Protein AF-0000000070126343 (afdb_homodimer)

pLDDT: mean 79.38, std 24.47, range [14.24, 98.54]

Secondary structure (DSSP, 8-state):
------------------------------------------------------------------------SS--SSEEEEPPPHHHHHHHHHHHHHHHHHHHHHHHHHHHHHHS-S-B-HHHHHHHHHHHHHHHHHHHHHHHHHHHHHHHHHHHHHHHHS-EEHHHHHHHHTTTSHHHHHHHHHH---HHHHHHHHHHHHHHHHHHHHHHHGGGSEEEEEEEEEEEEEEEEEEEE--SS---------HHHHHHHHHHHHHHHHHHGGGS-EE-GGGPPPTTBB--TTS-SEEE-TTS---EEEEEEEEE-GGGTT-TTS---EEEEEEEEEEEEEEEEEEEEE-TTS-SSEEEEEEGGGEEEEEE-SSB--TTEEEEEEETT--S-TTEEEEEEEE--SS--EEEEEEEEE-PPBT--SGGGSPPHHHHHHHHHGGG---S--B-TTS-SS---TT---SEEEEEEETTSGGG---TT-HHHHHHHHHHHHHHHHHHHHHHSPEEEEEEEEEEEEEEEEES-HHHHHHHHHHHHHHHHHHHHHHHHHHTTSPPPPS-HHHHHHHTHHHHHHHHHHHHHHHHHHHTT-HHHHHHHHHHHHHH-EEEEEEEEEETTEEEEEEEEE----/------------------------------------------------------------------------SS--SSEEEEPPPHHHHHHHHHHHHHHHHHHHHHHHHHHHHHHS-S-B-HHHHHHHHHHHHHHHHHHHHHHHHHHHHHHHHHHHHHHHHS-EEHHHHHHHHTTTSHHHHHHHHHH---HHHHHHHHHHHHHHHHHHHHHHHGGGSEEEEEEEEEEEEEEEEEEEE--SS---------HHHHHHHHHHHHHHHHHHGGGS-EE-GGGPPPTTBB--TTS-SEEE-TTS---EEEEEEEEE-GGGTT-TTS---EEEEEEEEEEEEEEEEEEEEE-TTS-SSEEEEEEGGGEEEEEE-SSB--TTEEEEEEETT--S-TTEEEEEEEE--SS--EEEEEEEEE-PPBT--SGGGSPPHHHHHHHHHGGG---S--B-TTS-SS---TT---SEEEEEEETTSGGG---TT-HHHHHHHHHHHHHHHHHHHHHHSPEEEEEEEEEEEEEEEEES-HHHHHHHHHHHHHHHHHHHHHHHHHHTTSPPPPS-HHHHHHHTHHHHHHHHHHHHHHHHHHHTT-HHHHHHHHHHHHHH-EEEEEEEEEETTEEEEEEEEE----

Sequence (1260 aa):
MDQQHAFRNDKTQPYIMLEDTTTPPKLAEAYMRRGEDGFGGPQGNWDNNQQRRPHQDEYGPPSSRQLSSPEPADGFKGFPAKRPSLKKAVATMLLRWLIVLLLIAGIYAVLYTFSSEPVLSKKRKRVFNALITGFSIGLALMVVSFMNRIVGDLRWFILSRRSFSHGKVEAILHAHSLTRITKLIMNSKRIPVLAVASLWLFIALAAQVALASIGLCFSVENSEDKALLVPGDIMIRNMTAISTTSSSDTPAVLKKARQYTANSFGVFSQVYTVAAPEKKPEKGDLYYADNPLYFCDPELEQSNCSYVFHEVNPNTINNNDRLPVTAVTDRSIEVNTECRAFRVLEGGNGTRSNITVQLPNNQIGVVNLPVRGGLDQNTYMTDTRIECGPRCAIVTMFEAAYPDAWWYNCTVSVGDVEGAARPEEMVGDDLARMAAAGIALQGFASVSADAPSGTQSKETEVVVQSQVYPSENLYGTPFSGAVKTLAATMSRFATGVIAIAAENNDAIVLPGMMPEIGNKLKMEHWPIIHVILIATAIGLLVLGLTGVLLAHKIVIPSQSPIVEAQVLKSMVKAAVRYTETGLQKQSGGDSTTGRKSAESNQEKSMWIYKDKYCGNGIYDLYMEEVTPFNMDQQHAFRNDKTQPYIMLEDTTTPPKLAEAYMRRGEDGFGGPQGNWDNNQQRRPHQDEYGPPSSRQLSSPEPADGFKGFPAKRPSLKKAVATMLLRWLIVLLLIAGIYAVLYTFSSEPVLSKKRKRVFNALITGFSIGLALMVVSFMNRIVGDLRWFILSRRSFSHGKVEAILHAHSLTRITKLIMNSKRIPVLAVASLWLFIALAAQVALASIGLCFSVENSEDKALLVPGDIMIRNMTAISTTSSSDTPAVLKKARQYTANSFGVFSQVYTVAAPEKKPEKGDLYYADNPLYFCDPELEQSNCSYVFHEVNPNTINNNDRLPVTAVTDRSIEVNTECRAFRVLEGGNGTRSNITVQLPNNQIGVVNLPVRGGLDQNTYMTDTRIECGPRCAIVTMFEAAYPDAWWYNCTVSVGDVEGAARPEEMVGDDLARMAAAGIALQGFASVSADAPSGTQSKETEVVVQSQVYPSENLYGTPFSGAVKTLAATMSRFATGVIAIAAENNDAIVLPGMMPEIGNKLKMEHWPIIHVILIATAIGLLVLGLTGVLLAHKIVIPSQSPIVEAQVLKSMVKAAVRYTETGLQKQSGGDSTTGRKSAESNQEKSMWIYKDKYCGNGIYDLYMEEVTPFN

Structure (mmCIF, N/CA/C/O backbone):
data_AF-0000000070126343-model_v1
#
loop_
_entity.id
_entity.type
_entity.pdbx_description
1 polymer 'Uncharacterized protein'
#
loop_
_atom_site.group_PDB
_atom_site.id
_atom_site.type_symbol
_atom_site.label_atom_id
_atom_site.label_alt_id
_atom_site.label_comp_id
_atom_site.label_asym_id
_atom_site.label_entity_id
_atom_site.label_seq_id
_atom_site.pdbx_PDB_ins_code
_atom_site.Cartn_x
_atom_site.Cartn_y
_atom_site.Cartn_z
_atom_site.occupancy
_atom_site.B_iso_or_equiv
_atom_site.auth_seq_id
_atom_site.auth_comp_id
_atom_site.auth_asym_id
_atom_site.auth_atom_id
_atom_site.pdbx_PDB_model_num
ATOM 1 N N . MET A 1 1 ? 20.155 82.485 34.46 1 19.32 1 MET A N 1
ATOM 2 C CA . MET A 1 1 ? 19.907 82.008 33.102 1 19.32 1 MET A CA 1
ATOM 3 C C . MET A 1 1 ? 19.945 80.484 33.045 1 19.32 1 MET A C 1
ATOM 5 O O . MET A 1 1 ? 20.692 79.849 33.792 1 19.32 1 MET A O 1
ATOM 9 N N . ASP A 1 2 ? 18.914 79.68 32.32 1 19.44 2 ASP A N 1
ATOM 10 C CA . ASP A 1 2 ? 17.911 78.627 32.45 1 19.44 2 ASP A CA 1
ATOM 11 C C . ASP A 1 2 ? 18.496 77.264 32.088 1 19.44 2 ASP A C 1
ATOM 13 O O . ASP A 1 2 ? 18.758 76.987 30.916 1 19.44 2 ASP A O 1
ATOM 17 N N . GLN A 1 3 ? 19.367 76.584 32.69 1 19.79 3 GLN A N 1
ATOM 18 C CA . GLN A 1 3 ? 20.185 75.399 32.455 1 19.79 3 GLN A CA 1
ATOM 19 C C . GLN A 1 3 ? 19.332 74.134 32.446 1 19.79 3 GLN A C 1
ATOM 21 O O . GLN A 1 3 ? 19.191 73.467 33.473 1 19.79 3 GLN A O 1
ATOM 26 N N . GLN A 1 4 ? 18.13 74.176 31.838 1 20.27 4 GLN A N 1
ATOM 27 C CA . GLN A 1 4 ? 17.086 73.156 31.821 1 20.27 4 GLN A CA 1
ATOM 28 C C . GLN A 1 4 ? 17.616 71.836 31.269 1 20.27 4 GLN A C 1
ATOM 30 O O . GLN A 1 4 ? 18.119 71.783 30.145 1 20.27 4 GLN A O 1
ATOM 35 N N . HIS A 1 5 ? 18.133 70.918 32.059 1 19.41 5 HIS A N 1
ATOM 36 C CA . HIS A 1 5 ? 18.721 69.6 31.852 1 19.41 5 HIS A CA 1
ATOM 37 C C . HIS A 1 5 ? 17.768 68.685 31.091 1 19.41 5 HIS A C 1
ATOM 39 O O . HIS A 1 5 ? 16.788 68.193 31.657 1 19.41 5 HIS A O 1
ATOM 45 N N . ALA A 1 6 ? 17.34 68.858 29.773 1 21.08 6 ALA A N 1
ATOM 46 C CA . ALA A 1 6 ? 16.573 68.237 28.697 1 21.08 6 ALA A CA 1
ATOM 47 C C . ALA A 1 6 ? 17.089 66.833 28.395 1 21.08 6 ALA A C 1
ATOM 49 O O . ALA A 1 6 ? 18.207 66.669 27.9 1 21.08 6 ALA A O 1
ATOM 50 N N . PHE A 1 7 ? 16.816 65.916 29.314 1 21.11 7 PHE A N 1
ATOM 51 C CA . PHE A 1 7 ? 17.107 64.507 29.079 1 21.11 7 PHE A CA 1
ATOM 52 C C . PHE A 1 7 ? 16.65 64.084 27.689 1 21.11 7 PHE A C 1
ATOM 54 O O . PHE A 1 7 ? 15.469 64.204 27.355 1 21.11 7 PHE A O 1
ATOM 61 N N . ARG A 1 8 ? 17.43 63.936 26.626 1 21.77 8 ARG A N 1
ATOM 62 C CA . ARG A 1 8 ? 17.551 63.798 25.179 1 21.77 8 ARG A CA 1
ATOM 63 C C . ARG A 1 8 ? 17.084 62.421 24.719 1 21.77 8 ARG A C 1
ATOM 65 O O . ARG A 1 8 ? 17.325 61.419 25.397 1 21.77 8 ARG A O 1
ATOM 72 N N . ASN A 1 9 ? 16.113 62.261 23.87 1 20.06 9 ASN A N 1
ATOM 73 C CA . ASN A 1 9 ? 15.322 61.34 23.061 1 20.06 9 ASN A CA 1
ATOM 74 C C . ASN A 1 9 ? 16.204 60.316 22.353 1 20.06 9 ASN A C 1
ATOM 76 O O . ASN A 1 9 ? 16.169 60.202 21.127 1 20.06 9 ASN A O 1
ATOM 80 N N . ASP A 1 10 ? 17.432 59.8 22.898 1 20.61 10 ASP A N 1
ATOM 81 C CA . ASP A 1 10 ? 18.339 59.111 21.985 1 20.61 10 ASP A CA 1
ATOM 82 C C . ASP A 1 10 ? 17.814 57.721 21.634 1 20.61 10 ASP A C 1
ATOM 84 O O . ASP A 1 10 ? 17.543 56.911 22.523 1 20.61 10 ASP A O 1
ATOM 88 N N . LYS A 1 11 ? 17.353 57.21 20.393 1 25.87 11 LYS A N 1
ATOM 89 C CA . LYS A 1 11 ? 16.717 56.25 19.497 1 25.87 11 LYS A CA 1
ATOM 90 C C . LYS A 1 11 ? 17.358 54.871 19.623 1 25.87 11 LYS A C 1
ATOM 92 O O . LYS A 1 11 ? 16.657 53.858 19.686 1 25.87 11 LYS A O 1
ATOM 97 N N . THR A 1 12 ? 18.642 54.534 19.24 1 22.04 12 THR A N 1
ATOM 98 C CA . THR A 1 12 ? 19.069 53.379 18.459 1 22.04 12 THR A CA 1
ATOM 99 C C . THR A 1 12 ? 19.517 52.243 19.374 1 22.04 12 THR A C 1
ATOM 101 O O . THR A 1 12 ? 19.988 51.207 18.901 1 22.04 12 THR A O 1
ATOM 104 N N . GLN A 1 13 ? 19.895 52.378 20.665 1 21.02 13 GLN A N 1
ATOM 105 C CA . GLN A 1 13 ? 20.91 51.466 21.181 1 21.02 13 GLN A CA 1
ATOM 106 C C . GLN A 1 13 ? 20.305 50.109 21.529 1 21.02 13 GLN A C 1
ATOM 108 O O . GLN A 1 13 ? 19.461 50.01 22.422 1 21.02 13 GLN A O 1
ATOM 113 N N . PRO A 1 14 ? 20.348 49.164 20.599 1 26.57 14 PRO A N 1
ATOM 114 C CA . PRO A 1 14 ? 20.03 47.77 20.917 1 26.57 14 PRO A CA 1
ATOM 115 C C . PRO A 1 14 ? 21.05 47.132 21.858 1 26.57 14 PRO A C 1
ATOM 117 O O . PRO A 1 14 ? 22.256 47.209 21.611 1 26.57 14 PRO A O 1
ATOM 120 N N . TYR A 1 15 ? 21.292 47.105 23.126 1 22.87 15 TYR A N 1
ATOM 121 C CA . TYR A 1 15 ? 22.411 46.534 23.867 1 22.87 15 TYR A CA 1
ATOM 122 C C . TYR A 1 15 ? 22.445 45.018 23.72 1 22.87 15 TYR A C 1
ATOM 124 O O . TYR A 1 15 ? 21.502 44.328 24.115 1 22.87 15 TYR A O 1
ATOM 132 N N . ILE A 1 16 ? 23.201 44.488 22.67 1 25.91 16 ILE A N 1
ATOM 133 C CA . ILE A 1 16 ? 23.413 43.08 22.355 1 25.91 16 ILE A CA 1
ATOM 134 C C . ILE A 1 16 ? 24.14 42.396 23.51 1 25.91 16 ILE A C 1
ATOM 136 O O . ILE A 1 16 ? 24.766 43.061 24.338 1 25.91 16 ILE A O 1
ATOM 140 N N . MET A 1 17 ? 24.882 41.293 23.148 1 25.72 17 MET A N 1
ATOM 141 C CA . MET A 1 17 ? 25.382 39.99 23.578 1 25.72 17 MET A CA 1
ATOM 142 C C . MET A 1 17 ? 26.582 40.147 24.505 1 25.72 17 MET A C 1
ATOM 144 O O . MET A 1 17 ? 27.419 41.028 24.301 1 25.72 17 MET A O 1
ATOM 148 N N . LEU A 1 18 ? 26.567 39.541 25.595 1 22.76 18 LEU A N 1
ATOM 149 C CA . LEU A 1 18 ? 27.378 39.058 26.707 1 22.76 18 LEU A CA 1
ATOM 150 C C . LEU A 1 18 ? 28.442 38.08 26.219 1 22.76 18 LEU A C 1
ATOM 152 O O . LEU A 1 18 ? 28.135 37.137 25.486 1 22.76 18 LEU A O 1
ATOM 156 N N . GLU A 1 19 ? 29.897 38.383 26.088 1 21.04 19 GLU A N 1
ATOM 157 C CA . GLU A 1 19 ? 31.095 37.796 25.495 1 21.04 19 GLU A CA 1
ATOM 158 C C . GLU A 1 19 ? 31.405 36.434 26.109 1 21.04 19 GLU A C 1
ATOM 160 O O . GLU A 1 19 ? 32.048 35.594 25.477 1 21.04 19 GLU A O 1
ATOM 165 N N . ASP A 1 20 ? 31.205 35.877 27.233 1 20.69 20 ASP A N 1
ATOM 166 C CA . ASP A 1 20 ? 32.338 35.112 27.743 1 20.69 20 ASP A CA 1
ATOM 167 C C . ASP A 1 20 ? 32.602 33.88 26.881 1 20.69 20 ASP A C 1
ATOM 169 O O . ASP A 1 20 ? 31.669 33.283 26.341 1 20.69 20 ASP A O 1
ATOM 173 N N . THR A 1 21 ? 34.003 33.42 26.468 1 20.04 21 THR A N 1
ATOM 174 C CA . THR A 1 21 ? 34.901 32.625 25.637 1 20.04 21 THR A CA 1
ATOM 175 C C . THR A 1 21 ? 34.848 31.153 26.039 1 20.04 21 THR A C 1
ATOM 177 O O . THR A 1 21 ? 35.623 30.339 25.534 1 20.04 21 THR A O 1
ATOM 180 N N . THR A 1 22 ? 34.139 30.599 26.995 1 18.27 22 THR A N 1
ATOM 181 C CA . THR A 1 22 ? 34.805 29.433 27.564 1 18.27 22 THR A CA 1
ATOM 182 C C . THR A 1 22 ? 34.916 28.315 26.531 1 18.27 22 THR A C 1
ATOM 184 O O . THR A 1 22 ? 34.091 28.222 25.619 1 18.27 22 THR A O 1
ATOM 187 N N . THR A 1 23 ? 36.148 27.704 26.358 1 17.96 23 THR A N 1
ATOM 188 C CA . THR A 1 23 ? 36.847 26.737 25.519 1 17.96 23 THR A CA 1
ATOM 189 C C . THR A 1 23 ? 36.109 25.401 25.502 1 17.96 23 THR A C 1
ATOM 191 O O . THR A 1 23 ? 35.868 24.806 26.555 1 17.96 23 THR A O 1
ATOM 194 N N . PRO A 1 24 ? 35.118 25.227 24.695 1 17.49 24 PRO A N 1
ATOM 195 C CA . PRO A 1 24 ? 34.492 23.908 24.817 1 17.49 24 PRO A CA 1
ATOM 196 C C . PRO A 1 24 ? 35.481 22.764 24.608 1 17.49 24 PRO A C 1
ATOM 198 O O . PRO A 1 24 ? 36.192 22.733 23.601 1 17.49 24 PRO A O 1
ATOM 201 N N . PRO A 1 25 ? 35.988 22.198 25.705 1 16.21 25 PRO A N 1
ATOM 202 C CA . PRO A 1 25 ? 36.978 21.125 25.592 1 16.21 25 PRO A CA 1
ATOM 203 C C . PRO A 1 25 ? 36.54 20.016 24.638 1 16.21 25 PRO A C 1
ATOM 205 O O . PRO A 1 25 ? 35.345 19.859 24.375 1 16.21 25 PRO A O 1
ATOM 208 N N . LYS A 1 26 ? 37.501 19.577 23.892 1 17.22 26 LYS A N 1
ATOM 209 C CA . LYS A 1 26 ? 37.648 18.534 22.881 1 17.22 26 LYS A CA 1
ATOM 210 C C . LYS A 1 26 ? 37.006 17.228 23.34 1 17.22 26 LYS A C 1
ATOM 212 O O . LYS A 1 26 ? 37.144 16.838 24.502 1 17.22 26 LYS A O 1
ATOM 217 N N . LEU A 1 27 ? 35.86 16.964 22.81 1 15.94 27 LEU A N 1
ATOM 218 C CA . LEU A 1 27 ? 35.192 15.668 22.853 1 15.94 27 LEU A CA 1
ATOM 219 C C . LEU A 1 27 ? 36.194 14.534 22.661 1 15.94 27 LEU A C 1
ATOM 221 O O . LEU A 1 27 ? 36.823 14.428 21.605 1 15.94 27 LEU A O 1
ATOM 225 N N . ALA A 1 28 ? 36.943 14.256 23.744 1 15.5 28 ALA A N 1
ATOM 226 C CA . ALA A 1 28 ? 37.9 13.155 23.822 1 15.5 28 ALA A CA 1
ATOM 227 C C . ALA A 1 28 ? 37.357 11.907 23.132 1 15.5 28 ALA A C 1
ATOM 229 O O . ALA A 1 28 ? 36.148 11.781 22.925 1 15.5 28 ALA A O 1
ATOM 230 N N . GLU A 1 29 ? 38.269 10.788 22.989 1 16.04 29 GLU A N 1
ATOM 231 C CA . GLU A 1 29 ? 38.886 9.652 22.311 1 16.04 29 GLU A CA 1
ATOM 232 C C . GLU A 1 29 ? 38.099 8.368 22.559 1 16.04 29 GLU A C 1
ATOM 234 O O . GLU A 1 29 ? 38.054 7.486 21.699 1 16.04 29 GLU A O 1
ATOM 239 N N . ALA A 1 30 ? 37.323 8.279 23.719 1 15.24 30 ALA A N 1
ATOM 240 C CA . ALA A 1 30 ? 37.593 6.992 24.353 1 15.24 30 ALA A CA 1
ATOM 241 C C . ALA A 1 30 ? 36.969 5.847 23.559 1 15.24 30 ALA A C 1
ATOM 243 O O . ALA A 1 30 ? 35.76 5.837 23.32 1 15.24 30 ALA A O 1
ATOM 244 N N . TYR A 1 31 ? 37.724 5.138 22.662 1 16.57 31 TYR A N 1
ATOM 245 C CA . TYR A 1 31 ? 37.641 3.901 21.894 1 16.57 31 TYR A CA 1
ATOM 246 C C . TYR A 1 31 ? 37.326 2.717 22.8 1 16.57 31 TYR A C 1
ATOM 248 O O . TYR A 1 31 ? 38.221 1.95 23.163 1 16.57 31 TYR A O 1
ATOM 256 N N . MET A 1 32 ? 36.644 2.997 23.939 1 14.79 32 MET A N 1
ATOM 257 C CA . MET A 1 32 ? 36.772 1.865 24.852 1 14.79 32 MET A CA 1
ATOM 258 C C . MET A 1 32 ? 36.506 0.55 24.128 1 14.79 32 MET A C 1
ATOM 260 O O . MET A 1 32 ? 35.667 0.49 23.228 1 14.79 32 MET A O 1
ATOM 264 N N . ARG A 1 33 ? 37.4 -0.42 24.394 1 16.39 33 ARG A N 1
ATOM 265 C CA . ARG A 1 33 ? 37.849 -1.802 24.252 1 16.39 33 ARG A CA 1
ATOM 266 C C . ARG A 1 33 ? 36.781 -2.777 24.736 1 16.39 33 ARG A C 1
ATOM 268 O O . ARG A 1 33 ? 36.476 -2.83 25.929 1 16.39 33 ARG A O 1
ATOM 275 N N . ARG A 1 34 ? 35.593 -2.719 24.191 1 15.79 34 ARG A N 1
ATOM 276 C CA . ARG A 1 34 ? 34.656 -3.74 24.651 1 15.79 34 ARG A CA 1
ATOM 277 C C . ARG A 1 34 ? 35.369 -5.065 24.9 1 15.79 34 ARG A C 1
ATOM 279 O O . ARG A 1 34 ? 35.975 -5.631 23.988 1 15.79 34 ARG A O 1
ATOM 286 N N . GLY A 1 35 ? 35.927 -5.313 26.187 1 14.91 35 GLY A N 1
ATOM 287 C CA . GLY A 1 35 ? 36.582 -6.431 26.848 1 14.91 35 GLY A CA 1
ATOM 288 C C . GLY A 1 35 ? 35.988 -7.776 26.474 1 14.91 35 GLY A C 1
ATOM 289 O O . GLY A 1 35 ? 36.704 -8.672 26.021 1 14.91 35 GLY A O 1
ATOM 290 N N . GLU A 1 36 ? 34.925 -8.089 27.23 1 14.89 36 GLU A N 1
ATOM 291 C CA . GLU A 1 36 ? 35.053 -9.212 28.154 1 14.89 36 GLU A CA 1
ATOM 292 C C . GLU A 1 36 ? 34.998 -10.545 27.414 1 14.89 36 GLU A C 1
ATOM 294 O O . GLU A 1 36 ? 34.557 -10.605 26.264 1 14.89 36 GLU A O 1
ATOM 299 N N . ASP A 1 37 ? 34.708 -11.547 28.219 1 14.95 37 ASP A N 1
ATOM 300 C CA . ASP A 1 37 ? 35.26 -12.773 28.788 1 14.95 37 ASP A CA 1
ATOM 301 C C . ASP A 1 37 ? 34.759 -14.002 28.033 1 14.95 37 ASP A C 1
ATOM 303 O O . ASP A 1 37 ? 35.552 -14.851 27.623 1 14.95 37 ASP A O 1
ATOM 307 N N . GLY A 1 38 ? 33.511 -14.331 28.427 1 15.26 38 GLY A N 1
ATOM 308 C CA . GLY A 1 38 ? 33.547 -15.579 29.173 1 15.26 38 GLY A CA 1
ATOM 309 C C . GLY A 1 38 ? 33.766 -16.794 28.291 1 15.26 38 GLY A C 1
ATOM 310 O O . GLY A 1 38 ? 34.065 -16.66 27.103 1 15.26 38 GLY A O 1
ATOM 311 N N . PHE A 1 39 ? 32.795 -17.65 28.486 1 16.17 39 PHE A N 1
ATOM 312 C CA . PHE A 1 39 ? 32.846 -19.008 29.015 1 16.17 39 PHE A CA 1
ATOM 313 C C . PHE A 1 39 ? 33.136 -20.011 27.906 1 16.17 39 PHE A C 1
ATOM 315 O O . PHE A 1 39 ? 32.971 -19.702 26.724 1 16.17 39 PHE A O 1
ATOM 322 N N . GLY A 1 40 ? 33.127 -21.169 28.343 1 15.77 40 GLY A N 1
ATOM 323 C CA . GLY A 1 40 ? 33.725 -22.492 28.404 1 15.77 40 GLY A CA 1
ATOM 324 C C . GLY A 1 40 ? 33.236 -23.419 27.307 1 15.77 40 GLY A C 1
ATOM 325 O O . GLY A 1 40 ? 32.081 -23.848 27.319 1 15.77 40 GLY A O 1
ATOM 326 N N . GLY A 1 41 ? 33.072 -22.843 26.144 1 16.6 41 GLY A N 1
ATOM 327 C CA . GLY A 1 41 ? 32.517 -23.842 25.244 1 16.6 41 GLY A CA 1
ATOM 328 C C . GLY A 1 41 ? 33.208 -25.188 25.348 1 16.6 41 GLY A C 1
ATOM 329 O O . GLY A 1 41 ? 34.429 -25.278 25.204 1 16.6 41 GLY A O 1
ATOM 330 N N . PRO A 1 42 ? 32.701 -25.861 26.494 1 15.68 42 PRO A N 1
ATOM 331 C CA . PRO A 1 42 ? 33.279 -27.181 26.756 1 15.68 42 PRO A CA 1
ATOM 332 C C . PRO A 1 42 ? 33.465 -28.006 25.484 1 15.68 42 PRO A C 1
ATOM 334 O O . PRO A 1 42 ? 32.783 -27.769 24.484 1 15.68 42 PRO A O 1
ATOM 337 N N . GLN A 1 43 ? 34.662 -28.338 25.242 1 16.36 43 GLN A N 1
ATOM 338 C CA . GLN A 1 43 ? 35.412 -29.254 24.39 1 16.36 43 GLN A CA 1
ATOM 339 C C . GLN A 1 43 ? 34.76 -30.633 24.357 1 16.36 43 GLN A C 1
ATOM 341 O O . GLN A 1 43 ? 35.313 -31.573 23.782 1 16.36 43 GLN A O 1
ATOM 346 N N . GLY A 1 44 ? 33.285 -30.526 24.606 1 15.57 44 GLY A N 1
ATOM 347 C CA . GLY A 1 44 ? 32.998 -31.926 24.879 1 15.57 44 GLY A CA 1
ATOM 348 C C . GLY A 1 44 ? 33.735 -32.877 23.956 1 15.57 44 GLY A C 1
ATOM 349 O O . GLY A 1 44 ? 34.187 -32.481 22.879 1 15.57 44 GLY A O 1
ATOM 350 N N . ASN A 1 45 ? 34.455 -33.776 24.619 1 15.44 45 ASN A N 1
ATOM 351 C CA . ASN A 1 45 ? 35.291 -34.965 24.489 1 15.44 45 ASN A CA 1
ATOM 352 C C . ASN A 1 45 ? 34.689 -35.969 23.51 1 15.44 45 ASN A C 1
ATOM 354 O O . ASN A 1 45 ? 33.613 -36.516 23.758 1 15.44 45 ASN A O 1
ATOM 358 N N . TRP A 1 46 ? 34.333 -35.455 22.333 1 16.88 46 TRP A N 1
ATOM 359 C CA . TRP A 1 46 ? 33.823 -36.577 21.551 1 16.88 46 TRP A CA 1
ATOM 360 C C . TRP A 1 46 ? 34.781 -37.762 21.61 1 16.88 46 TRP A C 1
ATOM 362 O O . TRP A 1 46 ? 35.94 -37.652 21.201 1 16.88 46 TRP A O 1
ATOM 372 N N . ASP A 1 47 ? 34.709 -38.4 22.825 1 15.1 47 ASP A N 1
ATOM 373 C CA . ASP A 1 47 ? 35.393 -39.674 23.024 1 15.1 47 ASP A CA 1
ATOM 374 C C . ASP A 1 47 ? 35.155 -40.615 21.845 1 15.1 47 ASP A C 1
ATOM 376 O O . ASP A 1 47 ? 34.033 -40.722 21.346 1 15.1 47 ASP A O 1
ATOM 380 N N . ASN A 1 48 ? 36.094 -40.705 20.986 1 17.5 48 ASN A N 1
ATOM 381 C CA . ASN A 1 48 ? 36.405 -41.706 19.971 1 17.5 48 ASN A CA 1
ATOM 382 C C . ASN A 1 48 ? 36.298 -43.122 20.53 1 17.5 48 ASN A C 1
ATOM 384 O O . ASN A 1 48 ? 36.894 -44.054 19.987 1 17.5 48 ASN A O 1
ATOM 388 N N . ASN A 1 49 ? 35.394 -43.256 21.668 1 14.85 49 ASN A N 1
ATOM 389 C CA . ASN A 1 49 ? 35.706 -44.568 22.226 1 14.85 49 ASN A CA 1
ATOM 390 C C . ASN A 1 49 ? 35.812 -45.63 21.135 1 14.85 49 ASN A C 1
ATOM 392 O O . ASN A 1 49 ? 35.401 -45.4 19.997 1 14.85 49 ASN A O 1
ATOM 396 N N . GLN A 1 50 ? 35.518 -46.883 21.669 1 15.07 50 GLN A N 1
ATOM 397 C CA . GLN A 1 50 ? 36.125 -48.188 21.907 1 15.07 50 GLN A CA 1
ATOM 398 C C . GLN A 1 50 ? 35.827 -49.15 20.76 1 15.07 50 GLN A C 1
ATOM 400 O O . GLN A 1 50 ? 36.743 -49.74 20.183 1 15.07 50 GLN A O 1
ATOM 405 N N . GLN A 1 51 ? 34.783 -49.969 20.962 1 14.24 51 GLN A N 1
ATOM 406 C CA . GLN A 1 51 ? 34.96 -51.376 21.307 1 14.24 51 GLN A CA 1
ATOM 407 C C . GLN A 1 51 ? 35.089 -52.238 20.054 1 14.24 51 GLN A C 1
ATOM 409 O O . GLN A 1 51 ? 34.832 -51.77 18.943 1 14.24 51 GLN A O 1
ATOM 414 N N . ARG A 1 52 ? 34.379 -53.458 20.252 1 15.38 52 ARG A N 1
ATOM 415 C CA . ARG A 1 52 ? 34.616 -54.891 20.389 1 15.38 52 ARG A CA 1
ATOM 416 C C . ARG A 1 52 ? 34.246 -55.632 19.109 1 15.38 52 ARG A C 1
ATOM 418 O O . ARG A 1 52 ? 34.729 -56.74 18.865 1 15.38 52 ARG A O 1
ATOM 425 N N . ARG A 1 53 ? 33.423 -55.261 18.218 1 15.79 53 ARG A N 1
ATOM 426 C CA . ARG A 1 53 ? 32.652 -56.489 18.05 1 15.79 53 ARG A CA 1
ATOM 427 C C . ARG A 1 53 ? 33.538 -57.627 17.555 1 15.79 53 ARG A C 1
ATOM 429 O O . ARG A 1 53 ? 34.447 -57.409 16.751 1 15.79 53 ARG A O 1
ATOM 436 N N . PRO A 1 54 ? 33.31 -58.865 18.239 1 16.13 54 PRO A N 1
ATOM 437 C CA . PRO A 1 54 ? 33.877 -60.213 18.314 1 16.13 54 PRO A CA 1
ATOM 438 C C . PRO A 1 54 ? 34.005 -60.877 16.945 1 16.13 54 PRO A C 1
ATOM 440 O O . PRO A 1 54 ? 33.525 -60.336 15.946 1 16.13 54 PRO A O 1
ATOM 443 N N . HIS A 1 55 ? 33.529 -62.122 17.075 1 15.91 55 HIS A N 1
ATOM 444 C CA . HIS A 1 55 ? 33.963 -63.509 16.947 1 15.91 55 HIS A CA 1
ATOM 445 C C . HIS A 1 55 ? 33.796 -64.008 15.516 1 15.91 55 HIS A C 1
ATOM 447 O O . HIS A 1 55 ? 33.158 -63.347 14.694 1 15.91 55 HIS A O 1
ATOM 453 N N . GLN A 1 56 ? 33.214 -65.256 15.535 1 15.49 56 GLN A N 1
ATOM 454 C CA . GLN A 1 56 ? 33.703 -66.583 15.178 1 15.49 56 GLN A CA 1
ATOM 455 C C . GLN A 1 56 ? 33.255 -66.975 13.773 1 15.49 56 GLN A C 1
ATOM 457 O O . GLN A 1 56 ? 34.031 -67.548 13.005 1 15.49 56 GLN A O 1
ATOM 462 N N . ASP A 1 57 ? 31.884 -66.932 13.545 1 16.46 57 ASP A N 1
ATOM 463 C CA . ASP A 1 57 ? 31.471 -68.303 13.258 1 16.46 57 ASP A CA 1
ATOM 464 C C . ASP A 1 57 ? 31.989 -68.759 11.896 1 16.46 57 ASP A C 1
ATOM 466 O O . ASP A 1 57 ? 32.121 -67.951 10.974 1 16.46 57 ASP A O 1
ATOM 470 N N . GLU A 1 58 ? 32.443 -69.97 11.891 1 16.78 58 GLU A N 1
ATOM 471 C CA . GLU A 1 58 ? 33.113 -71.002 11.104 1 16.78 58 GLU A CA 1
ATOM 472 C C . GLU A 1 58 ? 32.32 -71.335 9.843 1 16.78 58 GLU A C 1
ATOM 474 O O . GLU A 1 58 ? 32.739 -72.176 9.045 1 16.78 58 GLU A O 1
ATOM 479 N N . TYR A 1 59 ? 31.051 -70.755 9.733 1 17.83 59 TYR A N 1
ATOM 480 C CA . TYR A 1 59 ? 30.306 -71.813 9.06 1 17.83 59 TYR A CA 1
ATOM 481 C C . TYR A 1 59 ? 30.98 -72.208 7.751 1 17.83 59 TYR A C 1
ATOM 483 O O . TYR A 1 59 ? 31.569 -71.365 7.071 1 17.83 59 TYR A O 1
ATOM 491 N N . GLY A 1 60 ? 31.142 -73.508 7.731 1 18.03 60 GLY A N 1
ATOM 492 C CA . GLY A 1 60 ? 31.793 -74.467 6.853 1 18.03 60 GLY A CA 1
ATOM 493 C C . GLY A 1 60 ? 31.445 -74.268 5.39 1 18.03 60 GLY A C 1
ATOM 494 O O . GLY A 1 60 ? 30.603 -73.432 5.054 1 18.03 60 GLY A O 1
ATOM 495 N N . PRO A 1 61 ? 31.618 -75.32 4.798 1 22.35 61 PRO A N 1
ATOM 496 C CA . PRO A 1 61 ? 32.199 -75.729 3.517 1 22.35 61 PRO A CA 1
ATOM 497 C C . PRO A 1 61 ? 31.187 -75.698 2.374 1 22.35 61 PRO A C 1
ATOM 499 O O . PRO A 1 61 ? 31.54 -75.971 1.224 1 22.35 61 PRO A O 1
ATOM 502 N N . PRO A 1 62 ? 29.824 -75.116 2.505 1 20.5 62 PRO A N 1
ATOM 503 C CA . PRO A 1 62 ? 28.98 -76.016 1.714 1 20.5 62 PRO A CA 1
ATOM 504 C C . PRO A 1 62 ? 29.459 -76.158 0.271 1 20.5 62 PRO A C 1
ATOM 506 O O . PRO A 1 62 ? 30.106 -75.252 -0.26 1 20.5 62 PRO A O 1
ATOM 509 N N . SER A 1 63 ? 29.614 -77.369 -0.203 1 21.16 63 SER A N 1
ATOM 510 C CA . SER A 1 63 ? 29.968 -78.046 -1.446 1 21.16 63 SER A CA 1
ATOM 511 C C . SER A 1 63 ? 29.03 -77.647 -2.58 1 21.16 63 SER A C 1
ATOM 513 O O . SER A 1 63 ? 27.85 -78.003 -2.571 1 21.16 63 SER A O 1
ATOM 515 N N . SER A 1 64 ? 28.961 -76.403 -2.972 1 22.18 64 SER A N 1
ATOM 516 C CA . SER A 1 64 ? 27.965 -75.988 -3.955 1 22.18 64 SER A CA 1
ATOM 517 C C . SER A 1 64 ? 28.023 -76.861 -5.203 1 22.18 64 SER A C 1
ATOM 519 O O . SER A 1 64 ? 29.056 -76.93 -5.872 1 22.18 64 SER A O 1
ATOM 521 N N . ARG A 1 65 ? 27.246 -78.054 -5.286 1 26 65 ARG A N 1
ATOM 522 C CA . ARG A 1 65 ? 26.923 -78.895 -6.434 1 26 65 ARG A CA 1
ATOM 523 C C . ARG A 1 65 ? 26.445 -78.053 -7.612 1 26 65 ARG A C 1
ATOM 525 O O . ARG A 1 65 ? 25.53 -77.24 -7.47 1 26 65 ARG A O 1
ATOM 532 N N . GLN A 1 66 ? 27.283 -77.824 -8.472 1 24.32 66 GLN A N 1
ATOM 533 C CA . GLN A 1 66 ? 27.085 -77.172 -9.762 1 24.32 66 GLN A CA 1
ATOM 534 C C . GLN A 1 66 ? 25.887 -77.764 -10.5 1 24.32 66 GLN A C 1
ATOM 536 O O . GLN A 1 66 ? 25.94 -78.904 -10.966 1 24.32 66 GLN A O 1
ATOM 541 N N . LEU A 1 67 ? 24.574 -77.764 -9.896 1 25.95 67 LEU A N 1
ATOM 542 C CA . LEU A 1 67 ? 23.432 -78.249 -10.663 1 25.95 67 LEU A CA 1
ATOM 543 C C . LEU A 1 67 ? 23.423 -77.647 -12.064 1 25.95 67 LEU A C 1
ATOM 545 O O . LEU A 1 67 ? 23.532 -76.429 -12.221 1 25.95 67 LEU A O 1
ATOM 549 N N . SER A 1 68 ? 23.864 -78.348 -13.032 1 28.97 68 SER A N 1
ATOM 550 C CA . SER A 1 68 ? 23.737 -78.114 -14.467 1 28.97 68 SER A CA 1
ATOM 551 C C . SER A 1 68 ? 22.332 -77.644 -14.829 1 28.97 68 SER A C 1
ATOM 553 O O . SER A 1 68 ? 21.345 -78.293 -14.477 1 28.97 68 SER A O 1
ATOM 555 N N . SER A 1 69 ? 22.041 -76.398 -14.722 1 34.1 69 SER A N 1
ATOM 556 C CA . SER A 1 69 ? 20.763 -75.724 -14.925 1 34.1 69 SER A CA 1
ATOM 557 C C . SER A 1 69 ? 20.04 -76.268 -16.152 1 34.1 69 SER A C 1
ATOM 559 O O . SER A 1 69 ? 20.596 -76.281 -17.253 1 34.1 69 SER A O 1
ATOM 561 N N . PRO A 1 70 ? 19.11 -77.286 -16.025 1 32.65 70 PRO A N 1
ATOM 562 C CA . PRO A 1 70 ? 18.307 -77.834 -17.12 1 32.65 70 PRO A CA 1
ATOM 563 C C . PRO A 1 70 ? 17.656 -76.749 -17.975 1 32.65 70 PRO A C 1
ATOM 565 O O . PRO A 1 70 ? 17.108 -75.782 -17.44 1 32.65 70 PRO A O 1
ATOM 568 N N . GLU A 1 71 ? 18.214 -76.246 -19.036 1 39.61 71 GLU A N 1
ATOM 569 C CA . GLU A 1 71 ? 17.482 -75.507 -20.06 1 39.61 71 GLU A CA 1
ATOM 570 C C . GLU A 1 71 ? 16.071 -76.06 -20.239 1 39.61 71 GLU A C 1
ATOM 572 O O . GLU A 1 71 ? 15.886 -77.271 -20.373 1 39.61 71 GLU A O 1
ATOM 577 N N . PRO A 1 72 ? 14.994 -75.526 -19.67 1 43.41 72 PRO A N 1
ATOM 578 C CA . PRO A 1 72 ? 13.705 -76.182 -19.901 1 43.41 72 PRO A CA 1
ATOM 579 C C . PRO A 1 72 ? 13.513 -76.611 -21.354 1 43.41 72 PRO A C 1
ATOM 581 O O . PRO A 1 72 ? 13.962 -75.918 -22.271 1 43.41 72 PRO A O 1
ATOM 584 N N . ALA A 1 73 ? 13.506 -77.788 -21.775 1 43.92 73 ALA A N 1
ATOM 585 C CA . ALA A 1 73 ? 13.286 -78.42 -23.073 1 43.92 73 ALA A CA 1
ATOM 586 C C . ALA A 1 73 ? 12.255 -77.647 -23.891 1 43.92 73 ALA A C 1
ATOM 588 O O . ALA A 1 73 ? 12.347 -77.586 -25.119 1 43.92 73 ALA A O 1
ATOM 589 N N . ASP A 1 74 ? 10.985 -77.22 -23.316 1 49.21 74 ASP A N 1
ATOM 590 C CA . ASP A 1 74 ? 9.854 -76.762 -24.117 1 49.21 74 ASP A CA 1
ATOM 591 C C . ASP A 1 74 ? 9.755 -75.238 -24.106 1 49.21 74 ASP A C 1
ATOM 593 O O . ASP A 1 74 ? 9.411 -74.64 -23.085 1 49.21 74 ASP A O 1
ATOM 597 N N . GLY A 1 75 ? 10.423 -74.298 -24.953 1 64.81 75 GLY A N 1
ATOM 598 C CA . GLY A 1 75 ? 10.43 -72.901 -25.357 1 64.81 75 GLY A CA 1
ATOM 599 C C . GLY A 1 75 ? 9.814 -71.977 -24.324 1 64.81 75 GLY A C 1
ATOM 600 O O . GLY A 1 75 ? 9.06 -72.423 -23.456 1 64.81 75 GLY A O 1
ATOM 601 N N . PHE A 1 76 ? 10.315 -70.663 -23.905 1 77.62 76 PHE A N 1
ATOM 602 C CA . PHE A 1 76 ? 9.795 -69.704 -22.938 1 77.62 76 PHE A CA 1
ATOM 603 C C . PHE A 1 76 ? 8.375 -69.286 -23.299 1 77.62 76 PHE A C 1
ATOM 605 O O . PHE A 1 76 ? 8.061 -69.083 -24.474 1 77.62 76 PHE A O 1
ATOM 612 N N . LYS A 1 77 ? 7.482 -69.202 -22.382 1 79.21 77 LYS A N 1
ATOM 613 C CA . LYS A 1 77 ? 6.098 -68.79 -22.596 1 79.21 77 LYS A CA 1
ATOM 614 C C . LYS A 1 77 ? 5.997 -67.28 -22.792 1 79.21 77 LYS A C 1
ATOM 616 O O . LYS A 1 77 ? 5.086 -66.796 -23.466 1 79.21 77 LYS A O 1
ATOM 621 N N . GLY A 1 78 ? 7.003 -66.727 -22.133 1 87.38 78 GLY A N 1
ATOM 622 C CA . GLY A 1 78 ? 7.001 -65.276 -22.234 1 87.38 78 GLY A CA 1
ATOM 623 C C . GLY A 1 78 ? 8.391 -64.685 -22.369 1 87.38 78 GLY A C 1
ATOM 624 O O . GLY A 1 78 ? 9.163 -65.093 -23.239 1 87.38 78 GLY A O 1
ATOM 625 N N . PHE A 1 79 ? 8.687 -63.644 -21.446 1 87.6 79 PHE A N 1
ATOM 626 C CA . PHE A 1 79 ? 9.948 -62.919 -21.543 1 87.6 79 PHE A CA 1
ATOM 627 C C . PHE A 1 79 ? 10.923 -63.382 -20.467 1 87.6 79 PHE A C 1
ATOM 629 O O . PHE A 1 79 ? 10.592 -63.375 -19.279 1 87.6 79 PHE A O 1
ATOM 636 N N . PRO A 1 80 ? 12.075 -63.816 -20.909 1 85.62 80 PRO A N 1
ATOM 637 C CA . PRO A 1 80 ? 13.101 -64.16 -19.922 1 85.62 80 PRO A CA 1
ATOM 638 C C . PRO A 1 80 ? 13.78 -62.93 -19.325 1 85.62 80 PRO A C 1
ATOM 640 O O . PRO A 1 80 ? 14.206 -62.036 -20.061 1 85.62 80 PRO A O 1
ATOM 643 N N . ALA A 1 81 ? 13.736 -62.802 -18.029 1 85.92 81 ALA A N 1
ATOM 644 C CA . ALA A 1 81 ? 14.325 -61.637 -17.373 1 85.92 81 ALA A CA 1
ATOM 645 C C . ALA A 1 81 ? 15.119 -62.048 -16.136 1 85.92 81 ALA A C 1
ATOM 647 O O . ALA A 1 81 ? 14.891 -63.12 -15.572 1 85.92 81 ALA A O 1
ATOM 648 N N . LYS A 1 82 ? 16.172 -61.22 -15.932 1 83.26 82 LYS A N 1
ATOM 649 C CA . LYS A 1 82 ? 16.934 -61.391 -14.699 1 83.26 82 LYS A CA 1
ATOM 650 C C . LYS A 1 82 ? 16.476 -60.404 -13.628 1 83.26 82 LYS A C 1
ATOM 652 O O . LYS A 1 82 ? 16.016 -59.305 -13.945 1 83.26 82 LYS A O 1
ATOM 657 N N . ARG A 1 83 ? 16.532 -60.792 -12.396 1 82.78 83 ARG A N 1
ATOM 658 C CA . ARG A 1 83 ? 16.147 -59.92 -11.291 1 82.78 83 ARG A CA 1
ATOM 659 C C . ARG A 1 83 ? 17.178 -58.816 -11.079 1 82.78 83 ARG A C 1
ATOM 661 O O . ARG A 1 83 ? 18.371 -59.093 -10.937 1 82.78 83 ARG A O 1
ATOM 668 N N . PRO A 1 84 ? 16.685 -57.587 -11.173 1 79.75 84 PRO A N 1
ATOM 669 C CA . PRO A 1 84 ? 17.618 -56.483 -10.939 1 79.75 84 PRO A CA 1
ATOM 670 C C . PRO A 1 84 ? 18.085 -56.403 -9.487 1 79.75 84 PRO A C 1
ATOM 672 O O . PRO A 1 84 ? 17.363 -56.822 -8.579 1 79.75 84 PRO A O 1
ATOM 675 N N . SER A 1 85 ? 19.375 -55.885 -9.288 1 86.02 85 SER A N 1
ATOM 676 C CA . SER A 1 85 ? 19.917 -55.707 -7.945 1 86.02 85 SER A CA 1
ATOM 677 C C . SER A 1 85 ? 19.139 -54.649 -7.17 1 86.02 85 SER A C 1
ATOM 679 O O . SER A 1 85 ? 18.83 -53.582 -7.706 1 86.02 85 SER A O 1
ATOM 681 N N . LEU A 1 86 ? 18.712 -54.982 -6.001 1 89.22 86 LEU A N 1
ATOM 682 C CA . LEU A 1 86 ? 17.976 -54.064 -5.139 1 89.22 86 LEU A CA 1
ATOM 683 C C . LEU A 1 86 ? 18.799 -52.813 -4.848 1 89.22 86 LEU A C 1
ATOM 685 O O . LEU A 1 86 ? 18.26 -51.705 -4.811 1 89.22 86 LEU A O 1
ATOM 689 N N . LYS A 1 87 ? 20.127 -52.954 -4.679 1 91.49 87 LYS A N 1
ATOM 690 C CA . LYS A 1 87 ? 21 -51.821 -4.387 1 91.49 87 LYS A CA 1
ATOM 691 C C . LYS A 1 87 ? 21.028 -50.835 -5.551 1 91.49 87 LYS A C 1
ATOM 693 O O . LYS A 1 87 ? 21.014 -49.62 -5.343 1 91.49 87 LYS A O 1
ATOM 698 N N . LYS A 1 88 ? 21.016 -51.355 -6.682 1 88.57 88 LYS A N 1
ATOM 699 C CA . LYS A 1 88 ? 21.047 -50.485 -7.854 1 88.57 88 LYS A CA 1
ATOM 700 C C . LYS A 1 88 ? 19.715 -49.765 -8.041 1 88.57 88 LYS A C 1
ATOM 702 O O . LYS A 1 88 ? 19.684 -48.591 -8.415 1 88.57 88 LYS A O 1
ATOM 707 N N . ALA A 1 89 ? 18.645 -50.504 -7.775 1 88.84 89 ALA A N 1
ATOM 708 C CA . ALA A 1 89 ? 17.32 -49.902 -7.901 1 88.84 89 ALA A CA 1
ATOM 709 C C . ALA A 1 89 ? 17.124 -48.787 -6.878 1 88.84 89 ALA A C 1
ATOM 711 O O . ALA A 1 89 ? 16.595 -47.722 -7.204 1 88.84 89 ALA A O 1
ATOM 712 N N . VAL A 1 90 ? 17.592 -48.994 -5.715 1 92.89 90 VAL A N 1
ATOM 713 C CA . VAL A 1 90 ? 17.468 -47.995 -4.659 1 92.89 90 VAL A CA 1
ATOM 714 C C . VAL A 1 90 ? 18.371 -46.803 -4.966 1 92.89 90 VAL A C 1
ATOM 716 O O . VAL A 1 90 ? 17.986 -45.652 -4.748 1 92.89 90 VAL A O 1
ATOM 719 N N . ALA A 1 91 ? 19.568 -47.053 -5.502 1 93.48 91 ALA A N 1
ATOM 720 C CA . ALA A 1 91 ? 20.501 -45.978 -5.832 1 93.48 91 ALA A CA 1
ATOM 721 C C . ALA A 1 91 ? 19.936 -45.079 -6.928 1 93.48 91 ALA A C 1
ATOM 723 O O . ALA A 1 91 ? 20.099 -43.857 -6.882 1 93.48 91 ALA A O 1
ATOM 724 N N . THR A 1 92 ? 19.291 -45.661 -7.872 1 89.55 92 THR A N 1
ATOM 725 C CA . THR A 1 92 ? 18.701 -44.875 -8.95 1 89.55 92 THR A CA 1
ATOM 726 C C . THR A 1 92 ? 17.544 -44.026 -8.43 1 89.55 92 THR A C 1
ATOM 728 O O . THR A 1 92 ? 17.386 -42.871 -8.83 1 89.55 92 THR A O 1
ATOM 731 N N . MET A 1 93 ? 16.78 -44.588 -7.613 1 92.21 93 MET A N 1
ATOM 732 C CA . MET A 1 93 ? 15.665 -43.864 -7.01 1 92.21 93 MET A CA 1
ATOM 733 C C . MET A 1 93 ? 16.168 -42.711 -6.147 1 92.21 93 MET A C 1
ATOM 735 O O . MET A 1 93 ? 15.613 -41.612 -6.188 1 92.21 93 MET A O 1
ATOM 739 N N . LEU A 1 94 ? 17.267 -42.921 -5.427 1 95.09 94 LEU A N 1
ATOM 740 C CA . LEU A 1 94 ? 17.831 -41.888 -4.566 1 95.09 94 LEU A CA 1
ATOM 741 C C . LEU A 1 94 ? 18.442 -40.762 -5.394 1 95.09 94 LEU A C 1
ATOM 743 O O . LEU A 1 94 ? 18.403 -39.597 -4.991 1 95.09 94 LEU A O 1
ATOM 747 N N . LEU A 1 95 ? 18.96 -41.115 -6.527 1 94.29 95 LEU A N 1
ATOM 748 C CA . LEU A 1 95 ? 19.507 -40.083 -7.401 1 94.29 95 LEU A CA 1
ATOM 749 C C . LEU A 1 95 ? 18.402 -39.166 -7.916 1 94.29 95 LEU A C 1
ATOM 751 O O . LEU A 1 95 ? 18.577 -37.947 -7.973 1 94.29 95 LEU A O 1
ATOM 755 N N . ARG A 1 96 ? 17.305 -39.693 -8.313 1 92.04 96 ARG A N 1
ATOM 756 C CA . ARG A 1 96 ? 16.164 -38.895 -8.75 1 92.04 96 ARG A CA 1
ATOM 757 C C . ARG A 1 96 ? 15.63 -38.034 -7.61 1 92.04 96 ARG A C 1
ATOM 759 O O . ARG A 1 96 ? 15.24 -36.884 -7.825 1 92.04 96 ARG A O 1
ATOM 766 N N . TRP A 1 97 ? 15.61 -38.572 -6.477 1 95.52 97 TRP A N 1
ATOM 767 C CA . TRP A 1 97 ? 15.153 -37.852 -5.293 1 95.52 97 TRP A CA 1
ATOM 768 C C . TRP A 1 97 ? 16.089 -36.693 -4.965 1 95.52 97 TRP A C 1
ATOM 770 O O . TRP A 1 97 ? 15.644 -35.636 -4.512 1 95.52 97 TRP A O 1
ATOM 780 N N . LEU A 1 98 ? 17.413 -36.895 -5.241 1 96.5 98 LEU A N 1
ATOM 781 C CA . LEU A 1 98 ? 18.378 -35.825 -5.017 1 96.5 98 LEU A CA 1
ATOM 782 C C . LEU A 1 98 ? 18.108 -34.645 -5.945 1 96.5 98 LEU A C 1
ATOM 784 O O . LEU A 1 98 ? 18.319 -33.491 -5.566 1 96.5 98 LEU A O 1
ATOM 788 N N . ILE A 1 99 ? 17.612 -34.922 -7.115 1 94.81 99 ILE A N 1
ATOM 789 C CA . ILE A 1 99 ? 17.26 -33.85 -8.04 1 94.81 99 ILE A CA 1
ATOM 790 C C . ILE A 1 99 ? 16.073 -33.062 -7.489 1 94.81 99 ILE A C 1
ATOM 792 O O . ILE A 1 99 ? 16.03 -31.835 -7.6 1 94.81 99 ILE A O 1
ATOM 796 N N . VAL A 1 100 ? 15.15 -33.742 -6.931 1 95.83 100 VAL A N 1
ATOM 797 C CA . VAL A 1 100 ? 14.005 -33.086 -6.307 1 95.83 100 VAL A CA 1
ATOM 798 C C . VAL A 1 100 ? 14.484 -32.166 -5.186 1 95.83 100 VAL A C 1
ATOM 800 O O . VAL A 1 100 ? 14.04 -31.02 -5.083 1 95.83 100 VAL A O 1
ATOM 803 N N . LEU A 1 101 ? 15.441 -32.643 -4.405 1 97.4 101 LEU A N 1
ATOM 804 C CA . LEU A 1 101 ? 15.972 -31.842 -3.308 1 97.4 101 LEU A CA 1
ATOM 805 C C . LEU A 1 101 ? 16.687 -30.603 -3.836 1 97.4 101 LEU A C 1
ATOM 807 O O . LEU A 1 101 ? 16.616 -29.533 -3.227 1 97.4 101 LEU A O 1
ATOM 811 N N . LEU A 1 102 ? 17.363 -30.793 -4.939 1 97.43 102 LEU A N 1
ATOM 812 C CA . LEU A 1 102 ? 18.065 -29.662 -5.536 1 97.43 102 LEU A CA 1
ATOM 813 C C . LEU A 1 102 ? 17.079 -28.609 -6.031 1 97.43 102 LEU A C 1
ATOM 815 O O . LEU A 1 102 ? 17.325 -27.409 -5.894 1 97.43 102 LEU A O 1
ATOM 819 N N . LEU A 1 103 ? 15.981 -29.032 -6.623 1 97.03 103 LEU A N 1
ATOM 820 C CA . LEU A 1 103 ? 14.958 -28.102 -7.087 1 97.03 103 LEU A CA 1
ATOM 821 C C . LEU A 1 103 ? 14.286 -27.402 -5.91 1 97.03 103 LEU A C 1
ATOM 823 O O . LEU A 1 103 ? 14.001 -26.204 -5.975 1 97.03 103 LEU A O 1
ATOM 827 N N . ILE A 1 104 ? 14.051 -28.132 -4.837 1 97.51 104 ILE A N 1
ATOM 828 C CA . ILE A 1 104 ? 13.476 -27.557 -3.626 1 97.51 104 ILE A CA 1
ATOM 829 C C . ILE A 1 104 ? 14.435 -26.524 -3.04 1 97.51 104 ILE A C 1
ATOM 831 O O . ILE A 1 104 ? 14.017 -25.432 -2.647 1 97.51 104 ILE A O 1
ATOM 835 N N . ALA A 1 105 ? 15.705 -26.885 -3.03 1 97.65 105 ALA A N 1
ATOM 836 C CA . ALA A 1 105 ? 16.714 -25.942 -2.554 1 97.65 105 ALA A CA 1
ATOM 837 C C . ALA A 1 105 ? 16.75 -24.691 -3.427 1 97.65 105 ALA A C 1
ATOM 839 O O . ALA A 1 105 ? 16.966 -23.584 -2.928 1 97.65 105 ALA A O 1
ATOM 840 N N . GLY A 1 106 ? 16.595 -24.958 -4.702 1 97.52 106 GLY A N 1
ATOM 841 C CA . GLY A 1 106 ? 16.517 -23.82 -5.604 1 97.52 106 GLY A CA 1
ATOM 842 C C . GLY A 1 106 ? 15.361 -22.889 -5.291 1 97.52 106 GLY A C 1
ATOM 843 O O . GLY A 1 106 ? 15.524 -21.667 -5.29 1 97.52 106 GLY A O 1
ATOM 844 N N . ILE A 1 107 ? 14.198 -23.395 -4.998 1 97.03 107 ILE A N 1
ATOM 845 C CA . ILE A 1 107 ? 13.024 -22.603 -4.649 1 97.03 107 ILE A CA 1
ATOM 846 C C . ILE A 1 107 ? 13.295 -21.815 -3.369 1 97.03 107 ILE A C 1
ATOM 848 O O . ILE A 1 107 ? 13.02 -20.614 -3.302 1 97.03 107 ILE A O 1
ATOM 852 N N . TYR A 1 108 ? 13.93 -22.459 -2.385 1 96.82 108 TYR A N 1
ATOM 853 C CA . TYR A 1 108 ? 14.267 -21.785 -1.136 1 96.82 108 TYR A CA 1
ATOM 854 C C . TYR A 1 108 ? 15.253 -20.648 -1.378 1 96.82 108 TYR A C 1
ATOM 856 O O . TYR A 1 108 ? 15.091 -19.552 -0.836 1 96.82 108 TYR A O 1
ATOM 864 N N . ALA A 1 109 ? 16.201 -20.964 -2.179 1 97.4 109 ALA A N 1
ATOM 865 C CA . ALA A 1 109 ? 17.225 -19.957 -2.446 1 97.4 109 ALA A CA 1
ATOM 866 C C . ALA A 1 109 ? 16.621 -18.724 -3.112 1 97.4 109 ALA A C 1
ATOM 868 O O . ALA A 1 109 ? 16.95 -17.591 -2.75 1 97.4 109 ALA A O 1
ATOM 869 N N . VAL A 1 110 ? 15.748 -18.939 -4.012 1 97.02 110 VAL A N 1
ATOM 870 C CA . VAL A 1 110 ? 15.125 -17.831 -4.729 1 97.02 110 VAL A CA 1
ATOM 871 C C . VAL A 1 110 ? 14.229 -17.04 -3.778 1 97.02 110 VAL A C 1
ATOM 873 O O . VAL A 1 110 ? 14.304 -15.81 -3.725 1 97.02 110 VAL A O 1
ATOM 876 N N . LEU A 1 111 ? 13.391 -17.735 -3.018 1 96.57 111 LEU A N 1
ATOM 877 C CA . LEU A 1 111 ? 12.466 -17.061 -2.113 1 96.57 111 LEU A CA 1
ATOM 878 C C . LEU A 1 111 ? 13.223 -16.311 -1.022 1 96.57 111 LEU A C 1
ATOM 880 O O . LEU A 1 111 ? 12.861 -15.186 -0.671 1 96.57 111 LEU A O 1
ATOM 884 N N . TYR A 1 112 ? 14.329 -16.892 -0.576 1 95.73 112 TYR A N 1
ATOM 885 C CA . TYR A 1 112 ? 15.096 -16.256 0.489 1 95.73 112 TYR A CA 1
ATOM 886 C C . TYR A 1 112 ? 15.846 -15.036 -0.033 1 95.73 112 TYR A C 1
ATOM 888 O O . TYR A 1 112 ? 15.853 -13.983 0.608 1 95.73 112 TYR A O 1
ATOM 896 N N . THR A 1 113 ? 16.47 -15.166 -1.153 1 96.42 113 THR A N 1
ATOM 897 C CA . THR A 1 113 ? 17.262 -14.079 -1.72 1 96.42 113 THR A CA 1
ATOM 898 C C . THR A 1 113 ? 16.377 -12.881 -2.051 1 96.42 113 THR A C 1
ATOM 900 O O . THR A 1 113 ? 16.7 -11.746 -1.693 1 96.42 113 THR A O 1
ATOM 903 N N . PHE A 1 114 ? 15.251 -13.1 -2.65 1 96.12 114 PHE A N 1
ATOM 904 C CA . PHE A 1 114 ? 14.42 -11.998 -3.12 1 96.12 114 PHE A CA 1
ATOM 905 C C . PHE A 1 114 ? 13.542 -11.464 -1.995 1 96.12 114 PHE A C 1
ATOM 907 O O . PHE A 1 114 ? 13.111 -10.309 -2.031 1 96.12 114 PHE A O 1
ATOM 914 N N . SER A 1 115 ? 13.198 -12.277 -1.011 1 94.45 115 SER A N 1
ATOM 915 C CA . SER A 1 115 ? 12.432 -11.795 0.134 1 94.45 115 SER A CA 1
ATOM 916 C C . SER A 1 115 ? 13.288 -10.92 1.044 1 94.45 115 SER A C 1
ATOM 918 O O . SER A 1 115 ? 12.762 -10.104 1.803 1 94.45 115 SER A O 1
ATOM 920 N N . SER A 1 116 ? 14.609 -11.069 0.968 1 94.2 116 SER A N 1
ATOM 921 C CA . SER A 1 116 ? 15.521 -10.294 1.803 1 94.2 116 SER A CA 1
ATOM 922 C C . SER A 1 116 ? 15.81 -8.929 1.187 1 94.2 116 SER A C 1
ATOM 924 O O . SER A 1 116 ? 16.312 -8.03 1.865 1 94.2 116 SER A O 1
ATOM 926 N N . GLU A 1 117 ? 15.502 -8.808 -0.039 1 93.18 117 GLU A N 1
ATOM 927 C CA . GLU A 1 117 ? 15.682 -7.512 -0.686 1 93.18 117 GLU A CA 1
ATOM 928 C C . GLU A 1 117 ? 14.562 -6.547 -0.308 1 93.18 117 GLU A C 1
ATOM 930 O O . GLU A 1 117 ? 13.381 -6.882 -0.423 1 93.18 117 GLU A O 1
ATOM 935 N N . PRO A 1 118 ? 14.895 -5.312 0.094 1 91.17 118 PRO A N 1
ATOM 936 C CA . PRO A 1 118 ? 13.877 -4.357 0.54 1 91.17 118 PRO A CA 1
ATOM 937 C C . PRO A 1 118 ? 13.028 -3.82 -0.61 1 91.17 118 PRO A C 1
ATOM 939 O O . PRO A 1 118 ? 11.851 -3.503 -0.417 1 91.17 118 PRO A O 1
ATOM 942 N N . VAL A 1 119 ? 13.576 -3.68 -1.784 1 94.48 119 VAL A N 1
ATOM 943 C CA . VAL A 1 119 ? 12.846 -3.179 -2.944 1 94.48 119 VAL A CA 1
ATOM 944 C C . VAL A 1 119 ? 13.395 -3.82 -4.216 1 94.48 119 VAL A C 1
ATOM 946 O O . VAL A 1 119 ? 14.606 -4.012 -4.35 1 94.48 119 VAL A O 1
ATOM 949 N N . LEU A 1 120 ? 12.43 -4.216 -5.056 1 94.25 120 LEU A N 1
ATOM 950 C CA . LEU A 1 120 ? 12.787 -4.866 -6.313 1 94.25 120 LEU A CA 1
ATOM 951 C C . LEU A 1 120 ? 12.489 -3.956 -7.5 1 94.25 120 LEU A C 1
ATOM 953 O O . LEU A 1 120 ? 11.412 -3.36 -7.575 1 94.25 120 LEU A O 1
ATOM 957 N N . SER A 1 121 ? 13.486 -3.848 -8.406 1 93.14 121 SER A N 1
ATOM 958 C CA . SER A 1 121 ? 13.24 -3.177 -9.678 1 93.14 121 SER A CA 1
ATOM 959 C C . SER A 1 121 ? 12.381 -4.036 -10.6 1 93.14 121 SER A C 1
ATOM 961 O O . SER A 1 121 ? 12.113 -5.202 -10.299 1 93.14 121 SER A O 1
ATOM 963 N N . LYS A 1 122 ? 11.954 -3.512 -11.715 1 89.01 122 LYS A N 1
ATOM 964 C CA . LYS A 1 122 ? 11.155 -4.253 -12.687 1 89.01 122 LYS A CA 1
ATOM 965 C C . LYS A 1 122 ? 11.945 -5.419 -13.273 1 89.01 122 LYS A C 1
ATOM 967 O O . LYS A 1 122 ? 11.403 -6.51 -13.461 1 89.01 122 LYS A O 1
ATOM 972 N N . LYS A 1 123 ? 13.161 -5.183 -13.499 1 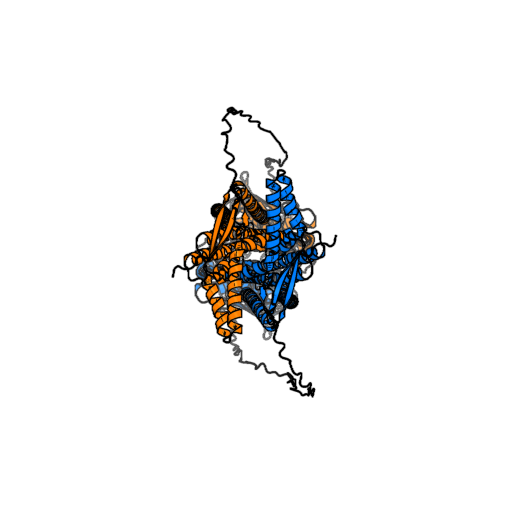92.59 123 LYS A N 1
ATOM 973 C CA . LYS A 1 123 ? 14.02 -6.236 -14.034 1 92.59 123 LYS A CA 1
ATOM 974 C C . LYS A 1 123 ? 14.198 -7.366 -13.024 1 92.59 123 LYS A C 1
ATOM 976 O O . LYS A 1 123 ? 14.126 -8.543 -13.383 1 92.59 123 LYS A O 1
ATOM 981 N N . ARG A 1 124 ? 14.452 -6.968 -11.822 1 93.97 124 ARG A N 1
ATOM 982 C CA . ARG A 1 124 ? 14.637 -7.968 -10.775 1 93.97 124 ARG A CA 1
ATOM 983 C C . ARG A 1 124 ? 13.359 -8.769 -10.551 1 93.97 124 ARG A C 1
ATOM 985 O O . ARG A 1 124 ? 13.413 -9.962 -10.247 1 93.97 124 ARG A O 1
ATOM 992 N N . LYS A 1 125 ? 12.234 -8.1 -10.643 1 92.69 125 LYS A N 1
ATOM 993 C CA . LYS A 1 125 ? 10.949 -8.786 -10.543 1 92.69 125 LYS A CA 1
ATOM 994 C C . LYS A 1 125 ? 10.8 -9.835 -11.641 1 92.69 125 LYS A C 1
ATOM 996 O O . LYS A 1 125 ? 10.342 -10.95 -11.383 1 92.69 125 LYS A O 1
ATOM 1001 N N . ARG A 1 126 ? 11.23 -9.499 -12.861 1 91.05 126 ARG A N 1
ATOM 1002 C CA . ARG A 1 126 ? 11.157 -10.435 -13.978 1 91.05 126 ARG A CA 1
ATOM 1003 C C . ARG A 1 126 ? 12.061 -11.641 -13.741 1 91.05 126 ARG A C 1
ATOM 1005 O O . ARG A 1 126 ? 11.688 -12.774 -14.052 1 91.05 126 ARG A O 1
ATOM 1012 N N . VAL A 1 127 ? 13.202 -11.357 -13.237 1 95.2 127 VAL A N 1
ATOM 1013 C CA . VAL A 1 127 ? 14.137 -12.437 -12.942 1 95.2 127 VAL A CA 1
ATOM 1014 C C . VAL A 1 127 ? 13.545 -13.357 -11.876 1 95.2 127 VAL A C 1
ATOM 1016 O O . VAL A 1 127 ? 13.611 -14.582 -11.999 1 95.2 127 VAL A O 1
ATOM 1019 N N . PHE A 1 128 ? 12.991 -12.787 -10.863 1 95.02 128 PHE A N 1
ATOM 1020 C CA . PHE A 1 128 ? 12.357 -13.579 -9.816 1 95.02 128 PHE A CA 1
ATOM 1021 C C . PHE A 1 128 ? 11.277 -14.482 -10.399 1 95.02 128 PHE A C 1
ATOM 1023 O O . PHE A 1 128 ? 11.261 -15.687 -10.138 1 95.02 128 PHE A O 1
ATOM 1030 N N . ASN A 1 129 ? 10.393 -13.856 -11.221 1 89.86 129 ASN A N 1
ATOM 1031 C CA . ASN A 1 129 ? 9.285 -14.59 -11.822 1 89.86 129 ASN A CA 1
ATOM 1032 C C . ASN A 1 129 ? 9.782 -15.736 -12.698 1 89.86 129 ASN A C 1
ATOM 1034 O O . ASN A 1 129 ? 9.223 -16.834 -12.668 1 89.86 129 ASN A O 1
ATOM 1038 N N . ALA A 1 130 ? 10.795 -15.427 -13.463 1 91.35 130 ALA A N 1
ATOM 1039 C CA . ALA A 1 130 ? 11.355 -16.452 -14.338 1 91.35 130 ALA A CA 1
ATOM 1040 C C . ALA A 1 130 ? 11.939 -17.606 -13.528 1 91.35 130 ALA A C 1
ATOM 1042 O O . ALA A 1 130 ? 11.691 -18.775 -13.834 1 91.35 130 ALA A O 1
ATOM 1043 N N . LEU A 1 131 ? 12.633 -17.284 -12.469 1 94.46 131 LEU A N 1
ATOM 1044 C CA . LEU A 1 131 ? 13.298 -18.304 -11.666 1 94.46 131 LEU A CA 1
ATOM 1045 C C . LEU A 1 131 ? 12.281 -19.125 -10.881 1 94.46 131 LEU A C 1
ATOM 1047 O O . LEU A 1 131 ? 12.321 -20.358 -10.905 1 94.46 131 LEU A O 1
ATOM 1051 N N . ILE A 1 132 ? 11.387 -18.481 -10.236 1 93.13 132 ILE A N 1
ATOM 1052 C CA . ILE A 1 132 ? 10.443 -19.2 -9.388 1 93.13 132 ILE A CA 1
ATOM 1053 C C . ILE A 1 132 ? 9.519 -20.055 -10.253 1 93.13 132 ILE A C 1
ATOM 1055 O O . ILE A 1 132 ? 9.172 -21.178 -9.879 1 93.13 132 ILE A O 1
ATOM 1059 N N . THR A 1 133 ? 9.074 -19.501 -11.378 1 88.11 133 THR A N 1
ATOM 1060 C CA . THR A 1 133 ? 8.255 -20.277 -12.303 1 88.11 133 THR A CA 1
ATOM 1061 C C . THR A 1 133 ? 9.039 -21.464 -12.855 1 88.11 133 THR A C 1
ATOM 1063 O O . THR A 1 133 ? 8.521 -22.581 -12.92 1 88.11 133 THR A O 1
ATOM 1066 N N . GLY A 1 134 ? 10.288 -21.195 -13.26 1 89.02 134 GLY A N 1
ATOM 1067 C CA . GLY A 1 134 ? 11.127 -22.265 -13.776 1 89.02 134 GLY A CA 1
ATOM 1068 C C . GLY A 1 134 ? 11.335 -23.393 -12.782 1 89.02 134 GLY A C 1
ATOM 1069 O O . GLY A 1 134 ? 11.163 -24.565 -13.121 1 89.02 134 GLY A O 1
ATOM 1070 N N . PHE A 1 135 ? 11.659 -23.064 -11.541 1 93.33 135 PHE A N 1
ATOM 1071 C CA . PHE A 1 135 ? 11.889 -24.079 -10.52 1 93.33 135 PHE A CA 1
ATOM 1072 C C . PHE A 1 135 ? 10.591 -24.794 -10.165 1 93.33 135 PHE A C 1
ATOM 1074 O O . PHE A 1 135 ? 10.593 -25.997 -9.896 1 93.33 135 PHE A O 1
ATOM 1081 N N . SER A 1 136 ? 9.495 -24.063 -10.133 1 90.49 136 SER A N 1
ATOM 1082 C CA . SER A 1 136 ? 8.21 -24.67 -9.803 1 90.49 136 SER A CA 1
ATOM 1083 C C . SER A 1 136 ? 7.771 -25.656 -10.88 1 90.49 136 SER A C 1
ATOM 1085 O O . SER A 1 136 ? 7.315 -26.759 -10.571 1 90.49 136 SER A O 1
ATOM 1087 N N . ILE A 1 137 ? 7.886 -25.248 -12.125 1 85.4 137 ILE A N 1
ATOM 1088 C CA . ILE A 1 137 ? 7.557 -26.147 -13.226 1 85.4 137 ILE A CA 1
ATOM 1089 C C . ILE A 1 137 ? 8.49 -27.355 -13.201 1 85.4 137 ILE A C 1
ATOM 1091 O O . ILE A 1 137 ? 8.048 -28.493 -13.38 1 85.4 137 ILE A O 1
ATOM 1095 N N . GLY A 1 138 ? 9.802 -27.071 -12.989 1 87.81 138 GLY A N 1
ATOM 1096 C CA . GLY A 1 138 ? 10.753 -28.166 -12.883 1 87.81 138 GLY A CA 1
ATOM 1097 C C . GLY A 1 138 ? 10.405 -29.155 -11.787 1 87.81 138 GLY A C 1
ATOM 1098 O O . GLY A 1 138 ? 10.48 -30.368 -11.992 1 87.81 138 GLY A O 1
ATOM 1099 N N . LEU A 1 139 ? 10.06 -28.638 -10.647 1 92.39 139 LEU A N 1
ATOM 1100 C CA . LEU A 1 139 ? 9.699 -29.496 -9.523 1 92.39 139 LEU A CA 1
ATOM 1101 C C . LEU A 1 139 ? 8.439 -30.297 -9.832 1 92.39 139 LEU A C 1
ATOM 1103 O O . LEU A 1 139 ? 8.381 -31.499 -9.564 1 92.39 139 LEU A O 1
ATOM 1107 N N . ALA A 1 140 ? 7.449 -29.637 -10.379 1 86.71 140 ALA A N 1
ATOM 1108 C CA . ALA A 1 140 ? 6.207 -30.323 -10.726 1 86.71 140 ALA A CA 1
ATOM 1109 C C . ALA A 1 140 ? 6.463 -31.452 -11.72 1 86.71 140 ALA A C 1
ATOM 1111 O O . ALA A 1 140 ? 5.938 -32.557 -11.562 1 86.71 140 ALA A O 1
ATOM 1112 N N . LEU A 1 141 ? 7.23 -31.167 -12.77 1 82.68 141 LEU A N 1
ATOM 1113 C CA . LEU A 1 141 ? 7.558 -32.18 -13.767 1 82.68 141 LEU A CA 1
ATOM 1114 C C . LEU A 1 141 ? 8.333 -33.332 -13.137 1 82.68 141 LEU A C 1
ATOM 1116 O O . LEU A 1 141 ? 8.12 -34.495 -13.488 1 82.68 141 LEU A O 1
ATOM 1120 N N . MET A 1 142 ? 9.22 -32.992 -12.216 1 88.75 142 MET A N 1
ATOM 1121 C CA . MET A 1 142 ? 10.013 -34.031 -11.565 1 88.75 142 MET A CA 1
ATOM 1122 C C . MET A 1 142 ? 9.142 -34.891 -10.656 1 88.75 142 MET A C 1
ATOM 1124 O O . MET A 1 142 ? 9.367 -36.096 -10.532 1 88.75 142 MET A O 1
ATOM 1128 N N . VAL A 1 143 ? 8.203 -34.291 -10.02 1 89.51 143 VAL A N 1
ATOM 1129 C CA . VAL A 1 143 ? 7.286 -35.036 -9.164 1 89.51 143 VAL A CA 1
ATOM 1130 C C . VAL A 1 143 ? 6.455 -35.998 -10.01 1 89.51 143 VAL A C 1
ATOM 1132 O O . VAL A 1 143 ? 6.313 -37.174 -9.666 1 89.51 143 VAL A O 1
ATOM 1135 N N . VAL A 1 144 ? 5.937 -35.482 -11.102 1 83.13 144 VAL A N 1
ATOM 1136 C CA . VAL A 1 144 ? 5.152 -36.332 -11.991 1 83.13 144 VAL A CA 1
ATOM 1137 C C . VAL A 1 144 ? 6.026 -37.462 -12.531 1 83.13 144 VAL A C 1
ATOM 1139 O O . VAL A 1 144 ? 5.598 -38.617 -12.58 1 83.13 144 VAL A O 1
ATOM 1142 N N . SER A 1 145 ? 7.2 -37.137 -12.929 1 83.63 145 SER A N 1
ATOM 1143 C CA . SER A 1 145 ? 8.129 -38.14 -13.44 1 83.63 145 SER A CA 1
ATOM 1144 C C . SER A 1 145 ? 8.431 -39.2 -12.387 1 83.63 145 SER A C 1
ATOM 1146 O O . SER A 1 145 ? 8.485 -40.393 -12.697 1 83.63 145 SER A O 1
ATOM 1148 N N . PHE A 1 146 ? 8.642 -38.772 -11.213 1 88.02 146 PHE A N 1
ATOM 1149 C CA . PHE A 1 146 ? 8.914 -39.661 -10.09 1 88.02 146 PHE A CA 1
ATOM 1150 C C . PHE A 1 146 ? 7.732 -40.588 -9.834 1 88.02 146 PHE A C 1
ATOM 1152 O O . PHE A 1 146 ? 7.908 -41.798 -9.677 1 88.02 146 PHE A O 1
ATOM 1159 N N . MET A 1 147 ? 6.613 -40.098 -9.855 1 86.8 147 MET A N 1
ATOM 1160 C CA . MET A 1 147 ? 5.405 -40.874 -9.59 1 86.8 147 MET A CA 1
ATOM 1161 C C . MET A 1 147 ? 5.123 -41.848 -10.729 1 86.8 147 MET A C 1
ATOM 1163 O O . MET A 1 147 ? 4.721 -42.988 -10.492 1 86.8 147 MET A O 1
ATOM 1167 N N . ASN A 1 148 ? 5.355 -41.433 -11.967 1 82.57 148 ASN A N 1
ATOM 1168 C CA . ASN A 1 148 ? 5.161 -42.307 -13.119 1 82.57 148 ASN A CA 1
ATOM 1169 C C . ASN A 1 148 ? 6.089 -43.517 -13.068 1 82.57 148 ASN A C 1
ATOM 1171 O O . ASN A 1 148 ? 5.699 -44.621 -13.451 1 82.57 148 ASN A O 1
ATOM 1175 N N . ARG A 1 149 ? 7.244 -43.331 -12.61 1 84.6 149 ARG A N 1
ATOM 1176 C CA . ARG A 1 149 ? 8.185 -44.44 -12.492 1 84.6 149 ARG A CA 1
ATOM 1177 C C . ARG A 1 149 ? 7.719 -45.443 -11.442 1 84.6 149 ARG A C 1
ATOM 1179 O O . ARG A 1 149 ? 7.811 -46.655 -11.649 1 84.6 149 ARG A O 1
ATOM 1186 N N . ILE A 1 150 ? 7.197 -44.924 -10.393 1 86.16 150 ILE A N 1
ATOM 1187 C CA . ILE A 1 150 ? 6.72 -45.783 -9.315 1 86.16 150 ILE A CA 1
ATOM 1188 C C . ILE A 1 150 ? 5.521 -46.598 -9.796 1 86.16 150 ILE A C 1
ATOM 1190 O O . ILE A 1 150 ? 5.456 -47.809 -9.574 1 86.16 150 ILE A O 1
ATOM 1194 N N . VAL A 1 151 ? 4.643 -45.974 -10.465 1 84.93 151 VAL A N 1
ATOM 1195 C CA . VAL A 1 151 ? 3.445 -46.651 -10.949 1 84.93 151 VAL A CA 1
ATOM 1196 C C . VAL A 1 151 ? 3.825 -47.677 -12.014 1 84.93 151 VAL A C 1
ATOM 1198 O O . VAL A 1 151 ? 3.221 -48.749 -12.097 1 84.93 151 VAL A O 1
ATOM 1201 N N . GLY A 1 152 ? 4.776 -47.355 -12.84 1 83.58 152 GLY A N 1
ATOM 1202 C CA . GLY A 1 152 ? 5.253 -48.285 -13.852 1 83.58 152 GLY A CA 1
ATOM 1203 C C . GLY A 1 152 ? 5.754 -49.594 -13.271 1 83.58 152 GLY A C 1
ATOM 1204 O O . GLY A 1 152 ? 5.555 -50.658 -13.861 1 83.58 152 GLY A O 1
ATOM 1205 N N . ASP A 1 153 ? 6.258 -49.559 -12.104 1 85.39 153 ASP A N 1
ATOM 1206 C CA . ASP A 1 153 ? 6.77 -50.757 -11.444 1 85.39 153 ASP A CA 1
ATOM 1207 C C . ASP A 1 153 ? 5.676 -51.445 -10.63 1 85.39 153 ASP A C 1
ATOM 1209 O O . ASP A 1 153 ? 5.539 -52.669 -10.675 1 85.39 153 ASP A O 1
ATOM 1213 N N . LEU A 1 154 ? 4.867 -50.663 -9.965 1 86.63 154 LEU A N 1
ATOM 1214 C CA . LEU A 1 154 ? 3.881 -51.189 -9.027 1 86.63 154 LEU A CA 1
ATOM 1215 C C . LEU A 1 154 ? 2.731 -51.862 -9.769 1 86.63 154 LEU A C 1
ATOM 1217 O O . LEU A 1 154 ? 2.049 -52.725 -9.213 1 86.63 154 LEU A O 1
ATOM 1221 N N . ARG A 1 155 ? 2.497 -51.477 -10.959 1 87.59 155 ARG A N 1
ATOM 1222 C CA . ARG A 1 155 ? 1.395 -52.087 -11.695 1 87.59 155 ARG A CA 1
ATOM 1223 C C . ARG A 1 155 ? 1.61 -53.588 -11.859 1 87.59 155 ARG A C 1
ATOM 1225 O O . ARG A 1 155 ? 0.658 -54.368 -11.787 1 87.59 155 ARG A O 1
ATOM 1232 N N . TRP A 1 156 ? 2.855 -54.047 -12.048 1 88.96 156 TRP A N 1
ATOM 1233 C CA . TRP A 1 156 ? 3.153 -55.466 -12.218 1 88.96 156 TRP A CA 1
ATOM 1234 C C . TRP A 1 156 ? 3.013 -56.213 -10.896 1 88.96 156 TRP A C 1
ATOM 1236 O O . TRP A 1 156 ? 2.631 -57.386 -10.876 1 88.96 156 TRP A O 1
ATOM 1246 N N . PHE A 1 157 ? 3.321 -55.516 -9.906 1 88.01 157 PHE A N 1
ATOM 1247 C CA . PHE A 1 157 ? 3.11 -56.105 -8.588 1 88.01 157 PHE A CA 1
ATOM 1248 C C . PHE A 1 157 ? 1.627 -56.348 -8.335 1 88.01 157 PHE A C 1
ATOM 1250 O O . PHE A 1 157 ? 1.244 -57.402 -7.824 1 88.01 157 PHE A O 1
ATOM 1257 N N . ILE A 1 158 ? 0.807 -55.403 -8.652 1 87.04 158 ILE A N 1
ATOM 1258 C CA . ILE A 1 158 ? -0.633 -55.521 -8.452 1 87.04 158 ILE A CA 1
ATOM 1259 C C . ILE A 1 158 ? -1.181 -56.66 -9.309 1 87.04 158 ILE A C 1
ATOM 1261 O O . ILE A 1 158 ? -2.016 -57.443 -8.851 1 87.04 158 ILE A O 1
ATOM 1265 N N . LEU A 1 159 ? -0.667 -56.845 -10.501 1 89.51 159 LEU A N 1
ATOM 1266 C CA . LEU A 1 159 ? -1.125 -57.873 -11.429 1 89.51 159 LEU A CA 1
ATOM 1267 C C . LEU A 1 159 ? -0.679 -59.257 -10.97 1 89.51 159 LEU A C 1
ATOM 1269 O O . LEU A 1 159 ? -1.259 -60.267 -11.375 1 89.51 159 LEU A O 1
ATOM 1273 N N . SER A 1 160 ? 0.329 -59.375 -10.128 1 90.37 160 SER A N 1
ATOM 1274 C CA . SER A 1 160 ? 0.842 -60.66 -9.661 1 90.37 160 SER A CA 1
ATOM 1275 C C . SER A 1 160 ? 0.083 -61.143 -8.43 1 90.37 160 SER A C 1
ATOM 1277 O O . SER A 1 160 ? 0.15 -62.322 -8.076 1 90.37 160 SER A O 1
ATOM 1279 N N . ARG A 1 161 ? -0.634 -60.32 -7.809 1 86.56 161 ARG A N 1
ATOM 1280 C CA . ARG A 1 161 ? -1.271 -60.68 -6.546 1 86.56 161 ARG A CA 1
ATOM 1281 C C . ARG A 1 161 ? -2.578 -61.43 -6.787 1 86.56 161 ARG A C 1
ATOM 1283 O O . ARG A 1 161 ? -2.995 -62.242 -5.958 1 86.56 161 ARG A O 1
ATOM 1290 N N . ARG A 1 162 ? -3.201 -61.028 -7.827 1 85.13 162 ARG A N 1
ATOM 1291 C CA . ARG A 1 162 ? -4.473 -61.691 -8.098 1 85.13 162 ARG A CA 1
ATOM 1292 C C . ARG A 1 162 ? -4.811 -61.64 -9.584 1 85.13 162 ARG A C 1
ATOM 1294 O O . ARG A 1 162 ? -4.132 -60.962 -10.358 1 85.13 162 ARG A O 1
ATOM 1301 N N . SER A 1 163 ? -5.822 -62.435 -9.925 1 89.07 163 SER A N 1
ATOM 1302 C CA . SER A 1 163 ? -6.269 -62.474 -11.314 1 89.07 163 SER A CA 1
ATOM 1303 C C . SER A 1 163 ? -7.252 -61.346 -11.61 1 89.07 163 SER A C 1
ATOM 1305 O O . SER A 1 163 ? -8.056 -60.975 -10.752 1 89.07 163 SER A O 1
ATOM 1307 N N . PHE A 1 164 ? -7.097 -60.708 -12.736 1 88.49 164 PHE A N 1
ATOM 1308 C CA . PHE A 1 164 ? -7.956 -59.615 -13.174 1 88.49 164 PHE A CA 1
ATOM 1309 C C . PHE A 1 164 ? -8.557 -59.914 -14.542 1 88.49 164 PHE A C 1
ATOM 1311 O O . PHE A 1 164 ? -8.02 -60.726 -15.298 1 88.49 164 PHE A O 1
ATOM 1318 N N . SER A 1 165 ? -9.717 -59.29 -14.763 1 85.78 165 SER A N 1
ATOM 1319 C CA . SER A 1 165 ? -10.341 -59.406 -16.077 1 85.78 165 SER A CA 1
ATOM 1320 C C . SER A 1 165 ? -9.535 -58.668 -17.14 1 85.78 165 SER A C 1
ATOM 1322 O O . SER A 1 165 ? -8.659 -57.864 -16.814 1 85.78 165 SER A O 1
ATOM 1324 N N . HIS A 1 166 ? -9.782 -58.999 -18.377 1 85.67 166 HIS A N 1
ATOM 1325 C CA . HIS A 1 166 ? -9.065 -58.423 -19.509 1 85.67 166 HIS A CA 1
ATOM 1326 C C . HIS A 1 166 ? -9.129 -56.9 -19.484 1 85.67 166 HIS A C 1
ATOM 1328 O O . HIS A 1 166 ? -8.11 -56.228 -19.659 1 85.67 166 HIS A O 1
ATOM 1334 N N . GLY A 1 167 ? -10.241 -56.304 -19.225 1 80.37 167 GLY A N 1
ATOM 1335 C CA . GLY A 1 167 ? -10.408 -54.86 -19.191 1 80.37 167 GLY A CA 1
ATOM 1336 C C . GLY A 1 167 ? -9.658 -54.199 -18.05 1 80.37 167 GLY A C 1
ATOM 1337 O O . GLY A 1 167 ? -9.091 -53.118 -18.217 1 80.37 167 GLY A O 1
ATOM 1338 N N . LYS A 1 168 ? -9.584 -54.788 -16.971 1 83.68 168 LYS A N 1
ATOM 1339 C CA . LYS A 1 168 ? -8.891 -54.249 -15.804 1 83.68 168 LYS A CA 1
ATOM 1340 C C . LYS A 1 168 ? -7.377 -54.322 -15.981 1 83.68 168 LYS A C 1
ATOM 1342 O O . LYS A 1 168 ? -6.651 -53.43 -15.536 1 83.68 168 LYS A O 1
ATOM 1347 N N . VAL A 1 169 ? -6.898 -55.416 -16.584 1 86.98 169 VAL A N 1
ATOM 1348 C CA . VAL A 1 169 ? -5.468 -55.53 -16.851 1 86.98 169 VAL A CA 1
ATOM 1349 C C . VAL A 1 169 ? -5.019 -54.386 -17.758 1 86.98 169 VAL A C 1
ATOM 1351 O O . VAL A 1 169 ? -3.975 -53.773 -17.523 1 86.98 169 VAL A O 1
ATOM 1354 N N . GLU A 1 170 ? -5.832 -54.095 -18.716 1 84.75 170 GLU A N 1
ATOM 1355 C CA . GLU A 1 170 ? -5.509 -53.004 -19.63 1 84.75 170 GLU A CA 1
ATOM 1356 C C . GLU A 1 170 ? -5.484 -51.663 -18.902 1 84.75 170 GLU A C 1
ATOM 1358 O O . GLU A 1 170 ? -4.6 -50.838 -19.141 1 84.75 170 GLU A O 1
ATOM 1363 N N . ALA A 1 171 ? -6.392 -51.442 -18.056 1 82.99 171 ALA A N 1
ATOM 1364 C CA . ALA A 1 171 ? -6.47 -50.196 -17.298 1 82.99 171 ALA A CA 1
ATOM 1365 C C . ALA A 1 171 ? -5.281 -50.054 -16.352 1 82.99 171 ALA A C 1
ATOM 1367 O O . ALA A 1 171 ? -4.739 -48.959 -16.185 1 82.99 171 ALA A O 1
ATOM 1368 N N . ILE A 1 172 ? -4.883 -51.072 -15.773 1 84.89 172 ILE A N 1
ATOM 1369 C CA . ILE A 1 172 ? -3.768 -51.059 -14.832 1 84.89 172 ILE A CA 1
ATOM 1370 C C . ILE A 1 172 ? -2.464 -50.796 -15.581 1 84.89 172 ILE A C 1
ATOM 1372 O O . ILE A 1 172 ? -1.587 -50.086 -15.083 1 84.89 172 ILE A O 1
ATOM 1376 N N . LEU A 1 173 ? -2.39 -51.335 -16.762 1 84.83 173 LEU A N 1
ATOM 1377 C CA . LEU A 1 173 ? -1.179 -51.132 -17.55 1 84.83 173 LEU A CA 1
ATOM 1378 C C . LEU A 1 173 ? -1.069 -49.684 -18.014 1 84.83 173 LEU A C 1
ATOM 1380 O O . LEU A 1 173 ? 0.032 -49.192 -18.272 1 84.83 173 LEU A O 1
ATOM 1384 N N . HIS A 1 174 ? -2.224 -48.961 -18.061 1 78.64 174 HIS A N 1
ATOM 1385 C CA . HIS A 1 174 ? -2.229 -47.554 -18.447 1 78.64 174 HIS A CA 1
ATOM 1386 C C . HIS A 1 174 ? -2.401 -46.65 -17.231 1 78.64 174 HIS A C 1
ATOM 1388 O O . HIS A 1 174 ? -2.928 -45.541 -17.346 1 78.64 174 HIS A O 1
ATOM 1394 N N . ALA A 1 175 ? -2.076 -47.042 -16.129 1 75.44 175 ALA A N 1
ATOM 1395 C CA . ALA A 1 175 ? -2.287 -46.31 -14.883 1 75.44 175 ALA A CA 1
ATOM 1396 C C . ALA A 1 175 ? -1.437 -45.044 -14.84 1 75.44 175 ALA A C 1
ATOM 1398 O O . ALA A 1 175 ? -1.592 -44.214 -13.941 1 75.44 175 ALA A O 1
ATOM 1399 N N . HIS A 1 176 ? -0.607 -44.705 -15.858 1 70.2 176 HIS A N 1
ATOM 1400 C CA . HIS A 1 176 ? 0.169 -43.471 -15.886 1 70.2 176 HIS A CA 1
ATOM 1401 C C . HIS A 1 176 ? -0.697 -42.284 -16.294 1 70.2 176 HIS A C 1
ATOM 1403 O O . HIS A 1 176 ? -0.329 -41.131 -16.059 1 70.2 176 HIS A O 1
ATOM 1409 N N . SER A 1 177 ? -1.828 -42.588 -16.858 1 74.42 177 SER A N 1
ATOM 1410 C CA . SER A 1 177 ? -2.771 -41.538 -17.229 1 74.42 177 SER A CA 1
ATOM 1411 C C . SER A 1 177 ? -3.872 -41.39 -16.185 1 74.42 177 SER A C 1
ATOM 1413 O O . SER A 1 177 ? -4.556 -42.361 -15.853 1 74.42 177 SER A O 1
ATOM 1415 N N . LEU A 1 178 ? -3.959 -40.19 -15.69 1 73.26 178 LEU A N 1
ATOM 1416 C CA . LEU A 1 178 ? -4.966 -39.933 -14.667 1 73.26 178 LEU A CA 1
ATOM 1417 C C . LEU A 1 178 ? -6.369 -40.19 -15.208 1 73.26 178 LEU A C 1
ATOM 1419 O O . LEU A 1 178 ? -7.257 -40.617 -14.467 1 73.26 178 LEU A O 1
ATOM 1423 N N . THR A 1 179 ? -6.491 -40.077 -16.455 1 70.17 179 THR A N 1
ATOM 1424 C CA . THR A 1 179 ? -7.796 -40.302 -17.069 1 70.17 179 THR A CA 1
ATOM 1425 C C . THR A 1 179 ? -8.157 -41.785 -17.044 1 70.17 179 THR A C 1
ATOM 1427 O O . THR A 1 179 ? -9.311 -42.144 -16.802 1 70.17 179 THR A O 1
ATOM 1430 N N . ARG A 1 180 ? -7.169 -42.549 -17.238 1 74.36 180 ARG A N 1
ATOM 1431 C CA . ARG A 1 180 ? -7.43 -43.984 -17.268 1 74.36 180 ARG A CA 1
ATOM 1432 C C . ARG A 1 180 ? -7.677 -44.525 -15.864 1 74.36 180 ARG A C 1
ATOM 1434 O O . ARG A 1 180 ? -8.47 -45.45 -15.68 1 74.36 180 ARG A O 1
ATOM 1441 N N . ILE A 1 181 ? -7.02 -43.85 -14.94 1 79.75 181 ILE A N 1
ATOM 1442 C CA . ILE A 1 181 ? -7.248 -44.245 -13.554 1 79.75 181 ILE A CA 1
ATOM 1443 C C . ILE A 1 181 ? -8.67 -43.876 -13.139 1 79.75 181 ILE A C 1
ATOM 1445 O O . ILE A 1 181 ? -9.341 -44.644 -12.446 1 79.75 181 ILE A O 1
ATOM 1449 N N . THR A 1 182 ? -9.115 -42.74 -13.598 1 79.79 182 THR A N 1
ATOM 1450 C CA . THR A 1 182 ? -10.472 -42.317 -13.273 1 79.79 182 THR A CA 1
ATOM 1451 C C . THR A 1 182 ? -11.497 -43.256 -13.902 1 79.79 182 THR A C 1
ATOM 1453 O O . THR A 1 182 ? -12.496 -43.606 -13.27 1 79.79 182 THR A O 1
ATOM 1456 N N . LYS A 1 183 ? -11.206 -43.726 -15.085 1 76.15 183 LYS A N 1
ATOM 1457 C CA . LYS A 1 183 ? -12.091 -44.68 -15.748 1 76.15 183 LYS A CA 1
ATOM 1458 C C . LYS A 1 183 ? -12.101 -46.02 -15.017 1 76.15 183 LYS A C 1
ATOM 1460 O O . LYS A 1 183 ? -13.141 -46.674 -14.925 1 76.15 183 LYS A O 1
ATOM 1465 N N . LEU A 1 184 ? -10.933 -46.401 -14.529 1 79.97 184 LEU A N 1
ATOM 1466 C CA . LEU A 1 184 ? -10.832 -47.635 -13.758 1 79.97 184 LEU A CA 1
ATOM 1467 C C . LEU A 1 184 ? -11.665 -47.55 -12.483 1 79.97 184 LEU A C 1
ATOM 1469 O O . LEU A 1 184 ? -12.343 -48.511 -12.115 1 79.97 184 LEU A O 1
ATOM 1473 N N . ILE A 1 185 ? -11.674 -46.402 -11.851 1 83.27 185 ILE A N 1
ATOM 1474 C CA . ILE A 1 185 ? -12.417 -46.192 -10.613 1 83.27 185 ILE A CA 1
ATOM 1475 C C . ILE A 1 185 ? -13.917 -46.22 -10.9 1 83.27 185 ILE A C 1
ATOM 1477 O O . ILE A 1 185 ? -14.69 -46.802 -10.136 1 83.27 185 ILE A O 1
ATOM 1481 N N . MET A 1 186 ? -14.304 -45.742 -12.005 1 80.31 186 MET A N 1
ATOM 1482 C CA . MET A 1 186 ? -15.725 -45.662 -12.331 1 80.31 186 MET A CA 1
ATOM 1483 C C . MET A 1 186 ? -16.255 -47.018 -12.786 1 80.31 186 MET A C 1
ATOM 1485 O O . MET A 1 186 ? -17.433 -47.325 -12.591 1 80.31 186 MET A O 1
ATOM 1489 N N . ASN A 1 187 ? -15.383 -48.005 -13.271 1 75.76 187 ASN A N 1
ATOM 1490 C CA . ASN A 1 187 ? -15.832 -49.267 -13.851 1 75.76 187 ASN A CA 1
ATOM 1491 C C . ASN A 1 187 ? -15.516 -50.448 -12.937 1 75.76 187 ASN A C 1
ATOM 1493 O O . ASN A 1 187 ? -15.884 -51.585 -13.235 1 75.76 187 ASN A O 1
ATOM 1497 N N . SER A 1 188 ? -14.816 -50.159 -11.851 1 77.83 188 SER A N 1
ATOM 1498 C CA . SER A 1 188 ? -14.402 -51.293 -11.032 1 77.83 188 SER A CA 1
ATOM 1499 C C . SER A 1 188 ? -15.387 -51.542 -9.894 1 77.83 188 SER A C 1
ATOM 1501 O O . SER A 1 188 ? -15.933 -50.596 -9.321 1 77.83 188 SER A O 1
ATOM 1503 N N . LYS A 1 189 ? -15.733 -52.755 -9.675 1 77.1 189 LYS A N 1
ATOM 1504 C CA . LYS A 1 189 ? -16.658 -53.14 -8.614 1 77.1 189 LYS A CA 1
ATOM 1505 C C . LYS A 1 189 ? -15.908 -53.695 -7.406 1 77.1 189 LYS A C 1
ATOM 1507 O O . LYS A 1 189 ? -16.467 -53.789 -6.311 1 77.1 189 LYS A O 1
ATOM 1512 N N . ARG A 1 190 ? -14.613 -53.909 -7.562 1 81.32 190 ARG A N 1
ATOM 1513 C CA . ARG A 1 190 ? -13.889 -54.526 -6.455 1 81.32 190 ARG A CA 1
ATOM 1514 C C . ARG A 1 190 ? -13.31 -53.468 -5.522 1 81.32 190 ARG A C 1
ATOM 1516 O O . ARG A 1 190 ? -12.59 -52.571 -5.964 1 81.32 190 ARG A O 1
ATOM 1523 N N . ILE A 1 191 ? -13.409 -53.622 -4.348 1 83.85 191 ILE A N 1
ATOM 1524 C CA . ILE A 1 191 ? -13.126 -52.625 -3.32 1 83.85 191 ILE A CA 1
ATOM 1525 C C . ILE A 1 191 ? -11.618 -52.419 -3.202 1 83.85 191 ILE A C 1
ATOM 1527 O O . ILE A 1 191 ? -11.141 -51.282 -3.172 1 83.85 191 ILE A O 1
ATOM 1531 N N . PRO A 1 192 ? -10.76 -53.465 -3.214 1 82.07 192 PRO A N 1
ATOM 1532 C CA . PRO A 1 192 ? -9.327 -53.209 -3.052 1 82.07 192 PRO A CA 1
ATOM 1533 C C . PRO A 1 192 ? -8.725 -52.456 -4.236 1 82.07 192 PRO A C 1
ATOM 1535 O O . PRO A 1 192 ? -7.839 -51.617 -4.053 1 82.07 192 PRO A O 1
ATOM 1538 N N . VAL A 1 193 ? -9.129 -52.797 -5.387 1 80.72 193 VAL A N 1
ATOM 1539 C CA . VAL A 1 193 ? -8.638 -52.1 -6.571 1 80.72 193 VAL A CA 1
ATOM 1540 C C . VAL A 1 193 ? -9.1 -50.645 -6.543 1 80.72 193 VAL A C 1
ATOM 1542 O O . VAL A 1 193 ? -8.328 -49.735 -6.855 1 80.72 193 VAL A O 1
ATOM 1545 N N . LEU A 1 194 ? -10.291 -50.463 -6.07 1 86.15 194 LEU A N 1
ATOM 1546 C CA . LEU A 1 194 ? -10.852 -49.122 -5.945 1 86.15 194 LEU A CA 1
ATOM 1547 C C . LEU A 1 194 ? -10.082 -48.304 -4.914 1 86.15 194 LEU A C 1
ATOM 1549 O O . LEU A 1 194 ? -9.825 -47.116 -5.124 1 86.15 194 LEU A O 1
ATOM 1553 N N . ALA A 1 195 ? -9.712 -48.949 -3.909 1 86.85 195 ALA A N 1
ATOM 1554 C CA . ALA A 1 195 ? -9.02 -48.251 -2.829 1 86.85 195 ALA A CA 1
ATOM 1555 C C . ALA A 1 195 ? -7.63 -47.8 -3.27 1 86.85 195 ALA A C 1
ATOM 1557 O O . ALA A 1 195 ? -7.244 -46.65 -3.045 1 86.85 195 ALA A O 1
ATOM 1558 N N . VAL A 1 196 ? -6.916 -48.675 -3.977 1 83.63 196 VAL A N 1
ATOM 1559 C CA . VAL A 1 196 ? -5.56 -48.345 -4.402 1 83.63 196 VAL A CA 1
ATOM 1560 C C . VAL A 1 196 ? -5.606 -47.278 -5.494 1 83.63 196 VAL A C 1
ATOM 1562 O O . VAL A 1 196 ? -4.82 -46.327 -5.475 1 83.63 196 VAL A O 1
ATOM 1565 N N . ALA A 1 197 ? -6.55 -47.457 -6.398 1 86.51 197 ALA A N 1
ATOM 1566 C CA . ALA A 1 197 ? -6.677 -46.493 -7.488 1 86.51 197 ALA A CA 1
ATOM 1567 C C . ALA A 1 197 ? -7.1 -45.124 -6.963 1 86.51 197 ALA A C 1
ATOM 1569 O O . ALA A 1 197 ? -6.574 -44.096 -7.396 1 86.51 197 ALA A O 1
ATOM 1570 N N . SER A 1 198 ? -8.043 -45.116 -6.062 1 88.95 198 SER A N 1
ATOM 1571 C CA . SER A 1 198 ? -8.501 -43.855 -5.487 1 88.95 198 SER A CA 1
ATOM 1572 C C . SER A 1 198 ? -7.398 -43.184 -4.675 1 88.95 198 SER A C 1
ATOM 1574 O O . SER A 1 198 ? -7.24 -41.963 -4.723 1 88.95 198 SER A O 1
ATOM 1576 N N . LEU A 1 199 ? -6.686 -43.953 -3.959 1 88.25 199 LEU A N 1
ATOM 1577 C CA . LEU A 1 199 ? -5.594 -43.405 -3.162 1 88.25 199 LEU A CA 1
ATOM 1578 C C . LEU A 1 199 ? -4.521 -42.795 -4.058 1 88.25 199 LEU A C 1
ATOM 1580 O O . LEU A 1 199 ? -3.996 -41.719 -3.76 1 88.25 199 LEU A O 1
ATOM 1584 N N . TRP A 1 200 ? -4.255 -43.519 -5.133 1 86.63 200 TRP A N 1
ATOM 1585 C CA . TRP A 1 200 ? -3.254 -43.009 -6.063 1 86.63 200 TRP A CA 1
ATOM 1586 C C . TRP A 1 200 ? -3.722 -41.709 -6.709 1 86.63 200 TRP A C 1
ATOM 1588 O O . TRP A 1 200 ? -2.947 -40.758 -6.839 1 86.63 200 TRP A O 1
ATOM 1598 N N . LEU A 1 201 ? -4.949 -41.668 -7.12 1 87.08 201 LEU A N 1
ATOM 1599 C CA . LEU A 1 201 ? -5.522 -40.464 -7.712 1 87.08 201 LEU A CA 1
ATOM 1600 C C . LEU A 1 201 ? -5.487 -39.303 -6.723 1 87.08 201 LEU A C 1
ATOM 1602 O O . LEU A 1 201 ? -5.154 -38.176 -7.095 1 87.08 201 LEU A O 1
ATOM 1606 N N . PHE A 1 202 ? -5.8 -39.603 -5.539 1 89.5 202 PHE A N 1
ATOM 1607 C CA . PHE A 1 202 ? -5.807 -38.583 -4.498 1 89.5 202 PHE A CA 1
ATOM 1608 C C . PHE A 1 202 ? -4.403 -38.038 -4.264 1 89.5 202 PHE A C 1
ATOM 1610 O O . PHE A 1 202 ? -4.212 -36.825 -4.16 1 89.5 202 PHE A O 1
ATOM 1617 N N . ILE A 1 203 ? -3.429 -38.85 -4.21 1 87.79 203 ILE A N 1
ATOM 1618 C CA . ILE A 1 203 ? -2.053 -38.433 -3.96 1 87.79 203 ILE A CA 1
ATOM 1619 C C . ILE A 1 203 ? -1.553 -37.582 -5.125 1 87.79 203 ILE A C 1
ATOM 1621 O O . ILE A 1 203 ? -0.908 -36.551 -4.917 1 87.79 203 ILE A O 1
ATOM 1625 N N . ALA A 1 204 ? -1.894 -37.999 -6.313 1 85.25 204 ALA A N 1
ATOM 1626 C CA . ALA A 1 204 ? -1.462 -37.266 -7.5 1 85.25 204 ALA A CA 1
ATOM 1627 C C . ALA A 1 204 ? -2.081 -35.872 -7.539 1 85.25 204 ALA A C 1
ATOM 1629 O O . ALA A 1 204 ? -1.384 -34.882 -7.772 1 85.25 204 ALA A O 1
ATOM 1630 N N . LEU A 1 205 ? -3.306 -35.809 -7.247 1 85.28 205 LEU A N 1
ATOM 1631 C CA . LEU A 1 205 ? -4.006 -34.529 -7.263 1 85.28 205 LEU A CA 1
ATOM 1632 C C . LEU A 1 205 ? -3.552 -33.647 -6.105 1 85.28 205 LEU A C 1
ATOM 1634 O O . LEU A 1 205 ? -3.38 -32.437 -6.27 1 85.28 205 LEU A O 1
ATOM 1638 N N . ALA A 1 206 ? -3.438 -34.243 -5.005 1 88.18 206 ALA A N 1
ATOM 1639 C CA . ALA A 1 206 ? -3.002 -33.498 -3.827 1 88.18 206 ALA A CA 1
ATOM 1640 C C . ALA A 1 206 ? -1.615 -32.898 -4.039 1 88.18 206 ALA A C 1
ATOM 1642 O O . ALA A 1 206 ? -1.35 -31.768 -3.622 1 88.18 206 ALA A O 1
ATOM 1643 N N . ALA A 1 207 ? -0.763 -33.649 -4.679 1 87.91 207 ALA A N 1
ATOM 1644 C CA . ALA A 1 207 ? 0.586 -33.15 -4.937 1 87.91 207 ALA A CA 1
ATOM 1645 C C . ALA A 1 207 ? 0.557 -31.961 -5.893 1 87.91 207 ALA A C 1
ATOM 1647 O O . ALA A 1 207 ? 1.27 -30.976 -5.689 1 87.91 207 ALA A O 1
ATOM 1648 N N . GLN A 1 208 ? -0.291 -32.011 -6.826 1 84.07 208 GLN A N 1
ATOM 1649 C CA . GLN A 1 208 ? -0.386 -30.923 -7.793 1 84.07 208 GLN A CA 1
ATOM 1650 C C . GLN A 1 208 ? -0.972 -29.668 -7.153 1 84.07 208 GLN A C 1
ATOM 1652 O O . GLN A 1 208 ? -0.495 -28.558 -7.4 1 84.07 208 GLN A O 1
ATOM 1657 N N . VAL A 1 209 ? -1.93 -29.885 -6.384 1 86.52 209 VAL A N 1
ATOM 1658 C CA . VAL A 1 209 ? -2.56 -28.763 -5.697 1 86.52 209 VAL A CA 1
ATOM 1659 C C . VAL A 1 209 ? -1.572 -28.138 -4.714 1 86.52 209 VAL A C 1
ATOM 1661 O O . VAL A 1 209 ? -1.474 -26.913 -4.618 1 86.52 209 VAL A O 1
ATOM 1664 N N . ALA A 1 210 ? -0.948 -28.968 -4.017 1 89.88 210 ALA A N 1
ATOM 1665 C CA . ALA A 1 210 ? 0.015 -28.471 -3.038 1 89.88 210 ALA A CA 1
ATOM 1666 C C . ALA A 1 210 ? 1.101 -27.636 -3.712 1 89.88 210 ALA A C 1
ATOM 1668 O O . ALA A 1 210 ? 1.412 -26.531 -3.262 1 89.88 210 ALA A O 1
ATOM 1669 N N . LEU A 1 211 ? 1.625 -28.124 -4.765 1 88.79 211 LEU A N 1
ATOM 1670 C CA . LEU A 1 211 ? 2.692 -27.407 -5.455 1 88.79 211 LEU A CA 1
ATOM 1671 C C . LEU A 1 211 ? 2.169 -26.111 -6.067 1 88.79 211 LEU A C 1
ATOM 1673 O O . LEU A 1 211 ? 2.871 -25.097 -6.076 1 88.79 211 LEU A O 1
ATOM 1677 N N . ALA A 1 212 ? 0.953 -26.148 -6.557 1 84.52 212 ALA A N 1
ATOM 1678 C CA . ALA A 1 212 ? 0.338 -24.94 -7.101 1 84.52 212 ALA A CA 1
ATOM 1679 C C . ALA A 1 212 ? 0.088 -23.91 -6.003 1 84.52 212 ALA A C 1
ATOM 1681 O O . ALA A 1 212 ? 0.089 -22.704 -6.263 1 84.52 212 ALA A O 1
ATOM 1682 N N . SER A 1 213 ? -0.11 -24.353 -4.824 1 87.48 213 SER A N 1
ATOM 1683 C CA . SER A 1 213 ? -0.445 -23.471 -3.711 1 87.48 213 SER A CA 1
ATOM 1684 C C . SER A 1 213 ? 0.777 -22.692 -3.236 1 87.48 213 SER A C 1
ATOM 1686 O O . SER A 1 213 ? 0.646 -21.705 -2.51 1 87.48 213 SER A O 1
ATOM 1688 N N . ILE A 1 214 ? 1.912 -23.132 -3.65 1 89.54 214 ILE A N 1
ATOM 1689 C CA . ILE A 1 214 ? 3.117 -22.404 -3.268 1 89.54 214 ILE A CA 1
ATOM 1690 C C . ILE A 1 214 ? 3.04 -20.97 -3.786 1 89.54 214 ILE A C 1
ATOM 1692 O O . ILE A 1 214 ? 3.415 -20.028 -3.084 1 89.54 214 ILE A O 1
ATOM 1696 N N . GLY A 1 215 ? 2.495 -20.846 -4.94 1 85.36 215 GLY A N 1
ATOM 1697 C CA . GLY A 1 215 ? 2.369 -19.531 -5.548 1 85.36 215 GLY A CA 1
ATOM 1698 C C . GLY A 1 215 ? 1.417 -18.617 -4.799 1 85.36 215 GLY A C 1
ATOM 1699 O O . GLY A 1 215 ? 1.467 -17.396 -4.959 1 85.36 215 GLY A O 1
ATOM 1700 N N . LEU A 1 216 ? 0.601 -19.201 -3.981 1 84.02 216 LEU A N 1
ATOM 1701 C CA . LEU A 1 216 ? -0.378 -18.416 -3.236 1 84.02 216 LEU A CA 1
ATOM 1702 C C . LEU A 1 216 ? 0.2 -17.947 -1.905 1 84.02 216 LEU A C 1
ATOM 1704 O O . LEU A 1 216 ? -0.424 -17.153 -1.198 1 84.02 216 LEU A O 1
ATOM 1708 N N . CYS A 1 217 ? 1.364 -18.405 -1.631 1 89.41 217 CYS A N 1
ATOM 1709 C CA . CYS A 1 217 ? 1.922 -18.141 -0.309 1 89.41 217 CYS A CA 1
ATOM 1710 C C . CYS A 1 217 ? 2.8 -16.895 -0.327 1 89.41 217 CYS A C 1
ATOM 1712 O O . CYS A 1 217 ? 3.32 -16.483 0.711 1 89.41 217 CYS A O 1
ATOM 1714 N N . PHE A 1 218 ? 3.008 -16.386 -1.435 1 89.33 218 PHE A N 1
ATOM 1715 C CA . PHE A 1 218 ? 3.745 -15.133 -1.539 1 89.33 218 PHE A CA 1
ATOM 1716 C C . PHE A 1 218 ? 3.136 -14.233 -2.608 1 89.33 218 PHE A C 1
ATOM 1718 O O . PHE A 1 218 ? 2.392 -14.702 -3.471 1 89.33 218 PHE A O 1
ATOM 1725 N N . SER A 1 219 ? 3.375 -12.966 -2.465 1 85.84 219 SER A N 1
ATOM 1726 C CA . SER A 1 219 ? 2.871 -11.999 -3.435 1 85.84 219 SER A CA 1
ATOM 1727 C C . SER A 1 219 ? 3.881 -10.882 -3.677 1 85.84 219 SER A C 1
ATOM 1729 O O . SER A 1 219 ? 4.64 -10.518 -2.776 1 85.84 219 SER A O 1
ATOM 1731 N N . VAL A 1 220 ? 3.962 -10.477 -4.904 1 87.92 220 VAL A N 1
ATOM 1732 C CA . VAL A 1 220 ? 4.776 -9.313 -5.239 1 87.92 220 VAL A CA 1
ATOM 1733 C C . VAL A 1 220 ? 3.912 -8.055 -5.221 1 87.92 220 VAL A C 1
ATOM 1735 O O . VAL A 1 220 ? 2.991 -7.915 -6.03 1 87.92 220 VAL A O 1
ATOM 1738 N N . GLU A 1 221 ? 4.165 -7.239 -4.324 1 87.2 221 GLU A N 1
ATOM 1739 C CA . GLU A 1 221 ? 3.367 -6.03 -4.149 1 87.2 221 GLU A CA 1
ATOM 1740 C C . GLU A 1 221 ? 4.226 -4.776 -4.289 1 87.2 221 GLU A C 1
ATOM 1742 O O . GLU A 1 221 ? 5.451 -4.865 -4.39 1 87.2 221 GLU A O 1
ATOM 1747 N N . ASN A 1 222 ? 3.485 -3.623 -4.38 1 86.85 222 ASN A N 1
ATOM 1748 C CA . ASN A 1 222 ? 4.214 -2.359 -4.338 1 86.85 222 ASN A CA 1
ATOM 1749 C C . ASN A 1 222 ? 4.917 -2.162 -2.998 1 86.85 222 ASN A C 1
ATOM 1751 O O . ASN A 1 222 ? 4.361 -2.485 -1.947 1 86.85 222 ASN A O 1
ATOM 1755 N N . SER A 1 223 ? 6.084 -1.657 -3.126 1 90.55 223 SER A N 1
ATOM 1756 C CA . SER A 1 223 ? 6.803 -1.359 -1.891 1 90.55 223 SER A CA 1
ATOM 1757 C C . SER A 1 223 ? 6.207 -0.148 -1.183 1 90.55 223 SER A C 1
ATOM 1759 O O . SER A 1 223 ? 5.976 0.891 -1.806 1 90.55 223 SER A O 1
ATOM 1761 N N . GLU A 1 224 ? 5.94 -0.239 0.107 1 84.68 224 GLU A N 1
ATOM 1762 C CA . GLU A 1 224 ? 5.354 0.864 0.862 1 84.68 224 GLU A CA 1
ATOM 1763 C C . GLU A 1 224 ? 6.383 1.507 1.787 1 84.68 224 GLU A C 1
ATOM 1765 O O . GLU A 1 224 ? 6.162 2.605 2.303 1 84.68 224 GLU A O 1
ATOM 1770 N N . ASP A 1 225 ? 7.51 0.883 1.914 1 88.42 225 ASP A N 1
ATOM 1771 C CA . ASP A 1 225 ? 8.467 1.348 2.915 1 88.42 225 ASP A CA 1
ATOM 1772 C C . ASP A 1 225 ? 9.687 1.984 2.254 1 88.42 225 ASP A C 1
ATOM 1774 O O . ASP A 1 225 ? 10.182 3.015 2.714 1 88.42 225 ASP A O 1
ATOM 1778 N N . LYS A 1 226 ? 10.151 1.302 1.195 1 94.34 226 LYS A N 1
ATOM 1779 C CA . LYS A 1 226 ? 11.398 1.733 0.569 1 94.34 226 LYS A CA 1
ATOM 1780 C C . LYS A 1 226 ? 11.177 2.113 -0.892 1 94.34 226 LYS A C 1
ATOM 1782 O O . LYS A 1 226 ? 10.476 1.41 -1.622 1 94.34 226 LYS A O 1
ATOM 1787 N N . ALA A 1 227 ? 11.759 3.223 -1.261 1 96.31 227 ALA A N 1
ATOM 1788 C CA . ALA A 1 227 ? 11.65 3.686 -2.642 1 96.31 227 ALA A CA 1
ATOM 1789 C C . ALA A 1 227 ? 12.714 3.038 -3.523 1 96.31 227 ALA A C 1
ATOM 1791 O O . ALA A 1 227 ? 13.797 2.691 -3.046 1 96.31 227 ALA A O 1
ATOM 1792 N N . LEU A 1 228 ? 12.315 2.834 -4.748 1 95.95 228 LEU A N 1
ATOM 1793 C CA . LEU A 1 228 ? 13.288 2.473 -5.773 1 95.95 228 LEU A CA 1
ATOM 1794 C C . LEU A 1 228 ? 13.954 3.716 -6.353 1 95.95 228 LEU A C 1
ATOM 1796 O O . LEU A 1 228 ? 13.28 4.58 -6.918 1 95.95 228 LEU A O 1
ATOM 1800 N N . LEU A 1 229 ? 15.221 3.832 -6.17 1 96.15 229 LEU A N 1
ATOM 1801 C CA . LEU A 1 229 ? 15.944 5 -6.661 1 96.15 229 LEU A CA 1
ATOM 1802 C C . LEU A 1 229 ? 16.495 4.75 -8.061 1 96.15 229 LEU A C 1
ATOM 1804 O O . LEU A 1 229 ? 17.297 3.835 -8.263 1 96.15 229 LEU A O 1
ATOM 1808 N N . VAL A 1 230 ? 16.06 5.523 -8.991 1 95.51 230 VAL A N 1
ATOM 1809 C CA . VAL A 1 230 ? 16.506 5.407 -10.376 1 95.51 230 VAL A CA 1
ATOM 1810 C C . VAL A 1 230 ? 17.061 6.747 -10.854 1 95.51 230 VAL A C 1
ATOM 1812 O O . VAL A 1 230 ? 16.646 7.805 -10.374 1 95.51 230 VAL A O 1
ATOM 1815 N N . PRO A 1 231 ? 17.985 6.677 -11.711 1 96.11 231 PRO A N 1
ATOM 1816 C CA . PRO A 1 231 ? 18.496 7.951 -12.221 1 96.11 231 PRO A CA 1
ATOM 1817 C C . PRO A 1 231 ? 17.424 8.776 -12.929 1 96.11 231 PRO A C 1
ATOM 1819 O O . PRO A 1 231 ? 16.627 8.232 -13.696 1 96.11 231 PRO A O 1
ATOM 1822 N N . GLY A 1 232 ? 17.277 9.982 -12.566 1 96.68 232 GLY A N 1
ATOM 1823 C CA . GLY A 1 232 ? 16.304 10.895 -13.145 1 96.68 232 GLY A CA 1
ATOM 1824 C C . GLY A 1 232 ? 16.293 12.257 -12.476 1 96.68 232 GLY A C 1
ATOM 1825 O O . GLY A 1 232 ? 17.321 12.718 -11.977 1 96.68 232 GLY A O 1
ATOM 1826 N N . ASP A 1 233 ? 15.122 12.892 -12.574 1 96.6 233 ASP A N 1
ATOM 1827 C CA . ASP A 1 233 ? 14.989 14.214 -11.97 1 96.6 233 ASP A CA 1
ATOM 1828 C C . ASP A 1 233 ? 14.382 14.121 -10.572 1 96.6 233 ASP A C 1
ATOM 1830 O O . ASP A 1 233 ? 13.533 13.265 -10.314 1 96.6 233 ASP A O 1
ATOM 1834 N N . ILE A 1 234 ? 14.905 14.94 -9.762 1 96.6 234 ILE A N 1
ATOM 1835 C CA . ILE A 1 234 ? 14.34 15.029 -8.42 1 96.6 234 ILE A CA 1
ATOM 1836 C C . ILE A 1 234 ? 13.878 16.459 -8.148 1 96.6 234 ILE A C 1
ATOM 1838 O O . ILE A 1 234 ? 14.425 17.411 -8.708 1 96.6 234 ILE A O 1
ATOM 1842 N N . MET A 1 235 ? 12.848 16.549 -7.427 1 97.07 235 MET A N 1
ATOM 1843 C CA . MET A 1 235 ? 12.339 17.856 -7.02 1 97.07 235 MET A CA 1
ATOM 1844 C C . MET A 1 235 ? 12.642 18.125 -5.55 1 97.07 235 MET A C 1
ATOM 1846 O O . MET A 1 235 ? 12.313 17.311 -4.685 1 97.07 235 MET A O 1
ATOM 1850 N N . ILE A 1 236 ? 13.284 19.214 -5.285 1 96.71 236 ILE A N 1
ATOM 1851 C CA . ILE A 1 236 ? 13.534 19.668 -3.922 1 96.71 236 ILE A CA 1
ATOM 1852 C C . ILE A 1 236 ? 13.023 21.097 -3.751 1 96.71 236 ILE A C 1
ATOM 1854 O O . ILE A 1 236 ? 12.64 21.746 -4.727 1 96.71 236 ILE A O 1
ATOM 1858 N N . ARG A 1 237 ? 12.9 21.552 -2.58 1 96.48 237 ARG A N 1
ATOM 1859 C CA . ARG A 1 237 ? 12.436 22.91 -2.314 1 96.48 237 ARG A CA 1
ATOM 1860 C C . ARG A 1 237 ? 13.611 23.87 -2.16 1 96.48 237 ARG A C 1
ATOM 1862 O O . ARG A 1 237 ? 14.648 23.506 -1.602 1 96.48 237 ARG A O 1
ATOM 1869 N N . ASN A 1 238 ? 13.431 25.037 -2.689 1 96.85 238 ASN A N 1
ATOM 1870 C CA . ASN A 1 238 ? 14.428 26.088 -2.52 1 96.85 238 ASN A CA 1
ATOM 1871 C C . ASN A 1 238 ? 14.495 26.571 -1.074 1 96.85 238 ASN A C 1
ATOM 1873 O O . ASN A 1 238 ? 13.574 27.232 -0.593 1 96.85 238 ASN A O 1
ATOM 1877 N N . MET A 1 239 ? 15.623 26.338 -0.431 1 97.41 239 MET A N 1
ATOM 1878 C CA . MET A 1 239 ? 15.733 26.644 0.993 1 97.41 239 MET A CA 1
ATOM 1879 C C . MET A 1 239 ? 16.622 27.862 1.221 1 97.41 239 MET A C 1
ATOM 1881 O O . MET A 1 239 ? 17.162 28.046 2.313 1 97.41 239 MET A O 1
ATOM 1885 N N . THR A 1 240 ? 16.842 28.677 0.185 1 96.02 240 THR A N 1
ATOM 1886 C CA . THR A 1 240 ? 17.646 29.885 0.335 1 96.02 240 THR A CA 1
ATOM 1887 C C . THR A 1 240 ? 16.942 30.894 1.238 1 96.02 240 THR A C 1
ATOM 1889 O O . THR A 1 240 ? 17.582 31.545 2.066 1 96.02 240 THR A O 1
ATOM 1892 N N . ALA A 1 241 ? 15.682 31.016 1.028 1 95.07 241 ALA A N 1
ATOM 1893 C CA . ALA A 1 241 ? 14.818 31.871 1.838 1 95.07 241 ALA A CA 1
ATOM 1894 C C . ALA A 1 241 ? 13.408 31.293 1.933 1 95.07 241 ALA A C 1
ATOM 1896 O O . ALA A 1 241 ? 13.061 30.365 1.199 1 95.07 241 ALA A O 1
ATOM 1897 N N . ILE A 1 242 ? 12.668 31.783 2.847 1 95.33 242 ILE A N 1
ATOM 1898 C CA . ILE A 1 242 ? 11.278 31.358 2.97 1 95.33 242 ILE A CA 1
ATOM 1899 C C . ILE A 1 242 ? 10.453 31.957 1.832 1 95.33 242 ILE A C 1
ATOM 1901 O O . ILE A 1 242 ? 10.553 33.153 1.547 1 95.33 242 ILE A O 1
ATOM 1905 N N . SER A 1 243 ? 9.757 31.085 1.186 1 91.37 243 SER A N 1
ATOM 1906 C CA . SER A 1 243 ? 8.858 31.559 0.139 1 91.37 243 SER A CA 1
ATOM 1907 C C . SER A 1 243 ? 7.591 32.166 0.732 1 91.37 243 SER A C 1
ATOM 1909 O O . SER A 1 243 ? 7.04 31.643 1.703 1 91.37 243 SER A O 1
ATOM 1911 N N . THR A 1 244 ? 7.217 33.31 0.287 1 87.02 244 THR A N 1
ATOM 1912 C CA . THR A 1 244 ? 6.005 33.964 0.767 1 87.02 244 THR A CA 1
ATOM 1913 C C . THR A 1 244 ? 5.043 34.235 -0.386 1 87.02 244 THR A C 1
ATOM 1915 O O . THR A 1 244 ? 5.429 34.155 -1.554 1 87.02 244 THR A O 1
ATOM 1918 N N . THR A 1 245 ? 3.811 34.414 -0.12 1 76.16 245 THR A N 1
ATOM 1919 C CA . THR A 1 245 ? 2.792 34.745 -1.11 1 76.16 245 THR A CA 1
ATOM 1920 C C . THR A 1 245 ? 2.727 36.253 -1.335 1 76.16 245 THR A C 1
ATOM 1922 O O . THR A 1 245 ? 1.817 36.747 -2.005 1 76.16 245 THR A O 1
ATOM 1925 N N . SER A 1 246 ? 3.705 36.988 -0.791 1 73.45 246 SER A N 1
ATOM 1926 C CA . SER A 1 246 ? 3.679 38.44 -0.934 1 73.45 246 SER A CA 1
ATOM 1927 C C . SER A 1 246 ? 3.832 38.855 -2.393 1 73.45 246 SER A C 1
ATOM 1929 O O . SER A 1 246 ? 4.676 38.316 -3.112 1 73.45 246 SER A O 1
ATOM 1931 N N . SER A 1 247 ? 2.974 39.79 -2.836 1 68.7 247 SER A N 1
ATOM 1932 C CA . SER A 1 247 ? 3.041 40.336 -4.187 1 68.7 247 SER A CA 1
ATOM 1933 C C . SER A 1 247 ? 3.945 41.563 -4.244 1 68.7 247 SER A C 1
ATOM 1935 O O . SER A 1 247 ? 4.254 42.063 -5.327 1 68.7 247 SER A O 1
ATOM 1937 N N . SER A 1 248 ? 4.367 41.925 -2.992 1 74.02 248 SER A N 1
ATOM 1938 C CA . SER A 1 248 ? 5.179 43.137 -2.976 1 74.02 248 SER A CA 1
ATOM 1939 C C . SER A 1 248 ? 6.623 42.84 -3.366 1 74.02 248 SER A C 1
ATOM 1941 O O . SER A 1 248 ? 7.172 41.801 -2.992 1 74.02 248 SER A O 1
ATOM 1943 N N . ASP A 1 249 ? 7.17 43.81 -4.062 1 72.7 249 ASP A N 1
ATOM 1944 C CA . ASP A 1 249 ? 8.552 43.664 -4.506 1 72.7 249 ASP A CA 1
ATOM 1945 C C . ASP A 1 249 ? 9.503 44.456 -3.612 1 72.7 249 ASP A C 1
ATOM 1947 O O . ASP A 1 249 ? 10.724 44.37 -3.763 1 72.7 249 ASP A O 1
ATOM 1951 N N . THR A 1 250 ? 9.013 45.156 -2.605 1 83.53 250 THR A N 1
ATOM 1952 C CA . THR A 1 250 ? 9.915 45.933 -1.762 1 83.53 250 THR A CA 1
ATOM 1953 C C . THR A 1 250 ? 10.625 45.032 -0.755 1 83.53 250 THR A C 1
ATOM 1955 O O . THR A 1 250 ? 9.989 44.202 -0.101 1 83.53 250 THR A O 1
ATOM 1958 N N . PRO A 1 251 ? 11.879 45.204 -0.673 1 83.65 251 PRO A N 1
ATOM 1959 C CA . PRO A 1 251 ? 12.654 44.339 0.219 1 83.65 251 PRO A CA 1
ATOM 1960 C C . PRO A 1 251 ? 12.179 44.41 1.669 1 83.65 251 PRO A C 1
ATOM 1962 O O . PRO A 1 251 ? 12.192 43.4 2.377 1 83.65 251 PRO A O 1
ATOM 1965 N N . ALA A 1 252 ? 11.779 45.567 2.11 1 83.66 252 ALA A N 1
ATOM 1966 C CA . ALA A 1 252 ? 11.323 45.712 3.49 1 83.66 252 ALA A CA 1
ATOM 1967 C C . ALA A 1 252 ? 10.053 44.902 3.736 1 83.66 252 ALA A C 1
ATOM 1969 O O . ALA A 1 252 ? 9.929 44.227 4.761 1 83.66 252 ALA A O 1
ATOM 1970 N N . VAL A 1 253 ? 9.187 44.987 2.76 1 85.81 253 VAL A N 1
ATOM 1971 C CA . VAL A 1 253 ? 7.929 44.26 2.893 1 85.81 253 VAL A CA 1
ATOM 1972 C C . VAL A 1 253 ? 8.185 42.758 2.781 1 85.81 253 VAL A C 1
ATOM 1974 O O . VAL A 1 253 ? 7.569 41.963 3.495 1 85.81 253 VAL A O 1
ATOM 1977 N N . LEU A 1 254 ? 9.069 42.428 1.946 1 88.88 254 LEU A N 1
ATOM 1978 C CA . LEU A 1 254 ? 9.406 41.019 1.774 1 88.88 254 LEU A CA 1
ATOM 1979 C C . LEU A 1 254 ? 10.008 40.444 3.052 1 88.88 254 LEU A C 1
ATOM 1981 O O . LEU A 1 254 ? 9.723 39.302 3.418 1 88.88 254 LEU A O 1
ATOM 1985 N N . LYS A 1 255 ? 10.869 41.198 3.647 1 90.1 255 LYS A N 1
ATOM 1986 C CA . LYS A 1 255 ? 11.467 40.754 4.903 1 90.1 255 LYS A CA 1
ATOM 1987 C C . LYS A 1 255 ? 10.4 40.534 5.972 1 90.1 255 LYS A C 1
ATOM 1989 O O . LYS A 1 255 ? 10.425 39.527 6.683 1 90.1 255 LYS A O 1
ATOM 1994 N N . LYS A 1 256 ? 9.453 41.422 6.071 1 90.15 256 LYS A N 1
ATOM 1995 C CA . LYS A 1 256 ? 8.37 41.304 7.044 1 90.15 256 LYS A CA 1
ATOM 1996 C C . LYS A 1 256 ? 7.489 40.095 6.742 1 90.15 256 LYS A C 1
ATOM 1998 O O . LYS A 1 256 ? 7.072 39.381 7.656 1 90.15 256 LYS A O 1
ATOM 2003 N N . ALA A 1 257 ? 7.295 39.972 5.446 1 90.74 257 ALA A N 1
ATOM 2004 C CA . ALA A 1 257 ? 6.489 38.828 5.026 1 90.74 257 ALA A CA 1
ATOM 2005 C C . ALA A 1 257 ? 7.165 37.513 5.404 1 90.74 257 ALA A C 1
ATOM 2007 O O . ALA A 1 257 ? 6.503 36.575 5.854 1 90.74 257 ALA A O 1
ATOM 2008 N N . ARG A 1 258 ? 8.406 37.458 5.249 1 93.35 258 ARG A N 1
ATOM 2009 C CA . ARG A 1 258 ? 9.151 36.251 5.591 1 93.35 258 ARG A CA 1
ATOM 2010 C C . ARG A 1 258 ? 9.159 36.021 7.099 1 93.35 258 ARG A C 1
ATOM 2012 O O . ARG A 1 258 ? 9.059 34.882 7.559 1 93.35 258 ARG A O 1
ATOM 2019 N N . GLN A 1 259 ? 9.285 37.127 7.864 1 93.74 259 GLN A N 1
ATOM 2020 C CA . GLN A 1 259 ? 9.246 37.019 9.318 1 93.74 259 GLN A CA 1
ATOM 2021 C C . GLN A 1 259 ? 7.896 36.493 9.795 1 93.74 259 GLN A C 1
ATOM 2023 O O . GLN A 1 259 ? 7.836 35.603 10.646 1 93.74 259 GLN A O 1
ATOM 2028 N N . TYR A 1 260 ? 6.892 36.993 9.194 1 92.14 260 TYR A N 1
ATOM 2029 C CA . TYR A 1 260 ? 5.548 36.537 9.53 1 92.14 260 TYR A CA 1
ATOM 2030 C C . TYR A 1 260 ? 5.358 35.073 9.154 1 92.14 260 TYR A C 1
ATOM 2032 O O . TYR A 1 260 ? 4.783 34.298 9.921 1 92.14 260 TYR A O 1
ATOM 2040 N N . THR A 1 261 ? 5.832 34.743 8.003 1 93.29 261 THR A N 1
ATOM 2041 C CA . THR A 1 261 ? 5.683 33.379 7.508 1 93.29 261 THR A CA 1
ATOM 2042 C C . THR A 1 261 ? 6.481 32.401 8.367 1 93.29 261 THR A C 1
ATOM 2044 O O . THR A 1 261 ? 6.035 31.279 8.616 1 93.29 261 THR A O 1
ATOM 2047 N N . ALA A 1 262 ? 7.63 32.808 8.79 1 96.31 262 ALA A N 1
ATOM 2048 C CA . ALA A 1 262 ? 8.436 31.956 9.66 1 96.31 262 ALA A CA 1
ATOM 2049 C C . ALA A 1 262 ? 7.68 31.607 10.939 1 96.31 262 ALA A C 1
ATOM 2051 O O . ALA A 1 262 ? 7.663 30.448 11.361 1 96.31 262 ALA A O 1
ATOM 2052 N N . ASN A 1 263 ? 7.112 32.569 11.567 1 95.22 263 ASN A N 1
ATOM 2053 C CA . ASN A 1 263 ? 6.329 32.306 12.769 1 95.22 263 ASN A CA 1
ATOM 2054 C C . ASN A 1 263 ? 5.145 31.389 12.478 1 95.22 263 ASN A C 1
ATOM 2056 O O . ASN A 1 263 ? 4.883 30.449 13.23 1 95.22 263 ASN A O 1
ATOM 2060 N N . SER A 1 264 ? 4.488 31.683 11.333 1 92.81 264 SER A N 1
ATOM 2061 C CA . SER A 1 264 ? 3.34 30.865 10.954 1 92.81 264 SER A CA 1
ATOM 2062 C C . SER A 1 264 ? 3.745 29.41 10.74 1 92.81 264 SER A C 1
ATOM 2064 O O . SER A 1 264 ? 3.043 28.495 11.175 1 92.81 264 SER A O 1
ATOM 2066 N N . PHE A 1 265 ? 4.844 29.242 10.095 1 95.01 265 PHE A N 1
ATOM 2067 C CA . PHE A 1 265 ? 5.331 27.891 9.846 1 95.01 265 PHE A CA 1
ATOM 2068 C C . PHE A 1 265 ? 5.596 27.161 11.157 1 95.01 265 PHE A C 1
ATOM 2070 O O . PHE A 1 265 ? 5.284 25.975 11.288 1 95.01 265 PHE A O 1
ATOM 2077 N N . GLY A 1 266 ? 6.189 27.852 12.106 1 95.7 266 GLY A N 1
ATOM 2078 C CA . GLY A 1 266 ? 6.408 27.249 13.411 1 95.7 266 GLY A CA 1
ATOM 2079 C C . GLY A 1 266 ? 5.122 26.83 14.098 1 95.7 266 GLY A C 1
ATOM 2080 O O . GLY A 1 266 ? 5.053 25.751 14.691 1 95.7 266 GLY A O 1
ATOM 2081 N N . VAL A 1 267 ? 4.172 27.64 13.994 1 92.77 267 VAL A N 1
ATOM 2082 C CA . VAL A 1 267 ? 2.876 27.347 14.599 1 92.77 267 VAL A CA 1
ATOM 2083 C C . VAL A 1 267 ? 2.221 26.174 13.874 1 92.77 267 VAL A C 1
ATOM 2085 O O . VAL A 1 267 ? 1.671 25.272 14.511 1 92.77 267 VAL A O 1
ATOM 2088 N N . PHE A 1 268 ? 2.329 26.172 12.533 1 92.01 268 PHE A N 1
ATOM 2089 C CA . PHE A 1 268 ? 1.767 25.097 11.724 1 92.01 268 PHE A CA 1
ATOM 2090 C C . PHE A 1 268 ? 2.392 23.757 12.093 1 92.01 268 PHE A C 1
ATOM 2092 O O . PHE A 1 268 ? 1.724 22.722 12.048 1 92.01 268 PHE A O 1
ATOM 2099 N N . SER A 1 269 ? 3.578 23.778 12.445 1 92.95 269 SER A N 1
ATOM 2100 C CA . SER A 1 269 ? 4.325 22.544 12.668 1 92.95 269 SER A CA 1
ATOM 2101 C C . SER A 1 269 ? 3.747 21.751 13.835 1 92.95 269 SER A C 1
ATOM 2103 O O . SER A 1 269 ? 4.001 20.552 13.963 1 92.95 269 SER A O 1
ATOM 2105 N N . GLN A 1 270 ? 2.882 22.364 14.632 1 89.08 270 GLN A N 1
ATOM 2106 C CA . GLN A 1 270 ? 2.34 21.729 15.828 1 89.08 270 GLN A CA 1
ATOM 2107 C C . GLN A 1 270 ? 1.381 20.599 15.465 1 89.08 270 GLN A C 1
ATOM 2109 O O . GLN A 1 270 ? 1.125 19.709 16.279 1 89.08 270 GLN A O 1
ATOM 2114 N N . VAL A 1 271 ? 0.894 20.656 14.217 1 87.11 271 VAL A N 1
ATOM 2115 C CA . VAL A 1 271 ? -0.122 19.667 13.872 1 87.11 271 VAL A CA 1
ATOM 2116 C C . VAL A 1 271 ? 0.546 18.41 13.321 1 87.11 271 VAL A C 1
ATOM 2118 O O . VAL A 1 271 ? -0.101 17.371 13.171 1 87.11 271 VAL A O 1
ATOM 2121 N N . TYR A 1 272 ? 1.819 18.458 13.072 1 89.09 272 TYR A N 1
ATOM 2122 C CA . TYR A 1 272 ? 2.518 17.307 12.511 1 89.09 272 TYR A CA 1
ATOM 2123 C C . TYR A 1 272 ? 3.033 16.39 13.614 1 89.09 272 TYR A C 1
ATOM 2125 O O . TYR A 1 272 ? 3.313 16.844 14.726 1 89.09 272 TYR A O 1
ATOM 2133 N N . THR A 1 273 ? 3.165 15.201 13.228 1 87.2 273 THR A N 1
ATOM 2134 C CA . THR A 1 273 ? 3.684 14.206 14.161 1 87.2 273 THR A CA 1
ATOM 2135 C C . THR A 1 273 ? 5.193 14.36 14.331 1 87.2 273 THR A C 1
ATOM 2137 O O . THR A 1 273 ? 5.909 14.619 13.361 1 87.2 273 THR A O 1
ATOM 2140 N N . VAL A 1 274 ? 5.553 14.272 15.573 1 91.6 274 VAL A N 1
ATOM 2141 C CA . VAL A 1 274 ? 6.967 14.344 15.928 1 91.6 274 VAL A CA 1
ATOM 2142 C C . VAL A 1 274 ? 7.419 13.013 16.524 1 91.6 274 VAL A C 1
ATOM 2144 O O . VAL A 1 274 ? 6.661 12.359 17.245 1 91.6 274 VAL A O 1
ATOM 2147 N N . ALA A 1 275 ? 8.642 12.606 16.154 1 92.6 275 ALA A N 1
ATOM 2148 C CA . ALA A 1 275 ? 9.184 11.37 16.712 1 92.6 275 ALA A CA 1
ATOM 2149 C C . ALA A 1 275 ? 10.532 11.616 17.384 1 92.6 275 ALA A C 1
ATOM 2151 O O . ALA A 1 275 ? 11.134 12.679 17.21 1 92.6 275 ALA A O 1
ATOM 2152 N N . ALA A 1 276 ? 10.961 10.654 18.13 1 93.48 276 ALA A N 1
ATOM 2153 C CA . ALA A 1 276 ? 12.258 10.717 18.799 1 93.48 276 ALA A CA 1
ATOM 2154 C C . ALA A 1 276 ? 13.399 10.664 17.788 1 93.48 276 ALA A C 1
ATOM 2156 O O . ALA A 1 276 ? 13.251 10.095 16.704 1 93.48 276 ALA A O 1
ATOM 2157 N N . PRO A 1 277 ? 14.495 11.217 18.156 1 92.26 277 PRO A N 1
ATOM 2158 C CA . PRO A 1 277 ? 15.648 11.248 17.252 1 92.26 277 PRO A CA 1
ATOM 2159 C C . PRO A 1 277 ? 16.091 9.855 16.812 1 92.26 277 PRO A C 1
ATOM 2161 O O . PRO A 1 277 ? 16.648 9.696 15.723 1 92.26 277 PRO A O 1
ATOM 2164 N N . GLU A 1 278 ? 15.843 8.841 17.576 1 90.13 278 GLU A N 1
ATOM 2165 C CA . GLU A 1 278 ? 16.245 7.472 17.268 1 90.13 278 GLU A CA 1
ATOM 2166 C C . GLU A 1 278 ? 15.393 6.884 16.147 1 90.13 278 GLU A C 1
ATOM 2168 O O . GLU A 1 278 ? 15.779 5.897 15.519 1 90.13 278 GLU A O 1
ATOM 2173 N N . LYS A 1 279 ? 14.285 7.513 15.866 1 90.89 279 LYS A N 1
ATOM 2174 C CA . LYS A 1 279 ? 13.355 6.992 14.868 1 90.89 279 LYS A CA 1
ATOM 2175 C C . LYS A 1 279 ? 13.554 7.679 13.52 1 90.89 279 LYS A C 1
ATOM 2177 O O . LYS A 1 279 ? 12.693 7.596 12.642 1 90.89 279 LYS A O 1
ATOM 2182 N N . LYS A 1 280 ? 14.641 8.335 13.325 1 93.97 280 LYS A N 1
ATOM 2183 C CA . LYS A 1 280 ? 14.949 8.98 12.051 1 93.97 280 LYS A CA 1
ATOM 2184 C C . LYS A 1 280 ? 14.965 7.965 10.911 1 93.97 280 LYS A C 1
ATOM 2186 O O . LYS A 1 280 ? 15.544 6.885 11.043 1 93.97 280 LYS A O 1
ATOM 2191 N N . PRO A 1 281 ? 14.333 8.304 9.883 1 93.8 281 PRO A N 1
ATOM 2192 C CA . PRO A 1 281 ? 14.3 7.367 8.758 1 93.8 281 PRO A CA 1
ATOM 2193 C C . PRO A 1 281 ? 15.646 7.249 8.048 1 93.8 281 PRO A C 1
ATOM 2195 O O . PRO A 1 281 ? 16.535 8.077 8.261 1 93.8 281 PRO A O 1
ATOM 2198 N N . GLU A 1 282 ? 15.774 6.267 7.282 1 93.38 282 GLU A N 1
ATOM 2199 C CA . GLU A 1 282 ? 16.975 6.027 6.488 1 93.38 282 GLU A CA 1
ATOM 2200 C C . GLU A 1 282 ? 16.784 6.488 5.046 1 93.38 282 GLU A C 1
ATOM 2202 O O . GLU A 1 282 ? 15.653 6.66 4.588 1 93.38 282 GLU A O 1
ATOM 2207 N N . LYS A 1 283 ? 17.909 6.721 4.39 1 94.33 283 LYS A N 1
ATOM 2208 C CA . LYS A 1 283 ? 17.879 7.13 2.989 1 94.33 283 LYS A CA 1
ATOM 2209 C C . LYS A 1 283 ? 17.077 6.143 2.145 1 94.33 283 LYS A C 1
ATOM 2211 O O . LYS A 1 283 ? 17.285 4.931 2.232 1 94.33 283 LYS A O 1
ATOM 2216 N N . GLY A 1 284 ? 16.184 6.703 1.387 1 95.1 284 GLY A N 1
ATOM 2217 C CA . GLY A 1 284 ? 15.417 5.859 0.485 1 95.1 284 GLY A CA 1
ATOM 2218 C C . GLY A 1 284 ? 14.07 5.451 1.05 1 95.1 284 GLY A C 1
ATOM 2219 O O . GLY A 1 284 ? 13.231 4.9 0.334 1 95.1 284 GLY A O 1
ATOM 2220 N N . ASP A 1 285 ? 13.845 5.67 2.348 1 95.54 285 ASP A N 1
ATOM 2221 C CA . ASP A 1 285 ? 12.535 5.379 2.924 1 95.54 285 ASP A CA 1
ATOM 2222 C C . ASP A 1 285 ? 11.453 6.256 2.299 1 95.54 285 ASP A C 1
ATOM 2224 O O . ASP A 1 285 ? 11.671 7.446 2.062 1 95.54 285 ASP A O 1
ATOM 2228 N N . LEU A 1 286 ? 10.348 5.62 2.018 1 94.14 286 LEU A N 1
ATOM 2229 C CA . LEU A 1 286 ? 9.231 6.401 1.499 1 94.14 286 LEU A CA 1
ATOM 2230 C C . LEU A 1 286 ? 8.623 7.273 2.593 1 94.14 286 LEU A C 1
ATOM 2232 O O . LEU A 1 286 ? 8.497 6.84 3.74 1 94.14 286 LEU A O 1
ATOM 2236 N N . TYR A 1 287 ? 8.255 8.442 2.267 1 93.72 287 TYR A N 1
ATOM 2237 C CA . TYR A 1 287 ? 7.651 9.371 3.215 1 93.72 287 TYR A CA 1
ATOM 2238 C C . TYR A 1 287 ? 6.186 9.621 2.876 1 93.72 287 TYR A C 1
ATOM 2240 O O . TYR A 1 287 ? 5.848 9.893 1.721 1 93.72 287 TYR A O 1
ATOM 2248 N N . TYR A 1 288 ? 5.378 9.526 3.902 1 88.8 288 TYR A N 1
ATOM 2249 C CA . TYR A 1 288 ? 3.966 9.885 3.838 1 88.8 288 TYR A CA 1
ATOM 2250 C C . TYR A 1 288 ? 3.631 10.967 4.859 1 88.8 288 TYR A C 1
ATOM 2252 O O . TYR A 1 288 ? 4.328 11.116 5.865 1 88.8 288 TYR A O 1
ATOM 2260 N N . ALA A 1 289 ? 2.575 11.623 4.6 1 87.64 289 ALA A N 1
ATOM 2261 C CA . ALA A 1 289 ? 2.223 12.765 5.441 1 87.64 289 ALA A CA 1
ATOM 2262 C C . ALA A 1 289 ? 1.888 12.318 6.861 1 87.64 289 ALA A C 1
ATOM 2264 O O . ALA A 1 289 ? 1.901 13.127 7.792 1 87.64 289 ALA A O 1
ATOM 2265 N N . ASP A 1 290 ? 1.557 10.988 7.01 1 85.45 290 ASP A N 1
ATOM 2266 C CA . ASP A 1 290 ? 1.265 10.456 8.337 1 85.45 290 ASP A CA 1
ATOM 2267 C C . ASP A 1 290 ? 2.551 10.18 9.114 1 85.45 290 ASP A C 1
ATOM 2269 O O . ASP A 1 290 ? 2.521 10.009 10.334 1 85.45 290 ASP A O 1
ATOM 2273 N N . ASN A 1 291 ? 3.657 10.209 8.419 1 89.99 291 ASN A N 1
ATOM 2274 C CA . ASN A 1 291 ? 4.945 10 9.072 1 89.99 291 ASN A CA 1
ATOM 2275 C C . ASN A 1 291 ? 5.39 11.24 9.843 1 89.99 291 ASN A C 1
ATOM 2277 O O . ASN A 1 291 ? 4.96 12.353 9.539 1 89.99 291 ASN A O 1
ATOM 2281 N N . PRO A 1 292 ? 6.22 11.019 10.848 1 92.49 292 PRO A N 1
ATOM 2282 C CA . PRO A 1 292 ? 6.772 12.184 11.543 1 92.49 292 PRO A CA 1
ATOM 2283 C C . PRO A 1 292 ? 7.553 13.11 10.614 1 92.49 292 PRO A C 1
ATOM 2285 O O . PRO A 1 292 ? 8.3 12.64 9.752 1 92.49 292 PRO A O 1
ATOM 2288 N N . LEU A 1 293 ? 7.36 14.35 10.785 1 94.16 293 LEU A N 1
ATOM 2289 C CA . LEU A 1 293 ? 7.988 15.327 9.903 1 94.16 293 LEU A CA 1
ATOM 2290 C C . LEU A 1 293 ? 9.356 15.74 10.436 1 94.16 293 LEU A C 1
ATOM 2292 O O . LEU A 1 293 ? 10.278 16 9.659 1 94.16 293 LEU A O 1
ATOM 2296 N N . TYR A 1 294 ? 9.519 15.887 11.722 1 95.47 294 TYR A N 1
ATOM 2297 C CA . TYR A 1 294 ? 10.79 16.235 12.347 1 95.47 294 TYR A CA 1
ATOM 2298 C C . TYR A 1 294 ? 10.995 15.455 13.64 1 95.47 294 TYR A C 1
ATOM 2300 O O . TYR A 1 294 ? 10.094 14.744 14.092 1 95.47 294 TYR A O 1
ATOM 2308 N N . PHE A 1 295 ? 12.2 15.513 14.177 1 96.78 295 PHE A N 1
ATOM 2309 C CA . PHE A 1 295 ? 12.627 14.567 15.201 1 96.78 295 PHE A CA 1
ATOM 2310 C C . PHE A 1 295 ? 13.2 15.298 16.409 1 96.78 295 PHE A C 1
ATOM 2312 O O . PHE A 1 295 ? 14.262 15.919 16.319 1 96.78 295 PHE A O 1
ATOM 2319 N N . CYS A 1 296 ? 12.455 15.289 17.453 1 95.81 296 CYS A N 1
ATOM 2320 C CA . CYS A 1 296 ? 12.811 15.903 18.727 1 95.81 296 CYS A CA 1
ATOM 2321 C C . CYS A 1 296 ? 12.561 14.943 19.884 1 95.81 296 CYS A C 1
ATOM 2323 O O . CYS A 1 296 ? 11.758 14.015 19.764 1 95.81 296 CYS A O 1
ATOM 2325 N N . ASP A 1 297 ? 13.231 15.118 20.954 1 92.46 297 ASP A N 1
ATOM 2326 C CA . ASP A 1 297 ? 12.965 14.33 22.154 1 92.46 297 ASP A CA 1
ATOM 2327 C C . ASP A 1 297 ? 11.543 14.563 22.66 1 92.46 297 ASP A C 1
ATOM 2329 O O . ASP A 1 297 ? 11.177 15.691 22.999 1 92.46 297 ASP A O 1
ATOM 2333 N N . PRO A 1 298 ? 10.797 13.545 22.775 1 85.81 298 PRO A N 1
ATOM 2334 C CA . PRO A 1 298 ? 9.416 13.727 23.227 1 85.81 298 PRO A CA 1
ATOM 2335 C C . PRO A 1 298 ? 9.327 14.216 24.671 1 85.81 298 PRO A C 1
ATOM 2337 O O . PRO A 1 298 ? 8.361 14.889 25.04 1 85.81 298 PRO A O 1
ATOM 2340 N N . GLU A 1 299 ? 10.329 13.923 25.443 1 85.24 299 GLU A N 1
ATOM 2341 C CA . GLU A 1 299 ? 10.324 14.327 26.846 1 85.24 299 GLU A CA 1
ATOM 2342 C C . GLU A 1 299 ? 10.93 15.717 27.022 1 85.24 299 GLU A C 1
ATOM 2344 O O . GLU A 1 299 ? 10.926 16.266 28.125 1 85.24 299 GLU A O 1
ATOM 2349 N N . LEU A 1 300 ? 11.434 16.285 25.946 1 88.19 300 LEU A N 1
ATOM 2350 C CA . LEU A 1 300 ? 11.999 17.63 25.941 1 88.19 300 LEU A CA 1
ATOM 2351 C C . LEU A 1 300 ? 13.164 17.734 26.92 1 88.19 300 LEU A C 1
ATOM 2353 O O . LEU A 1 300 ? 13.303 18.738 27.621 1 88.19 300 LEU A O 1
ATOM 2357 N N . GLU A 1 301 ? 13.935 16.643 27 1 87.61 301 GLU A N 1
ATOM 2358 C CA . GLU A 1 301 ? 15.116 16.624 27.859 1 87.61 301 GLU A CA 1
ATOM 2359 C C . GLU A 1 301 ? 16.373 16.993 27.076 1 87.61 301 GLU A C 1
ATOM 2361 O O . GLU A 1 301 ? 17.388 17.371 27.665 1 87.61 301 GLU A O 1
ATOM 2366 N N . GLN A 1 302 ? 16.273 16.836 25.79 1 89.59 302 GLN A N 1
ATOM 2367 C CA . GLN A 1 302 ? 17.379 17.219 24.919 1 89.59 302 GLN A CA 1
ATOM 2368 C C . GLN A 1 302 ? 17.006 18.415 24.049 1 89.59 302 GLN A C 1
ATOM 2370 O O . GLN A 1 302 ? 15.898 18.477 23.512 1 89.59 302 GLN A O 1
ATOM 2375 N N . SER A 1 303 ? 17.958 19.34 23.903 1 92.34 303 SER A N 1
ATOM 2376 C CA . SER A 1 303 ? 17.659 20.601 23.232 1 92.34 303 SER A CA 1
ATOM 2377 C C . SER A 1 303 ? 17.876 20.491 21.727 1 92.34 303 SER A C 1
ATOM 2379 O O . SER A 1 303 ? 17.639 21.449 20.988 1 92.34 303 SER A O 1
ATOM 2381 N N . ASN A 1 304 ? 18.254 19.329 21.309 1 93.8 304 ASN A N 1
ATOM 2382 C CA . ASN A 1 304 ? 18.504 19.191 19.878 1 93.8 304 ASN A CA 1
ATOM 2383 C C . ASN A 1 304 ? 17.289 18.624 19.149 1 93.8 304 ASN A C 1
ATOM 2385 O O . ASN A 1 304 ? 16.584 17.766 19.683 1 93.8 304 ASN A O 1
ATOM 2389 N N . CYS A 1 305 ? 16.918 19.183 18.04 1 97.08 305 CYS A N 1
ATOM 2390 C CA . CYS A 1 305 ? 15.889 18.714 17.119 1 97.08 305 CYS A CA 1
ATOM 2391 C C . CYS A 1 305 ? 16.409 18.69 15.687 1 97.08 305 CYS A C 1
ATOM 2393 O O . CYS A 1 305 ? 17.29 19.473 15.328 1 97.08 305 CYS A O 1
ATOM 2395 N N . SER A 1 306 ? 15.925 17.772 14.919 1 97.5 306 SER A N 1
ATOM 2396 C CA . SER A 1 306 ? 16.461 17.653 13.568 1 97.5 306 SER A CA 1
ATOM 2397 C C . SER A 1 306 ? 15.348 17.44 12.548 1 97.5 306 SER A C 1
ATOM 2399 O O . SER A 1 306 ? 14.232 17.06 12.909 1 97.5 306 SER A O 1
ATOM 2401 N N . TYR A 1 307 ? 15.651 17.772 11.362 1 97.92 307 TYR A N 1
ATOM 2402 C CA . TYR A 1 307 ? 14.814 17.53 10.192 1 97.92 307 TYR A CA 1
ATOM 2403 C C . TYR A 1 307 ? 15.595 16.804 9.103 1 97.92 307 TYR A C 1
ATOM 2405 O O . TYR A 1 307 ? 16.779 17.079 8.892 1 97.92 307 TYR A O 1
ATOM 2413 N N . VAL A 1 308 ? 14.927 15.841 8.516 1 98.05 308 VAL A N 1
ATOM 2414 C CA . VAL A 1 308 ? 15.517 15.11 7.399 1 98.05 308 VAL A CA 1
ATOM 2415 C C . VAL A 1 308 ? 14.825 15.509 6.097 1 98.05 308 VAL A C 1
ATOM 2417 O O . VAL A 1 308 ? 13.598 15.443 5.993 1 98.05 308 VAL A O 1
ATOM 2420 N N . PHE A 1 309 ? 15.588 15.861 5.11 1 97.93 309 PHE A N 1
ATOM 2421 C CA . PHE A 1 309 ? 15.055 16.398 3.863 1 97.93 309 PHE A CA 1
ATOM 2422 C C . PHE A 1 309 ? 14.493 15.282 2.991 1 97.93 309 PHE A C 1
ATOM 2424 O O . PHE A 1 309 ? 14.928 14.133 3.086 1 97.93 309 PHE A O 1
ATOM 2431 N N . HIS A 1 310 ? 13.583 15.713 2.138 1 96.89 310 HIS A N 1
ATOM 2432 C CA . HIS A 1 310 ? 12.913 14.794 1.225 1 96.89 310 HIS A CA 1
ATOM 2433 C C . HIS A 1 310 ? 13.214 15.143 -0.228 1 96.89 310 HIS A C 1
ATOM 2435 O O . HIS A 1 310 ? 13.54 16.29 -0.541 1 96.89 310 HIS A O 1
ATOM 2441 N N . GLU A 1 311 ? 13.112 14.173 -1.071 1 97.09 311 GLU A N 1
ATOM 2442 C CA . GLU A 1 311 ? 13.132 14.331 -2.522 1 97.09 311 GLU A CA 1
ATOM 2443 C C . GLU A 1 311 ? 11.888 13.72 -3.161 1 97.09 311 GLU A C 1
ATOM 2445 O O . GLU A 1 311 ? 11.446 12.64 -2.762 1 97.09 311 GLU A O 1
ATOM 2450 N N . VAL A 1 312 ? 11.326 14.474 -4.083 1 96.41 312 VAL A N 1
ATOM 2451 C CA . VAL A 1 312 ? 10.054 14.071 -4.674 1 96.41 312 VAL A CA 1
ATOM 2452 C C . VAL A 1 312 ? 10.247 13.766 -6.158 1 96.41 312 VAL A C 1
ATOM 2454 O O . VAL A 1 312 ? 11.082 14.385 -6.822 1 96.41 312 VAL A O 1
ATOM 2457 N N . ASN A 1 313 ? 9.534 12.735 -6.648 1 96.18 313 ASN A N 1
ATOM 2458 C CA . ASN A 1 313 ? 9.445 12.478 -8.081 1 96.18 313 ASN A CA 1
ATOM 2459 C C . ASN A 1 313 ? 8.559 13.505 -8.781 1 96.18 313 ASN A C 1
ATOM 2461 O O . ASN A 1 313 ? 7.339 13.5 -8.606 1 96.18 313 ASN A O 1
ATOM 2465 N N . PRO A 1 314 ? 9.106 14.355 -9.609 1 94.3 314 PRO A N 1
ATOM 2466 C CA . PRO A 1 314 ? 8.327 15.438 -10.214 1 94.3 314 PRO A CA 1
ATOM 2467 C C . PRO A 1 314 ? 7.217 14.928 -11.129 1 94.3 314 PRO A C 1
ATOM 2469 O O . PRO A 1 314 ? 6.222 15.624 -11.347 1 94.3 314 PRO A O 1
ATOM 2472 N N . ASN A 1 315 ? 7.33 13.743 -11.632 1 91.54 315 ASN A N 1
ATOM 2473 C CA . ASN A 1 315 ? 6.36 13.185 -12.568 1 91.54 315 ASN A CA 1
ATOM 2474 C C . ASN A 1 315 ? 5.089 12.732 -11.855 1 91.54 315 ASN A C 1
ATOM 2476 O O . ASN A 1 315 ? 4.083 12.434 -12.5 1 91.54 315 ASN A O 1
ATOM 2480 N N . THR A 1 316 ? 5.129 12.725 -10.533 1 88.85 316 THR A N 1
ATOM 2481 C CA . THR A 1 316 ? 3.996 12.182 -9.791 1 88.85 316 THR A CA 1
ATOM 2482 C C . THR A 1 316 ? 3.221 13.297 -9.096 1 88.85 316 THR A C 1
ATOM 2484 O O . THR A 1 316 ? 2.219 13.039 -8.426 1 88.85 316 THR A O 1
ATOM 2487 N N . ILE A 1 317 ? 3.518 14.497 -9.034 1 82.27 317 ILE A N 1
ATOM 2488 C CA . ILE A 1 317 ? 2.909 15.601 -8.301 1 82.27 317 ILE A CA 1
ATOM 2489 C C . ILE A 1 317 ? 1.541 15.925 -8.898 1 82.27 317 ILE A C 1
ATOM 2491 O O . ILE A 1 317 ? 0.584 16.19 -8.167 1 82.27 317 ILE A O 1
ATOM 2495 N N . ASN A 1 318 ? 1.386 15.984 -10.156 1 68.7 318 ASN A N 1
ATOM 2496 C CA . ASN A 1 318 ? 0.144 16.439 -10.77 1 68.7 318 ASN A CA 1
ATOM 2497 C C . ASN A 1 318 ? -0.767 15.267 -11.128 1 68.7 318 ASN A C 1
ATOM 2499 O O . ASN A 1 318 ? -1.614 15.383 -12.015 1 68.7 318 ASN A O 1
ATOM 2503 N N . ASN A 1 319 ? -0.537 14.275 -10.418 1 65.2 319 ASN A N 1
ATOM 2504 C CA . ASN A 1 319 ? -1.431 13.157 -10.7 1 65.2 319 ASN A CA 1
ATOM 2505 C C . ASN A 1 319 ? -2.576 13.087 -9.693 1 65.2 319 ASN A C 1
ATOM 2507 O O . ASN A 1 319 ? -2.343 12.959 -8.489 1 65.2 319 ASN A O 1
ATOM 2511 N N . ASN A 1 320 ? -3.783 13.37 -10.139 1 60.29 320 ASN A N 1
ATOM 2512 C CA . ASN A 1 320 ? -4.976 13.5 -9.31 1 60.29 320 ASN A CA 1
ATOM 2513 C C . ASN A 1 320 ? -5.346 12.175 -8.649 1 60.29 320 ASN A C 1
ATOM 2515 O O . ASN A 1 320 ? -6.107 12.151 -7.68 1 60.29 320 ASN A O 1
ATOM 2519 N N . ASP A 1 321 ? -4.763 11.097 -9.145 1 62.42 321 ASP A N 1
ATOM 2520 C CA . ASP A 1 321 ? -5.271 9.808 -8.685 1 62.42 321 ASP A CA 1
ATOM 2521 C C . ASP A 1 321 ? -4.29 9.144 -7.721 1 62.42 321 ASP A C 1
ATOM 2523 O O . ASP A 1 321 ? -4.599 8.108 -7.129 1 62.42 321 ASP A O 1
ATOM 2527 N N . ARG A 1 322 ? -3.03 9.899 -7.693 1 74.34 322 ARG A N 1
ATOM 2528 C CA . ARG A 1 322 ? -2.047 9.258 -6.825 1 74.34 322 ARG A CA 1
ATOM 2529 C C . ARG A 1 322 ? -1.274 10.294 -6.015 1 74.34 322 ARG A C 1
ATOM 2531 O O . ARG A 1 322 ? -1.105 11.433 -6.454 1 74.34 322 ARG A O 1
ATOM 2538 N N . LEU A 1 323 ? -0.804 9.766 -4.84 1 81.32 323 LEU A N 1
ATOM 2539 C CA . LEU A 1 323 ? 0.038 10.611 -3.999 1 81.32 323 LEU A CA 1
ATOM 2540 C C . LEU A 1 323 ? 1.445 10.723 -4.578 1 81.32 323 LEU A C 1
ATOM 2542 O O . LEU A 1 323 ? 1.948 9.775 -5.185 1 81.32 323 LEU A O 1
ATOM 2546 N N . PRO A 1 324 ? 1.95 11.843 -4.536 1 87.74 324 PRO A N 1
ATOM 2547 C CA . PRO A 1 324 ? 3.333 11.981 -4.997 1 87.74 324 PRO A CA 1
ATOM 2548 C C . PRO A 1 324 ? 4.29 11.023 -4.291 1 87.74 324 PRO A C 1
ATOM 2550 O O . PRO A 1 324 ? 4.144 10.771 -3.092 1 87.74 324 PRO A O 1
ATOM 2553 N N . VAL A 1 325 ? 5.22 10.566 -5.068 1 93.96 325 VAL A N 1
ATOM 2554 C CA . VAL A 1 325 ? 6.213 9.659 -4.501 1 93.96 325 VAL A CA 1
ATOM 2555 C C . VAL A 1 325 ? 7.362 10.463 -3.897 1 93.96 325 VAL A C 1
ATOM 2557 O O . VAL A 1 325 ? 8.087 11.156 -4.615 1 93.96 325 VAL A O 1
ATOM 2560 N N . THR A 1 326 ? 7.48 10.4 -2.589 1 95.57 326 THR A N 1
ATOM 2561 C CA . THR A 1 326 ? 8.485 11.154 -1.847 1 95.57 326 THR A CA 1
ATOM 2562 C C . THR A 1 326 ? 9.391 10.214 -1.057 1 95.57 326 THR A C 1
ATOM 2564 O O . THR A 1 326 ? 8.916 9.258 -0.44 1 95.57 326 THR A O 1
ATOM 2567 N N . ALA A 1 327 ? 10.657 10.456 -1.104 1 97.09 327 ALA A N 1
ATOM 2568 C CA . ALA A 1 327 ? 11.615 9.642 -0.36 1 97.09 327 ALA A CA 1
ATOM 2569 C C . ALA A 1 327 ? 12.481 10.509 0.549 1 97.09 327 ALA A C 1
ATOM 2571 O O . ALA A 1 327 ? 12.762 11.667 0.231 1 97.09 327 ALA A O 1
ATOM 2572 N N . VAL A 1 328 ? 12.892 9.908 1.664 1 97.04 328 VAL A N 1
ATOM 2573 C CA . VAL A 1 328 ? 13.79 10.571 2.604 1 97.04 328 VAL A CA 1
ATOM 2574 C C . VAL A 1 328 ? 15.229 10.463 2.107 1 97.04 328 VAL A C 1
ATOM 2576 O O . VAL A 1 328 ? 15.583 9.509 1.41 1 97.04 328 VAL A O 1
ATOM 2579 N N . THR A 1 329 ? 16.017 11.421 2.358 1 96.72 329 THR A N 1
ATOM 2580 C CA . THR A 1 329 ? 17.418 11.439 1.954 1 96.72 329 THR A CA 1
ATOM 2581 C C . THR A 1 329 ? 18.333 11.313 3.169 1 96.72 329 THR A C 1
ATOM 2583 O O . THR A 1 329 ? 17.867 11.035 4.277 1 96.72 329 THR A O 1
ATOM 2586 N N . ASP A 1 330 ? 19.663 11.457 2.921 1 94.53 330 ASP A N 1
ATOM 2587 C CA . ASP A 1 330 ? 20.643 11.439 4.003 1 94.53 330 ASP A CA 1
ATOM 2588 C C . ASP A 1 330 ? 20.973 12.856 4.468 1 94.53 330 ASP A C 1
ATOM 2590 O O . ASP A 1 330 ? 21.858 13.05 5.304 1 94.53 330 ASP A O 1
ATOM 2594 N N . ARG A 1 331 ? 20.271 13.778 3.945 1 97.32 331 ARG A N 1
ATOM 2595 C CA . ARG A 1 331 ? 20.484 15.164 4.349 1 97.32 331 ARG A CA 1
ATOM 2596 C C . ARG A 1 331 ? 19.679 15.5 5.6 1 97.32 331 ARG A C 1
ATOM 2598 O O . ARG A 1 331 ? 18.485 15.202 5.675 1 97.32 331 ARG A O 1
ATOM 2605 N N . SER A 1 332 ? 20.28 16.066 6.519 1 97.35 332 SER A N 1
ATOM 2606 C CA . SER A 1 332 ? 19.593 16.448 7.748 1 97.35 332 SER A CA 1
ATOM 2607 C C . SER A 1 332 ? 20.12 17.773 8.287 1 97.35 332 SER A C 1
ATOM 2609 O O . SER A 1 332 ? 21.225 18.196 7.938 1 97.35 332 SER A O 1
ATOM 2611 N N . ILE A 1 333 ? 19.375 18.428 8.947 1 98.18 333 ILE A N 1
ATOM 2612 C CA . ILE A 1 333 ? 19.739 19.682 9.597 1 98.18 333 ILE A CA 1
ATOM 2613 C C . ILE A 1 333 ? 19.337 19.636 11.07 1 98.18 333 ILE A C 1
ATOM 2615 O O . ILE A 1 333 ? 18.288 19.089 11.417 1 98.18 333 ILE A O 1
ATOM 2619 N N . GLU A 1 334 ? 20.165 20.135 11.908 1 97.73 334 GLU A N 1
ATOM 2620 C CA . GLU A 1 334 ? 19.93 20.089 13.348 1 97.73 334 GLU A CA 1
ATOM 2621 C C . GLU A 1 334 ? 19.847 21.493 13.939 1 97.73 334 GLU A C 1
ATOM 2623 O O . GLU A 1 334 ? 20.556 22.401 13.498 1 97.73 334 GLU A O 1
ATOM 2628 N N . VAL A 1 335 ? 18.997 21.694 14.844 1 98.38 335 VAL A N 1
ATOM 2629 C CA . VAL A 1 335 ? 18.844 22.933 15.6 1 98.38 335 VAL A CA 1
ATOM 2630 C C . VAL A 1 335 ? 19.16 22.683 17.073 1 98.38 335 VAL A C 1
ATOM 2632 O O . VAL A 1 335 ? 18.778 21.651 17.63 1 98.38 335 VAL A O 1
ATOM 2635 N N . ASN A 1 336 ? 19.891 23.55 17.625 1 97.61 336 ASN A N 1
ATOM 2636 C CA . ASN A 1 336 ? 20.24 23.483 19.04 1 97.61 336 ASN A CA 1
ATOM 2637 C C . ASN A 1 336 ? 20.023 24.824 19.735 1 97.61 336 ASN A C 1
ATOM 2639 O O . ASN A 1 336 ? 20.342 25.876 19.178 1 97.61 336 ASN A O 1
ATOM 2643 N N . THR A 1 337 ? 19.453 24.751 20.916 1 97.92 337 THR A N 1
ATOM 2644 C CA . THR A 1 337 ? 19.194 25.955 21.698 1 97.92 337 THR A CA 1
ATOM 2645 C C . THR A 1 337 ? 19.849 25.858 23.073 1 97.92 337 THR A C 1
ATOM 2647 O O . THR A 1 337 ? 19.848 24.793 23.693 1 97.92 337 THR A O 1
ATOM 2650 N N . GLU A 1 338 ? 20.467 26.905 23.47 1 97.03 338 GLU A N 1
ATOM 2651 C CA . GLU A 1 338 ? 21.019 27.053 24.813 1 97.03 338 GLU A CA 1
ATOM 2652 C C . GLU A 1 338 ? 20.357 28.208 25.558 1 97.03 338 GLU A C 1
ATOM 2654 O O . GLU A 1 338 ? 20.257 29.318 25.03 1 97.03 338 GLU A O 1
ATOM 2659 N N . CYS A 1 339 ? 19.896 27.897 26.77 1 97.25 339 CYS A N 1
ATOM 2660 C CA . CYS A 1 339 ? 19.17 28.918 27.517 1 97.25 339 CYS A CA 1
ATOM 2661 C C . CYS A 1 339 ? 19.759 29.097 28.911 1 97.25 339 CYS A C 1
ATOM 2663 O O . CYS A 1 339 ? 20.371 28.175 29.453 1 97.25 339 CYS A O 1
ATOM 2665 N N . ARG A 1 340 ? 19.584 30.285 29.441 1 96.13 340 ARG A N 1
ATOM 2666 C CA . ARG A 1 340 ? 19.816 30.632 30.839 1 96.13 340 ARG A CA 1
ATOM 2667 C C . ARG A 1 340 ? 18.558 31.211 31.476 1 96.13 340 ARG A C 1
ATOM 2669 O O . ARG A 1 340 ? 17.822 31.965 30.836 1 96.13 340 ARG A O 1
ATOM 2676 N N . ALA A 1 341 ? 18.35 30.829 32.726 1 96.58 341 ALA A N 1
ATOM 2677 C CA . ALA A 1 341 ? 17.137 31.277 33.405 1 96.58 341 ALA A CA 1
ATOM 2678 C C . ALA A 1 341 ? 17.47 32.214 34.563 1 96.58 341 ALA A C 1
ATOM 2680 O O . ALA A 1 341 ? 18.456 32.006 35.274 1 96.58 341 ALA A O 1
ATOM 2681 N N . PHE A 1 342 ? 16.627 33.257 34.723 1 96.32 342 PHE A N 1
ATOM 2682 C CA . PHE A 1 342 ? 16.758 34.229 35.802 1 96.32 342 PHE A CA 1
ATOM 2683 C C . PHE A 1 342 ? 15.417 34.461 36.488 1 96.32 342 PHE A C 1
ATOM 2685 O O . PHE A 1 342 ? 14.388 34.595 35.822 1 96.32 342 PHE A O 1
ATOM 2692 N N . ARG A 1 343 ? 15.392 34.52 37.74 1 95.16 343 ARG A N 1
ATOM 2693 C CA . ARG A 1 343 ? 14.158 34.74 38.488 1 95.16 343 ARG A CA 1
ATOM 2694 C C . ARG A 1 343 ? 13.702 36.191 38.376 1 95.16 343 ARG A C 1
ATOM 2696 O O . ARG A 1 343 ? 14.522 37.111 38.425 1 95.16 343 ARG A O 1
ATOM 2703 N N . VAL A 1 344 ? 12.472 36.365 38.218 1 96.21 344 VAL A N 1
ATOM 2704 C CA . VAL A 1 344 ? 11.905 37.708 38.165 1 96.21 344 VAL A CA 1
ATOM 2705 C C . VAL A 1 344 ? 11.53 38.167 39.572 1 96.21 344 VAL A C 1
ATOM 2707 O O . VAL A 1 344 ? 10.803 37.471 40.286 1 96.21 344 VAL A O 1
ATOM 2710 N N . LEU A 1 345 ? 11.913 39.362 39.963 1 93.92 345 LEU A N 1
ATOM 2711 C CA . LEU A 1 345 ? 11.679 39.885 41.305 1 93.92 345 LEU A CA 1
ATOM 2712 C C . LEU A 1 345 ? 10.429 40.758 41.339 1 93.92 345 LEU A C 1
ATOM 2714 O O . LEU A 1 345 ? 9.68 40.739 42.318 1 93.92 345 LEU A O 1
ATOM 2718 N N . GLU A 1 346 ? 10.283 41.576 40.247 1 92.77 346 GLU A N 1
ATOM 2719 C CA . GLU A 1 346 ? 9.135 42.473 40.148 1 92.77 346 GLU A CA 1
ATOM 2720 C C . GLU A 1 346 ? 8.493 42.398 38.766 1 92.77 346 GLU A C 1
ATOM 2722 O O . GLU A 1 346 ? 9.188 42.243 37.76 1 92.77 346 GLU A O 1
ATOM 2727 N N . GLY A 1 347 ? 7.1 42.534 38.75 1 89.64 347 GLY A N 1
ATOM 2728 C CA . GLY A 1 347 ? 6.375 42.555 37.489 1 89.64 347 GLY A CA 1
ATOM 2729 C C . GLY A 1 347 ? 6.073 41.17 36.951 1 89.64 347 GLY A C 1
ATOM 2730 O O . GLY A 1 347 ? 5.83 41.002 35.754 1 89.64 347 GLY A O 1
ATOM 2731 N N . GLY A 1 348 ? 6.107 40.192 37.793 1 89.95 348 GLY A N 1
ATOM 2732 C CA . GLY A 1 348 ? 6.002 38.801 37.384 1 89.95 348 GLY A CA 1
ATOM 2733 C C . GLY A 1 348 ? 4.631 38.44 36.843 1 89.95 348 GLY A C 1
ATOM 2734 O O . GLY A 1 348 ? 4.46 37.39 36.219 1 89.95 348 GLY A O 1
ATOM 2735 N N . ASN A 1 349 ? 3.677 39.362 36.989 1 85.78 349 ASN A N 1
ATOM 2736 C CA . ASN A 1 349 ? 2.326 39.06 36.528 1 85.78 349 ASN A CA 1
ATOM 2737 C C . ASN A 1 349 ? 2.126 39.47 35.072 1 85.78 349 ASN A C 1
ATOM 2739 O O . ASN A 1 349 ? 1.07 39.215 34.49 1 85.78 349 ASN A O 1
ATOM 2743 N N . GLY A 1 350 ? 3.108 40.141 34.448 1 86.1 350 GLY A N 1
ATOM 2744 C CA . GLY A 1 350 ? 3.084 40.442 33.025 1 86.1 350 GLY A CA 1
ATOM 2745 C C . GLY A 1 350 ? 2.248 41.663 32.688 1 86.1 350 GLY A C 1
ATOM 2746 O O . GLY A 1 350 ? 1.931 41.901 31.521 1 86.1 350 GLY A O 1
ATOM 2747 N N . THR A 1 351 ? 1.859 42.482 33.684 1 81.73 351 THR A N 1
ATOM 2748 C CA . THR A 1 351 ? 0.991 43.629 33.443 1 81.73 351 THR A CA 1
ATOM 2749 C C . THR A 1 351 ? 1.809 44.913 33.338 1 81.73 351 THR A C 1
ATOM 2751 O O . THR A 1 351 ? 1.264 45.98 33.045 1 81.73 351 THR A O 1
ATOM 2754 N N . ARG A 1 352 ? 3.058 44.808 33.598 1 83.6 352 ARG A N 1
ATOM 2755 C CA . ARG A 1 352 ? 3.93 45.977 33.541 1 83.6 352 ARG A CA 1
ATOM 2756 C C . ARG A 1 352 ? 4.744 45.991 32.252 1 83.6 352 ARG A C 1
ATOM 2758 O O . ARG A 1 352 ? 4.843 44.973 31.563 1 83.6 352 ARG A O 1
ATOM 2765 N N . SER A 1 353 ? 5.276 47.178 31.936 1 84.99 353 SER A N 1
ATOM 2766 C CA . SER A 1 353 ? 6.041 47.341 30.704 1 84.99 353 SER A CA 1
ATOM 2767 C C . SER A 1 353 ? 7.483 46.88 30.884 1 84.99 353 SER A C 1
ATOM 2769 O O . SER A 1 353 ? 8.23 46.765 29.91 1 84.99 353 SER A O 1
ATOM 2771 N N . ASN A 1 354 ? 7.825 46.632 32.142 1 90.68 354 ASN A N 1
ATOM 2772 C CA . ASN A 1 354 ? 9.169 46.13 32.409 1 90.68 354 ASN A CA 1
ATOM 2773 C C . ASN A 1 354 ? 9.182 45.157 33.584 1 90.68 354 ASN A C 1
ATOM 2775 O O . ASN A 1 354 ? 8.221 45.095 34.354 1 90.68 354 ASN A O 1
ATOM 2779 N N . ILE A 1 355 ? 10.244 44.417 33.657 1 94.25 355 ILE A N 1
ATOM 2780 C CA . ILE A 1 355 ? 10.428 43.491 34.769 1 94.25 355 ILE A CA 1
ATOM 2781 C C . ILE A 1 355 ? 11.832 43.652 35.348 1 94.25 355 ILE A C 1
ATOM 2783 O O . ILE A 1 355 ? 12.746 44.111 34.658 1 94.25 355 ILE A O 1
ATOM 2787 N N . THR A 1 356 ? 11.936 43.336 36.632 1 95.68 356 THR A N 1
ATOM 2788 C CA . THR A 1 356 ? 13.23 43.312 37.305 1 95.68 356 THR A CA 1
ATOM 2789 C C . THR A 1 356 ? 13.69 41.877 37.541 1 95.68 356 THR A C 1
ATOM 2791 O O . THR A 1 356 ? 12.961 41.074 38.128 1 95.68 356 THR A O 1
ATOM 2794 N N . VAL A 1 357 ? 14.887 41.566 37.062 1 95.96 357 VAL A N 1
ATOM 2795 C CA . VAL A 1 357 ? 15.367 40.19 37.142 1 95.96 357 VAL A CA 1
ATOM 2796 C C . VAL A 1 357 ? 16.624 40.13 38.006 1 95.96 357 VAL A C 1
ATOM 2798 O O . VAL A 1 357 ? 17.379 41.103 38.084 1 95.96 357 VAL A O 1
ATOM 2801 N N . GLN A 1 358 ? 16.76 38.976 38.654 1 94.27 358 GLN A N 1
ATOM 2802 C CA . GLN A 1 358 ? 17.969 38.711 39.428 1 94.27 358 GLN A CA 1
ATOM 2803 C C . GLN A 1 358 ? 19.063 38.109 38.551 1 94.27 358 GLN A C 1
ATOM 2805 O O . GLN A 1 358 ? 18.911 37.001 38.032 1 94.27 358 GLN A O 1
ATOM 2810 N N . LEU A 1 359 ? 20.087 38.808 38.343 1 91.64 359 LEU A N 1
ATOM 2811 C CA . LEU A 1 359 ? 21.229 38.343 37.563 1 91.64 359 LEU A CA 1
ATOM 2812 C C . LEU A 1 359 ? 22.282 37.711 38.467 1 91.64 359 LEU A C 1
ATOM 2814 O O . LEU A 1 359 ? 22.172 37.773 39.694 1 91.64 359 LEU A O 1
ATOM 2818 N N . PRO A 1 360 ? 23.232 37.031 37.85 1 85.5 360 PRO A N 1
ATOM 2819 C CA . PRO A 1 360 ? 24.296 36.466 38.682 1 85.5 360 PRO A CA 1
ATOM 2820 C C . PRO A 1 360 ? 25.047 37.528 39.482 1 85.5 360 PRO A C 1
ATOM 2822 O O . PRO A 1 360 ? 25.1 38.691 39.073 1 85.5 360 PRO A O 1
ATOM 2825 N N . ASN A 1 361 ? 25.649 37.206 40.649 1 86.81 361 ASN A N 1
ATOM 2826 C CA . ASN A 1 361 ? 26.445 38.053 41.53 1 86.81 361 ASN A CA 1
ATOM 2827 C C . ASN A 1 361 ? 25.596 39.141 42.18 1 86.81 361 ASN A C 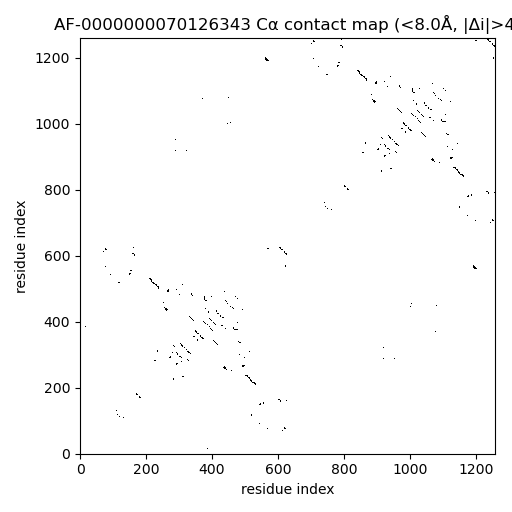1
ATOM 2829 O O . ASN A 1 361 ? 26.048 40.276 42.34 1 86.81 361 ASN A O 1
ATOM 2833 N N . ASN A 1 362 ? 24.364 38.908 42.361 1 84.22 362 ASN A N 1
ATOM 2834 C CA . ASN A 1 362 ? 23.422 39.752 43.088 1 84.22 362 ASN A CA 1
ATOM 2835 C C . ASN A 1 362 ? 23.154 41.06 42.35 1 84.22 362 ASN A C 1
ATOM 2837 O O . ASN A 1 362 ? 22.886 42.087 42.975 1 84.22 362 ASN A O 1
ATOM 2841 N N . GLN A 1 363 ? 23.368 40.922 41.129 1 90.3 363 GLN A N 1
ATOM 2842 C CA . GLN A 1 363 ? 23.02 42.083 40.316 1 90.3 363 GLN A CA 1
ATOM 2843 C C . GLN A 1 363 ? 21.557 42.034 39.885 1 90.3 363 GLN A C 1
ATOM 2845 O O . GLN A 1 363 ? 20.943 40.965 39.871 1 90.3 363 GLN A O 1
ATOM 2850 N N . ILE A 1 364 ? 21.013 43.235 39.699 1 91.21 364 ILE A N 1
ATOM 2851 C CA . ILE A 1 364 ? 19.624 43.351 39.269 1 91.21 364 ILE A CA 1
ATOM 2852 C C . ILE A 1 364 ? 19.566 43.952 37.866 1 91.21 364 ILE A C 1
ATOM 2854 O O . ILE A 1 364 ? 20.344 44.851 37.537 1 91.21 364 ILE A O 1
ATOM 2858 N N . GLY A 1 365 ? 18.795 43.37 37.017 1 92.21 365 GLY A N 1
ATOM 2859 C CA . GLY A 1 365 ? 18.589 43.881 35.671 1 92.21 365 GLY A CA 1
ATOM 2860 C C . GLY A 1 365 ? 17.138 44.204 35.371 1 92.21 365 GLY A C 1
ATOM 2861 O O . GLY A 1 365 ? 16.23 43.586 35.931 1 92.21 365 GLY A O 1
ATOM 2862 N N . VAL A 1 366 ? 16.948 45.227 34.59 1 93.41 366 VAL A N 1
ATOM 2863 C CA . VAL A 1 366 ? 15.604 45.591 34.154 1 93.41 366 VAL A CA 1
ATOM 2864 C C . VAL A 1 366 ? 15.416 45.212 32.687 1 93.41 366 VAL A C 1
ATOM 2866 O O . VAL A 1 366 ? 16.251 45.542 31.842 1 93.41 366 VAL A O 1
ATOM 2869 N N . VAL A 1 367 ? 14.434 44.496 32.407 1 92.41 367 VAL A N 1
ATOM 2870 C CA . VAL A 1 367 ? 14.116 44.073 31.047 1 92.41 367 VAL A CA 1
ATOM 2871 C C . VAL A 1 367 ? 12.82 44.737 30.589 1 92.41 367 VAL A C 1
ATOM 2873 O O . VAL A 1 367 ? 11.783 44.607 31.244 1 92.41 367 VAL A O 1
ATOM 2876 N N . ASN A 1 368 ? 12.827 45.452 29.48 1 89.2 368 ASN A N 1
ATOM 2877 C CA . ASN A 1 368 ? 11.64 46.069 28.9 1 89.2 368 ASN A CA 1
ATOM 2878 C C . ASN A 1 368 ? 10.831 45.068 28.08 1 89.2 368 ASN A C 1
ATOM 2880 O O . ASN A 1 368 ? 11.399 44.264 27.338 1 89.2 368 ASN A O 1
ATOM 2884 N N . LEU A 1 369 ? 9.578 45.103 28.258 1 88.34 369 LEU A N 1
ATOM 2885 C CA . LEU A 1 369 ? 8.676 44.229 27.516 1 88.34 369 LEU A CA 1
ATOM 2886 C C . LEU A 1 369 ? 7.975 44.995 26.398 1 88.34 369 LEU A C 1
ATOM 2888 O O . LEU A 1 369 ? 7.343 46.024 26.647 1 88.34 369 LEU A O 1
ATOM 2892 N N . PRO A 1 370 ? 8.126 44.541 25.247 1 82.41 370 PRO A N 1
ATOM 2893 C CA . PRO A 1 370 ? 7.456 45.223 24.138 1 82.41 370 PRO A CA 1
ATOM 2894 C C . PRO A 1 370 ? 5.936 45.089 24.195 1 82.41 370 PRO A C 1
ATOM 2896 O O . PRO A 1 370 ? 5.219 45.884 23.582 1 82.41 370 PRO A O 1
ATOM 2899 N N . VAL A 1 371 ? 5.438 44.06 24.863 1 81.33 371 VAL A N 1
ATOM 2900 C CA . VAL A 1 371 ? 4.003 43.828 24.995 1 81.33 371 VAL A CA 1
ATOM 2901 C C . VAL A 1 371 ? 3.683 43.356 26.411 1 81.33 371 VAL A C 1
ATOM 2903 O O . VAL A 1 371 ? 4.511 42.709 27.059 1 81.33 371 VAL A O 1
ATOM 2906 N N . ARG A 1 372 ? 2.576 43.725 26.862 1 82.12 372 ARG A N 1
ATOM 2907 C CA . ARG A 1 372 ? 2.069 43.23 28.137 1 82.12 372 ARG A CA 1
ATOM 2908 C C . ARG A 1 372 ? 1.181 42.006 27.935 1 82.12 372 ARG A C 1
ATOM 2910 O O . ARG A 1 372 ? -0.027 42.137 27.729 1 82.12 372 ARG A O 1
ATOM 2917 N N . GLY A 1 373 ? 1.733 40.885 28.015 1 80.95 373 GLY A N 1
ATOM 2918 C CA . GLY A 1 373 ? 1.029 39.646 27.723 1 80.95 373 GLY A CA 1
ATOM 2919 C C . GLY A 1 373 ? 0.017 39.27 28.788 1 80.95 373 GLY A C 1
ATOM 2920 O O . GLY A 1 373 ? -1.002 38.643 28.49 1 80.95 373 GLY A O 1
ATOM 2921 N N . GLY A 1 374 ? 0.304 39.635 30.052 1 81.91 374 GLY A N 1
ATOM 2922 C CA . GLY A 1 374 ? -0.602 39.285 31.135 1 81.91 374 GLY A CA 1
ATOM 2923 C C . GLY A 1 374 ? -0.207 38.01 31.855 1 81.91 374 GLY A C 1
ATOM 2924 O O . GLY A 1 374 ? 0.778 37.364 31.49 1 81.91 374 GLY A O 1
ATOM 2925 N N . LEU A 1 375 ? -1.006 37.632 32.807 1 84.22 375 LEU A N 1
ATOM 2926 C CA . LEU A 1 375 ? -0.7 36.501 33.677 1 84.22 375 LEU A CA 1
ATOM 2927 C C . LEU A 1 375 ? -0.865 35.181 32.931 1 84.22 375 LEU A C 1
ATOM 2929 O O . LEU A 1 375 ? -1.813 35.014 32.16 1 84.22 375 LEU A O 1
ATOM 2933 N N . ASP A 1 376 ? 0.018 34.232 33.15 1 87.04 376 ASP A N 1
ATOM 2934 C CA . ASP A 1 376 ? -0.011 32.863 32.645 1 87.04 376 ASP A CA 1
ATOM 2935 C C . ASP A 1 376 ? 0.152 32.834 31.127 1 87.04 376 ASP A C 1
ATOM 2937 O O . ASP A 1 376 ? -0.564 32.109 30.434 1 87.04 376 ASP A O 1
ATOM 2941 N N . GLN A 1 377 ? 0.969 33.728 30.608 1 89.74 377 GLN A N 1
ATOM 2942 C CA . GLN A 1 377 ? 1.351 33.775 29.201 1 89.74 377 GLN A CA 1
ATOM 2943 C C . GLN A 1 377 ? 2.861 33.93 29.045 1 89.74 377 GLN A C 1
ATOM 2945 O O . GLN A 1 377 ? 3.513 34.573 29.87 1 89.74 377 GLN A O 1
ATOM 2950 N N . ASN A 1 378 ? 3.35 33.277 28.117 1 93.15 378 ASN A N 1
ATOM 2951 C CA . ASN A 1 378 ? 4.761 33.441 27.783 1 93.15 378 ASN A CA 1
ATOM 2952 C C . ASN A 1 378 ? 4.956 34.45 26.654 1 93.15 378 ASN A C 1
ATOM 2954 O O . ASN A 1 378 ? 4.235 34.418 25.656 1 93.15 378 ASN A O 1
ATOM 2958 N N . THR A 1 379 ? 5.872 35.363 26.849 1 93.45 379 THR A N 1
ATOM 2959 C CA . THR A 1 379 ? 6.205 36.347 25.825 1 93.45 379 THR A CA 1
ATOM 2960 C C . THR A 1 379 ? 7.597 36.086 25.257 1 93.45 379 THR A C 1
ATOM 2962 O O . THR A 1 379 ? 8.599 36.238 25.959 1 93.45 379 THR A O 1
ATOM 2965 N N . TYR A 1 380 ? 7.609 35.679 24.073 1 96 380 TYR A N 1
ATOM 2966 C CA . TYR A 1 380 ? 8.877 35.527 23.368 1 96 380 TYR A CA 1
ATOM 2967 C C . TYR A 1 380 ? 9.259 36.816 22.65 1 96 380 TYR A C 1
ATOM 2969 O O . TYR A 1 380 ? 8.422 37.44 21.993 1 96 380 TYR A O 1
ATOM 2977 N N . MET A 1 381 ? 10.581 37.217 22.772 1 95.4 381 MET A N 1
ATOM 2978 C CA . MET A 1 381 ? 11.036 38.483 22.207 1 95.4 381 MET A CA 1
ATOM 2979 C C . MET A 1 381 ? 12.386 38.317 21.517 1 95.4 381 MET A C 1
ATOM 2981 O O . MET A 1 381 ? 13.215 37.516 21.952 1 95.4 381 MET A O 1
ATOM 2985 N N . THR A 1 382 ? 12.52 39.035 20.482 1 95.31 382 THR A N 1
ATOM 2986 C CA . THR A 1 382 ? 13.812 39.068 19.807 1 95.31 382 THR A CA 1
ATOM 2987 C C . THR A 1 382 ? 14.108 40.466 19.273 1 95.31 382 THR A C 1
ATOM 2989 O O . THR A 1 382 ? 13.192 41.197 18.89 1 95.31 382 THR A O 1
ATOM 2992 N N . ASP A 1 383 ? 15.321 40.896 19.409 1 91.27 383 ASP A N 1
ATOM 2993 C CA . ASP A 1 383 ? 15.846 42.123 18.818 1 91.27 383 ASP A CA 1
ATOM 2994 C C . ASP A 1 383 ? 16.682 41.822 17.577 1 91.27 383 ASP A C 1
ATOM 2996 O O . ASP A 1 383 ? 17.782 41.275 17.681 1 91.27 383 ASP A O 1
ATOM 3000 N N . THR A 1 384 ? 16.158 42.181 16.476 1 86.86 384 THR A N 1
ATOM 3001 C CA . THR A 1 384 ? 16.772 41.794 15.211 1 86.86 384 THR A CA 1
ATOM 3002 C C . THR A 1 384 ? 18.101 42.518 15.012 1 86.86 384 THR A C 1
ATOM 3004 O O . THR A 1 384 ? 18.882 42.16 14.128 1 86.86 384 THR A O 1
ATOM 3007 N N . ARG A 1 385 ? 18.426 43.506 15.818 1 85.17 385 ARG A N 1
ATOM 3008 C CA . ARG A 1 385 ? 19.672 44.256 15.698 1 85.17 385 ARG A CA 1
ATOM 3009 C C . ARG A 1 385 ? 20.823 43.519 16.375 1 85.17 385 ARG A C 1
ATOM 3011 O O . ARG A 1 385 ? 21.992 43.779 16.081 1 85.17 385 ARG A O 1
ATOM 3018 N N . ILE A 1 386 ? 20.419 42.601 17.256 1 88.45 386 ILE A N 1
ATOM 3019 C CA . ILE A 1 386 ? 21.452 41.864 17.977 1 88.45 386 ILE A CA 1
ATOM 3020 C C . ILE A 1 386 ? 21.904 40.665 17.147 1 88.45 386 ILE A C 1
ATOM 3022 O O . ILE A 1 386 ? 21.079 39.861 16.706 1 88.45 386 ILE A O 1
ATOM 3026 N N . GLU A 1 387 ? 23.185 40.573 16.965 1 85.92 387 GLU A N 1
ATOM 3027 C CA . GLU A 1 387 ? 23.696 39.506 16.109 1 85.92 387 GLU A CA 1
ATOM 3028 C C . GLU A 1 387 ? 24.448 38.457 16.923 1 85.92 387 GLU A C 1
ATOM 3030 O O . GLU A 1 387 ? 25.177 38.795 17.858 1 85.92 387 GLU A O 1
ATOM 3035 N N . CYS A 1 388 ? 24.264 37.269 16.805 1 91.58 388 CYS A N 1
ATOM 3036 C CA . CYS A 1 388 ? 24.997 36.155 17.396 1 91.58 388 CYS A CA 1
ATOM 3037 C C . CYS A 1 388 ? 25.71 35.341 16.323 1 91.58 388 CYS A C 1
ATOM 3039 O O . CYS A 1 388 ? 26.383 34.355 16.63 1 91.58 388 CYS A O 1
ATOM 3041 N N . GLY A 1 389 ? 25.654 35.724 15.084 1 89.71 389 GLY A N 1
ATOM 3042 C CA . GLY A 1 389 ? 26.215 35.019 13.942 1 89.71 389 GLY A CA 1
ATOM 3043 C C . GLY A 1 389 ? 25.224 34.834 12.809 1 89.71 389 GLY A C 1
ATOM 3044 O O . GLY A 1 389 ? 24.058 35.218 12.928 1 89.71 389 GLY A O 1
ATOM 3045 N N . PRO A 1 390 ? 25.632 34.209 11.725 1 91.22 390 PRO A N 1
ATOM 3046 C CA . PRO A 1 390 ? 24.791 34.15 10.527 1 91.22 390 PRO A CA 1
ATOM 3047 C C . PRO A 1 390 ? 23.648 33.146 10.658 1 91.22 390 PRO A C 1
ATOM 3049 O O . PRO A 1 390 ? 22.637 33.262 9.959 1 91.22 390 PRO A O 1
ATOM 3052 N N . ARG A 1 391 ? 23.697 32.192 11.551 1 95.98 391 ARG A N 1
ATOM 3053 C CA . ARG A 1 391 ? 22.695 31.132 11.577 1 95.98 391 ARG A CA 1
ATOM 3054 C C . ARG A 1 391 ? 22.112 30.963 12.976 1 95.98 391 ARG A C 1
ATOM 3056 O O . ARG A 1 391 ? 21.769 29.85 13.381 1 95.98 391 ARG A O 1
ATOM 3063 N N . CYS A 1 392 ? 22.158 32.012 13.726 1 96.64 392 CYS A N 1
ATOM 3064 C CA . CYS A 1 392 ? 21.605 31.948 15.074 1 96.64 392 CYS A CA 1
ATOM 3065 C C . CYS A 1 392 ? 20.785 33.194 15.387 1 96.64 392 CYS A C 1
ATOM 3067 O O . CYS A 1 392 ? 20.824 34.172 14.639 1 96.64 392 CYS A O 1
ATOM 3069 N N . ALA A 1 393 ? 19.998 33.132 16.397 1 97.4 393 ALA A N 1
ATOM 3070 C CA . ALA A 1 393 ? 19.214 34.256 16.901 1 97.4 393 ALA A CA 1
ATOM 3071 C C . ALA A 1 393 ? 19.1 34.207 18.422 1 97.4 393 ALA A C 1
ATOM 3073 O O . ALA A 1 393 ? 19.045 33.125 19.012 1 97.4 393 ALA A O 1
ATOM 3074 N N . ILE A 1 394 ? 19.142 35.336 18.971 1 97.46 394 ILE A N 1
ATOM 3075 C CA . ILE A 1 394 ? 18.922 35.455 20.408 1 97.46 394 ILE A CA 1
ATOM 3076 C C . ILE A 1 394 ? 17.445 35.729 20.683 1 97.46 394 ILE A C 1
ATOM 3078 O O . ILE A 1 394 ? 16.884 36.706 20.181 1 97.46 394 ILE A O 1
ATOM 3082 N N . VAL A 1 395 ? 16.873 34.85 21.414 1 97.81 395 VAL A N 1
ATOM 3083 C CA . VAL A 1 395 ? 15.467 34.978 21.783 1 97.81 395 VAL A CA 1
ATOM 3084 C C . VAL A 1 395 ? 15.328 34.962 23.303 1 97.81 395 VAL A C 1
ATOM 3086 O O . VAL A 1 395 ? 15.819 34.047 23.968 1 97.81 395 VAL A O 1
ATOM 3089 N N . THR A 1 396 ? 14.675 35.929 23.833 1 96.72 396 THR A N 1
ATOM 3090 C CA . THR A 1 396 ? 14.382 35.947 25.262 1 96.72 396 THR A CA 1
ATOM 3091 C C . THR A 1 396 ? 12.917 35.602 25.518 1 96.72 396 THR A C 1
ATOM 3093 O O . THR A 1 396 ? 12.068 35.791 24.645 1 96.72 396 THR A O 1
ATOM 3096 N N . MET A 1 397 ? 12.724 35.033 26.625 1 97.22 397 MET A N 1
ATOM 3097 C CA . MET A 1 397 ? 11.362 34.612 26.945 1 97.22 397 MET A CA 1
ATOM 3098 C C . MET A 1 397 ? 11 34.985 28.379 1 97.22 397 MET A C 1
ATOM 3100 O O . MET A 1 397 ? 11.752 34.693 29.31 1 97.22 397 MET A O 1
ATOM 3104 N N . PHE A 1 398 ? 9.9 35.699 28.477 1 96.16 398 PHE A N 1
ATOM 3105 C CA . PHE A 1 398 ? 9.358 36.047 29.785 1 96.16 398 PHE A CA 1
ATOM 3106 C C . PHE A 1 398 ? 8.165 35.163 30.129 1 96.16 398 PHE A C 1
ATOM 3108 O O . PHE A 1 398 ? 7.162 35.158 29.411 1 96.16 398 PHE A O 1
ATOM 3115 N N . GLU A 1 399 ? 8.327 34.422 31.185 1 95.84 399 GLU A N 1
ATOM 3116 C CA . GLU A 1 399 ? 7.254 33.597 31.733 1 95.84 399 GLU A CA 1
ATOM 3117 C C . GLU A 1 399 ? 6.497 34.335 32.833 1 95.84 399 GLU A C 1
ATOM 3119 O O . GLU A 1 399 ? 6.999 34.478 33.95 1 95.84 399 GLU A O 1
ATOM 3124 N N . ALA A 1 400 ? 5.342 34.801 32.463 1 91.65 400 ALA A N 1
ATOM 3125 C CA . ALA A 1 400 ? 4.53 35.506 33.452 1 91.65 400 ALA A CA 1
ATOM 3126 C C . ALA A 1 400 ? 3.783 34.523 34.349 1 91.65 400 ALA A C 1
ATOM 3128 O O . ALA A 1 400 ? 2.864 33.835 33.896 1 91.65 400 ALA A O 1
ATOM 3129 N N . ALA A 1 401 ? 4.272 34.343 35.415 1 87.37 401 ALA A N 1
ATOM 3130 C CA . ALA A 1 401 ? 3.646 33.484 36.416 1 87.37 401 ALA A CA 1
ATOM 3131 C C . ALA A 1 401 ? 3.763 34.092 37.811 1 87.37 401 ALA A C 1
ATOM 3133 O O . ALA A 1 401 ? 4.762 34.741 38.13 1 87.37 401 ALA A O 1
ATOM 3134 N N . TYR A 1 402 ? 2.678 34.089 38.61 1 79.98 402 TYR A N 1
ATOM 3135 C CA . TYR A 1 402 ? 2.748 34.606 39.972 1 79.98 402 TYR A CA 1
ATOM 3136 C C . TYR A 1 402 ? 2.583 33.484 40.99 1 79.98 402 TYR A C 1
ATOM 3138 O O . TYR A 1 402 ? 1.638 32.695 40.906 1 79.98 402 TYR A O 1
ATOM 3146 N N . PRO A 1 403 ? 3.536 33.407 41.836 1 80.35 403 PRO A N 1
ATOM 3147 C CA . PRO A 1 403 ? 4.618 34.323 42.2 1 80.35 403 PRO A CA 1
ATOM 3148 C C . PRO A 1 403 ? 5.955 33.937 41.571 1 80.35 403 PRO A C 1
ATOM 3150 O O . PRO A 1 403 ? 6.944 34.66 41.721 1 80.35 403 PRO A O 1
ATOM 3153 N N . ASP A 1 404 ? 6.001 32.8 40.939 1 88.65 404 ASP A N 1
ATOM 3154 C CA . ASP A 1 404 ? 7.272 32.296 40.427 1 88.65 404 ASP A CA 1
ATOM 3155 C C . ASP A 1 404 ? 7.416 32.583 38.934 1 88.65 404 ASP A C 1
ATOM 3157 O O . ASP A 1 404 ? 7.269 31.681 38.107 1 88.65 404 ASP A O 1
ATOM 3161 N N . ALA A 1 405 ? 7.793 33.852 38.617 1 94.79 405 ALA A N 1
ATOM 3162 C CA . ALA A 1 405 ? 8.008 34.26 37.231 1 94.79 405 ALA A CA 1
ATOM 3163 C C . ALA A 1 405 ? 9.482 34.158 36.852 1 94.79 405 ALA A C 1
ATOM 3165 O O . ALA A 1 405 ? 10.361 34.308 37.704 1 94.79 405 ALA A O 1
ATOM 3166 N N . TRP A 1 406 ? 9.716 33.875 35.655 1 96.55 406 TRP A N 1
ATOM 3167 C CA . TRP A 1 406 ? 11.081 33.665 35.185 1 96.55 406 TRP A CA 1
ATOM 3168 C C . TRP A 1 406 ? 11.318 34.384 33.861 1 96.55 406 TRP A C 1
ATOM 3170 O O . TRP A 1 406 ? 10.385 34.581 33.079 1 96.55 406 TRP A O 1
ATOM 3180 N N . TRP A 1 407 ? 12.496 34.801 33.675 1 96.89 407 TRP A N 1
ATOM 3181 C CA . TRP A 1 407 ? 12.984 35.342 32.411 1 96.89 407 TRP A CA 1
ATOM 3182 C C . TRP A 1 407 ? 14.145 34.51 31.876 1 96.89 407 TRP A C 1
ATOM 3184 O O . TRP A 1 407 ? 15.036 34.117 32.633 1 96.89 407 TRP A O 1
ATOM 3194 N N . TYR A 1 408 ? 14.089 34.202 30.619 1 97.28 408 TYR A N 1
ATOM 3195 C CA . TYR A 1 408 ? 15.094 33.346 29.998 1 97.28 408 TYR A CA 1
ATOM 3196 C C . TYR A 1 408 ? 15.827 34.084 28.884 1 97.28 408 TYR A C 1
ATOM 3198 O O . TYR A 1 408 ? 15.236 34.913 28.188 1 97.28 408 TYR A O 1
ATOM 3206 N N . ASN A 1 409 ? 17.056 33.83 28.757 1 96.64 409 ASN A N 1
ATOM 3207 C CA . ASN A 1 409 ? 17.892 34.262 27.642 1 96.64 409 ASN A CA 1
ATOM 3208 C C . ASN A 1 409 ? 18.428 33.073 26.85 1 96.64 409 ASN A C 1
ATOM 3210 O O . ASN A 1 409 ? 19.241 32.299 27.358 1 96.64 409 ASN A O 1
ATOM 3214 N N . CYS A 1 410 ? 17.986 33.004 25.611 1 97.66 410 CYS A N 1
ATOM 3215 C CA . CYS A 1 410 ? 18.273 31.796 24.845 1 97.66 410 CYS A CA 1
ATOM 3216 C C . CYS A 1 410 ? 18.945 32.137 23.521 1 97.66 410 CYS A C 1
ATOM 3218 O O . CYS A 1 410 ? 18.667 33.181 22.929 1 97.66 410 CYS A O 1
ATOM 3220 N N . THR A 1 411 ? 19.852 31.326 23.064 1 97.96 411 THR A N 1
ATOM 3221 C CA . THR A 1 411 ? 20.457 31.387 21.739 1 97.96 411 THR A CA 1
ATOM 3222 C C . THR A 1 411 ? 20.096 30.149 20.922 1 97.96 411 THR A C 1
ATOM 3224 O O . THR A 1 411 ? 20.456 29.029 21.29 1 97.96 411 THR A O 1
ATOM 3227 N N . VAL A 1 412 ? 19.37 30.343 19.929 1 98.24 412 VAL A N 1
ATOM 3228 C CA . VAL A 1 412 ? 18.977 29.261 19.032 1 98.24 412 VAL A CA 1
ATOM 3229 C C . VAL A 1 412 ? 19.934 29.2 17.845 1 98.24 412 VAL A C 1
ATOM 3231 O O . VAL A 1 412 ? 20.125 30.195 17.141 1 98.24 412 VAL A O 1
ATOM 3234 N N . SER A 1 413 ? 20.515 28.073 17.619 1 98.13 413 SER A N 1
ATOM 3235 C CA . SER A 1 413 ? 21.476 27.9 16.535 1 98.13 413 SER A CA 1
ATOM 3236 C C . SER A 1 413 ? 21.025 26.815 15.563 1 98.13 413 SER A C 1
ATOM 3238 O O . SER A 1 413 ? 20.589 25.742 15.982 1 98.13 413 SER A O 1
ATOM 3240 N N . VAL A 1 414 ? 21.12 27.158 14.304 1 98.44 414 VAL A N 1
ATOM 3241 C CA . VAL A 1 414 ? 20.781 26.208 13.25 1 98.44 414 VAL A CA 1
ATOM 3242 C C . VAL A 1 414 ? 22.057 25.71 12.574 1 98.44 414 VAL A C 1
ATOM 3244 O O . VAL A 1 414 ? 22.882 26.509 12.124 1 98.44 414 VAL A O 1
ATOM 3247 N N . GLY A 1 415 ? 22.203 24.444 12.514 1 97.14 415 GLY A N 1
ATOM 3248 C CA . GLY A 1 415 ? 23.395 23.869 11.911 1 97.14 415 GLY A CA 1
ATOM 3249 C C . GLY A 1 415 ? 23.356 23.87 10.394 1 97.14 415 GLY A C 1
ATOM 3250 O O . GLY A 1 415 ? 22.38 24.325 9.794 1 97.14 415 GLY A O 1
ATOM 3251 N N . ASP A 1 416 ? 24.461 23.435 9.857 1 96.34 416 ASP A N 1
ATOM 3252 C CA . ASP A 1 416 ? 24.526 23.218 8.415 1 96.34 416 ASP A CA 1
ATOM 3253 C C . ASP A 1 416 ? 23.817 21.924 8.023 1 96.34 416 ASP A C 1
ATOM 3255 O O . ASP A 1 416 ? 23.546 21.075 8.875 1 96.34 416 ASP A O 1
ATOM 3259 N N . VAL A 1 417 ? 23.518 21.896 6.77 1 97.94 417 VAL A N 1
ATOM 3260 C CA . VAL A 1 417 ? 22.904 20.666 6.281 1 97.94 417 VAL A CA 1
ATOM 3261 C C . VAL A 1 417 ? 23.961 19.569 6.174 1 97.94 417 VAL A C 1
ATOM 3263 O O . VAL A 1 417 ? 24.945 19.715 5.445 1 97.94 417 VAL A O 1
ATOM 3266 N N . GLU A 1 418 ? 23.764 18.551 6.911 1 96.84 418 GLU A N 1
ATOM 3267 C CA . GLU A 1 418 ? 24.629 17.382 6.787 1 96.84 418 GLU A CA 1
ATOM 3268 C C . GLU A 1 418 ? 24.233 16.527 5.587 1 96.84 418 GLU A C 1
ATOM 3270 O O . GLU A 1 418 ? 23.051 16.239 5.386 1 96.84 418 GLU A O 1
ATOM 3275 N N . GLY A 1 419 ? 25.145 16.135 4.83 1 94.62 419 GLY A N 1
ATOM 3276 C CA . GLY A 1 419 ? 24.878 15.237 3.718 1 94.62 419 GLY A CA 1
ATOM 3277 C C . GLY A 1 419 ? 24.594 15.964 2.418 1 94.62 419 GLY A C 1
ATOM 3278 O O . GLY A 1 419 ? 24.195 15.346 1.429 1 94.62 419 GLY A O 1
ATOM 3279 N N . ALA A 1 420 ? 24.706 17.234 2.438 1 94.83 420 ALA A N 1
ATOM 3280 C CA . ALA A 1 420 ? 24.472 17.998 1.216 1 94.83 420 ALA A CA 1
ATOM 3281 C C . ALA A 1 420 ? 25.631 17.833 0.236 1 94.83 420 ALA A C 1
ATOM 3283 O O . ALA A 1 420 ? 26.798 17.907 0.628 1 94.83 420 ALA A O 1
ATOM 3284 N N . ALA A 1 421 ? 25.331 17.598 -1.012 1 91.74 421 ALA A N 1
ATOM 3285 C CA . ALA A 1 421 ? 26.357 17.397 -2.033 1 91.74 421 ALA A CA 1
ATOM 3286 C C . ALA A 1 421 ? 26.409 18.579 -2.997 1 91.74 421 ALA A C 1
ATOM 3288 O O . ALA A 1 421 ? 27.393 18.756 -3.719 1 91.74 421 ALA A O 1
ATOM 3289 N N . ARG A 1 422 ? 25.378 19.393 -3.043 1 94.04 422 ARG A N 1
ATOM 3290 C CA . ARG A 1 422 ? 25.301 20.536 -3.947 1 94.04 422 ARG A CA 1
ATOM 3291 C C . ARG A 1 422 ? 24.795 21.777 -3.219 1 94.04 422 ARG A C 1
ATOM 3293 O O . ARG A 1 422 ? 24.161 21.671 -2.167 1 94.04 422 ARG A O 1
ATOM 3300 N N . PRO A 1 423 ? 24.971 22.909 -3.8 1 94.69 423 PRO A N 1
ATOM 3301 C CA . PRO A 1 423 ? 24.571 24.164 -3.159 1 94.69 423 PRO A CA 1
ATOM 3302 C C . PRO A 1 423 ? 23.057 24.294 -3.008 1 94.69 423 PRO A C 1
ATOM 3304 O O . PRO A 1 423 ? 22.578 24.879 -2.034 1 94.69 423 PRO A O 1
ATOM 3307 N N . GLU A 1 424 ? 22.368 23.711 -3.954 1 95.42 424 GLU A N 1
ATOM 3308 C CA . GLU A 1 424 ? 20.912 23.816 -3.92 1 95.42 424 GLU A CA 1
ATOM 3309 C C . GLU A 1 424 ? 20.333 23.067 -2.724 1 95.42 424 GLU A C 1
ATOM 3311 O O . GLU A 1 424 ? 19.175 23.276 -2.356 1 95.42 424 GLU A O 1
ATOM 3316 N N . GLU A 1 425 ? 21.205 22.24 -2.113 1 95.62 425 GLU A N 1
ATOM 3317 C CA . GLU A 1 425 ? 20.746 21.407 -1.005 1 95.62 425 GLU A CA 1
ATOM 3318 C C . GLU A 1 425 ? 21.026 22.073 0.339 1 95.62 425 GLU A C 1
ATOM 3320 O O . GLU A 1 425 ? 20.646 21.549 1.388 1 95.62 425 GLU A O 1
ATOM 3325 N N . MET A 1 426 ? 21.61 23.206 0.289 1 96.84 426 MET A N 1
ATOM 3326 C CA . MET A 1 426 ? 21.951 23.91 1.522 1 96.84 426 MET A CA 1
ATOM 3327 C C . MET A 1 426 ? 20.814 24.83 1.955 1 96.84 426 MET A C 1
ATOM 3329 O O . MET A 1 426 ? 19.964 25.198 1.143 1 96.84 426 MET A O 1
ATOM 3333 N N . VAL A 1 427 ? 20.732 25.056 3.202 1 97.86 427 VAL A N 1
ATOM 3334 C CA . VAL A 1 427 ? 19.805 26.034 3.762 1 97.86 427 VAL A CA 1
ATOM 3335 C C . VAL A 1 427 ? 20.497 27.389 3.89 1 97.86 427 VAL A C 1
ATOM 3337 O O . VAL A 1 427 ? 21.592 27.483 4.451 1 97.86 427 VAL A O 1
ATOM 3340 N N . GLY A 1 428 ? 19.942 28.389 3.334 1 97.05 428 GLY A N 1
ATOM 3341 C CA . GLY A 1 428 ? 20.521 29.722 3.394 1 97.05 428 GLY A CA 1
ATOM 3342 C C . GLY A 1 428 ? 20.579 30.284 4.802 1 97.05 428 GLY A C 1
ATOM 3343 O O . GLY A 1 428 ? 19.774 29.912 5.658 1 97.05 428 GLY A O 1
ATOM 3344 N N . ASP A 1 429 ? 21.465 31.239 5.007 1 96.44 429 ASP A N 1
ATOM 3345 C CA . ASP A 1 429 ? 21.641 31.859 6.317 1 96.44 429 ASP A CA 1
ATOM 3346 C C . ASP A 1 429 ? 20.407 32.666 6.713 1 96.44 429 ASP A C 1
ATOM 3348 O O . ASP A 1 429 ? 20.048 32.723 7.891 1 96.44 429 ASP A O 1
ATOM 3352 N N . ASP A 1 430 ? 19.822 33.211 5.764 1 94.08 430 ASP A N 1
ATOM 3353 C CA . ASP A 1 430 ? 18.629 34.003 6.046 1 94.08 430 ASP A CA 1
ATOM 3354 C C . ASP A 1 430 ? 17.502 33.125 6.586 1 94.08 430 ASP A C 1
ATOM 3356 O O . ASP A 1 430 ? 16.844 33.484 7.565 1 94.08 430 ASP A O 1
ATOM 3360 N N . LEU A 1 431 ? 17.292 32.069 5.909 1 97.3 431 LEU A N 1
ATOM 3361 C CA . LEU A 1 431 ? 16.262 31.137 6.356 1 97.3 431 LEU A CA 1
ATOM 3362 C C . LEU A 1 431 ? 16.602 30.569 7.73 1 97.3 431 LEU A C 1
ATOM 3364 O O . LEU A 1 431 ? 15.731 30.465 8.596 1 97.3 431 LEU A O 1
ATOM 3368 N N . ALA A 1 432 ? 17.851 30.236 7.947 1 97.93 432 ALA A N 1
ATOM 3369 C CA . ALA A 1 432 ? 18.292 29.698 9.231 1 97.93 432 ALA A CA 1
ATOM 3370 C C . ALA A 1 432 ? 18.053 30.7 10.357 1 97.93 432 ALA A C 1
ATOM 3372 O O . ALA A 1 432 ? 17.567 30.334 11.43 1 97.93 432 ALA A O 1
ATOM 3373 N N . ARG A 1 433 ? 18.387 31.889 10.089 1 96.25 433 ARG A N 1
ATOM 3374 C CA . ARG A 1 433 ? 18.216 32.933 11.094 1 96.25 433 ARG A CA 1
ATOM 3375 C C . ARG A 1 433 ? 16.74 33.173 11.39 1 96.25 433 ARG A C 1
ATOM 3377 O O . ARG A 1 433 ? 16.354 33.355 12.547 1 96.25 433 ARG A O 1
ATOM 3384 N N . MET A 1 434 ? 15.944 33.201 10.35 1 96.09 434 MET A N 1
ATOM 3385 C CA . MET A 1 434 ? 14.508 33.393 10.524 1 96.09 434 MET A CA 1
ATOM 3386 C C . MET A 1 434 ? 13.894 32.233 11.302 1 96.09 434 MET A C 1
ATOM 3388 O O . MET A 1 434 ? 12.999 32.436 12.124 1 96.09 434 MET A O 1
ATOM 3392 N N . ALA A 1 435 ? 14.379 31.091 10.972 1 98.15 435 ALA A N 1
ATOM 3393 C CA . ALA A 1 435 ? 13.892 29.925 11.705 1 98.15 435 ALA A CA 1
ATOM 3394 C C . ALA A 1 435 ? 14.277 30.004 13.18 1 98.15 435 ALA A C 1
ATOM 3396 O O . ALA A 1 435 ? 13.459 29.719 14.057 1 98.15 435 ALA A O 1
ATOM 3397 N N . ALA A 1 436 ? 15.443 30.389 13.451 1 98.15 436 ALA A N 1
ATOM 3398 C CA . ALA A 1 436 ? 15.955 30.475 14.817 1 98.15 436 ALA A CA 1
ATOM 3399 C C . ALA A 1 436 ? 15.146 31.47 15.644 1 98.15 436 ALA A C 1
ATOM 3401 O O . ALA A 1 436 ? 14.879 31.233 16.824 1 98.15 436 ALA A O 1
ATOM 3402 N N . ALA A 1 437 ? 14.739 32.567 15.016 1 97.43 437 ALA A N 1
ATOM 3403 C CA . ALA A 1 437 ? 14.008 33.611 15.729 1 97.43 437 ALA A CA 1
ATOM 3404 C C . ALA A 1 437 ? 12.501 33.434 15.568 1 97.43 437 ALA A C 1
ATOM 3406 O O . ALA A 1 437 ? 11.717 34.229 16.091 1 97.43 437 ALA A O 1
ATOM 3407 N N . GLY A 1 438 ? 12.078 32.441 14.844 1 97.23 438 GLY A N 1
ATOM 3408 C CA . GLY A 1 438 ? 10.718 32.299 14.349 1 97.23 438 GLY A CA 1
ATOM 3409 C C . GLY A 1 438 ? 9.671 32.406 15.441 1 97.23 438 GLY A C 1
ATOM 3410 O O . GLY A 1 438 ? 8.597 32.972 15.226 1 97.23 438 GLY A O 1
ATOM 3411 N N . ILE A 1 439 ? 9.919 31.924 16.605 1 97.2 439 ILE A N 1
ATOM 3412 C CA . ILE A 1 439 ? 8.937 31.84 17.68 1 97.2 439 ILE A CA 1
ATOM 3413 C C . ILE A 1 439 ? 8.574 33.244 18.158 1 97.2 439 ILE A C 1
ATOM 3415 O O . ILE A 1 439 ? 7.484 33.462 18.692 1 97.2 439 ILE A O 1
ATOM 3419 N N . ALA A 1 440 ? 9.485 34.237 17.965 1 96.48 440 ALA A N 1
ATOM 3420 C CA . ALA A 1 440 ? 9.285 35.593 18.472 1 96.48 440 ALA A CA 1
ATOM 3421 C C . ALA A 1 440 ? 8.945 36.557 17.339 1 96.48 440 ALA A C 1
ATOM 3423 O O . ALA A 1 440 ? 8.609 37.718 17.584 1 96.48 440 ALA A O 1
ATOM 3424 N N . LEU A 1 441 ? 9.053 36.067 16.106 1 94.36 441 LEU A N 1
ATOM 3425 C CA . LEU A 1 441 ? 8.877 36.973 14.976 1 94.36 441 LEU A CA 1
ATOM 3426 C C . LEU A 1 441 ? 7.404 37.312 14.776 1 94.36 441 LEU A C 1
ATOM 3428 O O . LEU A 1 441 ? 6.537 36.447 14.922 1 94.36 441 LEU A O 1
ATOM 3432 N N . GLN A 1 442 ? 7.123 38.536 14.482 1 87.73 442 GLN A N 1
ATOM 3433 C CA . GLN A 1 442 ? 5.771 39.022 14.227 1 87.73 442 GLN A CA 1
ATOM 3434 C C . GLN A 1 442 ? 5.599 39.431 12.767 1 87.73 442 GLN A C 1
ATOM 3436 O O . GLN A 1 442 ? 4.558 39.167 12.161 1 87.73 442 GLN A O 1
ATOM 3441 N N . GLY A 1 443 ? 6.658 40.05 12.183 1 84.11 443 GLY A N 1
ATOM 3442 C CA . GLY A 1 443 ? 6.609 40.556 10.821 1 84.11 443 GLY A CA 1
ATOM 3443 C C . GLY A 1 443 ? 5.894 41.889 10.706 1 84.11 443 GLY A C 1
ATOM 3444 O O . GLY A 1 443 ? 6.534 42.943 10.677 1 84.11 443 GLY A O 1
ATOM 3445 N N . PHE A 1 444 ? 4.543 41.817 10.777 1 78.38 444 PHE A N 1
ATOM 3446 C CA . PHE A 1 444 ? 3.765 43.037 10.594 1 78.38 444 PHE A CA 1
ATOM 3447 C C . PHE A 1 444 ? 3.221 43.538 11.926 1 78.38 444 PHE A C 1
ATOM 3449 O O . PHE A 1 444 ? 2.842 42.74 12.787 1 78.38 444 PHE A O 1
ATOM 3456 N N . ALA A 1 445 ? 3.593 44.812 12.258 1 62.37 445 ALA A N 1
ATOM 3457 C CA . ALA A 1 445 ? 3.273 45.417 13.549 1 62.37 445 ALA A CA 1
ATOM 3458 C C . ALA A 1 445 ? 1.765 45.575 13.721 1 62.37 445 ALA A C 1
ATOM 3460 O O . ALA A 1 445 ? 1.043 45.801 12.747 1 62.37 445 ALA A O 1
ATOM 3461 N N . SER A 1 446 ? 1.21 44.903 14.742 1 56.69 446 SER A N 1
ATOM 3462 C CA . SER A 1 446 ? -0.113 45.384 15.127 1 56.69 446 SER A CA 1
ATOM 3463 C C . SER A 1 446 ? -0.027 46.734 15.83 1 56.69 446 SER A C 1
ATOM 3465 O O . SER A 1 446 ? 0.938 47.007 16.547 1 56.69 446 SER A O 1
ATOM 3467 N N . VAL A 1 447 ? -0.301 47.86 15.1 1 45.69 447 VAL A N 1
ATOM 3468 C CA . VAL A 1 447 ? -0.168 49.205 15.65 1 45.69 447 VAL A CA 1
ATOM 3469 C C . VAL A 1 447 ? -0.685 49.23 17.086 1 45.69 447 VAL A C 1
ATOM 3471 O O . VAL A 1 447 ? -1.837 48.871 17.344 1 45.69 447 VAL A O 1
ATOM 3474 N N . SER A 1 448 ? 0.147 48.789 17.962 1 42.26 448 SER A N 1
ATOM 3475 C CA . SER A 1 448 ? -0.239 48.965 19.358 1 42.26 448 SER A CA 1
ATOM 3476 C C . SER A 1 448 ? -0.827 50.352 19.599 1 42.26 448 SER A C 1
ATOM 3478 O O . SER A 1 448 ? -0.569 51.283 18.833 1 42.26 448 SER A O 1
ATOM 3480 N N . ALA A 1 449 ? -1.804 50.399 20.368 1 40.37 449 ALA A N 1
ATOM 3481 C CA . ALA A 1 449 ? -2.501 51.616 20.777 1 40.37 449 ALA A CA 1
ATOM 3482 C C . ALA A 1 449 ? -1.529 52.784 20.917 1 40.37 449 ALA A C 1
ATOM 3484 O O . ALA A 1 449 ? -1.884 53.932 20.64 1 40.37 449 ALA A O 1
ATOM 3485 N N . ASP A 1 450 ? -0.377 52.538 21.502 1 39.27 450 ASP A N 1
ATOM 3486 C CA . ASP A 1 450 ? 0.47 53.671 21.864 1 39.27 450 ASP A CA 1
ATOM 3487 C C . ASP A 1 450 ? 1.302 54.137 20.671 1 39.27 450 ASP A C 1
ATOM 3489 O O . ASP A 1 450 ? 2.165 55.006 20.811 1 39.27 450 ASP A O 1
ATOM 3493 N N . ALA A 1 451 ? 1.214 53.343 19.663 1 42.4 451 ALA A N 1
ATOM 3494 C CA . ALA A 1 451 ? 2.048 53.866 18.585 1 42.4 451 ALA A CA 1
ATOM 3495 C C . ALA A 1 451 ? 1.473 55.164 18.026 1 42.4 451 ALA A C 1
ATOM 3497 O O . ALA A 1 451 ? 0.257 55.295 17.87 1 42.4 451 ALA A O 1
ATOM 3498 N N . PRO A 1 452 ? 2.166 56.244 18.17 1 39.01 452 PRO A N 1
ATOM 3499 C CA . PRO A 1 452 ? 1.651 57.487 17.591 1 39.01 452 PRO A CA 1
ATOM 3500 C C . PRO A 1 452 ? 0.96 57.27 16.247 1 39.01 452 PRO A C 1
ATOM 3502 O O . PRO A 1 452 ? 1.308 56.341 15.512 1 39.01 452 PRO A O 1
ATOM 3505 N N . SER A 1 453 ? -0.315 57.582 16.2 1 39.84 453 SER A N 1
ATOM 3506 C CA . SER A 1 453 ? -1.236 57.589 15.068 1 39.84 453 SER A CA 1
ATOM 3507 C C . SER A 1 453 ? -0.485 57.688 13.744 1 39.84 453 SER A C 1
ATOM 3509 O O . SER A 1 453 ? -1.101 57.8 12.682 1 39.84 453 SER A O 1
ATOM 3511 N N . GLY A 1 454 ? 0.786 58.033 13.781 1 40.23 454 GLY A N 1
ATOM 3512 C CA . GLY A 1 454 ? 1.304 58.444 12.486 1 40.23 454 GLY A CA 1
ATOM 3513 C C . GLY A 1 454 ? 1.301 57.327 11.46 1 40.23 454 GLY A C 1
ATOM 3514 O O . GLY A 1 454 ? 0.905 56.2 11.763 1 40.23 454 GLY A O 1
ATOM 3515 N N . THR A 1 455 ? 1.758 57.633 10.121 1 46.51 455 THR A N 1
ATOM 3516 C CA . THR A 1 455 ? 1.803 56.957 8.829 1 46.51 455 THR A CA 1
ATOM 3517 C C . THR A 1 455 ? 2.568 55.641 8.934 1 46.51 455 THR A C 1
ATOM 3519 O O . THR A 1 455 ? 3.8 55.627 8.878 1 46.51 455 THR A O 1
ATOM 3522 N N . GLN A 1 456 ? 2.262 54.88 9.889 1 51.19 456 GLN A N 1
ATOM 3523 C CA . GLN A 1 456 ? 3.021 53.636 9.813 1 51.19 456 GLN A CA 1
ATOM 3524 C C . GLN A 1 456 ? 2.857 52.975 8.447 1 51.19 456 GLN A C 1
ATOM 3526 O O . GLN A 1 456 ? 1.74 52.653 8.037 1 51.19 456 GLN A O 1
ATOM 3531 N N . SER A 1 457 ? 3.824 53.306 7.623 1 58.91 457 SER A N 1
ATOM 3532 C CA . SER A 1 457 ? 3.877 52.69 6.302 1 58.91 457 SER A CA 1
ATOM 3533 C C . SER A 1 457 ? 4.197 51.201 6.399 1 58.91 457 SER A C 1
ATOM 3535 O O . SER A 1 457 ? 4.76 50.746 7.396 1 58.91 457 SER A O 1
ATOM 3537 N N . LYS A 1 458 ? 3.612 50.396 5.688 1 68.21 458 LYS A N 1
ATOM 3538 C CA . LYS A 1 458 ? 3.92 48.978 5.525 1 68.21 458 LYS A CA 1
ATOM 3539 C C . LYS A 1 458 ? 5.427 48.749 5.446 1 68.21 458 LYS A C 1
ATOM 3541 O O . LYS A 1 458 ? 5.908 47.646 5.716 1 68.21 458 LYS A O 1
ATOM 3546 N N . GLU A 1 459 ? 6.16 49.918 5.385 1 65.73 459 GLU A N 1
ATOM 3547 C CA . GLU A 1 459 ? 7.596 49.788 5.158 1 65.73 459 GLU A CA 1
ATOM 3548 C C . GLU A 1 459 ? 8.377 49.942 6.46 1 65.73 459 GLU A C 1
ATOM 3550 O O . GLU A 1 459 ? 9.57 49.635 6.515 1 65.73 459 GLU A O 1
ATOM 3555 N N . THR A 1 460 ? 7.671 50.324 7.542 1 70.71 460 THR A N 1
ATOM 3556 C CA . THR A 1 460 ? 8.403 50.537 8.785 1 70.71 460 THR A CA 1
ATOM 3557 C C . THR A 1 460 ? 8.773 49.204 9.43 1 70.71 460 THR A C 1
ATOM 3559 O O . THR A 1 460 ? 7.908 48.355 9.653 1 70.71 460 THR A O 1
ATOM 3562 N N . GLU A 1 461 ? 10.062 49.044 9.659 1 71.89 461 GLU A N 1
ATOM 3563 C CA . GLU A 1 461 ? 10.568 47.801 10.234 1 71.89 461 GLU A CA 1
ATOM 3564 C C . GLU A 1 461 ? 10.291 47.735 11.733 1 71.89 461 GLU A C 1
ATOM 3566 O O . GLU A 1 461 ? 10.437 48.733 12.442 1 71.89 461 GLU A O 1
ATOM 3571 N N . VAL A 1 462 ? 9.819 46.64 12.16 1 76.84 462 VAL A N 1
ATOM 3572 C CA . VAL A 1 462 ? 9.701 46.348 13.585 1 76.84 462 VAL A CA 1
ATOM 3573 C C . VAL A 1 462 ? 10.994 45.713 14.092 1 76.84 462 VAL A C 1
ATOM 3575 O O . VAL A 1 462 ? 11.25 44.532 13.848 1 76.84 462 VAL A O 1
ATOM 3578 N N . VAL A 1 463 ? 11.778 46.428 14.827 1 81.48 463 VAL A N 1
ATOM 3579 C CA . VAL A 1 463 ? 13.112 45.969 15.199 1 81.48 463 VAL A CA 1
ATOM 3580 C C . VAL A 1 463 ? 13.021 45.046 16.413 1 81.48 463 VAL A C 1
ATOM 3582 O O . VAL A 1 463 ? 13.771 44.073 16.518 1 81.48 463 VAL A O 1
ATOM 3585 N N . VAL A 1 464 ? 12.11 45.362 17.397 1 88.46 464 VAL A N 1
ATOM 3586 C CA . VAL A 1 464 ? 11.849 44.47 18.522 1 88.46 464 VAL A CA 1
ATOM 3587 C C . VAL A 1 464 ? 10.52 43.748 18.311 1 88.46 464 VAL A C 1
ATOM 3589 O O . VAL A 1 464 ? 9.463 44.381 18.266 1 88.46 464 VAL A O 1
ATOM 3592 N N . GLN A 1 465 ? 10.661 42.5 18.156 1 91.81 465 GLN A N 1
ATOM 3593 C CA . GLN A 1 465 ? 9.478 41.703 17.852 1 91.81 465 GLN A CA 1
ATOM 3594 C C . GLN A 1 465 ? 9.133 40.767 19.006 1 91.81 465 GLN A C 1
ATOM 3596 O O . GLN A 1 465 ? 10.013 40.365 19.77 1 91.81 465 GLN A O 1
ATOM 3601 N N . SER A 1 466 ? 7.837 40.505 19.155 1 91.34 466 SER A N 1
ATOM 3602 C CA . SER A 1 466 ? 7.417 39.643 20.255 1 91.34 466 SER A CA 1
ATOM 3603 C C . SER A 1 466 ? 6.146 38.877 19.903 1 91.34 466 SER A C 1
ATOM 3605 O O . SER A 1 466 ? 5.383 39.297 19.031 1 91.34 466 SER A O 1
ATOM 3607 N N . GLN A 1 467 ? 6.023 37.728 20.436 1 92.11 467 GLN A N 1
ATOM 3608 C CA . GLN A 1 467 ? 4.819 36.907 20.372 1 92.11 467 GLN A CA 1
ATOM 3609 C C . GLN A 1 467 ? 4.413 36.415 21.758 1 92.11 467 GLN A C 1
ATOM 3611 O O . GLN A 1 467 ? 5.269 36.065 22.573 1 92.11 467 GLN A O 1
ATOM 3616 N N . VAL A 1 468 ? 3.118 36.436 22.028 1 90.05 468 VAL A N 1
ATOM 3617 C CA . VAL A 1 468 ? 2.594 35.979 23.311 1 90.05 468 VAL A CA 1
ATOM 3618 C C . VAL A 1 468 ? 1.816 34.679 23.118 1 90.05 468 VAL A C 1
ATOM 3620 O O . VAL A 1 468 ? 0.975 34.579 22.221 1 90.05 468 VAL A O 1
ATOM 3623 N N . TYR A 1 469 ? 2.134 33.707 23.908 1 90.9 469 TYR A N 1
ATOM 3624 C CA . TYR A 1 469 ? 1.437 32.427 23.887 1 90.9 469 TYR A CA 1
ATOM 3625 C C . TYR A 1 469 ? 0.812 32.123 25.243 1 90.9 469 TYR A C 1
ATOM 3627 O O . TYR A 1 469 ? 1.496 32.15 26.269 1 90.9 469 TYR A O 1
ATOM 3635 N N . PRO A 1 470 ? -0.456 31.859 25.239 1 88.59 470 PRO A N 1
ATOM 3636 C CA . PRO A 1 470 ? -1.083 31.489 26.51 1 88.59 470 PRO A CA 1
ATOM 3637 C C . PRO A 1 470 ? -0.645 30.113 27.006 1 88.59 470 PRO A C 1
ATOM 3639 O O . PRO A 1 470 ? -0.137 29.305 26.225 1 88.59 470 PRO A O 1
ATOM 3642 N N . SER A 1 471 ? -0.864 29.801 28.275 1 88.23 471 SER A N 1
ATOM 3643 C CA . SER A 1 471 ? -0.439 28.551 28.895 1 88.23 471 SER A CA 1
ATOM 3644 C C . SER A 1 471 ? -1.163 27.356 28.283 1 88.23 471 SER A C 1
ATOM 3646 O O . SER A 1 471 ? -0.724 26.214 28.434 1 88.23 471 SER A O 1
ATOM 3648 N N . GLU A 1 472 ? -2.203 27.628 27.522 1 83.6 472 GLU A N 1
ATOM 3649 C CA . GLU A 1 472 ? -2.998 26.573 26.9 1 83.6 472 GLU A CA 1
ATOM 3650 C C . GLU A 1 472 ? -2.415 26.165 25.55 1 83.6 472 GLU A C 1
ATOM 3652 O O . GLU A 1 472 ? -2.899 25.223 24.918 1 83.6 472 GLU A O 1
ATOM 3657 N N . ASN A 1 473 ? -1.39 26.84 25.209 1 86.23 473 ASN A N 1
ATOM 3658 C CA . ASN A 1 473 ? -0.609 26.489 24.028 1 86.23 473 ASN A CA 1
ATOM 3659 C C . ASN A 1 473 ? 0.719 25.838 24.406 1 86.23 473 ASN A C 1
ATOM 3661 O O . ASN A 1 473 ? 1.253 26.091 25.488 1 86.23 473 ASN A O 1
ATOM 3665 N N . LEU A 1 474 ? 1.157 25.003 23.522 1 86.11 474 LEU A N 1
ATOM 3666 C CA . LEU A 1 474 ? 2.42 24.311 23.759 1 86.11 474 LEU A CA 1
ATOM 3667 C C . LEU A 1 474 ? 3.533 25.304 24.072 1 86.11 474 LEU A C 1
ATOM 3669 O O . LEU A 1 474 ? 4.371 25.05 24.941 1 86.11 474 LEU A O 1
ATOM 3673 N N . TYR A 1 475 ? 3.565 26.428 23.473 1 92.05 475 TYR A N 1
ATOM 3674 C CA . TYR A 1 475 ? 4.662 27.382 23.585 1 92.05 475 TYR A CA 1
ATOM 3675 C C . TYR A 1 475 ? 4.429 28.348 24.741 1 92.05 475 TYR A C 1
ATOM 3677 O O . TYR A 1 475 ? 5.302 29.154 25.071 1 92.05 475 TYR A O 1
ATOM 3685 N N . GLY A 1 476 ? 3.257 28.253 25.337 1 90.96 476 GLY A N 1
ATOM 3686 C CA . GLY A 1 476 ? 2.943 29.08 26.491 1 90.96 476 GLY A CA 1
ATOM 3687 C C . GLY A 1 476 ? 2.982 28.316 27.801 1 90.96 476 GLY A C 1
ATOM 3688 O O . GLY A 1 476 ? 2.657 28.864 28.856 1 90.96 476 GLY A O 1
ATOM 3689 N N . THR A 1 477 ? 3.396 27.089 27.725 1 88.76 477 THR A N 1
ATOM 3690 C CA . THR A 1 477 ? 3.465 26.265 28.926 1 88.76 477 THR A CA 1
ATOM 3691 C C . THR A 1 477 ? 4.5 26.818 29.902 1 88.76 477 THR A C 1
ATOM 3693 O O . THR A 1 477 ? 5.584 27.24 29.493 1 88.76 477 THR A O 1
ATOM 3696 N N . PRO A 1 478 ? 4.106 26.79 31.138 1 90.49 478 PRO A N 1
ATOM 3697 C CA . PRO A 1 478 ? 5.085 27.246 32.129 1 90.49 478 PRO A CA 1
ATOM 3698 C C . PRO A 1 478 ? 6.265 26.288 32.275 1 90.49 478 PRO A C 1
ATOM 3700 O O . PRO A 1 478 ? 6.082 25.068 32.25 1 90.49 478 PRO A O 1
ATOM 3703 N N . PHE A 1 479 ? 7.457 26.865 32.469 1 92.95 479 PHE A N 1
ATOM 3704 C CA . PHE A 1 479 ? 8.659 26.045 32.558 1 92.95 479 PHE A CA 1
ATOM 3705 C C . PHE A 1 479 ? 9.253 26.105 33.96 1 92.95 479 PHE A C 1
ATOM 3707 O O . PHE A 1 479 ? 10.079 25.267 34.326 1 92.95 479 PHE A O 1
ATOM 3714 N N . SER A 1 480 ? 8.94 27 34.787 1 92.76 480 SER A N 1
ATOM 3715 C CA . SER A 1 480 ? 9.33 27.132 36.187 1 92.76 480 SER A CA 1
ATOM 3716 C C . SER A 1 480 ? 10.843 27.035 36.351 1 92.76 480 SER A C 1
ATOM 3718 O O . SER A 1 480 ? 11.334 26.288 37.2 1 92.76 480 SER A O 1
ATOM 3720 N N . GLY A 1 481 ? 11.536 27.68 35.401 1 93.86 481 GLY A N 1
ATOM 3721 C CA . GLY A 1 481 ? 12.984 27.739 35.526 1 93.86 481 GLY A CA 1
ATOM 3722 C C . GLY A 1 481 ? 13.691 26.602 34.813 1 93.86 481 GLY A C 1
ATOM 3723 O O . GLY A 1 481 ? 14.923 26.552 34.783 1 93.86 481 GLY A O 1
ATOM 3724 N N . ALA A 1 482 ? 13.006 25.7 34.213 1 94.46 482 ALA A N 1
ATOM 3725 C CA . ALA A 1 482 ? 13.607 24.57 33.509 1 94.46 482 ALA A CA 1
ATOM 3726 C C . ALA A 1 482 ? 14.165 25.001 32.156 1 94.46 482 ALA A C 1
ATOM 3728 O O . ALA A 1 482 ? 13.446 25.007 31.154 1 94.46 482 ALA A O 1
ATOM 3729 N N . VAL A 1 483 ? 15.474 25.145 32.069 1 95.6 483 VAL A N 1
ATOM 3730 C CA . VAL A 1 483 ? 16.123 25.698 30.885 1 95.6 483 VAL A CA 1
ATOM 3731 C C . VAL A 1 483 ? 16.141 24.655 29.771 1 95.6 483 VAL A C 1
ATOM 3733 O O . VAL A 1 483 ? 16.023 24.995 28.591 1 95.6 483 VAL A O 1
ATOM 3736 N N . LYS A 1 484 ? 16.269 23.387 30.125 1 94.88 484 LYS A N 1
ATOM 3737 C CA . LYS A 1 484 ? 16.364 22.338 29.114 1 94.88 484 LYS A CA 1
ATOM 3738 C C . LYS A 1 484 ? 15.041 22.167 28.373 1 94.88 484 LYS A C 1
ATOM 3740 O O . LYS A 1 484 ? 15.023 22.023 27.149 1 94.88 484 LYS A O 1
ATOM 3745 N N . THR A 1 485 ? 13.999 22.177 29.111 1 95.38 485 THR A N 1
ATOM 3746 C CA . THR A 1 485 ? 12.681 21.995 28.511 1 95.38 485 THR A CA 1
ATOM 3747 C C . THR A 1 485 ? 12.343 23.161 27.586 1 95.38 485 THR A C 1
ATOM 3749 O O . THR A 1 485 ? 11.801 22.958 26.497 1 95.38 485 THR A O 1
ATOM 3752 N N . LEU A 1 486 ? 12.657 24.364 28.025 1 96.81 486 LEU A N 1
ATOM 3753 C CA . LEU A 1 486 ? 12.412 25.526 27.177 1 96.81 486 LEU A CA 1
ATOM 3754 C C . LEU A 1 486 ? 13.282 25.478 25.925 1 96.81 486 LEU A C 1
ATOM 3756 O O . LEU A 1 486 ? 12.808 25.766 24.824 1 96.81 486 LEU A O 1
ATOM 3760 N N . ALA A 1 487 ? 14.512 25.101 26.152 1 97.62 487 ALA A N 1
ATOM 3761 C CA . ALA A 1 487 ? 15.423 25.004 25.014 1 97.62 487 ALA A CA 1
ATOM 3762 C C . ALA A 1 487 ? 14.908 24.005 23.982 1 97.62 487 ALA A C 1
ATOM 3764 O O . ALA A 1 487 ? 14.963 24.265 22.777 1 97.62 487 ALA A O 1
ATOM 3765 N N . ALA A 1 488 ? 14.473 22.913 24.49 1 96.57 488 ALA A N 1
ATOM 3766 C CA . ALA A 1 488 ? 13.934 21.89 23.597 1 96.57 488 ALA A CA 1
ATOM 3767 C C . ALA A 1 488 ? 12.715 22.409 22.84 1 96.57 488 ALA A C 1
ATOM 3769 O O . ALA A 1 488 ? 12.553 22.134 21.649 1 96.57 488 ALA A O 1
ATOM 3770 N N . THR A 1 489 ? 11.882 23.142 23.514 1 96.35 489 THR A N 1
ATOM 3771 C CA . THR A 1 489 ? 10.678 23.696 22.906 1 96.35 489 THR A CA 1
ATOM 3772 C C . THR A 1 489 ? 11.036 24.693 21.807 1 96.35 489 THR A C 1
ATOM 3774 O O . THR A 1 489 ? 10.413 24.703 20.743 1 96.35 489 THR A O 1
ATOM 3777 N N . MET A 1 490 ? 12.043 25.501 22.026 1 97.52 490 MET A N 1
ATOM 3778 C CA . MET A 1 490 ? 12.47 26.492 21.043 1 97.52 490 MET A CA 1
ATOM 3779 C C . MET A 1 490 ? 13.104 25.818 19.83 1 97.52 490 MET A C 1
ATOM 3781 O O . MET A 1 490 ? 12.879 26.237 18.693 1 97.52 490 MET A O 1
ATOM 3785 N N . SER A 1 491 ? 13.862 24.769 20.12 1 98.02 491 SER A N 1
ATOM 3786 C CA . SER A 1 491 ? 14.438 24.014 19.012 1 98.02 491 SER A CA 1
ATOM 3787 C C . SER A 1 491 ? 13.352 23.349 18.173 1 98.02 491 SER A C 1
ATOM 3789 O O . SER A 1 491 ? 13.464 23.278 16.948 1 98.02 491 SER A O 1
ATOM 3791 N N . ARG A 1 492 ? 12.382 22.847 18.878 1 96.94 492 ARG A N 1
ATOM 3792 C CA . ARG A 1 492 ? 11.262 22.223 18.182 1 96.94 492 ARG A CA 1
ATOM 3793 C C . ARG A 1 492 ? 10.561 23.221 17.266 1 96.94 492 ARG A C 1
ATOM 3795 O O . ARG A 1 492 ? 10.218 22.893 16.128 1 96.94 492 ARG A O 1
ATOM 3802 N N . PHE A 1 493 ? 10.354 24.419 17.742 1 97.31 493 PHE A N 1
ATOM 3803 C CA . PHE A 1 493 ? 9.718 25.455 16.937 1 97.31 493 PHE A CA 1
ATOM 3804 C C . PHE A 1 493 ? 10.563 25.784 15.712 1 97.31 493 PHE A C 1
ATOM 3806 O O . PHE A 1 493 ? 10.047 25.853 14.595 1 97.31 493 PHE A O 1
ATOM 3813 N N . ALA A 1 494 ? 11.809 25.98 15.94 1 98.52 494 ALA A N 1
ATOM 3814 C CA . ALA A 1 494 ? 12.711 26.366 14.858 1 98.52 494 ALA A CA 1
ATOM 3815 C C . ALA A 1 494 ? 12.814 25.262 13.81 1 98.52 494 ALA A C 1
ATOM 3817 O O . ALA A 1 494 ? 12.799 25.535 12.608 1 98.52 494 ALA A O 1
ATOM 3818 N N . THR A 1 495 ? 12.95 24.066 14.267 1 98.28 495 THR A N 1
ATOM 3819 C CA . THR A 1 495 ? 12.985 22.945 13.335 1 98.28 495 THR A CA 1
ATOM 3820 C C . THR A 1 495 ? 11.674 22.846 12.559 1 98.28 495 THR A C 1
ATOM 3822 O O . THR A 1 495 ? 11.671 22.499 11.376 1 98.28 495 THR A O 1
ATOM 3825 N N . GLY A 1 496 ? 10.577 23.1 13.279 1 97.54 496 GLY A N 1
ATOM 3826 C CA . GLY A 1 496 ? 9.285 23.136 12.612 1 97.54 496 GLY A CA 1
ATOM 3827 C C . GLY A 1 496 ? 9.232 24.127 11.465 1 97.54 496 GLY A C 1
ATOM 3828 O O . GLY A 1 496 ? 8.68 23.829 10.404 1 97.54 496 GLY A O 1
ATOM 3829 N N . VAL A 1 497 ? 9.807 25.281 11.638 1 97.95 497 VAL A N 1
ATOM 3830 C CA . VAL A 1 497 ? 9.848 26.294 10.588 1 97.95 497 VAL A CA 1
ATOM 3831 C C . VAL A 1 497 ? 10.588 25.746 9.37 1 97.95 497 VAL A C 1
ATOM 3833 O O . VAL A 1 497 ? 10.115 25.875 8.238 1 97.95 497 VAL A O 1
ATOM 3836 N N . ILE A 1 498 ? 11.7 25.102 9.63 1 98.36 498 ILE A N 1
ATOM 3837 C CA . ILE A 1 498 ? 12.52 24.561 8.552 1 98.36 498 ILE A CA 1
ATOM 3838 C C . ILE A 1 498 ? 11.761 23.446 7.836 1 98.36 498 ILE A C 1
ATOM 3840 O O . ILE A 1 498 ? 11.739 23.393 6.604 1 98.36 498 ILE A O 1
ATOM 3844 N N . ALA A 1 499 ? 11.171 22.628 8.621 1 97.62 499 ALA A N 1
ATOM 3845 C CA . ALA A 1 499 ? 10.459 21.483 8.059 1 97.62 499 ALA A CA 1
ATOM 3846 C C . ALA A 1 499 ? 9.294 21.937 7.185 1 97.62 499 ALA A C 1
ATOM 3848 O O . ALA A 1 499 ? 9.107 21.43 6.076 1 97.62 499 ALA A O 1
ATOM 3849 N N . ILE A 1 500 ? 8.505 22.888 7.698 1 96.34 500 ILE A N 1
ATOM 3850 C CA . ILE A 1 500 ? 7.359 23.363 6.93 1 96.34 500 ILE A CA 1
ATOM 3851 C C . ILE A 1 500 ? 7.844 24.121 5.696 1 96.34 500 ILE A C 1
ATOM 3853 O O . ILE A 1 500 ? 7.227 24.045 4.631 1 96.34 500 ILE A O 1
ATOM 3857 N N . ALA A 1 501 ? 8.901 24.864 5.79 1 97 501 ALA A N 1
ATOM 3858 C CA . ALA A 1 501 ? 9.487 25.521 4.624 1 97 501 ALA A CA 1
ATOM 3859 C C . ALA A 1 501 ? 9.91 24.498 3.573 1 97 501 ALA A C 1
ATOM 3861 O O . ALA A 1 501 ? 9.699 24.706 2.376 1 97 501 ALA A O 1
ATOM 3862 N N . ALA A 1 502 ? 10.453 23.404 4.049 1 96.86 502 ALA A N 1
ATOM 3863 C CA . ALA A 1 502 ? 10.939 22.356 3.155 1 96.86 502 ALA A CA 1
ATOM 3864 C C . ALA A 1 502 ? 9.781 21.655 2.45 1 96.86 502 ALA A C 1
ATOM 3866 O O . ALA A 1 502 ? 9.98 20.975 1.441 1 96.86 502 ALA A O 1
ATOM 3867 N N . GLU A 1 503 ? 8.614 21.799 2.951 1 92.19 503 GLU A N 1
ATOM 3868 C CA . GLU A 1 503 ? 7.449 21.17 2.335 1 92.19 503 GLU A CA 1
ATOM 3869 C C . GLU A 1 503 ? 6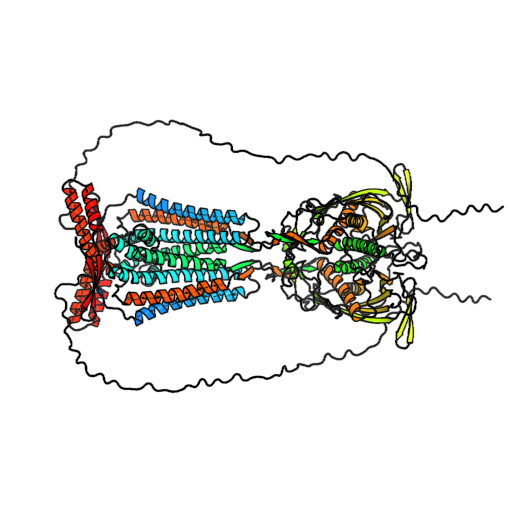.699 22.154 1.442 1 92.19 503 GLU A C 1
ATOM 3871 O O . GLU A 1 503 ? 5.995 21.748 0.516 1 92.19 503 GLU A O 1
ATOM 3876 N N . ASN A 1 504 ? 6.913 23.497 1.657 1 91.51 504 ASN A N 1
ATOM 3877 C CA . ASN A 1 504 ? 5.985 24.435 1.035 1 91.51 504 ASN A CA 1
ATOM 3878 C C . ASN A 1 504 ? 6.715 25.45 0.16 1 91.51 504 ASN A C 1
ATOM 3880 O O . ASN A 1 504 ? 6.096 26.125 -0.664 1 91.51 504 ASN A O 1
ATOM 3884 N N . ASN A 1 505 ? 8.003 25.567 0.323 1 95.42 505 ASN A N 1
ATOM 3885 C CA . ASN A 1 505 ? 8.75 26.521 -0.49 1 95.42 505 ASN A CA 1
ATOM 3886 C C . ASN A 1 505 ? 8.662 26.182 -1.975 1 95.42 505 ASN A C 1
ATOM 3888 O O . ASN A 1 505 ? 8.147 25.125 -2.345 1 95.42 505 ASN A O 1
ATOM 3892 N N . ASP A 1 506 ? 9.192 27.125 -2.777 1 94.28 506 ASP A N 1
ATOM 3893 C CA . ASP A 1 506 ? 9.218 26.916 -4.221 1 94.28 506 ASP A CA 1
ATOM 3894 C C . ASP A 1 506 ? 10.082 25.711 -4.586 1 94.28 506 ASP A C 1
ATOM 3896 O O . ASP A 1 506 ? 11.12 25.473 -3.964 1 94.28 506 ASP A O 1
ATOM 3900 N N . ALA A 1 507 ? 9.683 25.106 -5.64 1 94.61 507 ALA A N 1
ATOM 3901 C CA . ALA A 1 507 ? 10.341 23.859 -6.022 1 94.61 507 ALA A CA 1
ATOM 3902 C C . ALA A 1 507 ? 11.419 24.108 -7.072 1 94.61 507 ALA A C 1
ATOM 3904 O O . ALA A 1 507 ? 11.299 25.022 -7.891 1 94.61 507 ALA A O 1
ATOM 3905 N N . ILE A 1 508 ? 12.438 23.328 -6.972 1 96.07 508 ILE A N 1
ATOM 3906 C CA . ILE A 1 508 ? 13.497 23.273 -7.974 1 96.07 508 ILE A CA 1
ATOM 3907 C C . ILE A 1 508 ? 13.679 21.835 -8.455 1 96.07 508 ILE A C 1
ATOM 3909 O O . ILE A 1 508 ? 13.631 20.896 -7.656 1 96.07 508 ILE A O 1
ATOM 3913 N N . VAL A 1 509 ? 13.831 21.706 -9.736 1 96.7 509 VAL A N 1
ATOM 3914 C CA . VAL A 1 509 ? 14.042 20.381 -10.311 1 96.7 509 VAL A CA 1
ATOM 3915 C C . VAL A 1 509 ? 15.511 20.212 -10.693 1 96.7 509 VAL A C 1
ATOM 3917 O O . VAL A 1 509 ? 16.085 21.066 -11.372 1 96.7 509 VAL A O 1
ATOM 3920 N N . LEU A 1 510 ? 16.149 19.153 -10.2 1 96.67 510 LEU A N 1
ATOM 3921 C CA . LEU A 1 510 ? 17.553 18.848 -10.45 1 96.67 510 LEU A CA 1
ATOM 3922 C C . LEU A 1 510 ? 17.729 17.387 -10.849 1 96.67 510 LEU A C 1
ATOM 3924 O O . LEU A 1 510 ? 16.876 16.55 -10.548 1 96.67 510 LEU A O 1
ATOM 3928 N N . PRO A 1 511 ? 18.816 17.142 -11.503 1 96.09 511 PRO A N 1
ATOM 3929 C CA . PRO A 1 511 ? 19.11 15.734 -11.783 1 96.09 511 PRO A CA 1
ATOM 3930 C C . PRO A 1 511 ? 19.554 14.966 -10.541 1 96.09 511 PRO A C 1
ATOM 3932 O O . PRO A 1 511 ? 20.265 15.512 -9.694 1 96.09 511 PRO A O 1
ATOM 3935 N N . GLY A 1 512 ? 19.092 13.78 -10.332 1 95.41 512 GLY A N 1
ATOM 3936 C CA . GLY A 1 512 ? 19.475 12.936 -9.211 1 95.41 512 GLY A CA 1
ATOM 3937 C C . GLY A 1 512 ? 18.846 11.556 -9.261 1 95.41 512 GLY A C 1
ATOM 3938 O O . GLY A 1 512 ? 18.568 11.033 -10.342 1 95.41 512 GLY A O 1
ATOM 3939 N N . MET A 1 513 ? 18.837 10.903 -8.126 1 95.59 513 MET A N 1
ATOM 3940 C CA . MET A 1 513 ? 18.203 9.593 -8.009 1 95.59 513 MET A CA 1
ATOM 3941 C C . MET A 1 513 ? 16.72 9.733 -7.683 1 95.59 513 MET A C 1
ATOM 3943 O O . MET A 1 513 ? 16.352 9.945 -6.526 1 95.59 513 MET A O 1
ATOM 3947 N N . MET A 1 514 ? 15.907 9.618 -8.657 1 96.47 514 MET A N 1
ATOM 3948 C CA . MET A 1 514 ? 14.466 9.832 -8.563 1 96.47 514 MET A CA 1
ATOM 3949 C C . MET A 1 514 ? 13.789 8.67 -7.844 1 96.47 514 MET A C 1
ATOM 3951 O O . MET A 1 514 ? 13.966 7.511 -8.223 1 96.47 514 MET A O 1
ATOM 3955 N N . PRO A 1 515 ? 13.082 8.904 -6.821 1 96.74 515 PRO A N 1
ATOM 3956 C CA . PRO A 1 515 ? 12.366 7.832 -6.125 1 96.74 515 PRO A CA 1
ATOM 3957 C C . PRO A 1 515 ? 11.162 7.319 -6.912 1 96.74 515 PRO A C 1
ATOM 3959 O O . PRO A 1 515 ? 10.407 8.113 -7.478 1 96.74 515 PRO A O 1
ATOM 3962 N N . GLU A 1 516 ? 11.02 6.06 -6.987 1 94.7 516 GLU A N 1
ATOM 3963 C CA . GLU A 1 516 ? 9.889 5.375 -7.606 1 94.7 516 GLU A CA 1
ATOM 3964 C C . GLU A 1 516 ? 9.35 4.271 -6.7 1 94.7 516 GLU A C 1
ATOM 3966 O O . GLU A 1 516 ? 10.048 3.806 -5.796 1 94.7 516 GLU A O 1
ATOM 3971 N N . ILE A 1 517 ? 8.055 4.005 -6.922 1 91.55 517 ILE A N 1
ATOM 3972 C CA . ILE A 1 517 ? 7.494 2.873 -6.193 1 91.55 517 ILE A CA 1
ATOM 3973 C C . ILE A 1 517 ? 8.008 1.566 -6.794 1 91.55 517 ILE A C 1
ATOM 3975 O O . ILE A 1 517 ? 7.77 1.28 -7.969 1 91.55 517 ILE A O 1
ATOM 3979 N N . GLY A 1 518 ? 8.76 0.918 -6.053 1 92.51 518 GLY A N 1
ATOM 3980 C CA . GLY A 1 518 ? 9.233 -0.389 -6.481 1 92.51 518 GLY A CA 1
ATOM 3981 C C . GLY A 1 518 ? 8.332 -1.525 -6.033 1 92.51 518 GLY A C 1
ATOM 3982 O O . GLY A 1 518 ? 7.162 -1.307 -5.712 1 92.51 518 GLY A O 1
ATOM 3983 N N . ASN A 1 519 ? 8.888 -2.777 -6.194 1 92.17 519 ASN A N 1
ATOM 3984 C CA . ASN A 1 519 ? 8.151 -3.962 -5.77 1 92.17 519 ASN A CA 1
ATOM 3985 C C . ASN A 1 519 ? 8.828 -4.651 -4.589 1 92.17 519 ASN A C 1
ATOM 3987 O O . ASN A 1 519 ? 10.009 -4.419 -4.324 1 92.17 519 ASN A O 1
ATOM 3991 N N . LYS A 1 520 ? 8.039 -5.297 -3.839 1 92.78 520 LYS A N 1
ATOM 3992 C CA . LYS A 1 520 ? 8.538 -6.075 -2.709 1 92.78 520 LYS A CA 1
ATOM 3993 C C . LYS A 1 520 ? 7.864 -7.443 -2.644 1 92.78 520 LYS A C 1
ATOM 3995 O O . LYS A 1 520 ? 6.659 -7.559 -2.877 1 92.78 520 LYS A O 1
ATOM 4000 N N . LEU A 1 521 ? 8.684 -8.461 -2.39 1 93.68 521 LEU A N 1
ATOM 4001 C CA . LEU A 1 521 ? 8.148 -9.807 -2.219 1 93.68 521 LEU A CA 1
ATOM 4002 C C . LEU A 1 521 ? 7.664 -10.022 -0.789 1 93.68 521 LEU A C 1
ATOM 4004 O O . LEU A 1 521 ? 8.471 -10.089 0.141 1 93.68 521 LEU A O 1
ATOM 4008 N N . LYS A 1 522 ? 6.419 -10.127 -0.655 1 89.99 522 LYS A N 1
ATOM 4009 C CA . LYS A 1 522 ? 5.826 -10.374 0.657 1 89.99 522 LYS A CA 1
ATOM 4010 C C . LYS A 1 522 ? 5.52 -11.856 0.852 1 89.99 522 LYS A C 1
ATOM 4012 O O . LYS A 1 522 ? 4.726 -12.434 0.108 1 89.99 522 LYS A O 1
ATOM 4017 N N . MET A 1 523 ? 6.16 -12.418 1.898 1 91.56 523 MET A N 1
ATOM 4018 C CA . MET A 1 523 ? 5.922 -13.817 2.242 1 91.56 523 MET A CA 1
ATOM 4019 C C . MET A 1 523 ? 4.752 -13.947 3.212 1 91.56 523 MET A C 1
ATOM 4021 O O . MET A 1 523 ? 4.875 -13.606 4.39 1 91.56 523 MET A O 1
ATOM 4025 N N . GLU A 1 524 ? 3.655 -14.375 2.772 1 85.47 524 GLU A N 1
ATOM 4026 C CA . GLU A 1 524 ? 2.453 -14.457 3.597 1 85.47 524 GLU A CA 1
ATOM 4027 C C . GLU A 1 524 ? 2.481 -15.694 4.49 1 85.47 524 GLU A C 1
ATOM 4029 O O . GLU A 1 524 ? 2.117 -15.626 5.666 1 85.47 524 GLU A O 1
ATOM 4034 N N . HIS A 1 525 ? 2.896 -16.798 3.891 1 90.43 525 HIS A N 1
ATOM 4035 C CA . HIS A 1 525 ? 2.814 -18.046 4.641 1 90.43 525 HIS A CA 1
ATOM 4036 C C . HIS A 1 525 ? 4.071 -18.887 4.45 1 90.43 525 HIS A C 1
ATOM 4038 O O . HIS A 1 525 ? 4.031 -19.934 3.799 1 90.43 525 HIS A O 1
ATOM 4044 N N . TRP A 1 526 ? 5.124 -18.625 5.182 1 92.42 526 TRP A N 1
ATOM 4045 C CA . TRP A 1 526 ? 6.355 -19.408 5.151 1 92.42 526 TRP A CA 1
ATOM 4046 C C . TRP A 1 526 ? 6.115 -20.821 5.672 1 92.42 526 TRP A C 1
ATOM 4048 O O . TRP A 1 526 ? 6.596 -21.794 5.088 1 92.42 526 TRP A O 1
ATOM 4058 N N . PRO A 1 527 ? 5.39 -20.938 6.752 1 94.94 527 PRO A N 1
ATOM 4059 C CA . PRO A 1 527 ? 5.192 -22.282 7.3 1 94.94 527 PRO A CA 1
ATOM 4060 C C . PRO A 1 527 ? 4.514 -23.228 6.312 1 94.94 527 PRO A C 1
ATOM 4062 O O . PRO A 1 527 ? 4.85 -24.414 6.256 1 94.94 527 PRO A O 1
ATOM 4065 N N . ILE A 1 528 ? 3.579 -22.739 5.61 1 93.66 528 ILE A N 1
ATOM 4066 C CA . ILE A 1 528 ? 2.879 -23.581 4.646 1 93.66 528 ILE A CA 1
ATOM 4067 C C . ILE A 1 528 ? 3.843 -24.019 3.547 1 93.66 528 ILE A C 1
ATOM 4069 O O . ILE A 1 528 ? 3.803 -25.167 3.098 1 93.66 528 ILE A O 1
ATOM 4073 N N . ILE A 1 529 ? 4.708 -23.115 3.146 1 94.88 529 ILE A N 1
ATOM 4074 C CA . ILE A 1 529 ? 5.7 -23.454 2.132 1 94.88 529 ILE A CA 1
ATOM 4075 C C . ILE A 1 529 ? 6.605 -24.571 2.649 1 94.88 529 ILE A C 1
ATOM 4077 O O . ILE A 1 529 ? 6.875 -25.54 1.936 1 94.88 529 ILE A O 1
ATOM 4081 N N . HIS A 1 530 ? 7.04 -24.494 3.955 1 95.71 530 HIS A N 1
ATOM 4082 C CA . HIS A 1 530 ? 7.867 -25.535 4.555 1 95.71 530 HIS A CA 1
ATOM 4083 C C . HIS A 1 530 ? 7.141 -26.876 4.569 1 95.71 530 HIS A C 1
ATOM 4085 O O . HIS A 1 530 ? 7.72 -27.904 4.209 1 95.71 530 HIS A O 1
ATOM 4091 N N . VAL A 1 531 ? 5.924 -26.771 4.929 1 96.07 531 VAL A N 1
ATOM 4092 C CA . VAL A 1 531 ? 5.153 -28.004 5.041 1 96.07 531 VAL A CA 1
ATOM 4093 C C . VAL A 1 531 ? 5.007 -28.649 3.664 1 96.07 531 VAL A C 1
ATOM 4095 O O . VAL A 1 531 ? 5.193 -29.859 3.515 1 96.07 531 VAL A O 1
ATOM 4098 N N . ILE A 1 532 ? 4.677 -27.879 2.659 1 95.46 532 ILE A N 1
ATOM 4099 C CA . ILE A 1 532 ? 4.462 -28.401 1.313 1 95.46 532 ILE A CA 1
ATOM 4100 C C . ILE A 1 532 ? 5.759 -29.007 0.782 1 95.46 532 ILE A C 1
ATOM 4102 O O . ILE A 1 532 ? 5.767 -30.138 0.29 1 95.46 532 ILE A O 1
ATOM 4106 N N . LEU A 1 533 ? 6.856 -28.288 0.912 1 96.2 533 LEU A N 1
ATOM 4107 C CA . LEU A 1 533 ? 8.117 -28.732 0.329 1 96.2 533 LEU A CA 1
ATOM 4108 C C . LEU A 1 533 ? 8.68 -29.925 1.095 1 96.2 533 LEU A C 1
ATOM 4110 O O . LEU A 1 533 ? 9.164 -30.884 0.49 1 96.2 533 LEU A O 1
ATOM 4114 N N . ILE A 1 534 ? 8.608 -29.971 2.43 1 96.15 534 ILE A N 1
ATOM 4115 C CA . ILE A 1 534 ? 9.085 -31.088 3.237 1 96.15 534 ILE A CA 1
ATOM 4116 C C . ILE A 1 534 ? 8.202 -32.311 2.998 1 96.15 534 ILE A C 1
ATOM 4118 O O . ILE A 1 534 ? 8.705 -33.428 2.851 1 96.15 534 ILE A O 1
ATOM 4122 N N . ALA A 1 535 ? 6.93 -32.029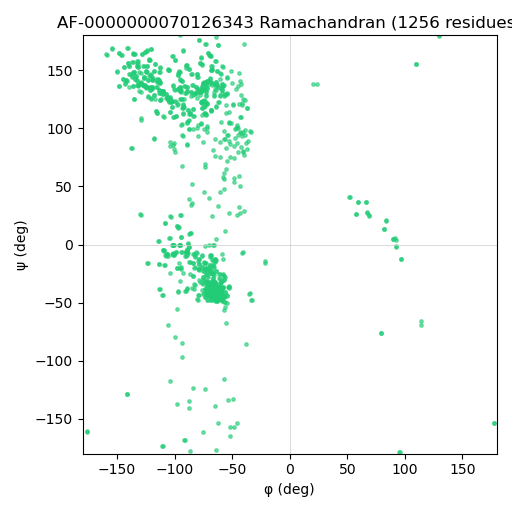 2.946 1 95.55 535 ALA A N 1
ATOM 4123 C CA . ALA A 1 535 ? 6.01 -33.13 2.67 1 95.55 535 ALA A CA 1
ATOM 4124 C C . ALA A 1 535 ? 6.277 -33.736 1.295 1 95.55 535 ALA A C 1
ATOM 4126 O O . ALA A 1 535 ? 6.174 -34.952 1.116 1 95.55 535 ALA A O 1
ATOM 4127 N N . THR A 1 536 ? 6.533 -32.876 0.36 1 95.11 536 THR A N 1
ATOM 4128 C CA . THR A 1 536 ? 6.839 -33.371 -0.978 1 95.11 536 THR A CA 1
ATOM 4129 C C . THR A 1 536 ? 8.118 -34.202 -0.968 1 95.11 536 THR A C 1
ATOM 4131 O O . THR A 1 536 ? 8.151 -35.307 -1.514 1 95.11 536 THR A O 1
ATOM 4134 N N . ALA A 1 537 ? 9.151 -33.706 -0.344 1 95.71 537 ALA A N 1
ATOM 4135 C CA . ALA A 1 537 ? 10.425 -34.417 -0.278 1 95.71 537 ALA A CA 1
ATOM 4136 C C . ALA A 1 537 ? 10.277 -35.74 0.468 1 95.71 537 ALA A C 1
ATOM 4138 O O . ALA A 1 537 ? 10.662 -36.794 -0.043 1 95.71 537 ALA A O 1
ATOM 4139 N N . ILE A 1 538 ? 9.675 -35.743 1.608 1 96.56 538 ILE A N 1
ATOM 4140 C CA . ILE A 1 538 ? 9.527 -36.931 2.441 1 96.56 538 ILE A CA 1
ATOM 4141 C C . ILE A 1 538 ? 8.519 -37.885 1.804 1 96.56 538 ILE A C 1
ATOM 4143 O O . ILE A 1 538 ? 8.722 -39.101 1.802 1 96.56 538 ILE A O 1
ATOM 4147 N N . GLY A 1 539 ? 7.428 -37.29 1.296 1 94.94 539 GLY A N 1
ATOM 4148 C CA . GLY A 1 539 ? 6.429 -38.117 0.638 1 94.94 539 GLY A CA 1
ATOM 4149 C C . GLY A 1 539 ? 6.982 -38.899 -0.538 1 94.94 539 GLY A C 1
ATOM 4150 O O . GLY A 1 539 ? 6.706 -40.092 -0.682 1 94.94 539 GLY A O 1
ATOM 4151 N N . LEU A 1 540 ? 7.774 -38.243 -1.398 1 95.27 540 LEU A N 1
ATOM 4152 C CA . LEU A 1 540 ? 8.354 -38.914 -2.556 1 95.27 540 LEU A CA 1
ATOM 4153 C C . LEU A 1 540 ? 9.38 -39.957 -2.121 1 95.27 540 LEU A C 1
ATOM 4155 O O . LEU A 1 540 ? 9.515 -41.004 -2.759 1 95.27 540 LEU A O 1
ATOM 4159 N N . LEU A 1 541 ? 10.107 -39.663 -1.005 1 95.82 541 LEU A N 1
ATOM 4160 C CA . LEU A 1 541 ? 11.069 -40.632 -0.49 1 95.82 541 LEU A CA 1
ATOM 4161 C C . LEU A 1 541 ? 10.362 -41.888 0.008 1 95.82 541 LEU A C 1
ATOM 4163 O O . LEU A 1 541 ? 10.773 -43.005 -0.313 1 95.82 541 LEU A O 1
ATOM 4167 N N . VAL A 1 542 ? 9.321 -41.708 0.763 1 95.31 542 VAL A N 1
ATOM 4168 C CA . VAL A 1 542 ? 8.567 -42.833 1.306 1 95.31 542 VAL A CA 1
ATOM 4169 C C . VAL A 1 542 ? 7.909 -43.612 0.169 1 95.31 542 VAL A C 1
ATOM 4171 O O . VAL A 1 542 ? 7.964 -44.843 0.139 1 95.31 542 VAL A O 1
ATOM 4174 N N . LEU A 1 543 ? 7.33 -42.888 -0.733 1 93.29 543 LEU A N 1
ATOM 4175 C CA . LEU A 1 543 ? 6.672 -43.532 -1.865 1 93.29 543 LEU A CA 1
ATOM 4176 C C . LEU A 1 543 ? 7.685 -44.266 -2.737 1 93.29 543 LEU A C 1
ATOM 4178 O O . LEU A 1 543 ? 7.417 -45.373 -3.209 1 93.29 543 LEU A O 1
ATOM 4182 N N . GLY A 1 544 ? 8.809 -43.6 -2.994 1 92.8 544 GLY A N 1
ATOM 4183 C CA . GLY A 1 544 ? 9.857 -44.227 -3.783 1 92.8 544 GLY A CA 1
ATOM 4184 C C . GLY A 1 544 ? 10.423 -45.478 -3.138 1 92.8 544 GLY A C 1
ATOM 4185 O O . GLY A 1 544 ? 10.556 -46.514 -3.791 1 92.8 544 GLY A O 1
ATOM 4186 N N . LEU A 1 545 ? 10.664 -45.463 -1.865 1 94.15 545 LEU A N 1
ATOM 4187 C CA . LEU A 1 545 ? 11.216 -46.606 -1.147 1 94.15 545 LEU A CA 1
ATOM 4188 C C . LEU A 1 545 ? 10.204 -47.745 -1.078 1 94.15 545 LEU A C 1
ATOM 4190 O O . LEU A 1 545 ? 10.553 -48.906 -1.304 1 94.15 545 LEU A O 1
ATOM 4194 N N . THR A 1 546 ? 9.015 -47.399 -0.776 1 91.81 546 THR A N 1
ATOM 4195 C CA . THR A 1 546 ? 7.973 -48.419 -0.735 1 91.81 546 THR A CA 1
ATOM 4196 C C . THR A 1 546 ? 7.767 -49.037 -2.114 1 91.81 546 THR A C 1
ATOM 4198 O O . THR A 1 546 ? 7.587 -50.251 -2.236 1 91.81 546 THR A O 1
ATOM 4201 N N . GLY A 1 547 ? 7.815 -48.194 -3.141 1 90.87 547 GLY A N 1
ATOM 4202 C CA . GLY A 1 547 ? 7.666 -48.689 -4.5 1 90.87 547 GLY A CA 1
ATOM 4203 C C . GLY A 1 547 ? 8.768 -49.646 -4.912 1 90.87 547 GLY A C 1
ATOM 4204 O O . GLY A 1 547 ? 8.497 -50.708 -5.475 1 90.87 547 GLY A O 1
ATOM 4205 N N . VAL A 1 548 ? 9.948 -49.318 -4.578 1 90.66 548 VAL A N 1
ATOM 4206 C CA . VAL A 1 548 ? 11.089 -50.147 -4.951 1 90.66 548 VAL A CA 1
ATOM 4207 C C . VAL A 1 548 ? 11.061 -51.453 -4.16 1 90.66 548 VAL A C 1
ATOM 4209 O O . VAL A 1 548 ? 11.339 -52.523 -4.706 1 90.66 548 VAL A O 1
ATOM 4212 N N . LEU A 1 549 ? 10.628 -51.454 -2.878 1 92.05 549 LEU A N 1
ATOM 4213 C CA . LEU A 1 549 ? 10.597 -52.646 -2.039 1 92.05 549 LEU A CA 1
ATOM 4214 C C . LEU A 1 549 ? 9.484 -53.592 -2.479 1 92.05 549 LEU A C 1
ATOM 4216 O O . LEU A 1 549 ? 9.675 -54.81 -2.511 1 92.05 549 LEU A O 1
ATOM 4220 N N . LEU A 1 550 ? 8.398 -53.031 -2.826 1 89.72 550 LEU A N 1
ATOM 4221 C CA . LEU A 1 550 ? 7.3 -53.868 -3.297 1 89.72 550 LEU A CA 1
ATOM 4222 C C . LEU A 1 550 ? 7.601 -54.432 -4.681 1 89.72 550 LEU A C 1
ATOM 4224 O O . LEU A 1 550 ? 7.26 -55.579 -4.977 1 89.72 550 LEU A O 1
ATOM 4228 N N . ALA A 1 551 ? 8.213 -53.607 -5.451 1 85.91 551 ALA A N 1
ATOM 4229 C CA . ALA A 1 551 ? 8.546 -54.038 -6.806 1 85.91 551 ALA A CA 1
ATOM 4230 C C . ALA A 1 551 ? 9.634 -55.108 -6.79 1 85.91 551 ALA A C 1
ATOM 4232 O O . ALA A 1 551 ? 9.691 -55.958 -7.681 1 85.91 551 ALA A O 1
ATOM 4233 N N . HIS A 1 552 ? 10.436 -55.145 -5.767 1 87.4 552 HIS A N 1
ATOM 4234 C CA . HIS A 1 552 ? 11.539 -56.097 -5.704 1 87.4 552 HIS A CA 1
ATOM 4235 C C . HIS A 1 552 ? 11.054 -57.472 -5.257 1 87.4 552 HIS A C 1
ATOM 4237 O O . HIS A 1 552 ? 11.792 -58.456 -5.349 1 87.4 552 HIS A O 1
ATOM 4243 N N . LYS A 1 553 ? 9.811 -57.581 -4.87 1 87.66 553 LYS A N 1
ATOM 4244 C CA . LYS A 1 553 ? 9.248 -58.872 -4.486 1 87.66 553 LYS A CA 1
ATOM 4245 C C . LYS A 1 553 ? 8.981 -59.742 -5.711 1 87.66 553 LYS A C 1
ATOM 4247 O O . LYS A 1 553 ? 8.886 -60.967 -5.601 1 87.66 553 LYS A O 1
ATOM 4252 N N . ILE A 1 554 ? 8.835 -59.072 -6.837 1 88.39 554 ILE A N 1
ATOM 4253 C CA . ILE A 1 554 ? 8.631 -59.795 -8.087 1 88.39 554 ILE A CA 1
ATOM 4254 C C . ILE A 1 554 ? 9.627 -59.304 -9.135 1 88.39 554 ILE A C 1
ATOM 4256 O O . ILE A 1 554 ? 10.274 -58.27 -8.951 1 88.39 554 ILE A O 1
ATOM 4260 N N . VAL A 1 555 ? 9.752 -60.101 -10.166 1 89.21 555 VAL A N 1
ATOM 4261 C CA . VAL A 1 555 ? 10.613 -59.68 -11.266 1 89.21 555 VAL A CA 1
ATOM 4262 C C . VAL A 1 555 ? 9.806 -58.859 -12.269 1 89.21 555 VAL A C 1
ATOM 4264 O O . VAL A 1 555 ? 8.795 -59.329 -12.796 1 89.21 555 VAL A O 1
ATOM 4267 N N . ILE A 1 556 ? 10.184 -57.641 -12.387 1 87.99 556 ILE A N 1
ATOM 4268 C CA . ILE A 1 556 ? 9.451 -56.702 -13.229 1 87.99 556 ILE A CA 1
ATOM 4269 C C . ILE A 1 556 ? 10.124 -56.601 -14.596 1 87.99 556 ILE A C 1
ATOM 4271 O O . ILE A 1 556 ? 11.353 -56.568 -14.689 1 87.99 556 ILE A O 1
ATOM 4275 N N . PRO A 1 557 ? 9.232 -56.673 -15.572 1 86.5 557 PRO A N 1
ATOM 4276 C CA . PRO A 1 557 ? 9.81 -56.465 -16.902 1 86.5 557 PRO A CA 1
ATOM 4277 C C . PRO A 1 557 ? 10.303 -55.035 -17.113 1 86.5 557 PRO A C 1
ATOM 4279 O O . PRO A 1 557 ? 9.822 -54.109 -16.455 1 86.5 557 PRO A O 1
ATOM 4282 N N . SER A 1 558 ? 11.308 -54.886 -17.951 1 79.62 558 SER A N 1
ATOM 4283 C CA . SER A 1 558 ? 11.809 -53.557 -18.284 1 79.62 558 SER A CA 1
ATOM 4284 C C . SER A 1 558 ? 10.723 -52.702 -18.928 1 79.62 558 SER A C 1
ATOM 4286 O O . SER A 1 558 ? 9.79 -53.229 -19.538 1 79.62 558 SER A O 1
ATOM 4288 N N . GLN A 1 559 ? 10.714 -51.492 -18.742 1 76.14 559 GLN A N 1
ATOM 4289 C CA . GLN A 1 559 ? 9.701 -50.577 -19.257 1 76.14 559 GLN A CA 1
ATOM 4290 C C . GLN A 1 559 ? 9.865 -50.365 -20.76 1 76.14 559 GLN A C 1
ATOM 4292 O O . GLN A 1 559 ? 10.341 -49.315 -21.195 1 76.14 559 GLN A O 1
ATOM 4297 N N . SER A 1 560 ? 9.637 -51.378 -21.519 1 79.23 560 SER A N 1
ATOM 4298 C CA . SER A 1 560 ? 9.669 -51.365 -22.978 1 79.23 560 SER A CA 1
ATOM 4299 C C . SER A 1 560 ? 8.402 -51.979 -23.565 1 79.23 560 SER A C 1
ATOM 4301 O O . SER A 1 560 ? 7.896 -52.979 -23.053 1 79.23 560 SER A O 1
ATOM 4303 N N . PRO A 1 561 ? 7.83 -51.313 -24.463 1 80.92 561 PRO A N 1
ATOM 4304 C CA . PRO A 1 561 ? 6.604 -51.843 -25.064 1 80.92 561 PRO A CA 1
ATOM 4305 C C . PRO A 1 561 ? 6.793 -53.236 -25.659 1 80.92 561 PRO A C 1
ATOM 4307 O O . PRO A 1 561 ? 5.867 -54.052 -25.637 1 80.92 561 PRO A O 1
ATOM 4310 N N . ILE A 1 562 ? 8.007 -53.569 -26.098 1 83.85 562 ILE A N 1
ATOM 4311 C CA . ILE A 1 562 ? 8.272 -54.867 -26.71 1 83.85 562 ILE A CA 1
ATOM 4312 C C . ILE A 1 562 ? 8.307 -55.948 -25.633 1 83.85 562 ILE A C 1
ATOM 4314 O O . ILE A 1 562 ? 7.764 -57.039 -25.821 1 83.85 562 ILE A O 1
ATOM 4318 N N . VAL A 1 563 ? 8.929 -55.576 -24.589 1 85.64 563 VAL A N 1
ATOM 4319 C CA . VAL A 1 563 ? 8.996 -56.526 -23.484 1 85.64 563 VAL A CA 1
ATOM 4320 C C . VAL A 1 563 ? 7.597 -56.758 -22.917 1 85.64 563 VAL A C 1
ATOM 4322 O O . VAL A 1 563 ? 7.231 -57.89 -22.592 1 85.64 563 VAL A O 1
ATOM 4325 N N . GLU A 1 564 ? 6.855 -55.746 -22.916 1 87.53 564 GLU A N 1
ATOM 4326 C CA . GLU A 1 564 ? 5.488 -55.869 -22.419 1 87.53 564 GLU A CA 1
ATOM 4327 C C . GLU A 1 564 ? 4.635 -56.721 -23.355 1 87.53 564 GLU A C 1
ATOM 4329 O O . GLU A 1 564 ? 3.794 -57.5 -22.9 1 87.53 564 GLU A O 1
ATOM 4334 N N . ALA A 1 565 ? 4.882 -56.548 -24.606 1 87.5 565 ALA A N 1
ATOM 4335 C CA . ALA A 1 565 ? 4.141 -57.34 -25.585 1 87.5 565 ALA A CA 1
ATOM 4336 C C . ALA A 1 565 ? 4.478 -58.823 -25.457 1 87.5 565 ALA A C 1
ATOM 4338 O O . ALA A 1 565 ? 3.622 -59.682 -25.68 1 87.5 565 ALA A O 1
ATOM 4339 N N . GLN A 1 566 ? 5.719 -59.122 -25.1 1 88.8 566 GLN A N 1
ATOM 4340 C CA . GLN A 1 566 ? 6.131 -60.51 -24.92 1 88.8 566 GLN A CA 1
ATOM 4341 C C . GLN A 1 566 ? 5.477 -61.122 -23.685 1 88.8 566 GLN A C 1
ATOM 4343 O O . GLN A 1 566 ? 5.105 -62.298 -23.691 1 88.8 566 GLN A O 1
ATOM 4348 N N . VAL A 1 567 ? 5.327 -60.344 -22.75 1 90.19 567 VAL A N 1
ATOM 4349 C CA . VAL A 1 567 ? 4.707 -60.817 -21.517 1 90.19 567 VAL A CA 1
ATOM 4350 C C . VAL A 1 567 ? 3.217 -61.058 -21.746 1 90.19 567 VAL A C 1
ATOM 4352 O O . VAL A 1 567 ? 2.626 -61.957 -21.142 1 90.19 567 VAL A O 1
ATOM 4355 N N . LEU A 1 568 ? 2.646 -60.302 -22.718 1 90.28 568 LEU A N 1
ATOM 4356 C CA . LEU A 1 568 ? 1.211 -60.389 -22.963 1 90.28 568 LEU A CA 1
ATOM 4357 C C . LEU A 1 568 ? 0.912 -61.349 -24.109 1 90.28 568 LEU A C 1
ATOM 4359 O O . LEU A 1 568 ? -0.206 -61.373 -24.629 1 90.28 568 LEU A O 1
ATOM 4363 N N . LYS A 1 569 ? 1.856 -62.138 -24.482 1 86.89 569 LYS A N 1
ATOM 4364 C CA . LYS A 1 569 ? 1.727 -63.042 -25.622 1 86.89 569 LYS A CA 1
ATOM 4365 C C . LYS A 1 569 ? 0.537 -63.98 -25.448 1 86.89 569 LYS A C 1
ATOM 4367 O O . LYS A 1 569 ? -0.251 -64.171 -26.377 1 86.89 569 LYS A O 1
ATOM 4372 N N . SER A 1 570 ? 0.407 -64.51 -24.276 1 86.68 570 SER A N 1
ATOM 4373 C CA . SER A 1 570 ? -0.677 -65.454 -24.023 1 86.68 570 SER A CA 1
ATOM 4374 C C . SER A 1 570 ? -2.036 -64.764 -24.084 1 86.68 570 SER A C 1
ATOM 4376 O O . SER A 1 570 ? -3.009 -65.341 -24.574 1 86.68 570 SER A O 1
ATOM 4378 N N . MET A 1 571 ? -2.05 -63.652 -23.624 1 87.85 571 MET A N 1
ATOM 4379 C CA . MET A 1 571 ? -3.308 -62.912 -23.659 1 87.85 571 MET A CA 1
ATOM 4380 C C . MET A 1 571 ? -3.676 -62.533 -25.09 1 87.85 571 MET A C 1
ATOM 4382 O O . MET A 1 571 ? -4.855 -62.52 -25.449 1 87.85 571 MET A O 1
ATOM 4386 N N . VAL A 1 572 ? -2.662 -62.21 -25.82 1 85.77 572 VAL A N 1
ATOM 4387 C CA . VAL A 1 572 ? -2.872 -61.861 -27.222 1 85.77 572 VAL A CA 1
ATOM 4388 C C . VAL A 1 572 ? -3.385 -63.08 -27.986 1 85.77 572 VAL A C 1
ATOM 4390 O O . VAL A 1 572 ? -4.302 -62.967 -28.803 1 85.77 572 VAL A O 1
ATOM 4393 N N . LYS A 1 573 ? -2.833 -64.199 -27.69 1 82.85 573 LYS A N 1
ATOM 4394 C CA . LYS A 1 573 ? -3.274 -65.431 -28.337 1 82.85 573 LYS A CA 1
ATOM 4395 C C . LYS A 1 573 ? -4.734 -65.732 -28.012 1 82.85 573 LYS A C 1
ATOM 4397 O O . LYS A 1 573 ? -5.499 -66.14 -28.887 1 82.85 573 LYS A O 1
ATOM 4402 N N . ALA A 1 574 ? -5.018 -65.476 -26.833 1 83.82 574 ALA A N 1
ATOM 4403 C CA . ALA A 1 574 ? -6.396 -65.719 -26.414 1 83.82 574 ALA A CA 1
ATOM 4404 C C . ALA A 1 574 ? -7.352 -64.73 -27.075 1 83.82 574 ALA A C 1
ATOM 4406 O O . ALA A 1 574 ? -8.462 -65.097 -27.467 1 83.82 574 ALA A O 1
ATOM 4407 N N . ALA A 1 575 ? -6.947 -63.555 -27.164 1 78.91 575 ALA A N 1
ATOM 4408 C CA . ALA A 1 575 ? -7.784 -62.527 -27.777 1 78.91 575 ALA A CA 1
ATOM 4409 C C . ALA A 1 575 ? -8.027 -62.826 -29.253 1 78.91 575 ALA A C 1
ATOM 4411 O O . ALA A 1 575 ? -9.127 -62.604 -29.765 1 78.91 575 ALA A O 1
ATOM 4412 N N . VAL A 1 576 ? -7.023 -63.326 -29.951 1 77.84 576 VAL A N 1
ATOM 4413 C CA . VAL A 1 576 ? -7.146 -63.683 -31.361 1 77.84 576 VAL A CA 1
ATOM 4414 C C . VAL A 1 576 ? -8.106 -64.861 -31.514 1 77.84 576 VAL A C 1
ATOM 4416 O O . VAL A 1 576 ? -8.932 -64.882 -32.429 1 77.84 576 VAL A O 1
ATOM 4419 N N . ARG A 1 577 ? -8.005 -65.745 -30.558 1 77.36 577 ARG A N 1
ATOM 4420 C CA . ARG A 1 577 ? -8.889 -66.906 -30.585 1 77.36 577 ARG A CA 1
ATOM 4421 C C . ARG A 1 577 ? -10.344 -66.491 -30.401 1 77.36 577 ARG A C 1
ATOM 4423 O O . ARG A 1 577 ? -11.233 -67.003 -31.085 1 77.36 577 ARG A O 1
ATOM 4430 N N . TYR A 1 578 ? -10.522 -65.532 -29.548 1 75.46 578 TYR A N 1
ATOM 4431 C CA . TYR A 1 578 ? -11.885 -65.085 -29.284 1 75.46 578 TYR A CA 1
ATOM 4432 C C . TYR A 1 578 ? -12.444 -64.307 -30.47 1 75.46 578 TYR A C 1
ATOM 4434 O O . TYR A 1 578 ? -13.632 -64.411 -30.784 1 75.46 578 TYR A O 1
ATOM 4442 N N . THR A 1 579 ? -11.615 -63.55 -31.136 1 69.84 579 THR A N 1
ATOM 4443 C CA . THR A 1 579 ? -12.04 -62.772 -32.294 1 69.84 579 THR A CA 1
ATOM 4444 C C . THR A 1 579 ? -12.325 -63.684 -33.483 1 69.84 579 THR A C 1
ATOM 4446 O O . THR A 1 579 ? -13.298 -63.477 -34.211 1 69.84 579 THR A O 1
ATOM 4449 N N . GLU A 1 580 ? -11.523 -64.683 -33.663 1 68.62 580 GLU A N 1
ATOM 4450 C CA . GLU A 1 580 ? -11.719 -65.63 -34.756 1 68.62 580 GLU A CA 1
ATOM 4451 C C . GLU A 1 580 ? -12.977 -66.467 -34.542 1 68.62 580 GLU A C 1
ATOM 4453 O O . GLU A 1 580 ? -13.734 -66.713 -35.483 1 68.62 580 GLU A O 1
ATOM 4458 N N . THR A 1 581 ? -13.063 -66.838 -33.325 1 65.83 581 THR A N 1
ATOM 4459 C CA . THR A 1 581 ? -14.26 -67.614 -33.021 1 65.83 581 THR A CA 1
ATOM 4460 C C . THR A 1 581 ? -15.515 -66.765 -33.2 1 65.83 581 THR A C 1
ATOM 4462 O O . THR A 1 581 ? -16.558 -67.27 -33.623 1 65.83 581 THR A O 1
ATOM 4465 N N . GLY A 1 582 ? -15.374 -65.493 -32.895 1 61.91 582 GLY A N 1
ATOM 4466 C CA . GLY A 1 582 ? -16.497 -64.589 -33.085 1 61.91 582 GLY A CA 1
ATOM 4467 C C . GLY A 1 582 ? -16.804 -64.319 -34.546 1 61.91 582 GLY A C 1
ATOM 4468 O O . GLY A 1 582 ? -17.971 -64.245 -34.937 1 61.91 582 GLY A O 1
ATOM 4469 N N . LEU A 1 583 ? -15.812 -64.142 -35.352 1 61.29 583 LEU A N 1
ATOM 4470 C CA . LEU A 1 583 ? -15.98 -63.911 -36.783 1 61.29 583 LEU A CA 1
ATOM 4471 C C . LEU A 1 583 ? -16.532 -65.154 -37.473 1 61.29 583 LEU A C 1
ATOM 4473 O O . LEU A 1 583 ? -17.335 -65.048 -38.403 1 61.29 583 LEU A O 1
ATOM 4477 N N . GLN A 1 584 ? -16.043 -66.331 -37.123 1 58.33 584 GLN A N 1
ATOM 4478 C CA . GLN A 1 584 ? -16.553 -67.577 -37.685 1 58.33 584 GLN A CA 1
ATOM 4479 C C . GLN A 1 584 ? -18.038 -67.752 -37.38 1 58.33 584 GLN A C 1
ATOM 4481 O O . GLN A 1 584 ? -18.79 -68.269 -38.208 1 58.33 584 GLN A O 1
ATOM 4486 N N . LYS A 1 585 ? -18.423 -67.267 -36.272 1 60.07 585 LYS A N 1
ATOM 4487 C CA . LYS A 1 585 ? -19.842 -67.365 -35.943 1 60.07 585 LYS A CA 1
ATOM 4488 C C . LYS A 1 585 ? -20.654 -66.312 -36.693 1 60.07 585 LYS A C 1
ATOM 4490 O O . LYS A 1 585 ? -21.848 -66.499 -36.936 1 60.07 585 LYS A O 1
ATOM 4495 N N . GLN A 1 586 ? -20.106 -65.239 -36.919 1 54.29 586 GLN A N 1
ATOM 4496 C CA . GLN A 1 586 ? -20.786 -64.217 -37.709 1 54.29 586 GLN A CA 1
ATOM 4497 C C . GLN A 1 586 ? -21.049 -64.705 -39.13 1 54.29 586 GLN A C 1
ATOM 4499 O O . GLN A 1 586 ? -22.072 -64.366 -39.729 1 54.29 586 GLN A O 1
ATOM 4504 N N . SER A 1 587 ? -20.111 -65.348 -39.841 1 51.15 587 SER A N 1
ATOM 4505 C CA . SER A 1 587 ? -20.384 -65.881 -41.172 1 51.15 587 SER A CA 1
ATOM 4506 C C . SER A 1 587 ? -21.503 -66.916 -41.134 1 51.15 587 SER A C 1
ATOM 4508 O O . SER A 1 587 ? -22.096 -67.235 -42.167 1 51.15 587 SER A O 1
ATOM 4510 N N . GLY A 1 588 ? -21.649 -67.602 -40.072 1 48.96 588 GLY A N 1
ATOM 4511 C CA . GLY A 1 588 ? -22.684 -68.622 -40.024 1 48.96 588 GLY A CA 1
ATOM 4512 C C . GLY A 1 588 ? -24.043 -68.076 -39.627 1 48.96 588 GLY A C 1
ATOM 4513 O O . GLY A 1 588 ? -24.952 -68.84 -39.297 1 48.96 588 GLY A O 1
ATOM 4514 N N . GLY A 1 589 ? -24.554 -66.766 -39.961 1 49.35 589 GLY A N 1
ATOM 4515 C CA . GLY A 1 589 ? -25.878 -66.164 -39.996 1 49.35 589 GLY A CA 1
ATOM 4516 C C . GLY A 1 589 ? -26.058 -65.059 -38.973 1 49.35 589 GLY A C 1
ATOM 4517 O O . GLY A 1 589 ? -26.883 -64.162 -39.159 1 49.35 589 GLY A O 1
ATOM 4518 N N . ASP A 1 590 ? -26.059 -65.199 -37.57 1 46.64 590 ASP A N 1
ATOM 4519 C CA . ASP A 1 590 ? -26.582 -64.207 -36.635 1 46.64 590 ASP A CA 1
ATOM 4520 C C . ASP A 1 590 ? -25.503 -63.201 -36.241 1 46.64 590 ASP A C 1
ATOM 4522 O O . ASP A 1 590 ? -24.647 -63.496 -35.403 1 46.64 590 ASP A O 1
ATOM 4526 N N . SER A 1 591 ? -25.187 -62.147 -36.859 1 50.72 591 SER A N 1
ATOM 4527 C CA . SER A 1 591 ? -24.135 -61.137 -36.905 1 50.72 591 SER A CA 1
ATOM 4528 C C . SER A 1 591 ? -23.949 -60.471 -35.545 1 50.72 591 SER A C 1
ATOM 4530 O O . SER A 1 591 ? -22.819 -60.261 -35.1 1 50.72 591 SER A O 1
ATOM 4532 N N . THR A 1 592 ? -24.988 -59.886 -34.956 1 52.65 592 THR A N 1
ATOM 4533 C CA . THR A 1 592 ? -24.934 -59.068 -33.749 1 52.65 592 THR A CA 1
ATOM 4534 C C . THR A 1 592 ? -24.555 -59.916 -32.538 1 52.65 592 THR A C 1
ATOM 4536 O O . THR A 1 592 ? -23.854 -59.445 -31.64 1 52.65 592 THR A O 1
ATOM 4539 N N . THR A 1 593 ? -24.901 -61.147 -32.488 1 52.88 593 THR A N 1
ATOM 4540 C CA . THR A 1 593 ? -24.756 -62.021 -31.329 1 52.88 593 THR A CA 1
ATOM 4541 C C . THR A 1 593 ? -23.32 -62.522 -31.206 1 52.88 593 THR A C 1
ATOM 4543 O O . THR A 1 593 ? -22.846 -62.798 -30.102 1 52.88 593 THR A O 1
ATOM 4546 N N . GLY A 1 594 ? -22.588 -62.515 -32.187 1 46.43 594 GLY A N 1
ATOM 4547 C CA . GLY A 1 594 ? -21.228 -63.029 -32.16 1 46.43 594 GLY A CA 1
ATOM 4548 C C . GLY A 1 594 ? -20.231 -62.049 -31.573 1 46.43 594 GLY A C 1
ATOM 4549 O O . GLY A 1 594 ? -19.368 -62.432 -30.78 1 46.43 594 GLY A O 1
ATOM 4550 N N . ARG A 1 595 ? -20.306 -60.819 -32.016 1 55.62 595 ARG A N 1
ATOM 4551 C CA . ARG A 1 595 ? -19.417 -59.793 -31.48 1 55.62 595 ARG A CA 1
ATOM 4552 C C . ARG A 1 595 ? -19.623 -59.62 -29.979 1 55.62 595 ARG A C 1
ATOM 4554 O O . ARG A 1 595 ? -18.658 -59.466 -29.229 1 55.62 595 ARG A O 1
ATOM 4561 N N . LYS A 1 596 ? -20.726 -59.697 -29.661 1 58.32 596 LYS A N 1
ATOM 4562 C CA . LYS A 1 596 ? -21.09 -59.576 -28.252 1 58.32 596 LYS A CA 1
ATOM 4563 C C . LYS A 1 596 ? -20.59 -60.774 -27.451 1 58.32 596 LYS A C 1
ATOM 4565 O O . LYS A 1 596 ? -20.225 -60.637 -26.281 1 58.32 596 LYS A O 1
ATOM 4570 N N . SER A 1 597 ? -20.588 -61.782 -28.053 1 53.78 597 SER A N 1
ATOM 4571 C CA . SER A 1 597 ? -20.167 -63.019 -27.403 1 53.78 597 SER A CA 1
ATOM 4572 C C . SER A 1 597 ? -18.65 -63.077 -27.255 1 53.78 597 SER A C 1
ATOM 4574 O O . SER A 1 597 ? -18.138 -63.542 -26.234 1 53.78 597 SER A O 1
ATOM 4576 N N . ALA A 1 598 ? -17.923 -62.638 -28.198 1 56.88 598 ALA A N 1
ATOM 4577 C CA . ALA A 1 598 ? -16.466 -62.574 -28.113 1 56.88 598 ALA A CA 1
ATOM 4578 C C . ALA A 1 598 ? -16.022 -61.555 -27.067 1 56.88 598 ALA A C 1
ATOM 4580 O O . ALA A 1 598 ? -15.119 -61.826 -26.272 1 56.88 598 ALA A O 1
ATOM 4581 N N . GLU A 1 599 ? -16.633 -60.451 -27.137 1 61.24 599 GLU A N 1
ATOM 4582 C CA . GLU A 1 599 ? -16.33 -59.433 -26.135 1 61.24 599 GLU A CA 1
ATOM 4583 C C . GLU A 1 599 ? -16.715 -59.905 -24.736 1 61.24 599 GLU A C 1
ATOM 4585 O O . GLU A 1 599 ? -15.995 -59.648 -23.769 1 61.24 599 GLU A O 1
ATOM 4590 N N . SER A 1 600 ? -17.797 -60.601 -24.7 1 60.56 600 SER A N 1
ATOM 4591 C CA . SER A 1 600 ? -18.251 -61.145 -23.424 1 60.56 600 SER A CA 1
ATOM 4592 C C . SER A 1 600 ? -17.312 -62.237 -22.923 1 60.56 600 SER A C 1
ATOM 4594 O O . SER A 1 600 ? -17.014 -62.307 -21.729 1 60.56 600 SER A O 1
ATOM 4596 N N . ASN A 1 601 ? -16.841 -63.048 -23.847 1 59.3 601 ASN A N 1
ATOM 4597 C CA . ASN A 1 601 ? -15.928 -64.108 -23.436 1 59.3 601 ASN A CA 1
ATOM 4598 C C . ASN A 1 601 ? -14.57 -63.549 -23.021 1 59.3 601 ASN A C 1
ATOM 4600 O O . ASN A 1 601 ? -13.942 -64.058 -22.091 1 59.3 601 ASN A O 1
ATOM 4604 N N . GLN A 1 602 ? -14.203 -62.529 -23.724 1 64.06 602 GLN A N 1
ATOM 4605 C CA . GLN A 1 602 ? -12.963 -61.847 -23.368 1 64.06 602 GLN A CA 1
ATOM 4606 C C . GLN A 1 602 ? -13.076 -61.18 -22 1 64.06 602 GLN A C 1
ATOM 4608 O O . GLN A 1 602 ? -12.125 -61.196 -21.216 1 64.06 602 GLN A O 1
ATOM 4613 N N . GLU A 1 603 ? -14.196 -60.733 -21.778 1 65.06 603 GLU A N 1
ATOM 4614 C CA . GLU A 1 603 ? -14.403 -60.06 -20.5 1 65.06 603 GLU A CA 1
ATOM 4615 C C . GLU A 1 603 ? -14.462 -61.063 -19.351 1 65.06 603 GLU A C 1
ATOM 4617 O O . GLU A 1 603 ? -14.119 -60.733 -18.214 1 65.06 603 GLU A O 1
ATOM 4622 N N . LYS A 1 604 ? -14.75 -62.317 -19.661 1 71.56 604 LYS A N 1
ATOM 4623 C CA . LYS A 1 604 ? -14.904 -63.314 -18.606 1 71.56 604 LYS A CA 1
ATOM 4624 C C . LYS A 1 604 ? -13.575 -64.001 -18.302 1 71.56 604 LYS A C 1
ATOM 4626 O O . LYS A 1 604 ? -13.431 -64.654 -17.266 1 71.56 604 LYS A O 1
ATOM 4631 N N . SER A 1 605 ? -12.557 -63.742 -19.162 1 83.23 605 SER A N 1
ATOM 4632 C CA . SER A 1 605 ? -11.277 -64.401 -18.919 1 83.23 605 SER A CA 1
ATOM 4633 C C . SER A 1 605 ? -10.46 -63.653 -17.871 1 83.23 605 SER A C 1
ATOM 4635 O O . SER A 1 605 ? -10.38 -62.423 -17.9 1 83.23 605 SER A O 1
ATOM 4637 N N . MET A 1 606 ? -9.963 -64.415 -16.865 1 89.87 606 MET A N 1
ATOM 4638 C CA . MET A 1 606 ? -9.148 -63.846 -15.795 1 89.87 606 MET A CA 1
ATOM 4639 C C . MET A 1 606 ? -7.667 -64.124 -16.034 1 89.87 606 MET A C 1
ATOM 4641 O O . MET A 1 606 ? -7.3 -65.212 -16.481 1 89.87 606 MET A O 1
ATOM 4645 N N . TRP A 1 607 ? -6.895 -63.081 -15.8 1 91.95 607 TRP A N 1
ATOM 4646 C CA . TRP A 1 607 ? -5.47 -63.19 -16.095 1 91.95 607 TRP A CA 1
ATOM 4647 C C . TRP A 1 607 ? -4.632 -62.81 -14.878 1 91.95 607 TRP A C 1
ATOM 4649 O O . TRP A 1 607 ? -4.995 -61.902 -14.126 1 91.95 607 TRP A O 1
ATOM 4659 N N . ILE A 1 608 ? -3.507 -63.494 -14.666 1 92.82 608 ILE A N 1
ATOM 4660 C CA . ILE A 1 608 ? -2.591 -63.209 -13.567 1 92.82 608 ILE A CA 1
ATOM 4661 C C . ILE A 1 608 ? -1.153 -63.202 -14.081 1 92.82 608 ILE A C 1
ATOM 4663 O O . ILE A 1 608 ? -0.797 -63.994 -14.957 1 92.82 608 ILE A O 1
ATOM 4667 N N . TYR A 1 609 ? -0.366 -62.338 -13.575 1 92.67 609 TYR A N 1
ATOM 4668 C CA . TYR A 1 609 ? 1.048 -62.233 -13.918 1 92.67 609 TYR A CA 1
ATOM 4669 C C . TYR A 1 609 ? 1.876 -63.248 -13.137 1 92.67 609 TYR A C 1
ATOM 4671 O O . TYR A 1 609 ? 1.746 -63.356 -11.916 1 92.67 609 TYR A O 1
ATOM 4679 N N . LYS A 1 610 ? 2.734 -63.984 -13.82 1 92.48 610 LYS A N 1
ATOM 4680 C CA . LYS A 1 610 ? 3.566 -65.007 -13.192 1 92.48 610 LYS A CA 1
ATOM 4681 C C . LYS A 1 610 ? 5.038 -64.809 -13.541 1 92.48 610 LYS A C 1
ATOM 4683 O O . LYS A 1 610 ? 5.37 -64.444 -14.671 1 92.48 610 LYS A O 1
ATOM 4688 N N . ASP A 1 611 ? 5.848 -64.954 -12.632 1 91.44 611 ASP A N 1
ATOM 4689 C CA . ASP A 1 611 ? 7.297 -64.956 -12.81 1 91.44 611 ASP A CA 1
ATOM 4690 C C . ASP A 1 611 ? 7.899 -66.295 -12.394 1 91.44 611 ASP A C 1
ATOM 4692 O O . ASP A 1 611 ? 8.348 -66.454 -11.256 1 91.44 611 ASP A O 1
ATOM 4696 N N . LYS A 1 612 ? 8.036 -67.164 -13.272 1 89.46 612 LYS A N 1
ATOM 4697 C CA . LYS A 1 612 ? 8.506 -68.518 -12.993 1 89.46 612 LYS A CA 1
ATOM 4698 C C . LYS A 1 612 ? 10.025 -68.608 -13.111 1 89.46 612 LYS A C 1
ATOM 4700 O O . LYS A 1 612 ? 10.6 -68.198 -14.121 1 89.46 612 LYS A O 1
ATOM 4705 N N . TYR A 1 613 ? 10.623 -69.17 -12.116 1 88.99 613 TYR A N 1
ATOM 4706 C CA . TYR A 1 613 ? 12.071 -69.348 -12.099 1 88.99 613 TYR A CA 1
ATOM 4707 C C . TYR A 1 613 ? 12.489 -70.503 -13.001 1 88.99 613 TYR A C 1
ATOM 4709 O O . TYR A 1 613 ? 11.989 -71.621 -12.861 1 88.99 613 TYR A O 1
ATOM 4717 N N . CYS A 1 614 ? 13.299 -70.199 -14.092 1 86.79 614 CYS A N 1
ATOM 4718 C CA . CYS A 1 614 ? 13.718 -71.207 -15.059 1 86.79 614 CYS A CA 1
ATOM 4719 C C . CYS A 1 614 ? 15.148 -71.659 -14.791 1 86.79 614 CYS A C 1
ATOM 4721 O O . CYS A 1 614 ? 15.718 -72.426 -15.57 1 86.79 614 CYS A O 1
ATOM 4723 N N . GLY A 1 615 ? 15.919 -71.2 -13.814 1 79.16 615 GLY A N 1
ATOM 4724 C CA . GLY A 1 615 ? 17.27 -71.624 -13.48 1 79.16 615 GLY A CA 1
ATOM 4725 C C . GLY A 1 615 ? 18.319 -70.574 -13.793 1 79.16 615 GLY A C 1
ATOM 4726 O O . GLY A 1 615 ? 18.119 -69.731 -14.67 1 79.16 615 GLY A O 1
ATOM 4727 N N . ASN A 1 616 ? 19.392 -70.545 -13.208 1 79.19 616 ASN A N 1
ATOM 4728 C CA . ASN A 1 616 ? 20.551 -69.678 -13.393 1 79.19 616 ASN A CA 1
ATOM 4729 C C . ASN A 1 616 ? 20.18 -68.206 -13.241 1 79.19 616 ASN A C 1
ATOM 4731 O O . ASN A 1 616 ? 20.655 -67.36 -14 1 79.19 616 ASN A O 1
ATOM 4735 N N . GLY A 1 617 ? 19.182 -67.97 -12.51 1 80.83 617 GLY A N 1
ATOM 4736 C CA . GLY A 1 617 ? 18.828 -66.589 -12.225 1 80.83 617 GLY A CA 1
ATOM 4737 C C . GLY A 1 617 ? 17.867 -65.998 -13.239 1 80.83 617 GLY A C 1
ATOM 4738 O O . GLY A 1 617 ? 17.568 -64.802 -13.195 1 80.83 617 GLY A O 1
ATOM 4739 N N . ILE A 1 618 ? 17.409 -66.825 -14.182 1 86.3 618 ILE A N 1
ATOM 4740 C CA . ILE A 1 618 ? 16.517 -66.349 -15.233 1 86.3 618 ILE A CA 1
ATOM 4741 C C . ILE A 1 618 ? 15.074 -66.712 -14.889 1 86.3 618 ILE A C 1
ATOM 4743 O O . ILE A 1 618 ? 14.802 -67.815 -14.409 1 86.3 618 ILE A O 1
ATOM 4747 N N . TYR A 1 619 ? 14.221 -65.725 -15.032 1 89.64 619 TYR A N 1
ATOM 4748 C CA . TYR A 1 619 ? 12.796 -65.911 -14.78 1 89.64 619 TYR A CA 1
ATOM 4749 C C . TYR A 1 619 ? 11.992 -65.782 -16.068 1 89.64 619 TYR A C 1
ATOM 4751 O O . TYR A 1 619 ? 12.341 -64.991 -16.948 1 89.64 619 TYR A O 1
ATOM 4759 N N . ASP A 1 620 ? 11.024 -66.627 -16.178 1 89.81 620 ASP A N 1
ATOM 4760 C CA . ASP A 1 620 ? 10.079 -66.515 -17.285 1 89.81 620 ASP A CA 1
ATOM 4761 C C . ASP A 1 620 ? 8.855 -65.696 -16.88 1 89.81 620 ASP A C 1
ATOM 4763 O O . ASP A 1 620 ? 8.109 -66.088 -15.981 1 89.81 620 ASP A O 1
ATOM 4767 N N . LEU A 1 621 ? 8.638 -64.564 -17.546 1 91.92 621 LEU A N 1
ATOM 4768 C CA . LEU A 1 621 ? 7.54 -63.657 -17.228 1 91.92 621 LEU A CA 1
ATOM 4769 C C . LEU A 1 621 ? 6.401 -63.81 -18.23 1 91.92 621 LEU A C 1
ATOM 4771 O O . LEU A 1 621 ? 6.609 -63.675 -19.438 1 91.92 621 LEU A O 1
ATOM 4775 N N . TYR A 1 622 ? 5.191 -64.109 -17.819 1 91.85 622 TYR A N 1
ATOM 4776 C CA . TYR A 1 622 ? 4.063 -64.27 -18.73 1 91.85 622 TYR A CA 1
ATOM 4777 C C . TYR A 1 622 ? 2.74 -64.094 -17.995 1 91.85 622 TYR A C 1
ATOM 4779 O O . TYR A 1 622 ? 2.702 -64.099 -16.762 1 91.85 622 TYR A O 1
ATOM 4787 N N . MET A 1 623 ? 1.715 -63.881 -18.766 1 91.91 623 MET A N 1
ATOM 4788 C CA . MET A 1 623 ? 0.355 -63.847 -18.236 1 91.91 623 MET A CA 1
ATOM 4789 C C . MET A 1 623 ? -0.318 -65.208 -18.373 1 91.91 623 MET A C 1
ATOM 4791 O O . MET A 1 623 ? -0.187 -65.868 -19.406 1 91.91 623 MET A O 1
ATOM 4795 N N . GLU A 1 624 ? -0.936 -65.653 -17.291 1 91.5 624 GLU A N 1
ATOM 4796 C CA . GLU A 1 624 ? -1.611 -66.948 -17.3 1 91.5 624 GLU A CA 1
ATOM 4797 C C . GLU A 1 624 ? -3.12 -66.784 -17.143 1 91.5 624 GLU A C 1
ATOM 4799 O O . GLU A 1 624 ? -3.582 -65.969 -16.342 1 91.5 624 GLU A O 1
ATOM 4804 N N . GLU A 1 625 ? -3.828 -67.454 -18.035 1 90.05 625 GLU A N 1
ATOM 4805 C CA . GLU A 1 625 ? -5.285 -67.452 -17.941 1 90.05 625 GLU A CA 1
ATOM 4806 C C . GLU A 1 625 ? -5.768 -68.381 -16.831 1 90.05 625 GLU A C 1
ATOM 4808 O O . GLU A 1 625 ? -5.34 -69.534 -16.749 1 90.05 625 GLU A O 1
ATOM 4813 N N . VAL A 1 626 ? -6.512 -67.878 -15.854 1 83.47 626 VAL A N 1
ATOM 4814 C CA . VAL A 1 626 ? -7.034 -68.692 -14.762 1 83.47 626 VAL A CA 1
ATOM 4815 C C . VAL A 1 626 ? -8.524 -68.95 -14.977 1 83.47 626 VAL A C 1
ATOM 4817 O O . VAL A 1 626 ? -9.282 -68.028 -15.286 1 83.47 626 VAL A O 1
ATOM 4820 N N . THR A 1 627 ? -9.037 -69.973 -15.686 1 64.87 627 THR A N 1
ATOM 4821 C CA . THR A 1 627 ? -10.442 -70.327 -15.857 1 64.87 627 THR A CA 1
ATOM 4822 C C . THR A 1 627 ? -11.185 -70.248 -14.527 1 64.87 627 THR A C 1
ATOM 4824 O O . THR A 1 627 ? -10.703 -70.749 -13.509 1 64.87 627 THR A O 1
ATOM 4827 N N . PRO A 1 628 ? -12.225 -69.425 -14.409 1 52.77 628 PRO A N 1
ATOM 4828 C CA . PRO A 1 628 ? -13.037 -69.532 -13.194 1 52.77 628 PRO A CA 1
ATOM 4829 C C . PRO A 1 628 ? -13.508 -70.959 -12.923 1 52.77 628 PRO A C 1
ATOM 4831 O O . PRO A 1 628 ? -13.799 -71.706 -13.861 1 52.77 628 PRO A O 1
ATOM 4834 N N . PHE A 1 629 ? -12.961 -71.748 -11.959 1 37.89 629 PHE A N 1
ATOM 4835 C CA . PHE A 1 629 ? -13.746 -72.93 -11.621 1 37.89 629 PHE A CA 1
ATOM 4836 C C . PHE A 1 629 ? -15.235 -72.606 -11.613 1 37.89 629 PHE A C 1
ATOM 4838 O O . PHE A 1 629 ? -15.66 -71.626 -10.998 1 37.89 629 PHE A O 1
ATOM 4845 N N . ASN A 1 630 ? -16.018 -72.931 -12.752 1 31.33 630 ASN A N 1
ATOM 4846 C CA . ASN A 1 630 ? -17.407 -73.14 -12.356 1 31.33 630 ASN A CA 1
ATOM 4847 C C . ASN A 1 630 ? -17.507 -73.929 -11.054 1 31.33 630 ASN A C 1
ATOM 4849 O O . ASN A 1 630 ? -16.886 -74.984 -10.913 1 31.33 630 ASN A O 1
ATOM 4853 N N . MET B 1 1 ? -27.5 77.581 40.288 1 18.25 1 MET B N 1
ATOM 4854 C CA . MET B 1 1 ? -27.108 76.277 40.814 1 18.25 1 MET B CA 1
ATOM 4855 C C . MET B 1 1 ? -26.833 75.294 39.681 1 18.25 1 MET B C 1
ATOM 4857 O O . MET B 1 1 ? -27.327 75.471 38.566 1 18.25 1 MET B O 1
ATOM 4861 N N . ASP B 1 2 ? -25.92 74.129 39.909 1 18.51 2 ASP B N 1
ATOM 4862 C CA . ASP B 1 2 ? -24.825 73.34 39.353 1 18.51 2 ASP B CA 1
ATOM 4863 C C . ASP B 1 2 ? -25.35 72.265 38.404 1 18.51 2 ASP B C 1
ATOM 4865 O O . ASP B 1 2 ? -25.702 71.166 38.837 1 18.51 2 ASP B O 1
ATOM 4869 N N . GLN B 1 3 ? -26.086 72.354 37.465 1 19.57 3 GLN B N 1
ATOM 4870 C CA . GLN B 1 3 ? -26.843 71.416 36.642 1 19.57 3 GLN B CA 1
ATOM 4871 C C . GLN B 1 3 ? -25.926 70.66 35.684 1 19.57 3 GLN B C 1
ATOM 4873 O O . GLN B 1 3 ? -25.822 71.014 34.508 1 19.57 3 GLN B O 1
ATOM 4878 N N . GLN B 1 4 ? -24.81 70.197 36.206 1 19.36 4 GLN B N 1
ATOM 4879 C CA . GLN B 1 4 ? -23.677 69.618 35.491 1 19.36 4 GLN B CA 1
ATOM 4880 C C . GLN B 1 4 ? -24.097 68.377 34.709 1 19.36 4 GLN B C 1
ATOM 4882 O O . GLN B 1 4 ? -24.606 67.415 35.288 1 19.36 4 GLN B O 1
ATOM 4887 N N . HIS B 1 5 ? -24.545 68.429 33.518 1 18.79 5 HIS B N 1
ATOM 4888 C CA . HIS B 1 5 ? -25.029 67.442 32.558 1 18.79 5 HIS B CA 1
ATOM 4889 C C . HIS B 1 5 ? -23.967 66.386 32.271 1 18.79 5 HIS B C 1
ATOM 4891 O O . HIS B 1 5 ? -23.074 66.605 31.448 1 18.79 5 HIS B O 1
ATOM 4897 N N . ALA B 1 6 ? -23.382 65.574 33.199 1 20.74 6 ALA B N 1
ATOM 4898 C CA . ALA B 1 6 ? -22.357 64.535 33.263 1 20.74 6 ALA B CA 1
ATOM 4899 C C . ALA B 1 6 ? -22.732 63.34 32.391 1 20.74 6 ALA B C 1
ATOM 4901 O O . ALA B 1 6 ? -23.741 62.675 32.639 1 20.74 6 ALA B O 1
ATOM 4902 N N . PHE B 1 7 ? -22.586 63.487 31.098 1 20.69 7 PHE B N 1
ATOM 4903 C CA . PHE B 1 7 ? -22.751 62.4 30.141 1 20.69 7 PHE B CA 1
ATOM 4904 C C . PHE B 1 7 ? -22.082 61.127 30.647 1 20.69 7 PHE B C 1
ATOM 4906 O O . PHE B 1 7 ? -20.869 61.101 30.866 1 20.69 7 PHE B O 1
ATOM 4913 N N . ARG B 1 8 ? -22.683 60.147 31.267 1 22.17 8 ARG B N 1
ATOM 4914 C CA . ARG B 1 8 ? -22.556 58.935 32.071 1 22.17 8 ARG B CA 1
ATOM 4915 C C . ARG B 1 8 ? -22.017 57.778 31.236 1 22.17 8 ARG B C 1
ATOM 4917 O O . ARG B 1 8 ? -22.359 57.642 30.06 1 22.17 8 ARG B O 1
ATOM 4924 N N . ASN B 1 9 ? -20.906 57.156 31.53 1 20.07 9 ASN B N 1
ATOM 4925 C CA . ASN B 1 9 ? -19.98 56.052 31.3 1 20.07 9 ASN B CA 1
ATOM 4926 C C . ASN B 1 9 ? -20.721 54.743 31.04 1 20.07 9 ASN B C 1
ATOM 4928 O O . ASN B 1 9 ? -20.475 53.741 31.713 1 20.07 9 ASN B O 1
ATOM 4932 N N . AS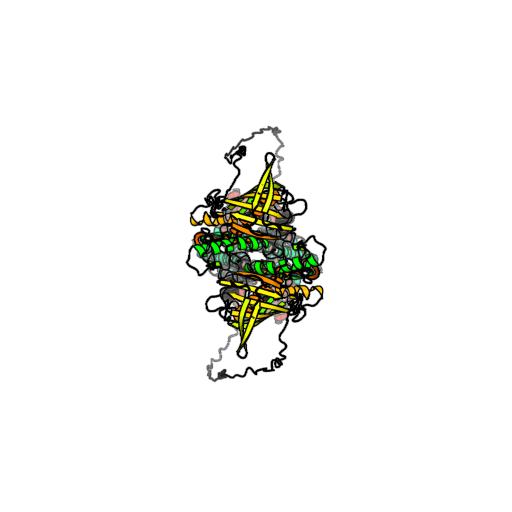P B 1 10 ? -22.024 54.679 30.442 1 20.7 10 ASP B N 1
ATOM 4933 C CA . ASP B 1 10 ? -22.719 53.404 30.596 1 20.7 10 ASP B CA 1
ATOM 4934 C C . ASP B 1 10 ? -22.147 52.349 29.651 1 20.7 10 ASP B C 1
ATOM 4936 O O . ASP B 1 10 ? -22.06 52.573 28.442 1 20.7 10 ASP B O 1
ATOM 4940 N N . LYS B 1 11 ? -21.402 51.178 29.96 1 26.18 11 LYS B N 1
ATOM 4941 C CA . LYS B 1 11 ? -20.584 50.017 29.621 1 26.18 11 LYS B CA 1
ATOM 4942 C C . LYS B 1 11 ? -21.276 49.142 28.58 1 26.18 11 LYS B C 1
ATOM 4944 O O . LYS B 1 11 ? -20.614 48.463 27.793 1 26.18 11 LYS B O 1
ATOM 4949 N N . THR B 1 12 ? -22.521 48.667 28.6 1 22.06 12 THR B N 1
ATOM 4950 C CA . THR B 1 12 ? -22.883 47.327 28.151 1 22.06 12 THR B CA 1
ATOM 4951 C C . THR B 1 12 ? -23.299 47.344 26.682 1 22.06 12 THR B C 1
ATOM 4953 O O . THR B 1 12 ? -23.644 46.304 26.118 1 22.06 12 THR B O 1
ATOM 4956 N N . GLN B 1 13 ? -23.78 48.405 26.003 1 20.99 13 GLN B N 1
ATOM 4957 C CA . GLN B 1 13 ? -24.744 48.195 24.928 1 20.99 13 GLN B CA 1
ATOM 4958 C C . GLN B 1 13 ? -24.041 47.857 23.616 1 20.99 13 GLN B C 1
ATOM 4960 O O . GLN B 1 13 ? -23.23 48.643 23.12 1 20.99 13 GLN B O 1
ATOM 4965 N N . PRO B 1 14 ? -23.971 46.569 23.244 1 26.56 14 PRO B N 1
ATOM 4966 C CA . PRO B 1 14 ? -23.565 46.121 21.909 1 26.56 14 PRO B CA 1
ATOM 4967 C C . PRO B 1 14 ? -24.539 46.562 20.819 1 26.56 14 PRO B C 1
ATOM 4969 O O . PRO B 1 14 ? -25.737 46.281 20.906 1 26.56 14 PRO B O 1
ATOM 4972 N N . TYR B 1 15 ? -24.808 47.619 20.199 1 23.01 15 TYR B N 1
ATOM 4973 C CA . TYR B 1 15 ? -25.964 47.841 19.339 1 23.01 15 TYR B CA 1
ATOM 4974 C C . TYR B 1 15 ? -25.788 47.142 17.996 1 23.01 15 TYR B C 1
ATOM 4976 O O . TYR B 1 15 ? -24.825 47.408 17.273 1 23.01 15 TYR B O 1
ATOM 4984 N N . ILE B 1 16 ? -26.199 45.84 17.893 1 27.69 16 ILE B N 1
ATOM 4985 C CA . ILE B 1 16 ? -26.156 45.131 16.618 1 27.69 16 ILE B CA 1
ATOM 4986 C C . ILE B 1 16 ? -27.281 45.628 15.713 1 27.69 16 ILE B C 1
ATOM 4988 O O . ILE B 1 16 ? -28.459 45.527 16.064 1 27.69 16 ILE B O 1
ATOM 4992 N N . MET B 1 17 ? -27.12 46.491 14.763 1 22.27 17 MET B N 1
ATOM 4993 C CA . MET B 1 17 ? -28.161 47.103 13.941 1 22.27 17 MET B CA 1
ATOM 4994 C C . MET B 1 17 ? -28.982 46.039 13.221 1 22.27 17 MET B C 1
ATOM 4996 O O . MET B 1 17 ? -30.207 46.003 13.348 1 22.27 17 MET B O 1
ATOM 5000 N N . LEU B 1 18 ? -29.011 45.887 11.702 1 22.58 18 LEU B N 1
ATOM 5001 C CA . LEU B 1 18 ? -29.859 46.287 10.584 1 22.58 18 LEU B CA 1
ATOM 5002 C C . LEU B 1 18 ? -30.678 45.106 10.074 1 22.58 18 LEU B C 1
ATOM 5004 O O . LEU B 1 18 ? -30.173 43.984 9.991 1 22.58 18 LEU B O 1
ATOM 5008 N N . GLU B 1 19 ? -32.195 45.147 9.919 1 20.21 19 GLU B N 1
ATOM 5009 C CA . GLU B 1 19 ? -33.361 44.289 9.726 1 20.21 19 GLU B CA 1
ATOM 5010 C C . GLU B 1 19 ? -33.387 43.702 8.317 1 20.21 19 GLU B C 1
ATOM 5012 O O . GLU B 1 19 ? -33.968 42.638 8.093 1 20.21 19 GLU B O 1
ATOM 5017 N N . ASP B 1 20 ? -32.974 44.275 7.233 1 20.18 20 ASP B N 1
ATOM 5018 C CA . ASP B 1 20 ? -33.893 44.105 6.111 1 20.18 20 ASP B CA 1
ATOM 5019 C C . ASP B 1 20 ? -34.073 42.628 5.768 1 20.18 20 ASP B C 1
ATOM 5021 O O . ASP B 1 20 ? -33.139 41.835 5.903 1 20.18 20 ASP B O 1
ATOM 5025 N N . THR B 1 21 ? -35.419 42.142 5.354 1 19.53 21 THR B N 1
ATOM 5026 C CA . THR B 1 21 ? -36.323 41.004 5.22 1 19.53 21 THR B CA 1
ATOM 5027 C C . THR B 1 21 ? -35.99 40.194 3.971 1 19.53 21 THR B C 1
ATOM 5029 O O . THR B 1 21 ? -36.675 39.219 3.656 1 19.53 21 THR B O 1
ATOM 5032 N N . THR B 1 22 ? -35.188 40.685 3.035 1 18.32 22 THR B N 1
ATOM 5033 C CA . THR B 1 22 ? -35.672 40.217 1.741 1 18.32 22 THR B CA 1
ATOM 5034 C C . THR B 1 22 ? -35.646 38.692 1.674 1 18.32 22 THR B C 1
ATOM 5036 O O . THR B 1 22 ? -34.844 38.049 2.354 1 18.32 22 THR B O 1
ATOM 5039 N N . THR B 1 23 ? -36.777 38.151 1.145 1 17.46 23 THR B N 1
ATOM 5040 C CA . THR B 1 23 ? -37.42 36.855 0.957 1 17.46 23 THR B CA 1
ATOM 5041 C C . THR B 1 23 ? -36.506 35.903 0.192 1 17.46 23 THR B C 1
ATOM 5043 O O . THR B 1 23 ? -36.035 36.229 -0.9 1 17.46 23 THR B O 1
ATOM 5046 N N . PRO B 1 24 ? -35.744 35.19 0.868 1 17.37 24 PRO B N 1
ATOM 5047 C CA . PRO B 1 24 ? -34.87 34.248 0.164 1 17.37 24 PRO B CA 1
ATOM 5048 C C . PRO B 1 24 ? -35.631 33.356 -0.814 1 17.37 24 PRO B C 1
ATOM 5050 O O . PRO B 1 24 ? -36.627 32.731 -0.44 1 17.37 24 PRO B O 1
ATOM 5053 N N . PRO B 1 25 ? -35.812 33.877 -2.053 1 16.02 25 PRO B N 1
ATOM 5054 C CA . PRO B 1 25 ? -36.632 32.984 -2.875 1 16.02 25 PRO B CA 1
ATOM 5055 C C . PRO B 1 25 ? -36.206 31.522 -2.763 1 16.02 25 PRO B C 1
ATOM 5057 O O . PRO B 1 25 ? -35.053 31.234 -2.431 1 16.02 25 PRO B O 1
ATOM 5060 N N . LYS B 1 26 ? -37.253 30.78 -2.659 1 17.17 26 LYS B N 1
ATOM 5061 C CA . LYS B 1 26 ? -37.426 29.344 -2.456 1 17.17 26 LYS B CA 1
ATOM 5062 C C . LYS B 1 26 ? -36.549 28.544 -3.415 1 17.17 26 LYS B C 1
ATOM 5064 O O . LYS B 1 26 ? -36.592 28.758 -4.628 1 17.17 26 LYS B O 1
ATOM 5069 N N . LEU B 1 27 ? -35.32 28.324 -3.07 1 15.69 27 LEU B N 1
ATOM 5070 C CA . LEU B 1 27 ? -34.527 27.314 -3.762 1 15.69 27 LEU B CA 1
ATOM 5071 C C . LEU B 1 27 ? -35.376 26.093 -4.101 1 15.69 27 LEU B C 1
ATOM 5073 O O . LEU B 1 27 ? -35.985 25.49 -3.214 1 15.69 27 LEU B O 1
ATOM 5077 N N . ALA B 1 28 ? -36.025 26.227 -5.317 1 15.88 28 ALA B N 1
ATOM 5078 C CA . ALA B 1 28 ? -36.813 25.114 -5.842 1 15.88 28 ALA B CA 1
ATOM 5079 C C . ALA B 1 28 ? -36.129 23.779 -5.565 1 15.88 28 ALA B C 1
ATOM 5081 O O . ALA B 1 28 ? -34.904 23.669 -5.665 1 15.88 28 ALA B O 1
ATOM 5082 N N . GLU B 1 29 ? -36.83 22.908 -4.917 1 15.19 29 GLU B N 1
ATOM 5083 C CA . GLU B 1 29 ? -36.746 21.565 -4.352 1 15.19 29 GLU B CA 1
ATOM 5084 C C . GLU B 1 29 ? -36.351 20.543 -5.415 1 15.19 29 GLU B C 1
ATOM 5086 O O . GLU B 1 29 ? -36.168 19.363 -5.111 1 15.19 29 GLU B O 1
ATOM 5091 N N . ALA B 1 30 ? -35.906 21.04 -6.634 1 16.25 30 ALA B N 1
ATOM 5092 C CA . ALA B 1 30 ? -36.334 19.964 -7.524 1 16.25 30 ALA B CA 1
ATOM 5093 C C . ALA B 1 30 ? -35.816 18.613 -7.04 1 16.25 30 ALA B C 1
ATOM 5095 O O . ALA B 1 30 ? -34.615 18.445 -6.815 1 16.25 30 ALA B O 1
ATOM 5096 N N . TYR B 1 31 ? -36.752 17.752 -6.644 1 14.59 31 TYR B N 1
ATOM 5097 C CA . TYR B 1 31 ? -36.981 16.476 -5.975 1 14.59 31 TYR B CA 1
ATOM 5098 C C . TYR B 1 31 ? -36.139 15.372 -6.603 1 14.59 31 TYR B C 1
ATOM 5100 O O . TYR B 1 31 ? -35.613 15.536 -7.707 1 14.59 31 TYR B O 1
ATOM 5108 N N . MET B 1 32 ? -36.626 14.072 -6.411 1 14.57 32 MET B N 1
ATOM 5109 C CA . MET B 1 32 ? -36.413 12.769 -5.786 1 14.57 32 MET B CA 1
ATOM 5110 C C . MET B 1 32 ? -35.988 11.733 -6.821 1 14.57 32 MET B C 1
ATOM 5112 O O . MET B 1 32 ? -35.03 10.989 -6.603 1 14.57 32 MET B O 1
ATOM 5116 N N . ARG B 1 33 ? -36.881 11.264 -7.819 1 14.74 33 ARG B N 1
ATOM 5117 C CA . ARG B 1 33 ? -37.398 9.899 -7.771 1 14.74 33 ARG B CA 1
ATOM 5118 C C . ARG B 1 33 ? -36.376 8.908 -8.318 1 14.74 33 ARG B C 1
ATOM 5120 O O . ARG B 1 33 ? -35.791 9.134 -9.379 1 14.74 33 ARG B O 1
ATOM 5127 N N . ARG B 1 34 ? -35.989 7.82 -7.581 1 15.66 34 ARG B N 1
ATOM 5128 C CA . ARG B 1 34 ? -35.125 6.644 -7.575 1 15.66 34 ARG B CA 1
ATOM 5129 C C . ARG B 1 34 ? -35.575 5.628 -8.619 1 15.66 34 ARG B C 1
ATOM 5131 O O . ARG B 1 34 ? -34.749 4.927 -9.209 1 15.66 34 ARG B O 1
ATOM 5138 N N . GLY B 1 35 ? -37.014 5.315 -8.768 1 14.58 35 GLY B N 1
ATOM 5139 C CA . GLY B 1 35 ? -37.393 3.937 -8.502 1 14.58 35 GLY B CA 1
ATOM 5140 C C . GLY B 1 35 ? -36.793 2.952 -9.487 1 14.58 35 GLY B C 1
ATOM 5141 O O . GLY B 1 35 ? -36.129 3.352 -10.446 1 14.58 35 GLY B O 1
ATOM 5142 N N . GLU B 1 36 ? -37.725 1.851 -9.946 1 14.94 36 GLU B N 1
ATOM 5143 C CA . GLU B 1 36 ? -38.011 0.423 -9.848 1 14.94 36 GLU B CA 1
ATOM 5144 C C . GLU B 1 36 ? -37.442 -0.337 -11.042 1 14.94 36 GLU B C 1
ATOM 5146 O O . GLU B 1 36 ? -37.001 0.272 -12.019 1 14.94 36 GLU B O 1
ATOM 5151 N N . ASP B 1 37 ? -38.346 -1.398 -11.636 1 15.11 37 ASP B N 1
ATOM 5152 C CA . ASP B 1 37 ? -38.592 -2.837 -11.606 1 15.11 37 ASP B CA 1
ATOM 5153 C C . ASP B 1 37 ? -38.059 -3.511 -12.868 1 15.11 37 ASP B C 1
ATOM 5155 O O . ASP B 1 37 ? -37.123 -4.311 -12.803 1 15.11 37 ASP B O 1
ATOM 5159 N N . GLY B 1 38 ? -39.062 -4.183 -13.752 1 15.34 38 GLY B N 1
ATOM 5160 C CA . GLY B 1 38 ? -39.515 -5.53 -14.06 1 15.34 38 GLY B CA 1
ATOM 5161 C C . GLY B 1 38 ? -38.838 -6.123 -15.281 1 15.34 38 GLY B C 1
ATOM 5162 O O . GLY B 1 38 ? -38.17 -5.411 -16.034 1 15.34 38 GLY B O 1
ATOM 5163 N N . PHE B 1 39 ? -39.217 -7.552 -15.731 1 15.28 39 PHE B N 1
ATOM 5164 C CA . PHE B 1 39 ? -38.943 -8.912 -16.18 1 15.28 39 PHE B CA 1
ATOM 5165 C C . PHE B 1 39 ? -39.031 -9.008 -17.699 1 15.28 39 PHE B C 1
ATOM 5167 O O . PHE B 1 39 ? -38.514 -9.954 -18.297 1 15.28 39 PHE B O 1
ATOM 5174 N N . GLY B 1 40 ? -39.602 -8.092 -18.401 1 14.96 40 GLY B N 1
ATOM 5175 C CA . GLY B 1 40 ? -40.437 -8.684 -19.434 1 14.96 40 GLY B CA 1
ATOM 5176 C C . GLY B 1 40 ? -39.674 -9.614 -20.358 1 14.96 40 GLY B C 1
ATOM 5177 O O . GLY B 1 40 ? -38.488 -9.402 -20.619 1 14.96 40 GLY B O 1
ATOM 5178 N N . GLY B 1 41 ? -40.252 -10.892 -20.506 1 15.52 41 GLY B N 1
ATOM 5179 C CA . GLY B 1 41 ? -40.204 -12.268 -20.974 1 15.52 41 GLY B CA 1
ATOM 5180 C C . GLY B 1 41 ? -39.775 -12.391 -22.424 1 15.52 41 GLY B C 1
ATOM 5181 O O . GLY B 1 41 ? -39.469 -11.388 -23.073 1 15.52 41 GLY B O 1
ATOM 5182 N N . PRO B 1 42 ? -40.578 -13.234 -23.136 1 15.27 42 PRO B N 1
ATOM 5183 C CA . PRO B 1 42 ? -40.309 -14.477 -23.864 1 15.27 42 PRO B CA 1
ATOM 5184 C C . PRO B 1 42 ? -40.076 -14.247 -25.356 1 15.27 42 PRO B C 1
ATOM 5186 O O . PRO B 1 42 ? -39.233 -14.914 -25.962 1 15.27 42 PRO B O 1
ATOM 5189 N N . GLN B 1 43 ? -40.748 -13.179 -25.97 1 14.9 43 GLN B N 1
ATOM 5190 C CA . GLN B 1 43 ? -41.529 -13.722 -27.077 1 14.9 43 GLN B CA 1
ATOM 5191 C C . GLN B 1 43 ? -40.622 -14.224 -28.196 1 14.9 43 GLN B C 1
ATOM 5193 O O . GLN B 1 43 ? -39.527 -13.695 -28.4 1 14.9 43 GLN B O 1
ATOM 5198 N N . GLY B 1 44 ? -41.043 -15.374 -28.759 1 15.91 44 GLY B N 1
ATOM 5199 C CA . GLY B 1 44 ? -40.965 -16.582 -29.565 1 15.91 44 GLY B CA 1
ATOM 5200 C C . GLY B 1 44 ? -40.85 -16.3 -31.051 1 15.91 44 GLY B C 1
ATOM 5201 O O . GLY B 1 44 ? -40.896 -17.222 -31.868 1 15.91 44 GLY B O 1
ATOM 5202 N N . ASN B 1 45 ? -40.335 -15.131 -31.284 1 15.35 45 ASN B N 1
ATOM 5203 C CA . ASN B 1 45 ? -40.708 -14.914 -32.678 1 15.35 45 ASN B CA 1
ATOM 5204 C C . ASN B 1 45 ? -40.354 -16.117 -33.548 1 15.35 45 ASN B C 1
ATOM 5206 O O . ASN B 1 45 ? -39.264 -16.679 -33.424 1 15.35 45 ASN B O 1
ATOM 5210 N N . TRP B 1 46 ? -41.426 -16.615 -34.125 1 15.96 46 TRP B N 1
ATOM 5211 C CA . TRP B 1 46 ? -41.85 -17.742 -34.95 1 15.96 46 TRP B CA 1
ATOM 5212 C C . TRP B 1 46 ? -41.169 -17.704 -36.314 1 15.96 46 TRP B C 1
ATOM 5214 O O . TRP B 1 46 ? -41.272 -18.654 -37.093 1 15.96 46 TRP B O 1
ATOM 5224 N N . ASP B 1 47 ? -40.283 -16.779 -36.471 1 15.95 47 ASP B N 1
ATOM 5225 C CA . ASP B 1 47 ? -40.412 -16.667 -37.92 1 15.95 47 ASP B CA 1
ATOM 5226 C C . ASP B 1 47 ? -40.194 -18.018 -38.597 1 15.95 47 ASP B C 1
ATOM 5228 O O . ASP B 1 47 ? -39.252 -18.74 -38.264 1 15.95 47 ASP B O 1
ATOM 5232 N N . ASN B 1 48 ? -41.254 -18.507 -39.166 1 15.4 48 ASN B N 1
ATOM 5233 C CA . ASN B 1 48 ? -41.72 -19.706 -39.854 1 15.4 48 ASN B CA 1
ATOM 5234 C C . ASN B 1 48 ? -40.868 -20.014 -41.082 1 15.4 48 ASN B C 1
ATOM 5236 O O . ASN B 1 48 ? -41.111 -21 -41.78 1 15.4 48 ASN B O 1
ATOM 5240 N N . ASN B 1 49 ? -40.041 -19.073 -41.49 1 16.22 49 ASN B N 1
ATOM 5241 C CA . ASN B 1 49 ? -40.165 -19.245 -42.934 1 16.22 49 ASN B CA 1
ATOM 5242 C C . ASN B 1 49 ? -39.823 -20.669 -43.36 1 16.22 49 ASN B C 1
ATOM 5244 O O . ASN B 1 49 ? -38.968 -21.316 -42.752 1 16.22 49 ASN B O 1
ATOM 5248 N N . GLN B 1 50 ? -40.629 -21.15 -44.242 1 15.09 50 GLN B N 1
ATOM 5249 C CA . GLN B 1 50 ? -41.134 -22.364 -44.874 1 15.09 50 GLN B CA 1
ATOM 5250 C C . GLN B 1 50 ? -40.066 -23.013 -45.751 1 15.09 50 GLN B C 1
ATOM 5252 O O . GLN B 1 50 ? -40.301 -24.064 -46.349 1 15.09 50 GLN B O 1
ATOM 5257 N N . GLN B 1 51 ? -38.954 -22.414 -45.788 1 14.93 51 GLN B N 1
ATOM 5258 C CA . GLN B 1 51 ? -38.586 -22.795 -47.148 1 14.93 51 GLN B CA 1
ATOM 5259 C C . GLN B 1 51 ? -38.702 -24.304 -47.347 1 14.93 51 GLN B C 1
ATOM 5261 O O . GLN B 1 51 ? -38.542 -25.074 -46.398 1 14.93 51 GLN B O 1
ATOM 5266 N N . ARG B 1 52 ? -39.033 -24.539 -48.632 1 15.24 52 ARG B N 1
ATOM 5267 C CA . ARG B 1 52 ? -39.516 -25.612 -49.494 1 15.24 52 ARG B CA 1
ATOM 5268 C C . ARG B 1 52 ? -38.563 -26.802 -49.474 1 15.24 52 ARG B C 1
ATOM 5270 O O . ARG B 1 52 ? -37.344 -26.629 -49.533 1 15.24 52 ARG B O 1
ATOM 5277 N N . ARG B 1 53 ? -39.152 -27.921 -49.271 1 15.91 53 ARG B N 1
ATOM 5278 C CA . ARG B 1 53 ? -38.814 -29.332 -49.11 1 15.91 53 ARG B CA 1
ATOM 5279 C C . ARG B 1 53 ? -38.156 -29.885 -50.37 1 15.91 53 ARG B C 1
ATOM 5281 O O . ARG B 1 53 ? -37.753 -31.049 -50.406 1 15.91 53 ARG B O 1
ATOM 5288 N N . PRO B 1 54 ? -37.378 -29.109 -51.125 1 15.71 54 PRO B N 1
ATOM 5289 C CA . PRO B 1 54 ? -37.526 -29.895 -52.352 1 15.71 54 PRO B CA 1
ATOM 5290 C C . PRO B 1 54 ? -37.406 -31.398 -52.108 1 15.71 54 PRO B C 1
ATOM 5292 O O . PRO B 1 54 ? -36.781 -31.821 -51.133 1 15.71 54 PRO B O 1
ATOM 5295 N N . HIS B 1 55 ? -38.183 -32.107 -52.956 1 15.18 55 HIS B N 1
ATOM 5296 C CA . HIS B 1 55 ? -38.718 -33.446 -53.173 1 15.18 55 HIS B CA 1
ATOM 5297 C C . HIS B 1 55 ? -37.61 -34.493 -53.147 1 15.18 55 HIS B C 1
ATOM 5299 O O . HIS B 1 55 ? -36.433 -34.162 -53.311 1 15.18 55 HIS B O 1
ATOM 5305 N N . GLN B 1 56 ? -38.019 -35.663 -53.655 1 15.22 56 GLN B N 1
ATOM 5306 C CA . GLN B 1 56 ? -38.129 -37.077 -53.313 1 15.22 56 GLN B CA 1
ATOM 5307 C C . GLN B 1 56 ? -36.905 -37.855 -53.789 1 15.22 56 GLN B C 1
ATOM 5309 O O . GLN B 1 56 ? -36.294 -38.595 -53.016 1 15.22 56 GLN B O 1
ATOM 5314 N N . ASP B 1 57 ? -36.982 -38.251 -55.091 1 15.51 57 ASP B N 1
ATOM 5315 C CA . ASP B 1 57 ? -37.306 -39.653 -55.336 1 15.51 57 ASP B CA 1
ATOM 5316 C C . ASP B 1 57 ? -36.056 -40.526 -55.261 1 15.51 57 ASP B C 1
ATOM 5318 O O . ASP B 1 57 ? -35.991 -41.459 -54.458 1 15.51 57 ASP B O 1
ATOM 5322 N N . GLU B 1 58 ? -35.864 -41.245 -56.426 1 16.47 58 GLU B N 1
ATOM 5323 C CA . GLU B 1 58 ? -35.944 -42.671 -56.726 1 16.47 58 GLU B CA 1
ATOM 5324 C C . GLU B 1 58 ? -34.554 -43.293 -56.827 1 16.47 58 GLU B C 1
ATOM 5326 O O . GLU B 1 58 ? -34.419 -44.473 -57.158 1 16.47 58 GLU B O 1
ATOM 5331 N N . TYR B 1 59 ? -33.535 -42.436 -56.634 1 17.84 59 TYR B N 1
ATOM 5332 C CA . TYR B 1 59 ? -32.481 -43.101 -57.391 1 17.84 59 TYR B CA 1
ATOM 5333 C C . TYR B 1 59 ? -32.285 -44.534 -56.912 1 17.84 59 TYR B C 1
ATOM 5335 O O . TYR B 1 59 ? -32.417 -44.82 -55.719 1 17.84 59 TYR B O 1
ATOM 5343 N N . GLY B 1 60 ? -32.476 -45.483 -57.844 1 18.84 60 GLY B N 1
ATOM 5344 C CA . GLY B 1 60 ? -32.453 -46.935 -57.922 1 18.84 60 GLY B CA 1
ATOM 5345 C C . GLY B 1 60 ? -31.21 -47.546 -57.304 1 18.84 60 GLY B C 1
ATOM 5346 O O . GLY B 1 60 ? -30.162 -46.901 -57.237 1 18.84 60 GLY B O 1
ATOM 5347 N N . PRO B 1 61 ? -31.447 -48.348 -56.351 1 21.03 61 PRO B N 1
ATOM 5348 C CA . PRO B 1 61 ? -30.455 -49.062 -55.543 1 21.03 61 PRO B CA 1
ATOM 5349 C C . PRO B 1 61 ? -29.446 -49.831 -56.393 1 21.03 61 PRO B C 1
ATOM 5351 O O . PRO B 1 61 ? -29.834 -50.665 -57.215 1 21.03 61 PRO B O 1
ATOM 5354 N N . PRO B 1 62 ? -28.435 -49.155 -57.067 1 19.83 62 PRO B N 1
ATOM 5355 C CA . PRO B 1 62 ? -27.626 -50.101 -57.839 1 19.83 62 PRO B CA 1
ATOM 5356 C C . PRO B 1 62 ? -27.315 -51.38 -57.064 1 19.83 62 PRO B C 1
ATOM 5358 O O . PRO B 1 62 ? -27.325 -51.377 -55.831 1 19.83 62 PRO B O 1
ATOM 5361 N N . SER B 1 63 ? -27.587 -52.516 -57.671 1 20.52 63 SER B N 1
ATOM 5362 C CA . SER B 1 63 ? -27.404 -53.933 -57.373 1 20.52 63 SER B CA 1
ATOM 5363 C C . SER B 1 63 ? -25.983 -54.22 -56.903 1 20.52 63 SER B C 1
ATOM 5365 O O . SER B 1 63 ? -25.038 -54.162 -57.693 1 20.52 63 SER B O 1
ATOM 5367 N N . SER B 1 64 ? -25.491 -53.509 -55.871 1 21.46 64 SER B N 1
ATOM 5368 C CA . SER B 1 64 ? -24.093 -53.78 -55.554 1 21.46 64 SER B CA 1
ATOM 5369 C C . SER B 1 64 ? -23.841 -55.275 -55.393 1 21.46 64 SER B C 1
ATOM 5371 O O . SER B 1 64 ? -24.574 -55.959 -54.674 1 21.46 64 SER B O 1
ATOM 5373 N N . ARG B 1 65 ? -23.187 -55.952 -56.403 1 25.35 65 ARG B N 1
ATOM 5374 C CA . ARG B 1 65 ? -22.576 -57.275 -56.459 1 25.35 65 ARG B CA 1
ATOM 5375 C C . ARG B 1 65 ? -21.781 -57.566 -55.19 1 25.35 65 ARG B C 1
ATOM 5377 O O . ARG B 1 65 ? -20.925 -56.773 -54.793 1 25.35 65 ARG B O 1
ATOM 5384 N N . GLN B 1 66 ? -22.452 -58.226 -54.331 1 23.83 66 GLN B N 1
ATOM 5385 C CA . GLN B 1 66 ? -21.894 -58.793 -53.108 1 23.83 66 GLN B CA 1
ATOM 5386 C C . GLN B 1 66 ? -20.56 -59.482 -53.378 1 23.83 66 GLN B C 1
ATOM 5388 O O . GLN B 1 66 ? -20.516 -60.532 -54.023 1 23.83 66 GLN B O 1
ATOM 5393 N N . LEU B 1 67 ? -19.495 -58.753 -53.927 1 25.41 67 LEU B N 1
ATOM 5394 C CA . LEU B 1 67 ? -18.212 -59.447 -53.977 1 25.41 67 LEU B CA 1
ATOM 5395 C C . LEU B 1 67 ? -17.927 -60.157 -52.658 1 25.41 67 LEU B C 1
ATOM 5397 O O . LEU B 1 67 ? -18.009 -59.548 -51.589 1 25.41 67 LEU B O 1
ATOM 5401 N N . SER B 1 68 ? -18.274 -61.385 -52.581 1 28.16 68 SER B N 1
ATOM 5402 C CA . SER B 1 68 ? -17.905 -62.318 -51.521 1 28.16 68 SER B CA 1
ATOM 5403 C C . SER B 1 68 ? -16.475 -62.08 -51.048 1 28.16 68 SER B C 1
ATOM 5405 O O . SER B 1 68 ? -15.543 -62.065 -51.854 1 28.16 68 SER B O 1
ATOM 5407 N N . SER B 1 69 ? -16.275 -61.152 -50.205 1 33.78 69 SER B N 1
ATOM 5408 C CA . SER B 1 69 ? -14.99 -60.756 -49.64 1 33.78 69 SER B CA 1
ATOM 5409 C C . SER B 1 69 ? -14.13 -61.973 -49.314 1 33.78 69 SER B C 1
ATOM 5411 O O . SER B 1 69 ? -14.577 -62.886 -48.616 1 33.78 69 SER B O 1
ATOM 5413 N N . PRO B 1 70 ? -13.18 -62.395 -50.206 1 32.44 70 PRO B N 1
ATOM 5414 C CA . PRO B 1 70 ? -12.246 -63.499 -49.969 1 32.44 70 PRO B CA 1
ATOM 5415 C C . PRO B 1 70 ? -11.606 -63.443 -48.584 1 32.44 70 PRO B C 1
ATOM 5417 O O . PRO B 1 70 ? -11.155 -62.379 -48.151 1 32.44 70 PRO B O 1
ATOM 5420 N N . GLU B 1 71 ? -12.175 -63.98 -47.554 1 39.13 71 GLU B N 1
ATOM 5421 C CA . GLU B 1 71 ? -11.442 -64.264 -46.324 1 39.13 71 GLU B CA 1
ATOM 5422 C C . GLU B 1 71 ? -9.993 -64.643 -46.619 1 39.13 71 GLU B C 1
ATOM 5424 O O . GLU B 1 71 ? -9.731 -65.503 -47.462 1 39.13 71 GLU B O 1
ATOM 5429 N N . PRO B 1 72 ? -8.991 -63.791 -46.558 1 43.44 72 PRO B N 1
ATOM 5430 C CA . PRO B 1 72 ? -7.656 -64.293 -46.889 1 43.44 72 PRO B CA 1
ATOM 5431 C C . PRO B 1 72 ? -7.375 -65.667 -46.286 1 43.44 72 PRO B C 1
ATOM 5433 O O . PRO B 1 72 ? -7.819 -65.959 -45.172 1 43.44 72 PRO B O 1
ATOM 5436 N N . ALA B 1 73 ? -7.288 -66.735 -46.94 1 43.42 73 ALA B N 1
ATOM 5437 C CA . ALA B 1 73 ? -6.969 -68.118 -46.596 1 43.42 73 ALA B CA 1
ATOM 5438 C C . ALA B 1 73 ? -5.956 -68.18 -45.456 1 43.42 73 ALA B C 1
ATOM 5440 O O . ALA B 1 73 ? -5.998 -69.094 -44.629 1 43.42 73 ALA B O 1
ATOM 5441 N N . ASP B 1 74 ? -4.756 -67.389 -45.468 1 49.38 74 ASP B N 1
ATOM 5442 C CA . ASP B 1 74 ? -3.62 -67.63 -44.583 1 49.38 74 ASP B CA 1
ATOM 5443 C C . ASP B 1 74 ? -3.621 -66.654 -43.409 1 49.38 74 ASP B C 1
ATOM 5445 O O . ASP B 1 74 ? -3.429 -65.45 -43.595 1 49.38 74 ASP B O 1
ATOM 5449 N N . GLY B 1 75 ? -4.279 -66.79 -42.147 1 64.62 75 GLY B N 1
ATOM 5450 C CA . GLY B 1 75 ? -4.358 -66.222 -40.81 1 64.62 75 GLY B CA 1
ATOM 5451 C C . GLY B 1 75 ? -3.833 -64.801 -40.733 1 64.62 75 GLY B C 1
ATOM 5452 O O . GLY B 1 75 ? -3.082 -64.363 -41.607 1 64.62 75 GLY B O 1
ATOM 5453 N N . PHE B 1 76 ? -4.422 -63.695 -39.996 1 77.61 76 PHE B N 1
ATOM 5454 C CA . PHE B 1 76 ? -3.99 -62.309 -39.857 1 77.61 76 PHE B CA 1
ATOM 5455 C C . PHE B 1 76 ? -2.59 -62.235 -39.26 1 77.61 76 PHE B C 1
ATOM 5457 O O . PHE B 1 76 ? -2.26 -62.99 -38.343 1 77.61 76 PHE B O 1
ATOM 5464 N N . LYS B 1 77 ? -1.717 -61.422 -39.762 1 78.97 77 LYS B N 1
ATOM 5465 C CA . LYS B 1 77 ? -0.358 -61.239 -39.26 1 78.97 77 LYS B CA 1
ATOM 5466 C C . LYS B 1 77 ? -0.353 -60.426 -37.969 1 78.97 77 LYS B C 1
ATOM 5468 O O . LYS B 1 77 ? 0.541 -60.581 -37.135 1 78.97 77 LYS B O 1
ATOM 5473 N N . GLY B 1 78 ? -1.419 -59.631 -37.998 1 87.28 78 GLY B N 1
ATOM 5474 C CA . GLY B 1 78 ? -1.51 -58.787 -36.817 1 87.28 78 GLY B CA 1
ATOM 5475 C C . GLY B 1 78 ? -2.932 -58.61 -36.319 1 87.28 78 GLY B C 1
ATOM 5476 O O . GLY B 1 78 ? -3.646 -59.591 -36.103 1 87.28 78 GLY B O 1
ATOM 5477 N N . PHE B 1 79 ? -3.33 -57.256 -36.113 1 87.51 79 PHE B N 1
ATOM 5478 C CA . PHE B 1 79 ? -4.633 -56.956 -35.532 1 87.51 79 PHE B CA 1
ATOM 5479 C C . PHE B 1 79 ? -5.609 -56.488 -36.604 1 87.51 79 PHE B C 1
ATOM 5481 O O . PHE B 1 79 ? -5.321 -55.546 -37.345 1 87.51 79 PHE B O 1
ATOM 5488 N N . PRO B 1 80 ? -6.707 -57.179 -36.689 1 85.61 80 PRO B N 1
ATOM 5489 C CA . PRO B 1 80 ? -7.739 -56.707 -37.615 1 85.61 80 PRO B CA 1
ATOM 5490 C C . PRO B 1 80 ? -8.519 -55.513 -37.071 1 85.61 80 PRO B C 1
ATOM 5492 O O . PRO B 1 80 ? -8.981 -55.542 -35.927 1 85.61 80 PRO B O 1
ATOM 5495 N N . ALA B 1 81 ? -8.526 -54.418 -37.788 1 85.9 81 ALA B N 1
ATOM 5496 C CA . ALA B 1 81 ? -9.214 -53.215 -37.329 1 85.9 81 ALA B CA 1
ATOM 5497 C C . ALA B 1 81 ? -10.015 -52.576 -38.46 1 85.9 81 ALA B C 1
ATOM 5499 O O . ALA B 1 81 ? -9.72 -52.792 -39.637 1 85.9 81 ALA B O 1
ATOM 5500 N N . LYS B 1 82 ? -11.127 -51.977 -37.988 1 83.39 82 LYS B N 1
ATOM 5501 C CA . LYS B 1 82 ? -11.913 -51.189 -38.933 1 83.39 82 LYS B CA 1
ATOM 5502 C C . LYS B 1 82 ? -11.555 -49.708 -38.846 1 83.39 82 LYS B C 1
ATOM 5504 O O . LYS B 1 82 ? -11.147 -49.224 -37.789 1 83.39 82 LYS B O 1
ATOM 5509 N N . ARG B 1 83 ? -11.645 -49.007 -39.933 1 82.95 83 ARG B N 1
ATOM 5510 C CA . ARG B 1 83 ? -11.358 -47.576 -39.956 1 82.95 83 ARG B CA 1
ATOM 5511 C C . ARG B 1 83 ? -12.465 -46.785 -39.267 1 82.95 83 ARG B C 1
ATOM 5513 O O . ARG B 1 83 ? -13.642 -46.934 -39.601 1 82.95 83 ARG B O 1
ATOM 5520 N N . PRO B 1 84 ? -12.057 -46.045 -38.247 1 79.85 84 PRO B N 1
ATOM 5521 C CA . PRO B 1 84 ? -13.07 -45.228 -37.574 1 79.85 84 PRO B CA 1
ATOM 5522 C C . PRO B 1 84 ? -13.591 -44.093 -38.453 1 79.85 84 PRO B C 1
ATOM 5524 O O . PRO B 1 84 ? -12.878 -43.615 -39.338 1 79.85 84 PRO B O 1
ATOM 5527 N N . SER B 1 85 ? -14.918 -43.695 -38.213 1 86.1 85 SER B N 1
ATOM 5528 C CA . SER B 1 85 ? -15.516 -42.586 -38.949 1 86.1 85 SER B CA 1
ATOM 5529 C C . SER B 1 85 ? -14.833 -41.265 -38.608 1 86.1 85 SER B C 1
ATOM 5531 O O . SER B 1 85 ? -14.579 -40.975 -37.438 1 86.1 85 SER B O 1
ATOM 5533 N N . LEU B 1 86 ? -14.421 -40.565 -39.595 1 89.29 86 LEU B N 1
ATOM 5534 C CA . LEU B 1 86 ? -13.777 -39.268 -39.419 1 89.29 86 LEU B CA 1
ATOM 5535 C C . LEU B 1 86 ? -14.688 -38.305 -38.666 1 89.29 86 LEU B C 1
ATOM 5537 O O . LEU B 1 86 ? -14.224 -37.536 -37.822 1 89.29 86 LEU B O 1
ATOM 5541 N N . LYS B 1 87 ? -16.004 -38.358 -38.923 1 91.46 87 LYS B N 1
ATOM 5542 C CA . LYS B 1 87 ? -16.958 -37.472 -38.264 1 91.46 87 LYS B CA 1
ATOM 5543 C C . LYS B 1 87 ? -17.016 -37.744 -36.763 1 91.46 87 LYS B C 1
ATOM 5545 O O . LYS B 1 87 ? -17.092 -36.811 -35.96 1 91.46 87 LYS B O 1
ATOM 5550 N N . LYS B 1 88 ? -16.941 -38.945 -36.444 1 88.62 88 LYS B N 1
ATOM 5551 C CA . LYS B 1 88 ? -16.994 -39.295 -35.028 1 88.62 88 LYS B CA 1
ATOM 5552 C C . LYS B 1 88 ? -15.708 -38.889 -34.313 1 88.62 88 LYS B C 1
ATOM 5554 O O . LYS B 1 88 ? -15.745 -38.432 -33.169 1 88.62 88 LYS B O 1
ATOM 5559 N N . ALA B 1 89 ? -14.596 -39.078 -35.024 1 88.9 89 ALA B N 1
ATOM 5560 C CA . ALA B 1 89 ? -13.311 -38.702 -34.44 1 88.9 89 ALA B CA 1
ATOM 5561 C C . ALA B 1 89 ? -13.224 -37.193 -34.231 1 88.9 89 ALA B C 1
ATOM 5563 O O . ALA B 1 89 ? -12.754 -36.731 -33.189 1 88.9 89 ALA B O 1
ATOM 5564 N N . VAL B 1 90 ? -13.718 -36.456 -35.142 1 92.9 90 VAL B N 1
ATOM 5565 C CA . VAL B 1 90 ? -13.694 -35 -35.044 1 92.9 90 VAL B CA 1
ATOM 5566 C C . VAL B 1 90 ? -14.662 -34.539 -33.957 1 92.9 90 VAL B C 1
ATOM 5568 O O . VAL B 1 90 ? -14.361 -33.612 -33.201 1 92.9 90 VAL B O 1
ATOM 5571 N N . ALA B 1 91 ? -15.82 -35.193 -33.843 1 93.53 91 ALA B N 1
ATOM 5572 C CA . ALA B 1 91 ? -16.809 -34.827 -32.833 1 93.53 91 ALA B CA 1
ATOM 5573 C C . ALA B 1 91 ? -16.269 -35.065 -31.425 1 93.53 91 ALA B C 1
ATOM 5575 O O . ALA B 1 91 ? -16.512 -34.266 -30.518 1 93.53 91 ALA B O 1
ATOM 5576 N N . THR B 1 92 ? -15.558 -36.124 -31.255 1 89.56 92 THR B N 1
ATOM 5577 C CA . THR B 1 92 ? -14.985 -36.416 -29.946 1 89.56 92 THR B CA 1
ATOM 5578 C C . THR B 1 92 ? -13.907 -35.398 -29.587 1 89.56 92 THR B C 1
ATOM 5580 O O . THR B 1 92 ? -13.814 -34.964 -28.437 1 89.56 92 THR B O 1
ATOM 5583 N N . MET B 1 93 ? -13.129 -35.068 -30.52 1 92.28 93 MET B N 1
ATOM 5584 C CA . MET B 1 93 ? -12.087 -34.068 -30.31 1 92.28 93 MET B CA 1
ATOM 5585 C C . MET B 1 93 ? -12.695 -32.707 -29.988 1 92.28 93 MET B C 1
ATOM 5587 O O . MET B 1 93 ? -12.214 -32.002 -29.1 1 92.28 93 MET B O 1
ATOM 5591 N N . LEU B 1 94 ? -13.805 -32.359 -30.639 1 95.13 94 LEU B N 1
ATOM 5592 C CA . LEU B 1 94 ? -14.467 -31.08 -30.41 1 95.13 94 LEU B CA 1
ATOM 5593 C C . LEU B 1 94 ? -15.123 -31.045 -29.034 1 95.13 94 LEU B C 1
ATOM 5595 O O . LEU B 1 94 ? -15.176 -29.993 -28.394 1 95.13 94 LEU B O 1
ATOM 5599 N N . LEU B 1 95 ? -15.59 -32.172 -28.6 1 94.24 95 LEU B N 1
ATOM 5600 C CA . LEU B 1 95 ? -16.175 -32.228 -27.265 1 94.24 95 LEU B CA 1
ATOM 5601 C C . LEU B 1 95 ? -15.118 -31.966 -26.197 1 94.24 95 LEU B C 1
ATOM 5603 O O . LEU B 1 95 ? -15.374 -31.25 -25.226 1 94.24 95 LEU B O 1
ATOM 5607 N N . ARG B 1 96 ? -13.971 -32.521 -26.314 1 92.01 96 ARG B N 1
ATOM 5608 C CA . ARG B 1 96 ? -12.872 -32.272 -25.387 1 92.01 96 ARG B CA 1
ATOM 5609 C C . ARG B 1 96 ? -12.436 -30.811 -25.434 1 92.01 96 ARG B C 1
ATOM 5611 O O . ARG B 1 96 ? -12.121 -30.219 -24.4 1 92.01 96 ARG B O 1
ATOM 5618 N N . TRP B 1 97 ? -12.403 -30.287 -26.578 1 95.55 97 TRP B N 1
ATOM 5619 C CA . TRP B 1 97 ? -12.037 -28.887 -26.765 1 95.55 97 TRP B CA 1
ATOM 5620 C C . TRP B 1 97 ? -13.06 -27.965 -26.109 1 95.55 97 TRP B C 1
ATOM 5622 O O . TRP B 1 97 ? -12.703 -26.912 -25.576 1 95.55 97 TRP B O 1
ATOM 5632 N N . LEU B 1 98 ? -14.354 -28.39 -26.126 1 96.57 98 LEU B N 1
ATOM 5633 C CA . LEU B 1 98 ? -15.397 -27.607 -25.474 1 96.57 98 LEU B CA 1
ATOM 5634 C C . LEU B 1 98 ? -15.175 -27.553 -23.966 1 96.57 98 LEU B C 1
ATOM 5636 O O . LEU B 1 98 ? -15.473 -26.542 -23.326 1 96.57 98 LEU B O 1
ATOM 5640 N N . ILE B 1 99 ? -14.627 -28.592 -23.42 1 94.93 99 ILE B N 1
ATOM 5641 C CA . ILE B 1 99 ? -14.318 -28.6 -21.994 1 94.93 99 ILE B CA 1
ATOM 5642 C C . ILE B 1 99 ? -13.205 -27.596 -21.702 1 94.93 99 ILE B C 1
ATOM 5644 O O . ILE B 1 99 ? -13.239 -26.901 -20.684 1 94.93 99 ILE B O 1
ATOM 5648 N N . VAL B 1 100 ? -12.26 -27.543 -22.55 1 95.85 100 VAL B N 1
ATOM 5649 C CA . VAL B 1 100 ? -11.184 -26.568 -22.407 1 95.85 100 VAL B CA 1
ATOM 5650 C C . VAL B 1 100 ? -11.761 -25.154 -22.425 1 95.85 100 VAL B C 1
ATOM 5652 O O . VAL B 1 100 ? -11.399 -24.318 -21.594 1 95.85 100 VAL B O 1
ATOM 5655 N N . LEU B 1 101 ? -12.71 -24.922 -23.326 1 97.39 101 LEU B N 1
ATOM 5656 C CA . LEU B 1 101 ? -13.33 -23.605 -23.424 1 97.39 101 LEU B CA 1
ATOM 5657 C C . LEU B 1 101 ? -14.111 -23.276 -22.156 1 97.39 101 LEU B C 1
ATOM 5659 O O . LEU B 1 101 ? -14.132 -22.125 -21.715 1 97.39 101 LEU B O 1
ATOM 5663 N N . LEU B 1 102 ? -14.727 -24.295 -21.613 1 97.47 102 LEU B N 1
ATOM 5664 C CA . LEU B 1 102 ? -15.485 -24.086 -20.385 1 97.47 102 LEU B CA 1
ATOM 5665 C C . LEU B 1 102 ? -14.558 -23.73 -19.227 1 97.47 102 LEU B C 1
ATOM 5667 O O . LEU B 1 102 ? -14.889 -22.878 -18.4 1 97.47 102 LEU B O 1
ATOM 5671 N N . LEU B 1 103 ? -13.416 -24.376 -19.148 1 97.08 103 LEU B N 1
ATOM 5672 C CA . LEU B 1 103 ? -12.444 -24.071 -18.103 1 97.08 103 LEU B CA 1
ATOM 5673 C C . LEU B 1 103 ? -11.86 -22.675 -18.295 1 97.08 103 LEU B C 1
ATOM 5675 O O . LEU B 1 103 ? -11.659 -21.943 -17.323 1 97.08 103 LEU B O 1
ATOM 5679 N N . ILE B 1 104 ? -11.607 -22.298 -19.531 1 97.5 104 ILE B N 1
ATOM 5680 C CA . ILE B 1 104 ? -11.112 -20.963 -19.844 1 97.5 104 ILE B CA 1
ATOM 5681 C C . ILE B 1 104 ? -12.157 -19.92 -19.453 1 97.5 104 ILE B C 1
ATOM 5683 O O . ILE B 1 104 ? -11.826 -18.896 -18.851 1 97.5 104 ILE B O 1
ATOM 5687 N N . ALA B 1 105 ? -13.401 -20.223 -19.784 1 97.61 105 ALA B N 1
ATOM 5688 C CA . ALA B 1 105 ? -14.487 -19.326 -19.395 1 97.61 105 ALA B CA 1
ATOM 5689 C C . ALA B 1 105 ? -14.581 -19.206 -17.877 1 97.61 105 ALA B C 1
ATOM 5691 O O . ALA B 1 105 ? -14.889 -18.133 -17.351 1 97.61 105 ALA B O 1
ATOM 5692 N N . GLY B 1 106 ? -14.37 -20.343 -17.26 1 97.53 106 GLY B N 1
ATOM 5693 C CA . GLY B 1 106 ? -14.341 -20.308 -15.807 1 97.53 106 GLY B CA 1
ATOM 5694 C C . GLY B 1 106 ? -13.261 -19.397 -15.253 1 97.53 106 GLY B C 1
ATOM 5695 O O . GLY B 1 106 ? -13.507 -18.63 -14.32 1 97.53 106 GLY B O 1
ATOM 5696 N N . ILE B 1 107 ? -12.071 -19.415 -15.793 1 97.02 107 ILE B N 1
ATOM 5697 C CA . ILE B 1 107 ? -10.965 -18.563 -15.368 1 97.02 107 ILE B CA 1
ATOM 5698 C C . ILE B 1 107 ? -11.329 -17.097 -15.588 1 97.02 107 ILE B C 1
ATOM 5700 O O . ILE B 1 107 ? -11.141 -16.264 -14.699 1 97.02 107 ILE B O 1
ATOM 5704 N N . TYR B 1 108 ? -11.947 -16.792 -16.74 1 96.79 108 TYR B N 1
ATOM 5705 C CA . TYR B 1 108 ? -12.369 -15.426 -17.028 1 96.79 108 TYR B CA 1
ATOM 5706 C C . TYR B 1 108 ? -13.42 -14.958 -16.028 1 96.79 108 TYR B C 1
ATOM 5708 O O . TYR B 1 108 ? -13.349 -13.836 -15.522 1 96.79 108 TYR B O 1
ATOM 5716 N N . ALA B 1 109 ? -14.323 -15.844 -15.794 1 97.38 109 ALA B N 1
ATOM 5717 C CA . ALA B 1 109 ? -15.405 -15.479 -14.884 1 97.38 109 ALA B CA 1
ATOM 5718 C C . ALA B 1 109 ? -14.867 -15.166 -13.49 1 97.38 109 ALA B C 1
ATOM 5720 O O . ALA B 1 109 ? -15.282 -14.189 -12.863 1 97.38 109 ALA B O 1
ATOM 5721 N N . VAL B 1 110 ? -13.955 -15.937 -13.057 1 97 110 VAL B N 1
ATOM 5722 C CA . VAL B 1 110 ? -13.388 -15.742 -11.726 1 97 110 VAL B CA 1
ATOM 5723 C C . VAL B 1 110 ? -12.579 -14.447 -11.693 1 97 110 VAL B C 1
ATOM 5725 O O . VAL B 1 110 ? -12.738 -13.631 -10.783 1 97 110 VAL B O 1
ATOM 5728 N N . LEU B 1 111 ? -11.71 -14.24 -12.678 1 96.57 111 LEU B N 1
ATOM 5729 C CA . LEU B 1 111 ? -10.861 -13.054 -12.706 1 96.57 111 LEU B CA 1
ATOM 5730 C C . LEU B 1 111 ? -11.7 -11.788 -12.85 1 96.57 111 LEU B C 1
ATOM 5732 O O . LEU B 1 111 ? -11.426 -10.779 -12.196 1 96.57 111 LEU B O 1
ATOM 5736 N N . TYR B 1 112 ? -12.781 -11.889 -13.625 1 95.71 112 TYR B N 1
ATOM 5737 C CA . TYR B 1 112 ? -13.623 -10.717 -13.836 1 95.71 112 TYR B CA 1
ATOM 5738 C C . TYR B 1 112 ? -14.44 -10.401 -12.588 1 95.71 112 TYR B C 1
ATOM 5740 O O . TYR B 1 112 ? -14.544 -9.24 -12.185 1 95.71 112 TYR B O 1
ATOM 5748 N N . THR B 1 113 ? -15.017 -11.391 -11.998 1 96.44 113 THR B N 1
ATOM 5749 C CA . THR B 1 113 ? -15.862 -11.196 -10.825 1 96.44 113 THR B CA 1
ATOM 5750 C C . THR B 1 113 ? -15.052 -10.628 -9.664 1 96.44 113 THR B C 1
ATOM 5752 O O . THR B 1 113 ? -15.463 -9.653 -9.031 1 96.44 113 THR B O 1
ATOM 5755 N N . PHE B 1 114 ? -13.898 -11.151 -9.416 1 96.1 114 PHE B N 1
ATOM 5756 C CA . PHE B 1 114 ? -13.131 -10.757 -8.239 1 96.1 114 PHE B CA 1
ATOM 5757 C C . PHE B 1 114 ? -12.328 -9.492 -8.514 1 96.1 114 PHE B C 1
ATOM 5759 O O . PHE B 1 114 ? -11.977 -8.759 -7.587 1 96.1 114 PHE B O 1
ATOM 5766 N N . SER B 1 115 ? -11.955 -9.222 -9.745 1 94.49 115 SER B N 1
ATOM 5767 C CA . SER B 1 115 ? -11.262 -7.981 -10.075 1 94.49 115 SER B CA 1
ATOM 5768 C C . SER B 1 115 ? -12.205 -6.785 -10.007 1 94.49 115 SER B C 1
ATOM 5770 O O . SER B 1 115 ? -11.762 -5.647 -9.845 1 94.49 115 SER B O 1
ATOM 5772 N N . SER B 1 116 ? -13.512 -7.026 -10.126 1 94.27 116 SER B N 1
ATOM 5773 C CA . SER B 1 116 ? -14.501 -5.954 -10.089 1 94.27 116 SER B CA 1
ATOM 5774 C C . SER B 1 116 ? -14.866 -5.588 -8.655 1 94.27 116 SER B C 1
ATOM 5776 O O . SER B 1 116 ? -15.449 -4.531 -8.408 1 94.27 116 SER B O 1
ATOM 5778 N N . GLU B 1 117 ? -14.53 -6.443 -7.777 1 93.23 117 GLU B N 1
ATOM 5779 C CA . GLU B 1 117 ? -14.781 -6.137 -6.372 1 93.23 117 GLU B CA 1
ATOM 5780 C C . GLU B 1 117 ? -13.748 -5.154 -5.829 1 93.23 117 GLU B C 1
ATOM 5782 O O . GLU B 1 117 ? -12.542 -5.369 -5.972 1 93.23 117 GLU B O 1
ATOM 5787 N N . PRO B 1 118 ? -14.179 -4.086 -5.147 1 91.26 118 PRO B N 1
ATOM 5788 C CA . PRO B 1 118 ? -13.248 -3.064 -4.661 1 91.26 118 PRO B CA 1
ATOM 5789 C C . PRO B 1 118 ? -12.398 -3.551 -3.49 1 91.26 118 PRO B C 1
ATOM 5791 O O . PRO B 1 118 ? -11.253 -3.12 -3.333 1 91.26 118 PRO B O 1
ATOM 5794 N N . VAL B 1 119 ? -12.916 -4.404 -2.649 1 94.54 119 VAL B N 1
ATOM 5795 C CA . VAL B 1 119 ? -12.181 -4.929 -1.503 1 94.54 119 VAL B CA 1
ATOM 5796 C C . VAL B 1 119 ? -12.639 -6.355 -1.203 1 94.54 119 VAL B C 1
ATOM 5798 O O . VAL B 1 119 ? -13.829 -6.665 -1.303 1 94.54 119 VAL B O 1
ATOM 5801 N N . LEU B 1 120 ? -11.623 -7.185 -0.941 1 94.27 120 LEU B N 1
ATOM 5802 C CA . LEU B 1 120 ? -11.889 -8.591 -0.656 1 94.27 120 LEU B CA 1
ATOM 5803 C C . LEU B 1 120 ? -11.617 -8.91 0.811 1 94.27 120 LEU B C 1
ATOM 5805 O O . LEU B 1 120 ? -10.583 -8.515 1.354 1 94.27 120 LEU B O 1
ATOM 5809 N N . SER B 1 121 ? -12.587 -9.606 1.445 1 93.18 121 SER B N 1
ATOM 5810 C CA . SER B 1 121 ? -12.347 -10.143 2.78 1 93.18 121 SER B CA 1
ATOM 5811 C C . SER B 1 121 ? -11.409 -11.345 2.732 1 93.18 121 SER B C 1
ATOM 5813 O O . SER B 1 121 ? -11.075 -11.836 1.651 1 93.18 121 SER B O 1
ATOM 5815 N N . LYS B 1 122 ? -10.984 -11.847 3.86 1 89.16 122 LYS B N 1
ATOM 5816 C CA . LYS B 1 122 ? -10.111 -13.015 3.935 1 89.16 122 LYS B CA 1
ATOM 5817 C C . LYS B 1 122 ? -10.803 -14.256 3.379 1 89.16 122 LYS B C 1
ATOM 5819 O O . LYS B 1 122 ? -10.183 -15.056 2.675 1 89.16 122 LYS B O 1
ATOM 5824 N N . LYS B 1 123 ? -12.024 -14.352 3.668 1 92.6 123 LYS B N 1
ATOM 5825 C CA . LYS B 1 123 ? -12.793 -15.487 3.167 1 92.6 123 LYS B CA 1
ATOM 5826 C C . LYS B 1 123 ? -12.924 -15.435 1.648 1 92.6 123 LYS B C 1
ATOM 5828 O O . LYS B 1 123 ? -12.761 -16.452 0.97 1 92.6 123 LYS B O 1
ATOM 5833 N N . ARG B 1 124 ? -13.245 -14.269 1.185 1 94.03 124 ARG B N 1
ATOM 5834 C CA . ARG B 1 124 ? -13.394 -14.106 -0.257 1 94.03 124 ARG B CA 1
ATOM 5835 C C . ARG B 1 124 ? -12.072 -14.352 -0.976 1 94.03 124 ARG B C 1
ATOM 5837 O O . ARG B 1 124 ? -12.055 -14.874 -2.093 1 94.03 124 ARG B O 1
ATOM 5844 N N . LYS B 1 125 ? -10.995 -13.924 -0.363 1 92.69 125 LYS B N 1
ATOM 5845 C CA . LYS B 1 125 ? -9.67 -14.196 -0.913 1 92.69 125 LYS B CA 1
ATOM 5846 C C . LYS B 1 125 ? -9.417 -15.697 -1.021 1 92.69 125 LYS B C 1
ATOM 5848 O O . LYS B 1 125 ? -8.891 -16.173 -2.029 1 92.69 125 LYS B O 1
ATOM 5853 N N . ARG B 1 126 ? -9.836 -16.458 -0.002 1 91.15 126 ARG B N 1
ATOM 5854 C CA . ARG B 1 126 ? -9.668 -17.908 -0.011 1 91.15 126 ARG B CA 1
ATOM 5855 C C . ARG B 1 126 ? -10.496 -18.548 -1.12 1 91.15 126 ARG B C 1
ATOM 5857 O O . ARG B 1 126 ? -10.039 -19.482 -1.783 1 91.15 126 ARG B O 1
ATOM 5864 N N . VAL B 1 127 ? -11.653 -18.054 -1.259 1 95.29 127 VAL B N 1
ATOM 5865 C CA . VAL B 1 127 ? -12.521 -18.572 -2.311 1 95.29 127 VAL B CA 1
ATOM 5866 C C . VAL B 1 127 ? -11.899 -18.294 -3.677 1 95.29 127 VAL B C 1
ATOM 5868 O O . VAL B 1 127 ? -11.879 -19.168 -4.547 1 95.29 127 VAL B O 1
ATOM 5871 N N . PHE B 1 128 ? -11.421 -17.117 -3.863 1 95.03 128 PHE B N 1
ATOM 5872 C CA . PHE B 1 128 ? -10.764 -16.768 -5.117 1 95.03 128 PHE B CA 1
ATOM 5873 C C . PHE B 1 128 ? -9.607 -17.717 -5.404 1 95.03 128 PHE B C 1
ATOM 5875 O O . PHE B 1 128 ? -9.512 -18.276 -6.499 1 95.03 128 PHE B O 1
ATOM 5882 N N . ASN B 1 129 ? -8.746 -17.903 -4.367 1 89.93 129 ASN B N 1
ATOM 5883 C CA . ASN B 1 129 ? -7.573 -18.759 -4.513 1 89.93 129 ASN B CA 1
ATOM 5884 C C . ASN B 1 129 ? -7.964 -20.193 -4.856 1 89.93 129 ASN B C 1
ATOM 5886 O O . ASN B 1 129 ? -7.333 -20.827 -5.704 1 89.93 129 ASN B O 1
ATOM 5890 N N . ALA B 1 130 ? -8.963 -20.649 -4.17 1 91.55 130 ALA B N 1
ATOM 5891 C CA . ALA B 1 130 ? -9.426 -22.011 -4.423 1 91.55 130 ALA B CA 1
ATOM 5892 C C . ALA B 1 130 ? -9.952 -22.156 -5.848 1 91.55 130 ALA B C 1
ATOM 5894 O O . ALA B 1 130 ? -9.617 -23.116 -6.545 1 91.55 130 ALA B O 1
ATOM 5895 N N . LEU B 1 131 ? -10.705 -21.182 -6.294 1 94.56 131 LEU B N 1
ATOM 5896 C CA . LEU B 1 131 ? -11.322 -21.252 -7.614 1 94.56 131 LEU B CA 1
ATOM 5897 C C . LEU B 1 131 ? -10.275 -21.101 -8.712 1 94.56 131 LEU B C 1
ATOM 5899 O O . LEU B 1 131 ? -10.231 -21.903 -9.648 1 94.56 131 LEU B O 1
ATOM 5903 N N . ILE B 1 132 ? -9.442 -20.138 -8.591 1 93.17 132 ILE B N 1
ATOM 5904 C CA . ILE B 1 132 ? -8.474 -19.88 -9.652 1 93.17 132 ILE B CA 1
ATOM 5905 C C . ILE B 1 132 ? -7.47 -21.028 -9.725 1 93.17 132 ILE B C 1
ATOM 5907 O O . ILE B 1 132 ? -7.055 -21.43 -10.815 1 93.17 132 ILE B O 1
ATOM 5911 N N . THR B 1 133 ? -7.027 -21.519 -8.561 1 88.17 133 THR B N 1
ATOM 5912 C CA . THR B 1 133 ? -6.13 -22.669 -8.539 1 88.17 133 THR B CA 1
ATOM 5913 C C . THR B 1 133 ? -6.813 -23.899 -9.13 1 88.17 133 THR B C 1
ATOM 5915 O O . THR B 1 133 ? -6.216 -24.624 -9.929 1 88.17 133 THR B O 1
ATOM 5918 N N . GLY B 1 134 ? -8.078 -24.116 -8.715 1 89.17 134 GLY B N 1
ATOM 5919 C CA . GLY B 1 134 ? -8.826 -25.248 -9.238 1 89.17 134 GLY B CA 1
ATOM 5920 C C . GLY B 1 134 ? -8.985 -25.212 -10.746 1 89.17 134 GLY B C 1
ATOM 5921 O O . GLY B 1 134 ? -8.724 -26.206 -11.427 1 89.17 134 GLY B O 1
ATOM 5922 N N . PHE B 1 135 ? -9.357 -24.069 -11.296 1 93.45 135 PHE B N 1
ATOM 5923 C CA . PHE B 1 135 ? -9.547 -23.941 -12.736 1 93.45 135 PHE B CA 1
ATOM 5924 C C . PHE B 1 135 ? -8.214 -24.034 -13.469 1 93.45 135 PHE B C 1
ATOM 5926 O O . PHE B 1 135 ? -8.141 -24.589 -14.568 1 93.45 135 PHE B O 1
ATOM 5933 N N . SER B 1 136 ? -7.174 -23.479 -12.889 1 90.54 136 SER B N 1
ATOM 5934 C CA . SER B 1 136 ? -5.86 -23.524 -13.523 1 90.54 136 SER B CA 1
ATOM 5935 C C . SER B 1 136 ? -5.324 -24.951 -13.583 1 90.54 136 SER B C 1
ATOM 5937 O O . SER B 1 136 ? -4.804 -25.381 -14.615 1 90.54 136 SER B O 1
ATOM 5939 N N . ILE B 1 137 ? -5.436 -25.662 -12.476 1 85.58 137 ILE B N 1
ATOM 5940 C CA . ILE B 1 137 ? -5.015 -27.058 -12.458 1 85.58 137 ILE B CA 1
ATOM 5941 C C . ILE B 1 137 ? -5.864 -27.866 -13.436 1 85.58 137 ILE B C 1
ATOM 5943 O O . ILE B 1 137 ? -5.341 -28.695 -14.185 1 85.58 137 ILE B O 1
ATOM 5947 N N . GLY B 1 138 ? -7.195 -27.603 -13.39 1 87.95 138 GLY B N 1
ATOM 5948 C CA . GLY B 1 138 ? -8.072 -28.279 -14.332 1 87.95 138 GLY B CA 1
ATOM 5949 C C . GLY B 1 138 ? -7.692 -28.037 -15.781 1 87.95 138 GLY B C 1
ATOM 5950 O O . GLY B 1 138 ? -7.682 -28.968 -16.589 1 87.95 138 GLY B O 1
ATOM 5951 N N . LEU B 1 139 ? -7.417 -26.814 -16.1 1 92.49 139 LEU B N 1
ATOM 5952 C CA . LEU B 1 139 ? -7.035 -26.467 -17.464 1 92.49 139 LEU B CA 1
ATOM 5953 C C . LEU B 1 139 ? -5.714 -27.127 -17.844 1 92.49 139 LEU B C 1
ATOM 5955 O O . LEU B 1 139 ? -5.582 -27.675 -18.941 1 92.49 139 LEU B O 1
ATOM 5959 N N . ALA B 1 140 ? -4.761 -27.071 -16.946 1 86.83 140 ALA B N 1
ATOM 5960 C CA . ALA B 1 140 ? -3.465 -27.688 -17.214 1 86.83 140 ALA B CA 1
ATOM 5961 C C . ALA B 1 140 ? -3.611 -29.188 -17.458 1 86.83 140 ALA B C 1
ATOM 5963 O O . ALA B 1 140 ? -3.021 -29.731 -18.394 1 86.83 140 ALA B O 1
ATOM 5964 N N . LEU B 1 141 ? -4.36 -29.865 -16.6 1 82.71 141 LEU B N 1
ATOM 5965 C CA . LEU B 1 141 ? -4.586 -31.298 -16.756 1 82.71 141 LEU B CA 1
ATOM 5966 C C . LEU B 1 141 ? -5.302 -31.596 -18.069 1 82.71 141 LEU B C 1
ATOM 5968 O O . LEU B 1 141 ? -4.997 -32.588 -18.736 1 82.71 141 LEU B O 1
ATOM 5972 N N . MET B 1 142 ? -6.243 -30.73 -18.422 1 89.01 142 MET B N 1
ATOM 5973 C CA . MET B 1 142 ? -6.984 -30.938 -19.663 1 89.01 142 MET B CA 1
ATOM 5974 C C . MET B 1 142 ? -6.084 -30.729 -20.876 1 89.01 142 MET B C 1
ATOM 5976 O O . MET B 1 142 ? -6.229 -31.416 -21.888 1 89.01 142 MET B O 1
ATOM 5980 N N . VAL B 1 143 ? -5.214 -29.801 -20.789 1 89.54 143 VAL B N 1
ATOM 5981 C CA . VAL B 1 143 ? -4.278 -29.553 -21.881 1 89.54 143 VAL B CA 1
ATOM 5982 C C . VAL B 1 143 ? -3.356 -30.758 -22.054 1 89.54 143 VAL B C 1
ATOM 5984 O O . VAL B 1 143 ? -3.146 -31.231 -23.174 1 89.54 143 VAL B O 1
ATOM 5987 N N . VAL B 1 144 ? -2.837 -31.234 -20.946 1 83.03 144 VAL B N 1
ATOM 5988 C CA . VAL B 1 144 ? -1.969 -32.405 -21.007 1 83.03 144 VAL B CA 1
ATOM 5989 C C . VAL B 1 144 ? -2.746 -33.597 -21.562 1 83.03 144 VAL B C 1
ATOM 5991 O O . VAL B 1 144 ? -2.24 -34.337 -22.409 1 83.03 144 VAL B O 1
ATOM 5994 N N . SER B 1 145 ? -3.924 -33.781 -21.095 1 83.63 145 SER B N 1
ATOM 5995 C CA . SER B 1 145 ? -4.765 -34.874 -21.571 1 83.63 145 SER B CA 1
ATOM 5996 C C . SER B 1 145 ? -5.031 -34.755 -23.068 1 83.63 145 SER B C 1
ATOM 5998 O O . SER B 1 145 ? -4.992 -35.753 -23.792 1 83.63 145 SER B O 1
ATOM 6000 N N . PHE B 1 146 ? -5.31 -33.586 -23.486 1 87.93 146 PHE B N 1
ATOM 6001 C CA . PHE B 1 146 ? -5.56 -33.303 -24.894 1 87.93 146 PHE B CA 1
ATOM 6002 C C . PHE B 1 146 ? -4.328 -33.613 -25.736 1 87.93 146 PHE B C 1
ATOM 6004 O O . PHE B 1 146 ? -4.427 -34.272 -26.772 1 87.93 146 PHE B O 1
ATOM 6011 N N . MET B 1 147 ? -3.247 -33.247 -25.313 1 86.64 147 MET B N 1
ATOM 6012 C CA . MET B 1 147 ? -2 -33.45 -26.044 1 86.64 147 MET B CA 1
ATOM 6013 C C . MET B 1 147 ? -1.612 -34.925 -26.057 1 86.64 147 MET B C 1
ATOM 6015 O O . MET B 1 147 ? -1.139 -35.438 -27.073 1 86.64 147 MET B O 1
ATOM 6019 N N . ASN B 1 148 ? -1.823 -35.637 -24.949 1 82.35 148 ASN B N 1
ATOM 6020 C CA . ASN B 1 148 ? -1.528 -37.064 -24.88 1 82.35 148 ASN B CA 1
ATOM 6021 C C . ASN B 1 148 ? -2.375 -37.86 -25.869 1 82.35 148 ASN B C 1
ATOM 6023 O O . ASN B 1 148 ? -1.897 -38.827 -26.465 1 82.35 148 ASN B O 1
ATOM 6027 N N . ARG B 1 149 ? -3.56 -37.47 -26.053 1 84.61 149 ARG B N 1
ATOM 6028 C CA . ARG B 1 149 ? -4.428 -38.152 -27.008 1 84.61 149 ARG B CA 1
ATOM 6029 C C . ARG B 1 149 ? -3.935 -37.95 -28.437 1 84.61 149 ARG B C 1
ATOM 6031 O O . ARG B 1 149 ? -3.938 -38.886 -29.239 1 84.61 149 ARG B O 1
ATOM 6038 N N . ILE B 1 150 ? -3.485 -36.786 -28.694 1 86.21 150 ILE B N 1
ATOM 6039 C CA . ILE B 1 150 ? -2.989 -36.469 -30.03 1 86.21 150 ILE B CA 1
ATOM 6040 C C . ILE B 1 150 ? -1.723 -37.274 -30.314 1 86.21 150 ILE B C 1
ATOM 6042 O O . ILE B 1 150 ? -1.584 -37.866 -31.387 1 86.21 150 ILE B O 1
ATOM 6046 N N . VAL B 1 151 ? -0.872 -37.33 -29.378 1 84.86 151 VAL B N 1
ATOM 6047 C CA . VAL B 1 151 ? 0.385 -38.049 -29.555 1 84.86 151 VAL B CA 1
ATOM 6048 C C . VAL B 1 151 ? 0.111 -39.547 -29.675 1 84.86 151 VAL B C 1
ATOM 6050 O O . VAL B 1 151 ? 0.788 -40.249 -30.429 1 84.86 151 VAL B O 1
ATOM 6053 N N . GLY B 1 152 ? -0.835 -40.038 -28.922 1 83.47 152 GLY B N 1
ATOM 6054 C CA . GLY B 1 152 ? -1.213 -41.44 -29.008 1 83.47 152 GLY B CA 1
ATOM 6055 C C . GLY B 1 152 ? -1.643 -41.858 -30.402 1 83.47 152 GLY B C 1
ATOM 6056 O O . GLY B 1 152 ? -1.358 -42.976 -30.836 1 83.47 152 GLY B O 1
ATOM 6057 N N . ASP B 1 153 ? -2.18 -40.972 -31.145 1 85.46 153 ASP B N 1
ATOM 6058 C CA . ASP B 1 153 ? -2.632 -41.26 -32.503 1 85.46 153 ASP B CA 1
ATOM 6059 C C . ASP B 1 153 ? -1.524 -40.99 -33.519 1 85.46 153 ASP B C 1
ATOM 6061 O O . ASP B 1 153 ? -1.303 -41.79 -34.431 1 85.46 153 ASP B O 1
ATOM 6065 N N . LEU B 1 154 ? -0.797 -39.928 -33.317 1 86.46 154 LEU B N 1
ATOM 6066 C CA . LEU B 1 154 ? 0.186 -39.466 -34.291 1 86.46 154 LEU B CA 1
ATOM 6067 C C . LEU B 1 154 ? 1.407 -40.381 -34.307 1 86.46 154 LEU B C 1
ATOM 6069 O O . LEU B 1 154 ? 2.121 -40.452 -35.31 1 86.46 154 LEU B O 1
ATOM 6073 N N . ARG B 1 155 ? 1.672 -41.042 -33.246 1 87.47 155 ARG B N 1
ATOM 6074 C CA . ARG B 1 155 ? 2.84 -41.915 -33.217 1 87.47 155 ARG B CA 1
ATOM 6075 C C . ARG B 1 155 ? 2.733 -43.008 -34.275 1 87.47 155 ARG B C 1
ATOM 6077 O O . ARG B 1 155 ? 3.732 -43.378 -34.896 1 87.47 155 ARG B O 1
ATOM 6084 N N . TRP B 1 156 ? 1.527 -43.533 -34.549 1 88.89 156 TRP B N 1
ATOM 6085 C CA . TRP B 1 156 ? 1.332 -44.585 -35.541 1 88.89 156 TRP B CA 1
ATOM 6086 C C . TRP B 1 156 ? 1.474 -44.032 -36.955 1 88.89 156 TRP B C 1
ATOM 6088 O O . TRP B 1 156 ? 1.93 -44.735 -37.86 1 88.89 156 TRP B O 1
ATOM 6098 N N . PHE B 1 157 ? 1.087 -42.848 -37.062 1 87.99 157 PHE B N 1
ATOM 6099 C CA . PHE B 1 157 ? 1.291 -42.196 -38.35 1 87.99 157 PHE B CA 1
ATOM 6100 C C . PHE B 1 157 ? 2.777 -42.047 -38.652 1 87.99 157 PHE B C 1
ATOM 6102 O O . PHE B 1 157 ? 3.215 -42.296 -39.777 1 87.99 157 PHE B O 1
ATOM 6109 N N . ILE B 1 158 ? 3.528 -41.635 -37.686 1 86.81 158 ILE B N 1
ATOM 6110 C CA . ILE B 1 158 ? 4.965 -41.454 -37.86 1 86.81 158 ILE B CA 1
ATOM 6111 C C . ILE B 1 158 ? 5.62 -42.798 -38.173 1 86.81 158 ILE B C 1
ATOM 6113 O O . ILE B 1 158 ? 6.49 -42.883 -39.043 1 86.81 158 ILE B O 1
ATOM 6117 N N . LEU B 1 159 ? 5.168 -43.869 -37.574 1 89.34 159 LEU B N 1
ATOM 6118 C CA . LEU B 1 159 ? 5.728 -45.203 -37.759 1 89.34 159 LEU B CA 1
ATOM 6119 C C . LEU B 1 159 ? 5.36 -45.761 -39.13 1 89.34 159 LEU B C 1
ATOM 6121 O O . LEU B 1 159 ? 6.018 -46.677 -39.629 1 89.34 159 LEU B O 1
ATOM 6125 N N . SER B 1 160 ? 4.332 -45.263 -39.787 1 90.33 160 SER B N 1
ATOM 6126 C CA . SER B 1 160 ? 3.891 -45.759 -41.087 1 90.33 160 SER B CA 1
ATOM 6127 C C . SER B 1 160 ? 4.638 -45.07 -42.224 1 90.33 160 SER B C 1
ATOM 6129 O O . SER B 1 160 ? 4.634 -45.552 -43.359 1 90.33 160 SER B O 1
ATOM 6131 N N . ARG B 1 161 ? 5.276 -44.015 -41.965 1 86.44 161 ARG B N 1
ATOM 6132 C CA . ARG B 1 161 ? 5.893 -43.233 -43.032 1 86.44 161 ARG B CA 1
ATOM 6133 C C . ARG B 1 161 ? 7.251 -43.809 -43.418 1 86.44 161 ARG B C 1
ATOM 6135 O O . ARG B 1 161 ? 7.686 -43.673 -44.563 1 86.44 161 ARG B O 1
ATOM 6142 N N . ARG B 1 162 ? 7.885 -44.305 -42.432 1 84.89 162 ARG B N 1
ATOM 6143 C CA . ARG B 1 162 ? 9.205 -44.851 -42.732 1 84.89 162 ARG B CA 1
ATOM 6144 C C . ARG B 1 162 ? 9.591 -45.934 -41.73 1 84.89 162 ARG B C 1
ATOM 6146 O O . ARG B 1 162 ? 8.9 -46.134 -40.728 1 84.89 162 ARG B O 1
ATOM 6153 N N . SER B 1 163 ? 10.665 -46.626 -42.087 1 88.88 163 SER B N 1
ATOM 6154 C CA . SER B 1 163 ? 11.158 -47.688 -41.215 1 88.88 163 SER B CA 1
ATOM 6155 C C . SER B 1 163 ? 12.071 -47.131 -40.128 1 88.88 163 SER B C 1
ATOM 6157 O O . SER B 1 163 ? 12.82 -46.181 -40.366 1 88.88 163 SER B O 1
ATOM 6159 N N . PHE B 1 164 ? 11.912 -47.6 -38.917 1 88.4 164 PHE B N 1
ATOM 6160 C CA . PHE B 1 164 ? 12.709 -47.184 -37.769 1 88.4 164 PHE B CA 1
ATOM 6161 C C . PHE B 1 164 ? 13.375 -48.386 -37.109 1 88.4 164 PHE B C 1
ATOM 6163 O O . PHE B 1 164 ? 12.92 -49.52 -37.269 1 88.4 164 PHE B O 1
ATOM 6170 N N . SER B 1 165 ? 14.499 -48.091 -36.452 1 85.8 165 SER B N 1
ATOM 6171 C CA . SER B 1 165 ? 15.173 -49.133 -35.684 1 85.8 165 SER B CA 1
ATOM 6172 C C . SER B 1 165 ? 14.353 -49.539 -34.465 1 85.8 165 SER B C 1
ATOM 6174 O O . SER B 1 165 ? 13.41 -48.842 -34.084 1 85.8 165 SER B O 1
ATOM 6176 N N . HIS B 1 166 ? 14.671 -50.684 -33.92 1 85.48 166 HIS B N 1
ATOM 6177 C CA . HIS B 1 166 ? 13.956 -51.237 -32.776 1 85.48 166 HIS B CA 1
ATOM 6178 C C . HIS B 1 166 ? 13.916 -50.245 -31.618 1 85.48 166 HIS B C 1
ATOM 6180 O O . HIS B 1 166 ? 12.86 -50.022 -31.022 1 85.48 166 HIS B O 1
ATOM 6186 N N . GLY B 1 167 ? 14.971 -49.584 -31.293 1 80.36 167 GLY B N 1
ATOM 6187 C CA . GLY B 1 167 ? 15.041 -48.627 -30.201 1 80.36 167 GLY B CA 1
ATOM 6188 C C . GLY B 1 167 ? 14.212 -47.38 -30.446 1 80.36 167 GLY B C 1
ATOM 6189 O O . GLY B 1 167 ? 13.58 -46.858 -29.526 1 80.36 167 GLY B O 1
ATOM 6190 N N . LYS B 1 168 ? 14.145 -46.941 -31.592 1 83.63 168 LYS B N 1
ATOM 6191 C CA . LYS B 1 168 ? 13.382 -45.747 -31.945 1 83.63 168 LYS B CA 1
ATOM 6192 C C . LYS B 1 168 ? 11.883 -46.03 -31.936 1 83.63 168 LYS B C 1
ATOM 6194 O O . LYS B 1 168 ? 11.086 -45.17 -31.557 1 83.63 168 LYS B O 1
ATOM 6199 N N . VAL B 1 169 ? 11.492 -47.225 -32.402 1 86.88 169 VAL B N 1
ATOM 6200 C CA . VAL B 1 169 ? 10.081 -47.597 -32.361 1 86.88 169 VAL B CA 1
ATOM 6201 C C . VAL B 1 169 ? 9.588 -47.596 -30.915 1 86.88 169 VAL B C 1
ATOM 6203 O O . VAL B 1 169 ? 8.499 -47.096 -30.625 1 86.88 169 VAL B O 1
ATOM 6206 N N . GLU B 1 170 ? 10.418 -48.079 -30.05 1 84.75 170 GLU B N 1
ATOM 6207 C CA . GLU B 1 170 ? 10.053 -48.109 -28.637 1 84.75 170 GLU B CA 1
ATOM 6208 C C . GLU B 1 170 ? 9.917 -46.698 -28.072 1 84.75 170 GLU B C 1
ATOM 6210 O O . GLU B 1 170 ? 8.992 -46.417 -27.307 1 84.75 170 GLU B O 1
ATOM 6215 N N . ALA B 1 171 ? 10.781 -45.846 -28.416 1 82.96 171 ALA B N 1
ATOM 6216 C CA . ALA B 1 171 ? 10.751 -44.465 -27.941 1 82.96 171 ALA B CA 1
ATOM 6217 C C . ALA B 1 171 ? 9.526 -43.728 -28.473 1 82.96 171 ALA B C 1
ATOM 6219 O O . ALA B 1 171 ? 8.908 -42.939 -27.755 1 82.96 171 ALA B O 1
ATOM 6220 N N . ILE B 1 172 ? 9.177 -43.96 -29.644 1 84.59 172 ILE B N 1
ATOM 6221 C CA . ILE B 1 172 ? 8.033 -43.304 -30.268 1 84.59 172 ILE B CA 1
ATOM 6222 C C . ILE B 1 172 ? 6.74 -43.801 -29.626 1 84.59 172 ILE B C 1
ATOM 6224 O O . ILE B 1 172 ? 5.802 -43.026 -29.425 1 84.59 172 ILE B O 1
ATOM 6228 N N . LEU B 1 173 ? 6.739 -45.054 -29.288 1 84.65 173 LEU B N 1
ATOM 6229 C CA . LEU B 1 173 ? 5.546 -45.613 -28.663 1 84.65 173 LEU B CA 1
ATOM 6230 C C . LEU B 1 173 ? 5.355 -45.054 -27.257 1 84.65 173 LEU B C 1
ATOM 6232 O O . LEU B 1 173 ? 4.232 -45.006 -26.751 1 84.65 173 LEU B O 1
ATOM 6236 N N . HIS B 1 174 ? 6.46 -44.565 -26.638 1 78.35 174 HIS B N 1
ATOM 6237 C CA . HIS B 1 174 ? 6.385 -43.969 -25.309 1 78.35 174 HIS B CA 1
ATOM 6238 C C . HIS B 1 174 ? 6.446 -42.447 -25.383 1 78.35 174 HIS B C 1
ATOM 6240 O O . HIS B 1 174 ? 6.892 -41.792 -24.438 1 78.35 174 HIS B O 1
ATOM 6246 N N . ALA B 1 175 ? 6.129 -41.861 -26.395 1 75.21 175 ALA B N 1
ATOM 6247 C CA . ALA B 1 175 ? 6.242 -40.423 -26.62 1 75.21 175 ALA B CA 1
ATOM 6248 C C . ALA B 1 175 ? 5.305 -39.648 -25.696 1 75.21 175 ALA B C 1
ATOM 6250 O O . ALA B 1 175 ? 5.37 -38.419 -25.626 1 75.21 175 ALA B O 1
ATOM 6251 N N . HIS B 1 176 ? 4.494 -40.287 -24.813 1 70.15 176 HIS B N 1
ATOM 6252 C CA . HIS B 1 176 ? 3.637 -39.581 -23.867 1 70.15 176 HIS B CA 1
ATOM 6253 C C . HIS B 1 176 ? 4.436 -39.078 -22.67 1 70.15 176 HIS B C 1
ATOM 6255 O O . HIS B 1 176 ? 3.983 -38.188 -21.945 1 70.15 176 HIS B O 1
ATOM 6261 N N . SER B 1 177 ? 5.596 -39.619 -22.521 1 74.22 177 SER B N 1
ATOM 6262 C CA . SER B 1 177 ? 6.478 -39.173 -21.447 1 74.22 177 SER B CA 1
ATOM 6263 C C . SER B 1 177 ? 7.528 -38.196 -21.964 1 74.22 177 SER B C 1
ATOM 6265 O O . SER B 1 177 ? 8.262 -38.506 -22.905 1 74.22 177 SER B O 1
ATOM 6267 N N . LEU B 1 178 ? 7.524 -37.057 -21.346 1 73.18 178 LEU B N 1
ATOM 6268 C CA . LEU B 1 178 ? 8.475 -36.035 -21.768 1 73.18 178 LEU B CA 1
ATOM 6269 C C . LEU B 1 178 ? 9.91 -36.518 -21.583 1 73.18 178 LEU B C 1
ATOM 6271 O O . LEU B 1 178 ? 10.796 -36.155 -22.36 1 73.18 178 LEU B O 1
ATOM 6275 N N . THR B 1 179 ? 10.064 -37.407 -20.704 1 70.13 179 THR B N 1
ATOM 6276 C CA . THR B 1 179 ? 11.402 -37.93 -20.451 1 70.13 179 THR B CA 1
ATOM 6277 C C . THR B 1 179 ? 11.861 -38.822 -21.601 1 70.13 179 THR B C 1
ATOM 6279 O O . THR B 1 179 ? 13.027 -38.779 -22 1 70.13 179 THR B O 1
ATOM 6282 N N . ARG B 1 180 ? 10.932 -39.52 -22.096 1 74.31 180 ARG B N 1
ATOM 6283 C CA . ARG B 1 180 ? 11.292 -40.431 -23.177 1 74.31 180 ARG B CA 1
ATOM 6284 C C . ARG B 1 180 ? 11.522 -39.672 -24.48 1 74.31 180 ARG B C 1
ATOM 6286 O O . ARG B 1 180 ? 12.37 -40.058 -25.287 1 74.31 180 ARG B O 1
ATOM 6293 N N . ILE B 1 181 ? 10.795 -38.582 -24.554 1 79.44 181 ILE B N 1
ATOM 6294 C CA . ILE B 1 181 ? 10.999 -37.747 -25.733 1 79.44 181 ILE B CA 1
ATOM 6295 C C . ILE B 1 181 ? 12.378 -37.093 -25.67 1 79.44 181 ILE B C 1
ATOM 6297 O O . ILE B 1 181 ? 13.073 -36.997 -26.685 1 79.44 181 ILE B O 1
ATOM 6301 N N . THR B 1 182 ? 12.764 -36.7 -24.489 1 79.43 182 THR B N 1
ATOM 6302 C CA . THR B 1 182 ? 14.078 -36.087 -24.329 1 79.43 182 THR B CA 1
ATOM 6303 C C . THR B 1 182 ? 15.185 -37.095 -24.621 1 79.43 182 THR B C 1
ATOM 6305 O O . THR B 1 182 ? 16.185 -36.76 -25.26 1 79.43 182 THR B O 1
ATOM 6308 N N . LYS B 1 183 ? 14.968 -38.323 -24.25 1 76.08 183 LYS B N 1
ATOM 6309 C CA . LYS B 1 183 ? 15.937 -39.377 -24.536 1 76.08 183 LYS B CA 1
ATOM 6310 C C . LYS B 1 183 ? 16.01 -39.665 -26.033 1 76.08 183 LYS B C 1
ATOM 6312 O O . LYS B 1 183 ? 17.088 -39.936 -26.566 1 76.08 183 LYS B O 1
ATOM 6317 N N . LEU B 1 184 ? 14.85 -39.614 -26.666 1 79.73 184 LEU B N 1
ATOM 6318 C CA . LEU B 1 184 ? 14.804 -39.813 -28.111 1 79.73 184 LEU B CA 1
ATOM 6319 C C . LEU B 1 184 ? 15.583 -38.72 -28.834 1 79.73 184 LEU B C 1
ATOM 6321 O O . LEU B 1 184 ? 16.311 -38.999 -29.789 1 79.73 184 LEU B O 1
ATOM 6325 N N . ILE B 1 185 ? 15.504 -37.506 -28.362 1 82.82 185 ILE B N 1
ATOM 6326 C CA . ILE B 1 185 ? 16.187 -36.369 -28.968 1 82.82 185 ILE B CA 1
ATOM 6327 C C . ILE B 1 185 ? 17.694 -36.505 -28.765 1 82.82 185 ILE B C 1
ATOM 6329 O O . ILE B 1 185 ? 18.477 -36.232 -29.678 1 82.82 185 ILE B O 1
ATOM 6333 N N . MET B 1 186 ? 18.082 -37.023 -27.67 1 80.15 186 MET B N 1
ATOM 6334 C CA . MET B 1 186 ? 19.505 -37.126 -27.361 1 80.15 186 MET B CA 1
ATOM 6335 C C . MET B 1 186 ? 20.139 -38.298 -28.103 1 80.15 186 MET B C 1
ATOM 6337 O O . MET B 1 186 ? 21.326 -38.26 -28.433 1 80.15 186 MET B O 1
ATOM 6341 N N . ASN B 1 187 ? 19.349 -39.357 -28.591 1 75.51 187 ASN B N 1
ATOM 6342 C CA . ASN B 1 187 ? 19.901 -40.572 -29.181 1 75.51 187 ASN B CA 1
ATOM 6343 C C . ASN B 1 187 ? 19.634 -40.638 -30.682 1 75.51 187 ASN B C 1
ATOM 6345 O O . ASN B 1 187 ? 20.091 -41.561 -31.358 1 75.51 187 ASN B O 1
ATOM 6349 N N . SER B 1 188 ? 18.877 -39.662 -31.172 1 77.67 188 SER B N 1
ATOM 6350 C CA . SER B 1 188 ? 18.51 -39.783 -32.58 1 77.67 188 SER B CA 1
ATOM 6351 C C . SER B 1 188 ? 19.465 -38.994 -33.47 1 77.67 188 SER B C 1
ATOM 6353 O O . SER B 1 188 ? 19.922 -37.913 -33.093 1 77.67 188 SER B O 1
ATOM 6355 N N . LYS B 1 189 ? 19.876 -39.582 -34.518 1 76.88 189 LYS B N 1
ATOM 6356 C CA . LYS B 1 189 ? 20.783 -38.944 -35.468 1 76.88 189 LYS B CA 1
ATOM 6357 C C . LYS B 1 189 ? 20.025 -38.422 -36.685 1 76.88 189 LYS B C 1
ATOM 6359 O O . LYS B 1 189 ? 20.549 -37.605 -37.445 1 76.88 189 LYS B O 1
ATOM 6364 N N . ARG B 1 190 ? 18.755 -38.759 -36.775 1 80.96 190 ARG B N 1
ATOM 6365 C CA . ARG B 1 190 ? 18.033 -38.354 -37.977 1 80.96 190 ARG B CA 1
ATOM 6366 C C . ARG B 1 190 ? 17.349 -37.006 -37.776 1 80.96 190 ARG B C 1
ATOM 6368 O O . ARG B 1 190 ? 16.583 -36.827 -36.827 1 80.96 190 ARG B O 1
ATOM 6375 N N . ILE B 1 191 ? 17.41 -36.193 -38.64 1 83.31 191 ILE B N 1
ATOM 6376 C CA . ILE B 1 191 ? 17.025 -34.79 -38.536 1 83.31 191 ILE B CA 1
ATOM 6377 C C . ILE B 1 191 ? 15.503 -34.674 -38.494 1 83.31 191 ILE B C 1
ATOM 6379 O O . ILE B 1 191 ? 14.952 -33.962 -37.651 1 83.31 191 ILE B O 1
ATOM 6383 N N . PRO B 1 192 ? 14.719 -35.413 -39.323 1 81.76 192 PRO B N 1
ATOM 6384 C CA . PRO B 1 192 ? 13.268 -35.225 -39.269 1 81.76 192 PRO B CA 1
ATOM 6385 C C . PRO B 1 192 ? 12.661 -35.701 -37.951 1 81.76 192 PRO B C 1
ATOM 6387 O O . PRO B 1 192 ? 11.717 -35.088 -37.444 1 81.76 192 PRO B O 1
ATOM 6390 N N . VAL B 1 193 ? 13.127 -36.777 -37.471 1 80.24 193 VAL B N 1
ATOM 6391 C CA . VAL B 1 193 ? 12.636 -37.281 -36.193 1 80.24 193 VAL B CA 1
ATOM 6392 C C . VAL B 1 193 ? 13.001 -36.305 -35.077 1 80.24 193 VAL B C 1
ATOM 6394 O O . VAL B 1 193 ? 12.185 -36.024 -34.197 1 80.24 193 VAL B O 1
ATOM 6397 N N . LEU B 1 194 ? 14.166 -35.742 -35.209 1 85.7 194 LEU B N 1
ATOM 6398 C CA . LEU B 1 194 ? 14.634 -34.757 -34.241 1 85.7 194 LEU B CA 1
ATOM 6399 C C . LEU B 1 194 ? 13.774 -33.498 -34.286 1 85.7 194 LEU B C 1
ATOM 6401 O O . LEU B 1 194 ? 13.45 -32.925 -33.243 1 85.7 194 LEU B O 1
ATOM 6405 N N . ALA B 1 195 ? 13.418 -33.152 -35.43 1 86.33 195 ALA B N 1
ATOM 6406 C CA . ALA B 1 195 ? 12.643 -31.925 -35.596 1 86.33 195 ALA B CA 1
ATOM 6407 C C . ALA B 1 195 ? 11.244 -32.077 -35.005 1 86.33 195 ALA B C 1
ATOM 6409 O O . ALA B 1 195 ? 10.774 -31.202 -34.273 1 86.33 195 ALA B O 1
ATOM 6410 N N . VAL B 1 196 ? 10.612 -33.224 -35.239 1 83.27 196 VAL B N 1
ATOM 6411 C CA . VAL B 1 196 ? 9.253 -33.437 -34.752 1 83.27 196 VAL B CA 1
ATOM 6412 C C . VAL B 1 196 ? 9.268 -33.599 -33.234 1 83.27 196 VAL B C 1
ATOM 6414 O O . VAL B 1 196 ? 8.418 -33.043 -32.535 1 83.27 196 VAL B O 1
ATOM 6417 N N . ALA B 1 197 ? 10.255 -34.345 -32.778 1 86.14 197 ALA B N 1
ATOM 6418 C CA . ALA B 1 197 ? 10.358 -34.564 -31.338 1 86.14 197 ALA B CA 1
ATOM 6419 C C . ALA B 1 197 ? 10.672 -33.262 -30.606 1 86.14 197 ALA B C 1
ATOM 6421 O O . ALA B 1 197 ? 10.096 -32.98 -29.553 1 86.14 197 ALA B O 1
ATOM 6422 N N . SER B 1 198 ? 11.583 -32.497 -31.153 1 88.57 198 SER B N 1
ATOM 6423 C CA . SER B 1 198 ? 11.936 -31.223 -30.536 1 88.57 198 SER B CA 1
ATOM 6424 C C . SER B 1 198 ? 10.763 -30.249 -30.568 1 88.57 198 SER B C 1
ATOM 6426 O O . SER B 1 198 ? 10.526 -29.523 -29.6 1 88.57 198 SER B O 1
ATOM 6428 N N . LEU B 1 199 ? 10.069 -30.239 -31.647 1 88.03 199 LEU B N 1
ATOM 6429 C CA . LEU B 1 199 ? 8.916 -29.352 -31.764 1 88.03 199 LEU B CA 1
ATOM 6430 C C . LEU B 1 199 ? 7.837 -29.728 -30.755 1 88.03 199 LEU B C 1
ATOM 6432 O O . LEU B 1 199 ? 7.23 -28.853 -30.133 1 88.03 199 LEU B O 1
ATOM 6436 N N . TRP B 1 200 ? 7.667 -31.04 -30.629 1 86.36 200 TRP B N 1
ATOM 6437 C CA . TRP B 1 200 ? 6.667 -31.502 -29.671 1 86.36 200 TRP B CA 1
ATOM 6438 C C . TRP B 1 200 ? 7.071 -31.141 -28.246 1 86.36 200 TRP B C 1
ATOM 6440 O O . TRP B 1 200 ? 6.239 -30.694 -27.453 1 86.36 200 TRP B O 1
ATOM 6450 N N . LEU B 1 201 ? 8.307 -31.343 -27.924 1 86.73 201 LEU B N 1
ATOM 6451 C CA . LEU B 1 201 ? 8.82 -30.995 -26.603 1 86.73 201 LEU B CA 1
ATOM 6452 C C . LEU B 1 201 ? 8.671 -29.5 -26.339 1 86.73 201 LEU B C 1
ATOM 6454 O O . LEU B 1 201 ? 8.277 -29.095 -25.243 1 86.73 201 LEU B O 1
ATOM 6458 N N . PHE B 1 202 ? 8.963 -28.747 -27.31 1 89.11 202 PHE B N 1
ATOM 6459 C CA . PHE B 1 202 ? 8.866 -27.297 -27.186 1 89.11 202 PHE B CA 1
ATOM 6460 C C . PHE B 1 202 ? 7.421 -26.869 -26.956 1 89.11 202 PHE B C 1
ATOM 6462 O O . PHE B 1 202 ? 7.145 -26.036 -26.091 1 89.11 202 PHE B O 1
ATOM 6469 N N . ILE B 1 203 ? 6.5 -27.415 -27.641 1 87.64 203 ILE B N 1
ATOM 6470 C CA . ILE B 1 203 ? 5.093 -27.05 -27.52 1 87.64 203 ILE B CA 1
ATOM 6471 C C . ILE B 1 203 ? 4.575 -27.445 -26.139 1 87.64 203 ILE B C 1
ATOM 6473 O O . ILE B 1 203 ? 3.852 -26.679 -25.498 1 87.64 203 ILE B O 1
ATOM 6477 N N . ALA B 1 204 ? 4.98 -28.6 -25.701 1 84.86 204 ALA B N 1
ATOM 6478 C CA . ALA B 1 204 ? 4.539 -29.081 -24.395 1 84.86 204 ALA B CA 1
ATOM 6479 C C . ALA B 1 204 ? 5.064 -28.187 -23.275 1 84.86 204 ALA B C 1
ATOM 6481 O O . ALA B 1 204 ? 4.309 -27.789 -22.385 1 84.86 204 ALA B O 1
ATOM 6482 N N . LEU B 1 205 ? 6.282 -27.832 -23.374 1 84.9 205 LEU B N 1
ATOM 6483 C CA . LEU B 1 205 ? 6.893 -26.985 -22.355 1 84.9 205 LEU B CA 1
ATOM 6484 C C . LEU B 1 205 ? 6.339 -25.565 -22.425 1 84.9 205 LEU B C 1
ATOM 6486 O O . LEU B 1 205 ? 6.089 -24.94 -21.392 1 84.9 205 LEU B O 1
ATOM 6490 N N . ALA B 1 206 ? 6.219 -25.107 -23.586 1 88.01 206 ALA B N 1
ATOM 6491 C CA . ALA B 1 206 ? 5.694 -23.757 -23.775 1 88.01 206 ALA B CA 1
ATOM 6492 C C . ALA B 1 206 ? 4.278 -23.637 -23.219 1 88.01 206 ALA B C 1
ATOM 6494 O O . ALA B 1 206 ? 3.923 -22.618 -22.621 1 88.01 206 ALA B O 1
ATOM 6495 N N . ALA B 1 207 ? 3.503 -24.675 -23.409 1 87.73 207 ALA B N 1
ATOM 6496 C CA . ALA B 1 207 ? 2.133 -24.65 -22.903 1 87.73 207 ALA B CA 1
ATOM 6497 C C . ALA B 1 207 ? 2.112 -24.632 -21.378 1 87.73 207 ALA B C 1
ATOM 6499 O O . ALA B 1 207 ? 1.328 -23.898 -20.77 1 87.73 207 ALA B O 1
ATOM 6500 N N . GLN B 1 208 ? 2.988 -25.315 -20.802 1 83.77 208 GLN B N 1
ATOM 6501 C CA . GLN B 1 208 ? 3.038 -25.367 -19.345 1 83.77 208 GLN B CA 1
ATOM 6502 C C . GLN B 1 208 ? 3.521 -24.041 -18.764 1 83.77 208 GLN B C 1
ATOM 6504 O O . GLN B 1 208 ? 2.975 -23.558 -17.769 1 83.77 208 GLN B O 1
ATOM 6509 N N . VAL B 1 209 ? 4.472 -23.518 -19.39 1 86.33 209 VAL B N 1
ATOM 6510 C CA . VAL B 1 209 ? 5.006 -22.237 -18.94 1 86.33 209 VAL B CA 1
ATOM 6511 C C . VAL B 1 209 ? 3.951 -21.147 -19.113 1 86.33 209 VAL B C 1
ATOM 6513 O O . VAL B 1 209 ? 3.772 -20.302 -18.233 1 86.33 209 VAL B O 1
ATOM 6516 N N . ALA B 1 210 ? 3.362 -21.175 -20.219 1 89.64 210 ALA B N 1
ATOM 6517 C CA . ALA B 1 210 ? 2.339 -20.168 -20.488 1 89.64 210 ALA B CA 1
ATOM 6518 C C . ALA B 1 210 ? 1.221 -20.23 -19.451 1 89.64 210 ALA B C 1
ATOM 6520 O O . ALA B 1 210 ? 0.823 -19.203 -18.896 1 89.64 210 ALA B O 1
ATOM 6521 N N . LEU B 1 211 ? 0.765 -21.384 -19.168 1 88.74 211 LEU B N 1
ATOM 6522 C CA . LEU B 1 211 ? -0.326 -21.532 -18.211 1 88.74 211 LEU B CA 1
ATOM 6523 C C . LEU B 1 21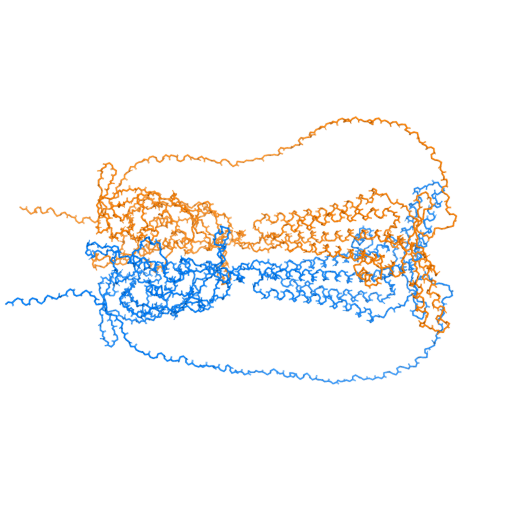1 ? 0.126 -21.147 -16.806 1 88.74 211 LEU B C 1
ATOM 6525 O O . LEU B 1 211 ? -0.642 -20.559 -16.042 1 88.74 211 LEU B O 1
ATOM 6529 N N . ALA B 1 212 ? 1.349 -21.466 -16.488 1 84.47 212 ALA B N 1
ATOM 6530 C CA . ALA B 1 212 ? 1.899 -21.077 -15.192 1 84.47 212 ALA B CA 1
ATOM 6531 C C . ALA B 1 212 ? 2.048 -19.561 -15.092 1 84.47 212 ALA B C 1
ATOM 6533 O O . ALA B 1 212 ? 1.972 -18.994 -14 1 84.47 212 ALA B O 1
ATOM 6534 N N . SER B 1 213 ? 2.248 -18.926 -16.18 1 87.32 213 SER B N 1
ATOM 6535 C CA . SER B 1 213 ? 2.491 -17.487 -16.203 1 87.32 213 SER B CA 1
ATOM 6536 C C . SER B 1 213 ? 1.207 -16.706 -15.945 1 87.32 213 SER B C 1
ATOM 6538 O O . SER B 1 213 ? 1.251 -15.512 -15.643 1 87.32 213 SER B O 1
ATOM 6540 N N . ILE B 1 214 ? 0.111 -17.374 -16.062 1 89.54 214 ILE B N 1
ATOM 6541 C CA . ILE B 1 214 ? -1.15 -16.698 -15.779 1 89.54 214 ILE B CA 1
ATOM 6542 C C . ILE B 1 214 ? -1.151 -16.189 -14.339 1 89.54 214 ILE B C 1
ATOM 6544 O O . ILE B 1 214 ? -1.611 -15.078 -14.066 1 89.54 214 ILE B O 1
ATOM 6548 N N . GLY B 1 215 ? -0.58 -16.959 -13.499 1 85.28 215 GLY B N 1
ATOM 6549 C CA . GLY B 1 215 ? -0.519 -16.591 -12.093 1 85.28 215 GLY B CA 1
ATOM 6550 C C . GLY B 1 215 ? 0.345 -15.372 -11.833 1 85.28 215 GLY B C 1
ATOM 6551 O O . GLY B 1 215 ? 0.223 -14.73 -10.787 1 85.28 215 GLY B O 1
ATOM 6552 N N . LEU B 1 216 ? 1.17 -15.062 -12.779 1 84.05 216 LEU B N 1
ATOM 6553 C CA . LEU B 1 216 ? 2.069 -13.926 -12.614 1 84.05 216 LEU B CA 1
ATOM 6554 C C . LEU B 1 216 ? 1.42 -12.641 -13.118 1 84.05 216 LEU B C 1
ATOM 6556 O O . LEU B 1 216 ? 1.97 -11.552 -12.942 1 84.05 216 LEU B O 1
ATOM 6560 N N . CYS B 1 217 ? 0.284 -12.793 -13.687 1 89.39 217 CYS B N 1
ATOM 6561 C CA . CYS B 1 217 ? -0.33 -11.644 -14.343 1 89.39 217 CYS B CA 1
ATOM 6562 C C . CYS B 1 217 ? -1.291 -10.927 -13.402 1 89.39 217 CYS B C 1
ATOM 6564 O O . CYS B 1 217 ? -1.873 -9.903 -13.764 1 89.39 217 CYS B O 1
ATOM 6566 N N . PHE B 1 218 ? -1.493 -11.479 -12.304 1 89.3 218 PHE B N 1
ATOM 6567 C CA . PHE B 1 218 ? -2.312 -10.813 -11.298 1 89.3 218 PHE B CA 1
ATOM 6568 C C . PHE B 1 218 ? -1.732 -11.018 -9.904 1 89.3 218 PHE B C 1
ATOM 6570 O O . PHE B 1 218 ? -0.922 -11.923 -9.69 1 89.3 218 PHE B O 1
ATOM 6577 N N . SER B 1 219 ? -2.064 -10.121 -9.034 1 86.08 219 SER B N 1
ATOM 6578 C CA . SER B 1 219 ? -1.598 -10.216 -7.655 1 86.08 219 SER B CA 1
ATOM 6579 C C . SER B 1 219 ? -2.675 -9.764 -6.675 1 86.08 219 SER B C 1
ATOM 6581 O O . SER B 1 219 ? -3.489 -8.895 -6.996 1 86.08 219 SER B O 1
ATOM 6583 N N . VAL B 1 220 ? -2.743 -10.45 -5.581 1 88.05 220 VAL B N 1
ATOM 6584 C CA . VAL B 1 220 ? -3.626 -10.026 -4.499 1 88.05 220 VAL B CA 1
ATOM 6585 C C . VAL B 1 220 ? -2.854 -9.147 -3.517 1 88.05 220 VAL B C 1
ATOM 6587 O O . VAL B 1 220 ? -1.913 -9.61 -2.868 1 88.05 220 VAL B O 1
ATOM 6590 N N . GLU B 1 221 ? -3.21 -7.959 -3.465 1 87.19 221 GLU B N 1
ATOM 6591 C CA . GLU B 1 221 ? -2.506 -6.995 -2.624 1 87.19 221 GLU B CA 1
ATOM 6592 C C . GLU B 1 221 ? -3.445 -6.371 -1.595 1 87.19 221 GLU B C 1
ATOM 6594 O O . GLU B 1 221 ? -4.657 -6.593 -1.638 1 87.19 221 GLU B O 1
ATOM 6599 N N . ASN B 1 222 ? -2.778 -5.652 -0.63 1 86.86 222 ASN B N 1
ATOM 6600 C CA . ASN B 1 222 ? -3.596 -4.87 0.292 1 86.86 222 ASN B CA 1
ATOM 6601 C C . ASN B 1 222 ? -4.353 -3.761 -0.432 1 86.86 222 ASN B C 1
ATOM 6603 O O . ASN B 1 222 ? -3.81 -3.118 -1.331 1 86.86 222 ASN B O 1
ATOM 6607 N N . SER B 1 223 ? -5.541 -3.628 0.002 1 90.64 223 SER B N 1
ATOM 6608 C CA . SER B 1 223 ? -6.316 -2.536 -0.578 1 90.64 223 SER B CA 1
ATOM 6609 C C . SER B 1 223 ? -5.827 -1.182 -0.074 1 90.64 223 SER B C 1
ATOM 6611 O O . SER B 1 223 ? -5.634 -0.994 1.129 1 90.64 223 SER B O 1
ATOM 6613 N N . GLU B 1 224 ? -5.612 -0.215 -0.959 1 84.93 224 GLU B N 1
ATOM 6614 C CA . GLU B 1 224 ? -5.133 1.108 -0.571 1 84.93 224 GLU B CA 1
ATOM 6615 C C . GLU B 1 224 ? -6.237 2.154 -0.697 1 84.93 224 GLU B C 1
ATOM 6617 O O . GLU B 1 224 ? -6.111 3.263 -0.175 1 84.93 224 GLU B O 1
ATOM 6622 N N . ASP B 1 225 ? -7.329 1.77 -1.285 1 88.59 225 ASP B N 1
ATOM 6623 C CA . ASP B 1 225 ? -8.349 2.767 -1.595 1 88.59 225 ASP B CA 1
ATOM 6624 C C . ASP B 1 225 ? -9.587 2.575 -0.722 1 88.59 225 ASP B C 1
ATOM 6626 O O . ASP B 1 225 ? -10.167 3.548 -0.235 1 88.59 225 ASP B O 1
ATOM 6630 N N . LYS B 1 226 ? -9.959 1.289 -0.596 1 94.43 226 LYS B N 1
ATOM 6631 C CA . LYS B 1 226 ? -11.209 0.991 0.095 1 94.43 226 LYS B CA 1
ATOM 6632 C C . LYS B 1 226 ? -10.964 0.121 1.325 1 94.43 226 LYS B C 1
ATOM 6634 O O . LYS B 1 226 ? -10.182 -0.83 1.272 1 94.43 226 LYS B O 1
ATOM 6639 N N . ALA B 1 227 ? -11.623 0.493 2.396 1 96.32 227 ALA B N 1
ATOM 6640 C CA . ALA B 1 227 ? -11.498 -0.271 3.634 1 96.32 227 ALA B CA 1
ATOM 6641 C C . ALA B 1 227 ? -12.483 -1.436 3.661 1 96.32 227 ALA B C 1
ATOM 6643 O O . ALA B 1 227 ? -13.553 -1.367 3.052 1 96.32 227 ALA B O 1
ATOM 6644 N N . LEU B 1 228 ? -12.025 -2.482 4.29 1 95.95 228 LEU B N 1
ATOM 6645 C CA . LEU B 1 228 ? -12.934 -3.57 4.634 1 95.95 228 LEU B CA 1
ATOM 6646 C C . LEU B 1 228 ? -13.664 -3.275 5.94 1 95.95 228 LEU B C 1
ATOM 6648 O O . LEU B 1 228 ? -13.032 -3.109 6.986 1 95.95 228 LEU B O 1
ATOM 6652 N N . LEU B 1 229 ? -14.94 -3.154 5.879 1 96.14 229 LEU B N 1
ATOM 6653 C CA . LEU B 1 229 ? -15.726 -2.842 7.068 1 96.14 229 LEU B CA 1
ATOM 6654 C C . LEU B 1 229 ? -16.212 -4.118 7.748 1 96.14 229 LEU B C 1
ATOM 6656 O O . LEU B 1 229 ? -16.94 -4.909 7.144 1 96.14 229 LEU B O 1
ATOM 6660 N N . VAL B 1 230 ? -15.796 -4.312 8.942 1 95.57 230 VAL B N 1
ATOM 6661 C CA . VAL B 1 230 ? -16.184 -5.484 9.721 1 95.57 230 VAL B CA 1
ATOM 6662 C C . VAL B 1 230 ? -16.813 -5.042 11.041 1 95.57 230 VAL B C 1
ATOM 6664 O O . VAL B 1 230 ? -16.486 -3.975 11.565 1 95.57 230 VAL B O 1
ATOM 6667 N N . PRO B 1 231 ? -17.706 -5.806 11.5 1 96.12 231 PRO B N 1
ATOM 6668 C CA . PRO B 1 231 ? -18.287 -5.428 12.79 1 96.12 231 PRO B CA 1
ATOM 6669 C C . PRO B 1 231 ? -17.252 -5.376 13.911 1 96.12 231 PRO B C 1
ATOM 6671 O O . PRO B 1 231 ? -16.399 -6.262 14.01 1 96.12 231 PRO B O 1
ATOM 6674 N N . GLY B 1 232 ? -17.185 -4.328 14.615 1 96.73 232 GLY B N 1
ATOM 6675 C CA . GLY B 1 232 ? -16.258 -4.127 15.718 1 96.73 232 GLY B CA 1
ATOM 6676 C C . GLY B 1 232 ? -16.362 -2.747 16.34 1 96.73 232 GLY B C 1
ATOM 6677 O O . GLY B 1 232 ? -17.436 -2.143 16.349 1 96.73 232 GLY B O 1
ATOM 6678 N N . ASP B 1 233 ? -15.231 -2.334 16.919 1 96.68 233 ASP B N 1
ATOM 6679 C CA . ASP B 1 233 ? -15.209 -1.023 17.558 1 96.68 233 ASP B CA 1
ATOM 6680 C C . ASP B 1 233 ? -14.654 0.04 16.613 1 96.68 233 ASP B C 1
ATOM 6682 O O . ASP B 1 233 ? -13.765 -0.241 15.807 1 96.68 233 ASP B O 1
ATOM 6686 N N . ILE B 1 234 ? -15.252 1.147 16.719 1 96.63 234 ILE B N 1
ATOM 6687 C CA . ILE B 1 234 ? -14.748 2.28 15.951 1 96.63 234 ILE B CA 1
ATOM 6688 C C . ILE B 1 234 ? -14.392 3.426 16.895 1 96.63 234 ILE B C 1
ATOM 6690 O O . ILE B 1 234 ? -14.985 3.561 17.969 1 96.63 234 ILE B O 1
ATOM 6694 N N . MET B 1 235 ? -13.397 4.108 16.542 1 97.12 235 MET B N 1
ATOM 6695 C CA . MET B 1 235 ? -12.991 5.283 17.308 1 97.12 235 MET B CA 1
ATOM 6696 C C . MET B 1 235 ? -13.362 6.566 16.573 1 97.12 235 MET B C 1
ATOM 6698 O O . MET B 1 235 ? -13.008 6.742 15.406 1 97.12 235 MET B O 1
ATOM 6702 N N . ILE B 1 236 ? -14.09 7.413 17.223 1 96.68 236 ILE B N 1
ATOM 6703 C CA . ILE B 1 236 ? -14.42 8.733 16.698 1 96.68 236 ILE B CA 1
ATOM 6704 C C . ILE B 1 236 ? -14.015 9.805 17.708 1 96.68 236 ILE B C 1
ATOM 6706 O O . ILE B 1 236 ? -13.639 9.491 18.839 1 96.68 236 ILE B O 1
ATOM 6710 N N . ARG B 1 237 ? -13.966 11 17.313 1 96.46 237 ARG B N 1
ATOM 6711 C CA . ARG B 1 237 ? -13.608 12.098 18.205 1 96.46 237 ARG B CA 1
ATOM 6712 C C . ARG B 1 237 ? -14.853 12.743 18.806 1 96.46 237 ARG B C 1
ATOM 6714 O O . ARG B 1 237 ? -15.879 12.868 18.134 1 96.46 237 ARG B O 1
ATOM 6721 N N . ASN B 1 238 ? -14.747 13.089 20.047 1 96.8 238 ASN B N 1
ATOM 6722 C CA . ASN B 1 238 ? -15.822 13.813 20.716 1 96.8 238 ASN B CA 1
ATOM 6723 C C . ASN B 1 238 ? -15.971 15.229 20.167 1 96.8 238 ASN B C 1
ATOM 6725 O O . ASN B 1 238 ? -15.111 16.081 20.394 1 96.8 238 ASN B O 1
ATOM 6729 N N . MET B 1 239 ? -17.101 15.5 19.552 1 97.42 239 MET B N 1
ATOM 6730 C CA . MET B 1 239 ? -17.28 16.784 18.88 1 97.42 239 MET B CA 1
ATOM 6731 C C . MET B 1 239 ? -18.261 17.666 19.644 1 97.42 239 MET B C 1
ATOM 6733 O O . MET B 1 239 ? -18.854 18.582 19.071 1 97.42 239 MET B O 1
ATOM 6737 N N . THR B 1 240 ? -18.503 17.373 20.913 1 96.03 240 THR B N 1
ATOM 6738 C CA . THR B 1 240 ? -19.394 18.197 21.723 1 96.03 240 THR B CA 1
ATOM 6739 C C . THR B 1 240 ? -18.794 19.581 21.949 1 96.03 240 THR B C 1
ATOM 6741 O O . THR B 1 240 ? -19.506 20.587 21.903 1 96.03 240 THR B O 1
ATOM 6744 N N . ALA B 1 241 ? -17.534 19.587 22.216 1 95.09 241 ALA B N 1
ATOM 6745 C CA . ALA B 1 241 ? -16.759 20.813 22.388 1 95.09 241 ALA B CA 1
ATOM 6746 C C . ALA B 1 241 ? -15.317 20.62 21.929 1 95.09 241 ALA B C 1
ATOM 6748 O O . ALA B 1 241 ? -14.881 19.492 21.69 1 95.09 241 ALA B O 1
ATOM 6749 N N . ILE B 1 242 ? -14.638 21.679 21.75 1 95.34 242 ILE B N 1
ATOM 6750 C CA . ILE B 1 242 ? -13.225 21.604 21.394 1 95.34 242 ILE B CA 1
ATOM 6751 C C . ILE B 1 242 ? -12.41 21.164 22.608 1 95.34 242 ILE B C 1
ATOM 6753 O O . ILE B 1 242 ? -12.583 21.696 23.706 1 95.34 242 ILE B O 1
ATOM 6757 N N . SER B 1 243 ? -11.639 20.164 22.369 1 91.33 243 SER B N 1
ATOM 6758 C CA . SER B 1 243 ? -10.743 19.719 23.432 1 91.33 243 SER B CA 1
ATOM 6759 C C . SER B 1 243 ? -9.541 20.647 23.566 1 91.33 243 SER B C 1
ATOM 6761 O O . SER B 1 243 ? -8.989 21.106 22.564 1 91.33 243 SER B O 1
ATOM 6763 N N . THR B 1 244 ? -9.232 21.051 24.744 1 86.98 244 THR B N 1
ATOM 6764 C CA . THR B 1 244 ? -8.08 21.914 24.985 1 86.98 244 THR B CA 1
ATOM 6765 C C . THR B 1 244 ? -7.11 21.259 25.965 1 86.98 244 THR B C 1
ATOM 6767 O O . THR B 1 244 ? -7.458 20.283 26.633 1 86.98 244 THR B O 1
ATOM 6770 N N . THR B 1 245 ? -5.907 21.645 25.988 1 76.08 245 THR B N 1
ATOM 6771 C CA . THR B 1 245 ? -4.889 21.155 26.911 1 76.08 245 THR B CA 1
ATOM 6772 C C . THR B 1 245 ? -4.914 21.948 28.215 1 76.08 245 THR B C 1
ATOM 6774 O O . THR B 1 245 ? -4.028 21.796 29.058 1 76.08 245 THR B O 1
ATOM 6777 N N . SER B 1 246 ? -5.953 22.787 28.38 1 73.69 246 SER B N 1
ATOM 6778 C CA . SER B 1 246 ? -6.017 23.602 29.589 1 73.69 246 SER B CA 1
ATOM 6779 C C . SER B 1 246 ? -6.164 22.735 30.834 1 73.69 246 SER B C 1
ATOM 6781 O O . SER B 1 246 ? -6.951 21.786 30.847 1 73.69 246 SER B O 1
ATOM 6783 N N . SER B 1 247 ? -5.36 23.025 31.865 1 69 247 SER B N 1
ATOM 6784 C CA . SER B 1 247 ? -5.426 22.322 33.142 1 69 247 SER B CA 1
ATOM 6785 C C . SER B 1 247 ? -6.408 22.997 34.093 1 69 247 SER B C 1
ATOM 6787 O O . SER B 1 247 ? -6.722 22.457 35.156 1 69 247 SER B O 1
ATOM 6789 N N . SER B 1 248 ? -6.876 24.172 33.569 1 73.9 248 SER B N 1
ATOM 6790 C CA . SER B 1 248 ? -7.767 24.899 34.468 1 73.9 248 SER B CA 1
ATOM 6791 C C . SER B 1 248 ? -9.173 24.309 34.45 1 73.9 248 SER B C 1
ATOM 6793 O O . SER B 1 248 ? -9.666 23.899 33.397 1 73.9 248 SER B O 1
ATOM 6795 N N . ASP B 1 249 ? -9.756 24.339 35.627 1 72.27 249 ASP B N 1
ATOM 6796 C CA . ASP B 1 249 ? -11.11 23.812 35.763 1 72.27 249 ASP B CA 1
ATOM 6797 C C . ASP B 1 249 ? -12.14 24.939 35.769 1 72.27 249 ASP B C 1
ATOM 6799 O O . ASP B 1 249 ? -13.347 24.685 35.764 1 72.27 249 ASP B O 1
ATOM 6803 N N . THR B 1 250 ? -11.738 26.195 35.672 1 83.55 250 THR B N 1
ATOM 6804 C CA . THR B 1 250 ? -12.713 27.28 35.7 1 83.55 250 THR B CA 1
ATOM 6805 C C . THR B 1 250 ? -13.39 27.434 34.341 1 83.55 250 THR B C 1
ATOM 6807 O O . THR B 1 250 ? -12.72 27.458 33.307 1 83.55 250 THR B O 1
ATOM 6810 N N . PRO B 1 251 ? -14.659 27.508 34.379 1 83.72 251 PRO B N 1
ATOM 6811 C CA . PRO B 1 251 ? -15.4 27.592 33.119 1 83.72 251 PRO B CA 1
ATOM 6812 C C . PRO B 1 251 ? -14.983 28.788 32.267 1 83.72 251 PRO B C 1
ATOM 6814 O O . PRO B 1 251 ? -14.948 28.694 31.038 1 83.72 251 PRO B O 1
ATOM 6817 N N . ALA B 1 252 ? -14.677 29.888 32.889 1 83.66 252 ALA B N 1
ATOM 6818 C CA . ALA B 1 252 ? -14.28 31.075 32.136 1 83.66 252 ALA B CA 1
ATOM 6819 C C . ALA B 1 252 ? -12.967 30.841 31.396 1 83.66 252 ALA B C 1
ATOM 6821 O O . ALA B 1 252 ? -12.831 31.212 30.228 1 83.66 252 ALA B O 1
ATOM 6822 N N . VAL B 1 253 ? -12.078 30.212 32.112 1 85.8 253 VAL B N 1
ATOM 6823 C CA . VAL B 1 253 ? -10.777 29.944 31.508 1 85.8 253 VAL B CA 1
ATOM 6824 C C . VAL B 1 253 ? -10.923 28.889 30.413 1 85.8 253 VAL B C 1
ATOM 6826 O O . VAL B 1 253 ? -10.276 28.978 29.367 1 85.8 253 VAL B O 1
ATOM 6829 N N . LEU B 1 254 ? -11.756 27.972 30.659 1 88.85 254 LEU B N 1
ATOM 6830 C CA . LEU B 1 254 ? -11.987 26.923 29.672 1 88.85 254 LEU B CA 1
ATOM 6831 C C . LEU B 1 254 ? -12.59 27.5 28.396 1 88.85 254 LEU B C 1
ATOM 6833 O O . LEU B 1 254 ? -12.237 27.08 27.292 1 88.85 254 LEU B O 1
ATOM 6837 N N . LYS B 1 255 ? -13.52 28.369 28.574 1 90.16 255 LYS B N 1
ATOM 6838 C CA . LYS B 1 255 ? -14.126 29.014 27.413 1 90.16 255 LYS B CA 1
ATOM 6839 C C . LYS B 1 255 ? -13.082 29.773 26.598 1 90.16 255 LYS B C 1
ATOM 6841 O O . LYS B 1 255 ? -13.058 29.681 25.369 1 90.16 255 LYS B O 1
ATOM 6846 N N . LYS B 1 256 ? -12.207 30.483 27.243 1 90.24 256 LYS B N 1
ATOM 6847 C CA . LYS B 1 256 ? -11.153 31.235 26.568 1 90.24 256 LYS B CA 1
ATOM 6848 C C . LYS B 1 256 ? -10.18 30.299 25.856 1 90.24 256 LYS B C 1
ATOM 6850 O O . LYS B 1 256 ? -9.743 30.582 24.739 1 90.24 256 LYS B O 1
ATOM 6855 N N . ALA B 1 257 ? -9.932 29.243 26.592 1 90.69 257 ALA B N 1
ATOM 6856 C CA . ALA B 1 257 ? -9.036 28.251 26.002 1 90.69 257 ALA B CA 1
ATOM 6857 C C . ALA B 1 257 ? -9.631 27.663 24.726 1 90.69 257 ALA B C 1
ATOM 6859 O O . ALA B 1 257 ? -8.922 27.465 23.737 1 90.69 257 ALA B O 1
ATOM 6860 N N . ARG B 1 258 ? -10.857 27.422 24.742 1 93.38 258 ARG B N 1
ATOM 6861 C CA . ARG B 1 258 ? -11.528 26.871 23.569 1 93.38 258 ARG B CA 1
ATOM 6862 C C . ARG B 1 258 ? -11.567 27.887 22.433 1 93.38 258 ARG B C 1
ATOM 6864 O O . ARG B 1 258 ? -11.4 27.527 21.265 1 93.38 258 ARG B O 1
ATOM 6871 N N . GLN B 1 259 ? -11.799 29.16 22.794 1 93.83 259 GLN B N 1
ATOM 6872 C CA . GLN B 1 259 ? -11.799 30.216 21.787 1 93.83 259 GLN B CA 1
ATOM 6873 C C . GLN B 1 259 ? -10.431 30.341 21.122 1 93.83 259 GLN B C 1
ATOM 6875 O O . GLN B 1 259 ? -10.337 30.439 19.897 1 93.83 259 GLN B O 1
ATOM 6880 N N . TYR B 1 260 ? -9.447 30.271 21.92 1 92.09 260 TYR B N 1
ATOM 6881 C CA . TYR B 1 260 ? -8.086 30.334 21.4 1 92.09 260 TYR B CA 1
ATOM 6882 C C . TYR B 1 260 ? -7.783 29.129 20.517 1 92.09 260 TYR B C 1
ATOM 6884 O O . TYR B 1 260 ? -7.182 29.27 19.449 1 92.09 260 TYR B O 1
ATOM 6892 N N . THR B 1 261 ? -8.195 28 20.983 1 93.3 261 THR B N 1
ATOM 6893 C CA . THR B 1 261 ? -7.936 26.764 20.252 1 93.3 261 THR B CA 1
ATOM 6894 C C . THR B 1 261 ? -8.691 26.752 18.926 1 93.3 261 THR B C 1
ATOM 6896 O O . THR B 1 261 ? -8.176 26.267 17.917 1 93.3 261 THR B O 1
ATOM 6899 N N . ALA B 1 262 ? -9.873 27.254 18.93 1 96.3 262 ALA B N 1
ATOM 6900 C CA . ALA B 1 262 ? -10.648 27.33 17.695 1 96.3 262 ALA B CA 1
ATOM 6901 C C . ALA B 1 262 ? -9.913 28.148 16.636 1 96.3 262 ALA B C 1
ATOM 6903 O O . ALA B 1 262 ? -9.828 27.738 15.476 1 96.3 262 ALA B O 1
ATOM 6904 N N . ASN B 1 263 ? -9.448 29.281 16.991 1 95.21 263 ASN B N 1
ATOM 6905 C CA . ASN B 1 263 ? -8.691 30.096 16.047 1 95.21 263 ASN B CA 1
ATOM 6906 C C . ASN B 1 263 ? -7.437 29.374 15.563 1 95.21 263 ASN B C 1
ATOM 6908 O O . ASN B 1 263 ? -7.134 29.382 14.368 1 95.21 263 ASN B O 1
ATOM 6912 N N . SER B 1 264 ? -6.757 28.728 16.546 1 92.89 264 SER B N 1
ATOM 6913 C CA . SER B 1 264 ? -5.543 27.999 16.194 1 92.89 264 SER B CA 1
ATOM 6914 C C . SER B 1 264 ? -5.838 26.886 15.194 1 92.89 264 SER B C 1
ATOM 6916 O O . SER B 1 264 ? -5.09 26.694 14.233 1 92.89 264 SER B O 1
ATOM 6918 N N . PHE B 1 265 ? -6.903 26.204 15.436 1 94.99 265 PHE B N 1
ATOM 6919 C CA . PHE B 1 265 ? -7.287 25.123 14.537 1 94.99 265 PHE B CA 1
ATOM 6920 C C . PHE B 1 265 ? -7.544 25.653 13.131 1 94.99 265 PHE B C 1
ATOM 6922 O O . PHE B 1 265 ? -7.154 25.025 12.145 1 94.99 265 PHE B O 1
ATOM 6929 N N . GLY B 1 266 ? -8.205 26.77 13.036 1 95.75 266 GLY B N 1
ATOM 6930 C CA . GLY B 1 266 ? -8.426 27.379 11.735 1 95.75 266 GLY B CA 1
ATOM 6931 C C . GLY B 1 266 ? -7.138 27.736 11.016 1 95.75 266 GLY B C 1
ATOM 6932 O O . GLY B 1 266 ? -7.014 27.52 9.809 1 95.75 266 GLY B O 1
ATOM 6933 N N . VAL B 1 267 ? -6.25 28.24 11.741 1 92.74 267 VAL B N 1
ATOM 6934 C CA . VAL B 1 267 ? -4.96 28.615 11.173 1 92.74 267 VAL B CA 1
ATOM 6935 C C . VAL B 1 267 ? -4.197 27.362 10.749 1 92.74 267 VAL B C 1
ATOM 6937 O O . VAL B 1 267 ? -3.605 27.324 9.668 1 92.74 267 VAL B O 1
ATOM 6940 N N . PHE B 1 268 ? -4.259 26.317 11.6 1 91.86 268 PHE B N 1
ATOM 6941 C CA . PHE B 1 268 ? -3.595 25.054 11.304 1 91.86 268 PHE B CA 1
ATOM 6942 C C . PHE B 1 268 ? -4.135 24.447 10.014 1 91.86 268 PHE B C 1
ATOM 6944 O O . PHE B 1 268 ? -3.395 23.806 9.266 1 91.86 268 PHE B O 1
ATOM 6951 N N . SER B 1 269 ? -5.329 24.657 9.766 1 93.06 269 SER B N 1
ATOM 6952 C CA . SER B 1 269 ? -5.995 23.996 8.648 1 93.06 269 SER B CA 1
ATOM 6953 C C . SER B 1 269 ? -5.404 24.435 7.313 1 93.06 269 SER B C 1
ATOM 6955 O O . SER B 1 269 ? -5.58 23.759 6.298 1 93.06 269 SER B O 1
ATOM 6957 N N . GLN B 1 270 ? -4.61 25.495 7.311 1 89.15 270 GLN B N 1
ATOM 6958 C CA . GLN B 1 270 ? -4.067 26.058 6.079 1 89.15 270 GLN B CA 1
ATOM 6959 C C . GLN B 1 270 ? -3.021 25.132 5.465 1 89.15 270 GLN B C 1
ATOM 6961 O O . GLN B 1 270 ? -2.73 25.221 4.27 1 89.15 270 GLN B O 1
ATOM 6966 N N . VAL B 1 271 ? -2.483 24.234 6.312 1 87.42 271 VAL B N 1
ATOM 6967 C CA . VAL B 1 271 ? -1.391 23.417 5.793 1 87.42 271 VAL B CA 1
ATOM 6968 C C . VAL B 1 271 ? -1.952 22.138 5.174 1 87.42 271 VAL B C 1
ATOM 6970 O O . VAL B 1 271 ? -1.229 21.396 4.506 1 87.42 271 VAL B O 1
ATOM 6973 N N . TYR B 1 272 ? -3.223 21.897 5.32 1 89.2 272 TYR B N 1
ATOM 6974 C CA . TYR B 1 272 ? -3.825 20.684 4.777 1 89.2 272 TYR B CA 1
ATOM 6975 C C . TYR B 1 272 ? -4.319 20.91 3.353 1 89.2 272 TYR B C 1
ATOM 6977 O O . TYR B 1 272 ? -4.666 22.033 2.981 1 89.2 272 TYR B O 1
ATOM 6985 N N . THR B 1 273 ? -4.353 19.842 2.683 1 87.32 273 THR B N 1
ATOM 6986 C CA . THR B 1 273 ? -4.837 19.889 1.308 1 87.32 273 THR B CA 1
ATOM 6987 C C . THR B 1 273 ? -6.357 20.012 1.273 1 87.32 273 THR B C 1
ATOM 6989 O O . THR B 1 273 ? -7.055 19.378 2.067 1 87.32 273 THR B O 1
ATOM 6992 N N . VAL B 1 274 ? -6.758 20.897 0.408 1 91.74 274 VAL B N 1
ATOM 6993 C CA . VAL B 1 274 ? -8.185 21.115 0.195 1 91.74 274 VAL B CA 1
ATOM 6994 C C . VAL B 1 274 ? -8.563 20.71 -1.228 1 91.74 274 VAL B C 1
ATOM 6996 O O . VAL B 1 274 ? -7.789 20.916 -2.165 1 91.74 274 VAL B O 1
ATOM 6999 N N . ALA B 1 275 ? -9.737 20.074 -1.343 1 92.74 275 ALA B N 1
ATOM 7000 C CA . ALA B 1 275 ? -10.207 19.686 -2.671 1 92.74 275 ALA B CA 1
ATOM 7001 C C . ALA B 1 275 ? -11.591 20.264 -2.953 1 92.74 275 ALA B C 1
ATOM 7003 O O . ALA B 1 275 ? -12.262 20.757 -2.044 1 92.74 275 ALA B O 1
ATOM 7004 N N . ALA B 1 276 ? -11.974 20.197 -4.178 1 93.61 276 ALA B N 1
ATOM 7005 C CA . ALA B 1 276 ? -13.293 20.66 -4.6 1 93.61 276 ALA B CA 1
ATOM 7006 C C . ALA B 1 276 ? -14.394 19.766 -4.035 1 93.61 276 ALA B C 1
ATOM 7008 O O . ALA B 1 276 ? -14.17 18.581 -3.78 1 93.61 276 ALA B O 1
ATOM 7009 N N . PRO B 1 277 ? -15.537 20.328 -3.885 1 92.42 277 PRO B N 1
ATOM 7010 C CA . PRO B 1 277 ? -16.658 19.57 -3.322 1 92.42 277 PRO B CA 1
ATOM 7011 C C . PRO B 1 277 ? -16.99 18.319 -4.131 1 92.42 277 PRO B C 1
ATOM 7013 O O . PRO B 1 277 ? -17.502 17.341 -3.58 1 92.42 277 PRO B O 1
ATOM 7016 N N . GLU B 1 278 ? -16.691 18.278 -5.383 1 90.18 278 GLU B N 1
ATOM 7017 C CA . GLU B 1 278 ? -16.987 17.146 -6.256 1 90.18 278 GLU B CA 1
ATOM 7018 C C . GLU B 1 278 ? -16.06 15.969 -5.965 1 90.18 278 GLU B C 1
ATOM 7020 O O . GLU B 1 278 ? -16.356 14.832 -6.339 1 90.18 278 GLU B O 1
ATOM 7025 N N . LYS B 1 279 ? -14.995 16.22 -5.27 1 91.05 279 LYS B N 1
ATOM 7026 C CA . LYS B 1 279 ? -14 15.184 -5.005 1 91.05 279 LYS B CA 1
ATOM 7027 C C . LYS B 1 279 ? -14.205 14.567 -3.624 1 91.05 279 LYS B C 1
ATOM 7029 O O . LYS B 1 279 ? -13.316 13.89 -3.103 1 91.05 279 LYS B O 1
ATOM 7034 N N . LYS B 1 280 ? -15.326 14.762 -3.032 1 94.04 280 LYS B N 1
ATOM 7035 C CA . LYS B 1 280 ? -15.637 14.17 -1.733 1 94.04 280 LYS B CA 1
ATOM 7036 C C . LYS B 1 280 ? -15.548 12.647 -1.788 1 94.04 280 LYS B C 1
ATOM 7038 O O . LYS B 1 280 ? -16.064 12.023 -2.718 1 94.04 280 LYS B O 1
ATOM 7043 N N . PRO B 1 281 ? -14.903 12.111 -0.853 1 93.87 281 PRO B N 1
ATOM 7044 C CA . PRO B 1 281 ? -14.767 10.653 -0.856 1 93.87 281 PRO B CA 1
ATOM 7045 C C . PRO B 1 281 ? -16.077 9.938 -0.534 1 93.87 281 PRO B C 1
ATOM 7047 O O . PRO B 1 281 ? -17.025 10.565 -0.054 1 93.87 281 PRO B O 1
ATOM 7050 N N . GLU B 1 282 ? -16.113 8.719 -0.812 1 93.36 282 GLU B N 1
ATOM 7051 C CA . GLU B 1 282 ? -17.269 7.873 -0.529 1 93.36 282 GLU B CA 1
ATOM 7052 C C . GLU B 1 282 ? -17.061 7.064 0.748 1 93.36 282 GLU B C 1
ATOM 7054 O O . GLU B 1 282 ? -15.929 6.898 1.206 1 93.36 282 GLU B O 1
ATOM 7059 N N . LYS B 1 283 ? -18.183 6.627 1.308 1 94.34 283 LYS B N 1
ATOM 7060 C CA . LYS B 1 283 ? -18.135 5.804 2.514 1 94.34 283 LYS B CA 1
ATOM 7061 C C . LYS B 1 283 ? -17.241 4.584 2.311 1 94.34 283 LYS B C 1
ATOM 7063 O O . LYS B 1 283 ? -17.374 3.869 1.316 1 94.34 283 LYS B O 1
ATOM 7068 N N . GLY B 1 284 ? -16.353 4.416 3.249 1 95.16 284 GLY B N 1
ATOM 7069 C CA . GLY B 1 284 ? -15.5 3.24 3.194 1 95.16 284 GLY B CA 1
ATOM 7070 C C . GLY B 1 284 ? -14.147 3.514 2.564 1 95.16 284 GLY B C 1
ATOM 7071 O O . GLY B 1 284 ? -13.25 2.671 2.617 1 95.16 284 GLY B O 1
ATOM 7072 N N . ASP B 1 285 ? -13.99 4.674 1.912 1 95.59 285 ASP B N 1
ATOM 7073 C CA . ASP B 1 285 ? -12.684 5.026 1.363 1 95.59 285 ASP B CA 1
ATOM 7074 C C . ASP B 1 285 ? -11.643 5.174 2.471 1 95.59 285 ASP B C 1
ATOM 7076 O O . ASP B 1 285 ? -11.935 5.728 3.533 1 95.59 285 ASP B O 1
ATOM 7080 N N . LEU B 1 286 ? -10.485 4.645 2.202 1 94.32 286 LEU B N 1
ATOM 7081 C CA . LEU B 1 286 ? -9.406 4.815 3.169 1 94.32 286 LEU B CA 1
ATOM 7082 C C . LEU B 1 286 ? -8.896 6.253 3.167 1 94.32 286 LEU B C 1
ATOM 7084 O O . LEU B 1 286 ? -8.781 6.874 2.107 1 94.32 286 LEU B O 1
ATOM 7088 N N . TYR B 1 287 ? -8.595 6.769 4.286 1 93.81 287 TYR B N 1
ATOM 7089 C CA . TYR B 1 287 ? -8.087 8.13 4.418 1 93.81 287 TYR B CA 1
ATOM 7090 C C . TYR B 1 287 ? -6.632 8.127 4.872 1 93.81 287 TYR B C 1
ATOM 7092 O O . TYR B 1 287 ? -6.275 7.434 5.827 1 93.81 287 TYR B O 1
ATOM 7100 N N . TYR B 1 288 ? -5.856 8.909 4.175 1 88.8 288 TYR B N 1
ATOM 7101 C CA . TYR B 1 288 ? -4.469 9.181 4.536 1 88.8 288 TYR B CA 1
ATOM 7102 C C . TYR B 1 288 ? -4.239 10.674 4.732 1 88.8 288 TYR B C 1
ATOM 7104 O O . TYR B 1 288 ? -4.976 11.499 4.188 1 88.8 288 TYR B O 1
ATOM 7112 N N . ALA B 1 289 ? -3.221 10.97 5.419 1 87.8 289 ALA B N 1
ATOM 7113 C CA . ALA B 1 289 ? -2.973 12.364 5.776 1 87.8 289 ALA B CA 1
ATOM 7114 C C . ALA B 1 289 ? -2.662 13.201 4.539 1 87.8 289 ALA B C 1
ATOM 7116 O O . ALA B 1 289 ? -2.773 14.429 4.568 1 87.8 289 ALA B O 1
ATOM 7117 N N . ASP B 1 290 ? -2.238 12.498 3.435 1 85.68 290 ASP B N 1
ATOM 7118 C CA . ASP B 1 290 ? -1.954 13.208 2.191 1 85.68 290 ASP B CA 1
ATOM 7119 C C . ASP B 1 290 ? -3.243 13.541 1.443 1 85.68 290 ASP B C 1
ATOM 7121 O O . ASP B 1 290 ? -3.243 14.377 0.537 1 85.68 290 ASP B O 1
ATOM 7125 N N . ASN B 1 291 ? -4.334 12.94 1.865 1 90.07 291 ASN B N 1
ATOM 7126 C CA . ASN B 1 291 ? -5.627 13.22 1.249 1 90.07 291 ASN B CA 1
ATOM 7127 C C . ASN B 1 291 ? -6.184 14.566 1.703 1 90.07 291 ASN B C 1
ATOM 7129 O O . ASN B 1 291 ? -5.82 15.066 2.768 1 90.07 291 ASN B O 1
ATOM 7133 N N . PRO B 1 292 ? -7.029 15.149 0.873 1 92.54 292 PRO B N 1
ATOM 7134 C CA . PRO B 1 292 ? -7.685 16.382 1.314 1 92.54 292 PRO B CA 1
ATOM 7135 C C . PRO B 1 292 ? -8.496 16.193 2.594 1 92.54 292 PRO B C 1
ATOM 7137 O O . PRO B 1 292 ? -9.179 15.178 2.753 1 92.54 292 PRO B O 1
ATOM 7140 N N . LEU B 1 293 ? -8.389 17.125 3.45 1 94.21 293 LEU B N 1
ATOM 7141 C CA . LEU B 1 293 ? -9.053 17.016 4.745 1 94.21 293 LEU B CA 1
ATOM 7142 C C . LEU B 1 293 ? -10.464 17.591 4.682 1 94.21 293 LEU B C 1
ATOM 7144 O O . LEU B 1 293 ? -11.373 17.092 5.35 1 94.21 293 LEU B O 1
ATOM 7148 N N . TYR B 1 294 ? -10.684 18.66 3.963 1 95.58 294 TYR B N 1
ATOM 7149 C CA . TYR B 1 294 ? -11.997 19.271 3.794 1 95.58 294 TYR B CA 1
ATOM 7150 C C . TYR B 1 294 ? -12.189 19.766 2.365 1 95.58 294 TYR B C 1
ATOM 7152 O O . TYR B 1 294 ? -11.257 19.728 1.558 1 95.58 294 TYR B O 1
ATOM 7160 N N . PHE B 1 295 ? -13.411 20.141 2.033 1 96.8 295 PHE B N 1
ATOM 7161 C CA . PHE B 1 295 ? -13.801 20.307 0.638 1 96.8 295 PHE B CA 1
ATOM 7162 C C . PHE B 1 295 ? -14.465 21.662 0.419 1 96.8 295 PHE B C 1
ATOM 7164 O O . PHE B 1 295 ? -15.553 21.917 0.94 1 96.8 295 PHE B O 1
ATOM 7171 N N . CYS B 1 296 ? -13.764 22.505 -0.242 1 95.9 296 CYS B N 1
ATOM 7172 C CA . CYS B 1 296 ? -14.211 23.848 -0.593 1 95.9 296 CYS B CA 1
ATOM 7173 C C . CYS B 1 296 ? -13.938 24.148 -2.062 1 95.9 296 CYS B C 1
ATOM 7175 O O . CYS B 1 296 ? -13.079 23.516 -2.679 1 95.9 296 CYS B O 1
ATOM 7177 N N . ASP B 1 297 ? -14.651 25.045 -2.624 1 92.72 297 ASP B N 1
ATOM 7178 C CA . ASP B 1 297 ? -14.376 25.486 -3.988 1 92.72 297 ASP B CA 1
ATOM 7179 C C . ASP B 1 297 ? -12.991 26.122 -4.091 1 92.72 297 ASP B C 1
ATOM 7181 O O . ASP B 1 297 ? -12.71 27.121 -3.425 1 92.72 297 ASP B O 1
ATOM 7185 N N . PRO B 1 298 ? -12.186 25.609 -4.93 1 86.15 298 PRO B N 1
ATOM 7186 C CA . PRO B 1 298 ? -10.836 26.167 -5.04 1 86.15 298 PRO B CA 1
ATOM 7187 C C . PRO B 1 298 ? -10.83 27.594 -5.581 1 86.15 298 PRO B C 1
ATOM 7189 O O . PRO B 1 298 ? -9.926 28.373 -5.268 1 86.15 298 PRO B O 1
ATOM 7192 N N . GLU B 1 299 ? -11.837 27.938 -6.334 1 85.65 299 GLU B N 1
ATOM 7193 C CA . GLU B 1 299 ? -11.909 29.275 -6.917 1 85.65 299 GLU B CA 1
ATOM 7194 C C . GLU B 1 299 ? -12.613 30.25 -5.977 1 85.65 299 GLU B C 1
ATOM 7196 O O . GLU B 1 299 ? -12.689 31.447 -6.259 1 85.65 299 GLU B O 1
ATOM 7201 N N . LEU B 1 300 ? -13.11 29.743 -4.866 1 88.66 300 LEU B N 1
ATOM 7202 C CA . LEU B 1 300 ? -13.764 30.552 -3.843 1 88.66 300 LEU B CA 1
ATOM 7203 C C . LEU B 1 300 ? -14.968 31.29 -4.421 1 88.66 300 LEU B C 1
ATOM 7205 O O . LEU B 1 300 ? -15.198 32.458 -4.1 1 88.66 300 LEU B O 1
ATOM 7209 N N . GLU B 1 301 ? -15.663 30.602 -5.337 1 87.9 301 GLU B N 1
ATOM 7210 C CA . GLU B 1 301 ? -16.868 31.167 -5.936 1 87.9 301 GLU B CA 1
ATOM 7211 C C . GLU B 1 301 ? -18.12 30.707 -5.196 1 87.9 301 GLU B C 1
ATOM 7213 O O . GLU B 1 301 ? -19.184 31.316 -5.326 1 87.9 301 GLU B O 1
ATOM 7218 N N . GLN B 1 302 ? -17.955 29.637 -4.48 1 89.82 302 GLN B N 1
ATOM 7219 C CA . GLN B 1 302 ? -19.053 29.131 -3.663 1 89.82 302 GLN B CA 1
ATOM 7220 C C . GLN B 1 302 ? -18.728 29.238 -2.176 1 89.82 302 GLN B C 1
ATOM 7222 O O . GLN B 1 302 ? -17.608 28.939 -1.757 1 89.82 302 GLN B O 1
ATOM 7227 N N . SER B 1 303 ? -19.741 29.649 -1.396 1 92.45 303 SER B N 1
ATOM 7228 C CA . SER B 1 303 ? -19.501 29.941 0.014 1 92.45 303 SER B CA 1
ATOM 7229 C C . SER B 1 303 ? -19.661 28.69 0.872 1 92.45 303 SER B C 1
ATOM 7231 O O . SER B 1 303 ? -19.451 28.733 2.086 1 92.45 303 SER B O 1
ATOM 7233 N N . ASN B 1 304 ? -19.962 27.611 0.231 1 93.86 304 ASN B N 1
ATOM 7234 C CA . ASN B 1 304 ? -20.157 26.4 1.022 1 93.86 304 ASN B CA 1
ATOM 7235 C C . ASN B 1 304 ? -18.882 25.565 1.092 1 93.86 304 ASN B C 1
ATOM 7237 O O . ASN B 1 304 ? -18.14 25.475 0.112 1 93.86 304 ASN B O 1
ATOM 7241 N N . CYS B 1 305 ? -18.504 25.099 2.24 1 97.13 305 CYS B N 1
ATOM 7242 C CA . CYS B 1 305 ? -17.415 24.164 2.499 1 97.13 305 CYS B CA 1
ATOM 7243 C C . CYS B 1 305 ? -17.886 23.006 3.372 1 97.13 305 CYS B C 1
ATOM 7245 O O . CYS B 1 305 ? -18.807 23.163 4.175 1 97.13 305 CYS B O 1
ATOM 7247 N N . SER B 1 306 ? -17.318 21.87 3.169 1 97.55 306 SER B N 1
ATOM 7248 C CA . SER B 1 306 ? -17.8 20.712 3.916 1 97.55 306 SER B CA 1
ATOM 7249 C C . SER B 1 306 ? -16.641 19.872 4.441 1 97.55 306 SER B C 1
ATOM 7251 O O . SER B 1 306 ? -15.514 19.985 3.953 1 97.55 306 SER B O 1
ATOM 7253 N N . TYR B 1 307 ? -16.922 19.152 5.448 1 97.92 307 TYR B N 1
ATOM 7254 C CA . TYR B 1 307 ? -16.032 18.157 6.035 1 97.92 307 TYR B CA 1
ATOM 7255 C C . TYR B 1 307 ? -16.723 16.803 6.142 1 97.92 307 TYR B C 1
ATOM 7257 O O . TYR B 1 307 ? -17.914 16.73 6.453 1 97.92 307 TYR B O 1
ATOM 7265 N N . VAL B 1 308 ? -15.976 15.791 5.785 1 98.04 308 VAL B N 1
ATOM 7266 C CA . VAL B 1 308 ? -16.474 14.425 5.914 1 98.04 308 VAL B CA 1
ATOM 7267 C C . VAL B 1 308 ? -15.766 13.724 7.072 1 98.04 308 VAL B C 1
ATOM 7269 O O . VAL B 1 308 ? -14.535 13.69 7.126 1 98.04 308 VAL B O 1
ATOM 7272 N N . PHE B 1 309 ? -16.521 13.123 7.951 1 97.92 309 PHE B N 1
ATOM 7273 C CA . PHE B 1 309 ? -15.982 12.542 9.175 1 97.92 309 PHE B CA 1
ATOM 7274 C C . PHE B 1 309 ? -15.313 11.203 8.891 1 97.92 309 PHE B C 1
ATOM 7276 O O . PHE B 1 309 ? -15.671 10.516 7.932 1 97.92 309 PHE B O 1
ATOM 7283 N N . HIS B 1 310 ? -14.404 10.882 9.788 1 96.83 310 HIS B N 1
ATOM 7284 C CA . HIS B 1 310 ? -13.64 9.644 9.685 1 96.83 310 HIS B CA 1
ATOM 7285 C C . HIS B 1 310 ? -13.915 8.725 10.871 1 96.83 310 HIS B C 1
ATOM 7287 O O . HIS B 1 310 ? -14.308 9.19 11.943 1 96.83 310 HIS B O 1
ATOM 7293 N N . GLU B 1 311 ? -13.72 7.479 10.67 1 97.08 311 GLU B N 1
ATOM 7294 C CA . GLU B 1 311 ? -13.699 6.461 11.716 1 97.08 311 GLU B CA 1
ATOM 7295 C C . GLU B 1 311 ? -12.397 5.666 11.686 1 97.08 311 GLU B C 1
ATOM 7297 O O . GLU B 1 311 ? -11.9 5.318 10.613 1 97.08 311 GLU B O 1
ATOM 7302 N N . VAL B 1 312 ? -11.851 5.478 12.87 1 96.41 312 VAL B N 1
ATOM 7303 C CA . VAL B 1 312 ? -10.535 4.856 12.974 1 96.41 312 VAL B CA 1
ATOM 7304 C C . VAL B 1 312 ? -10.655 3.506 13.678 1 96.41 312 VAL B C 1
ATOM 7306 O O . VAL B 1 312 ? -11.504 3.329 14.554 1 96.41 312 VAL B O 1
ATOM 7309 N N . ASN B 1 313 ? -9.861 2.527 13.21 1 96.25 313 ASN B N 1
ATOM 7310 C CA . ASN B 1 313 ? -9.706 1.265 13.926 1 96.25 313 ASN B CA 1
ATOM 7311 C C . ASN B 1 313 ? -8.869 1.438 15.19 1 96.25 313 ASN B C 1
ATOM 7313 O O . ASN B 1 313 ? -7.658 1.656 15.114 1 96.25 313 ASN B O 1
ATOM 7317 N N . PRO B 1 314 ? -9.441 1.304 16.357 1 94.39 314 PRO B N 1
ATOM 7318 C CA . PRO B 1 314 ? -8.716 1.576 17.601 1 94.39 314 PRO B CA 1
ATOM 7319 C C . PRO B 1 314 ? -7.544 0.623 17.821 1 94.39 314 PRO B C 1
ATOM 7321 O O . PRO B 1 314 ? -6.589 0.966 18.523 1 94.39 314 PRO B O 1
ATOM 7324 N N . ASN B 1 315 ? -7.566 -0.519 17.22 1 91.62 315 ASN B N 1
ATOM 7325 C CA . ASN B 1 315 ? -6.53 -1.528 17.413 1 91.62 315 ASN B CA 1
ATOM 7326 C C . ASN B 1 315 ? -5.256 -1.177 16.65 1 91.62 315 ASN B C 1
ATOM 7328 O O . ASN B 1 315 ? -4.212 -1.797 16.858 1 91.62 315 ASN B O 1
ATOM 7332 N N . THR B 1 316 ? -5.336 -0.168 15.811 1 89.02 316 THR B N 1
ATOM 7333 C CA . THR B 1 316 ? -4.195 0.138 14.955 1 89.02 316 THR B CA 1
ATOM 7334 C C . THR B 1 316 ? -3.522 1.435 15.394 1 89.02 316 THR B C 1
ATOM 7336 O O . THR B 1 316 ? -2.529 1.859 14.797 1 89.02 316 THR B O 1
ATOM 7339 N N . ILE B 1 317 ? -3.907 2.204 16.28 1 82.61 317 ILE B N 1
ATOM 7340 C CA . ILE B 1 317 ? -3.403 3.513 16.682 1 82.61 317 ILE B CA 1
ATOM 7341 C C . ILE B 1 317 ? -2.04 3.358 17.352 1 82.61 317 ILE B C 1
ATOM 7343 O O . ILE B 1 317 ? -1.129 4.154 17.112 1 82.61 317 ILE B O 1
ATOM 7347 N N . ASN B 1 318 ? -1.851 2.439 18.217 1 69.34 318 ASN B N 1
ATOM 7348 C CA . ASN B 1 318 ? -0.622 2.346 18.997 1 69.34 318 ASN B CA 1
ATOM 7349 C C . ASN B 1 318 ? 0.385 1.402 18.346 1 69.34 318 ASN B C 1
ATOM 7351 O O . ASN B 1 318 ? 1.251 0.847 19.025 1 69.34 318 ASN B O 1
ATOM 7355 N N . ASN B 1 319 ? 0.218 1.299 17.106 1 66.1 319 ASN B N 1
ATOM 7356 C CA . ASN B 1 319 ? 1.201 0.45 16.441 1 66.1 319 ASN B CA 1
ATOM 7357 C C . ASN B 1 319 ? 2.302 1.278 15.784 1 66.1 319 ASN B C 1
ATOM 7359 O O . ASN B 1 319 ? 2.026 2.108 14.916 1 66.1 319 ASN B O 1
ATOM 7363 N N . ASN B 1 320 ? 3.498 1.204 16.325 1 61.08 320 ASN B N 1
ATOM 7364 C CA . ASN B 1 320 ? 4.639 2.021 15.925 1 61.08 320 ASN B CA 1
ATOM 7365 C C . ASN B 1 320 ? 5.078 1.708 14.497 1 61.08 320 ASN B C 1
ATOM 7367 O O . ASN B 1 320 ? 5.788 2.5 13.874 1 61.08 320 ASN B O 1
ATOM 7371 N N . ASP B 1 321 ? 4.592 0.594 13.977 1 62.82 321 ASP B N 1
ATOM 7372 C CA . ASP B 1 321 ? 5.166 0.158 12.707 1 62.82 321 ASP B CA 1
ATOM 7373 C C . ASP B 1 321 ? 4.201 0.415 11.552 1 62.82 321 ASP B C 1
ATOM 7375 O O . ASP B 1 321 ? 4.563 0.248 10.385 1 62.82 321 ASP B O 1
ATOM 7379 N N . ARG B 1 322 ? 2.896 0.814 12.061 1 74.4 322 ARG B N 1
ATOM 7380 C CA . ARG B 1 322 ? 1.928 1.008 10.986 1 74.4 322 ARG B CA 1
ATOM 7381 C C . ARG B 1 322 ? 1.057 2.231 11.248 1 74.4 322 ARG B C 1
ATOM 7383 O O . ARG B 1 322 ? 0.83 2.603 12.402 1 74.4 322 ARG B O 1
ATOM 7390 N N . LEU B 1 323 ? 0.589 2.768 10.1 1 81.21 323 LEU B N 1
ATOM 7391 C CA . LEU B 1 323 ? -0.339 3.889 10.196 1 81.21 323 LEU B CA 1
ATOM 7392 C C . LEU B 1 323 ? -1.728 3.412 10.608 1 81.21 323 LEU B C 1
ATOM 7394 O O . LEU B 1 323 ? -2.141 2.308 10.248 1 81.21 323 LEU B O 1
ATOM 7398 N N . PRO B 1 324 ? -2.31 4.122 11.423 1 87.8 324 PRO B N 1
ATOM 7399 C CA . PRO B 1 324 ? -3.682 3.754 11.781 1 87.8 324 PRO B CA 1
ATOM 7400 C C . PRO B 1 324 ? -4.594 3.619 10.564 1 87.8 324 PRO B C 1
ATOM 7402 O O . PRO B 1 324 ? -4.474 4.391 9.609 1 87.8 324 PRO B O 1
ATOM 7405 N N . VAL B 1 325 ? -5.462 2.67 10.683 1 93.99 325 VAL B N 1
ATOM 7406 C CA . VAL B 1 325 ? -6.408 2.46 9.592 1 93.99 325 VAL B CA 1
ATOM 7407 C C . VAL B 1 325 ? -7.631 3.354 9.788 1 93.99 325 VAL B C 1
ATOM 7409 O O . VAL B 1 325 ? -8.379 3.189 10.754 1 93.99 325 VAL B O 1
ATOM 7412 N N . THR B 1 326 ? -7.786 4.318 8.902 1 95.64 326 THR B N 1
ATOM 7413 C CA . THR B 1 326 ? -8.865 5.297 8.979 1 95.64 326 THR B CA 1
ATOM 7414 C C . THR B 1 326 ? -9.731 5.248 7.723 1 95.64 326 THR B C 1
ATOM 7416 O O . THR B 1 326 ? -9.212 5.154 6.609 1 95.64 326 THR B O 1
ATOM 7419 N N . ALA B 1 327 ? -11.015 5.272 7.893 1 97.12 327 ALA B N 1
ATOM 7420 C CA . ALA B 1 327 ? -11.94 5.261 6.763 1 97.12 327 ALA B CA 1
ATOM 7421 C C . ALA B 1 327 ? -12.897 6.448 6.825 1 97.12 327 ALA B C 1
ATOM 7423 O O . ALA B 1 327 ? -13.246 6.915 7.911 1 97.12 327 ALA B O 1
ATOM 7424 N N . VAL B 1 328 ? -13.299 6.892 5.646 1 97.05 328 VAL B N 1
ATOM 7425 C CA . VAL B 1 328 ? -14.273 7.973 5.531 1 97.05 328 VAL B CA 1
ATOM 7426 C C . VAL B 1 328 ? -15.683 7.419 5.722 1 97.05 328 VAL B C 1
ATOM 7428 O O . VAL B 1 328 ? -15.947 6.255 5.412 1 97.05 328 VAL B O 1
ATOM 7431 N N . THR B 1 329 ? -16.548 8.163 6.278 1 96.76 329 THR B N 1
ATOM 7432 C CA . THR B 1 329 ? -17.932 7.765 6.509 1 96.76 329 THR B CA 1
ATOM 7433 C C . THR B 1 329 ? -18.88 8.556 5.613 1 96.76 329 THR B C 1
ATOM 7435 O O . THR B 1 329 ? -18.438 9.267 4.707 1 96.76 329 THR B O 1
ATOM 7438 N N . ASP B 1 330 ? -20.205 8.357 5.843 1 94.52 330 ASP B N 1
ATOM 7439 C CA . ASP B 1 330 ? -21.221 9.108 5.111 1 94.52 330 ASP B CA 1
ATOM 7440 C C . ASP B 1 330 ? -21.664 10.341 5.894 1 94.52 330 ASP B C 1
ATOM 7442 O O . ASP B 1 330 ? -22.592 11.042 5.486 1 94.52 330 ASP B O 1
ATOM 7446 N N . ARG B 1 331 ? -21.005 10.575 6.957 1 97.29 331 ARG B N 1
ATOM 7447 C CA . ARG B 1 331 ? -21.324 11.752 7.759 1 97.29 331 ARG B CA 1
ATOM 7448 C C . ARG B 1 331 ? -20.59 12.984 7.24 1 97.29 331 ARG B C 1
ATOM 7450 O O . ARG B 1 331 ? -19.382 12.937 6.999 1 97.29 331 ARG B O 1
ATOM 7457 N N . SER B 1 332 ? -21.263 14.014 7.07 1 97.35 332 SER B N 1
ATOM 7458 C CA . SER B 1 332 ? -20.647 15.25 6.601 1 97.35 332 SER B CA 1
ATOM 7459 C C . SER B 1 332 ? -21.284 16.47 7.258 1 97.35 332 SER B C 1
ATOM 7461 O O . SER B 1 332 ? -22.402 16.392 7.77 1 97.35 332 SER B O 1
ATOM 7463 N N . ILE B 1 333 ? -20.605 17.442 7.364 1 98.16 333 ILE B N 1
ATOM 7464 C CA . ILE B 1 333 ? -21.077 18.713 7.904 1 98.16 333 ILE B CA 1
ATOM 7465 C C . ILE B 1 333 ? -20.725 19.845 6.941 1 98.16 333 ILE B C 1
ATOM 7467 O O . ILE B 1 333 ? -19.654 19.837 6.33 1 98.16 333 ILE B O 1
ATOM 7471 N N . GLU B 1 334 ? -21.608 20.751 6.771 1 97.74 334 GLU B N 1
ATOM 7472 C CA . GLU B 1 334 ? -21.419 21.848 5.827 1 97.74 334 GLU B CA 1
ATOM 7473 C C . GLU B 1 334 ? -21.456 23.199 6.535 1 97.74 334 GLU B C 1
ATOM 7475 O O . GLU B 1 334 ? -22.21 23.384 7.493 1 97.74 334 GLU B O 1
ATOM 7480 N N . VAL B 1 335 ? -20.654 24.087 6.137 1 98.38 335 VAL B N 1
ATOM 7481 C CA . VAL B 1 335 ? -20.613 25.465 6.616 1 98.38 335 VAL B CA 1
ATOM 7482 C C . VAL B 1 335 ? -20.959 26.419 5.475 1 98.38 335 VAL B C 1
ATOM 7484 O O . VAL B 1 335 ? -20.528 26.218 4.337 1 98.38 335 VAL B O 1
ATOM 7487 N N . ASN B 1 336 ? -21.769 27.346 5.77 1 97.63 336 ASN B N 1
ATOM 7488 C CA . ASN B 1 336 ? -22.159 28.369 4.805 1 97.63 336 ASN B CA 1
ATOM 7489 C C . ASN B 1 336 ? -22.059 29.77 5.403 1 97.63 336 ASN B C 1
ATOM 7491 O O . ASN B 1 336 ? -22.422 29.982 6.561 1 97.63 336 ASN B O 1
ATOM 7495 N N . THR B 1 337 ? -21.532 30.675 4.609 1 97.94 337 THR B N 1
ATOM 7496 C CA . THR B 1 337 ? -21.382 32.058 5.046 1 97.94 337 THR B CA 1
ATOM 7497 C C . THR B 1 337 ? -22.075 33.011 4.076 1 97.94 337 THR B C 1
ATOM 7499 O O . THR B 1 337 ? -22.023 32.813 2.861 1 97.94 337 THR B O 1
ATOM 7502 N N . GLU B 1 338 ? -22.774 33.935 4.611 1 97.06 338 GLU B N 1
ATOM 7503 C CA . GLU B 1 338 ? -23.379 35.026 3.852 1 97.06 338 GLU B CA 1
ATOM 7504 C C . GLU B 1 338 ? -22.824 36.378 4.29 1 97.06 338 GLU B C 1
ATOM 7506 O O . GLU B 1 338 ? -22.79 36.684 5.484 1 97.06 338 GLU B O 1
ATOM 7511 N N . CYS B 1 339 ? -22.372 37.151 3.293 1 97.28 339 CYS B N 1
ATOM 7512 C CA . CYS B 1 339 ? -21.744 38.424 3.628 1 97.28 339 CYS B CA 1
ATOM 7513 C C . CYS B 1 339 ? -22.394 39.571 2.863 1 97.28 339 CYS B C 1
ATOM 7515 O O . CYS B 1 339 ? -22.964 39.363 1.791 1 97.28 339 CYS B O 1
ATOM 7517 N N . ARG B 1 340 ? -22.319 40.737 3.447 1 96.17 340 ARG B N 1
ATOM 7518 C CA . ARG B 1 340 ? -22.625 42.018 2.819 1 96.17 340 ARG B CA 1
ATOM 7519 C C . ARG B 1 340 ? -21.433 42.966 2.9 1 96.17 340 ARG B C 1
ATOM 7521 O O . ARG B 1 340 ? -20.729 43.001 3.911 1 96.17 340 ARG B O 1
ATOM 7528 N N . ALA B 1 341 ? -21.248 43.697 1.821 1 96.63 341 ALA B N 1
ATOM 7529 C CA . ALA B 1 341 ? -20.094 44.59 1.77 1 96.63 341 ALA B CA 1
ATOM 7530 C C . ALA B 1 341 ? -20.532 46.052 1.747 1 96.63 341 ALA B C 1
ATOM 7532 O O . ALA B 1 341 ? -21.526 46.398 1.105 1 96.63 341 ALA B O 1
ATOM 7533 N N . PHE B 1 342 ? -19.769 46.901 2.469 1 96.36 342 PHE B N 1
ATOM 7534 C CA . PHE B 1 342 ? -20.005 48.338 2.529 1 96.36 342 PHE B CA 1
ATOM 7535 C C . PHE B 1 342 ? -18.708 49.109 2.311 1 96.36 342 PHE B C 1
ATOM 7537 O O . PHE B 1 342 ? -17.667 48.753 2.866 1 96.36 342 PHE B O 1
ATOM 7544 N N . ARG B 1 343 ? -18.724 50.114 1.569 1 95.2 343 ARG B N 1
ATOM 7545 C CA . ARG B 1 343 ? -17.536 50.919 1.302 1 95.2 343 ARG B CA 1
ATOM 7546 C C . ARG B 1 343 ? -17.177 51.782 2.507 1 95.2 343 ARG B C 1
ATOM 7548 O O . ARG B 1 343 ? -18.059 52.342 3.161 1 95.2 343 ARG B O 1
ATOM 7555 N N . VAL B 1 344 ? -15.959 51.859 2.781 1 96.31 344 VAL B N 1
ATOM 7556 C CA . VAL B 1 344 ? -15.484 52.707 3.87 1 96.31 344 VAL B CA 1
ATOM 7557 C C . VAL B 1 344 ? -15.189 54.109 3.342 1 96.31 344 VAL B C 1
ATOM 7559 O O . VAL B 1 344 ? -14.439 54.271 2.377 1 96.31 344 VAL B O 1
ATOM 7562 N N . LEU B 1 345 ? -15.669 55.135 4.009 1 93.99 345 LEU B N 1
ATOM 7563 C CA . LEU B 1 345 ? -15.518 56.517 3.566 1 93.99 345 LEU B CA 1
ATOM 7564 C C . LEU B 1 345 ? -14.336 57.184 4.261 1 93.99 345 LEU B C 1
ATOM 7566 O O . LEU B 1 345 ? -13.624 57.986 3.651 1 93.99 345 LEU B O 1
ATOM 7570 N N . GLU B 1 346 ? -14.197 56.877 5.58 1 92.97 346 GLU B N 1
ATOM 7571 C CA . GLU B 1 346 ? -13.114 57.45 6.373 1 92.97 346 GLU B CA 1
ATOM 7572 C C . GLU B 1 346 ? -12.422 56.382 7.215 1 92.97 346 GLU B C 1
ATOM 7574 O O . GLU B 1 346 ? -13.071 55.461 7.714 1 92.97 346 GLU B O 1
ATOM 7579 N N . GLY B 1 347 ? -11.04 56.549 7.383 1 89.66 347 GLY B N 1
ATOM 7580 C CA . GLY B 1 347 ? -10.276 55.643 8.225 1 89.66 347 GLY B CA 1
ATOM 7581 C C . GLY B 1 347 ? -9.862 54.37 7.51 1 89.66 347 GLY B C 1
ATOM 7582 O O . GLY B 1 347 ? -9.573 53.358 8.151 1 89.66 347 GLY B O 1
ATOM 7583 N N . GLY B 1 348 ? -9.846 54.4 6.209 1 90.09 348 GLY B N 1
ATOM 7584 C CA . GLY B 1 348 ? -9.631 53.21 5.401 1 90.09 348 GLY B CA 1
ATOM 7585 C C . GLY B 1 348 ? -8.223 52.657 5.517 1 90.09 348 GLY B C 1
ATOM 7586 O O . GLY B 1 348 ? -7.965 51.516 5.127 1 90.09 348 GLY B O 1
ATOM 7587 N N . ASN B 1 349 ? -7.341 53.424 6.155 1 86.08 349 ASN B N 1
ATOM 7588 C CA . ASN B 1 349 ? -5.959 52.97 6.26 1 86.08 349 ASN B CA 1
ATOM 7589 C C . ASN B 1 349 ? -5.741 52.12 7.509 1 86.08 349 ASN B C 1
ATOM 7591 O O . ASN B 1 349 ? -4.654 51.577 7.713 1 86.08 349 ASN B O 1
ATOM 7595 N N . GLY B 1 350 ? -6.749 52.009 8.399 1 86.15 350 GLY B N 1
ATOM 7596 C CA . GLY B 1 350 ? -6.702 51.102 9.535 1 86.15 350 GLY B CA 1
ATOM 7597 C C . GLY B 1 350 ? -5.934 51.663 10.716 1 86.15 350 GLY B C 1
ATOM 7598 O O . GLY B 1 350 ? -5.595 50.931 11.648 1 86.15 350 GLY B O 1
ATOM 7599 N N . THR B 1 351 ? -5.629 52.97 10.72 1 81.9 351 THR B N 1
ATOM 7600 C CA . THR B 1 351 ? -4.828 53.563 11.785 1 81.9 351 THR B CA 1
ATOM 7601 C C . THR B 1 351 ? -5.722 54.248 12.816 1 81.9 351 THR B C 1
ATOM 7603 O O . THR B 1 351 ? -5.237 54.737 13.838 1 81.9 351 THR B O 1
ATOM 7606 N N . ARG B 1 352 ? -6.981 54.303 12.533 1 83.75 352 ARG B N 1
ATOM 7607 C CA . ARG B 1 352 ? -7.926 54.939 13.446 1 83.75 352 ARG B CA 1
ATOM 7608 C C . ARG B 1 352 ? -8.695 53.898 14.252 1 83.75 352 ARG B C 1
ATOM 7610 O O . ARG B 1 352 ? -8.694 52.714 13.907 1 83.75 352 ARG B O 1
ATOM 7617 N N . SER B 1 353 ? -9.294 54.366 15.348 1 85.2 353 SER B N 1
ATOM 7618 C CA . SER B 1 353 ? -10.024 53.466 16.234 1 85.2 353 SER B CA 1
ATOM 7619 C C . SER B 1 353 ? -11.435 53.206 15.716 1 85.2 353 SER B C 1
ATOM 7621 O O . SER B 1 353 ? -12.135 52.327 16.223 1 85.2 353 SER B O 1
ATOM 7623 N N . ASN B 1 354 ? -11.802 53.988 14.71 1 90.69 354 ASN B N 1
ATOM 7624 C CA . ASN B 1 354 ? -13.116 53.776 14.112 1 90.69 354 ASN B CA 1
ATOM 7625 C C . ASN B 1 354 ? -13.104 54.065 12.614 1 90.69 354 ASN B C 1
ATOM 7627 O O . ASN B 1 354 ? -12.167 54.682 12.104 1 90.69 354 ASN B O 1
ATOM 7631 N N . ILE B 1 355 ? -14.12 53.583 11.963 1 94.27 355 ILE B N 1
ATOM 7632 C CA . ILE B 1 355 ? -14.282 53.844 10.537 1 94.27 355 ILE B CA 1
ATOM 7633 C C . ILE B 1 355 ? -15.713 54.295 10.253 1 94.27 355 ILE B C 1
ATOM 7635 O O . ILE B 1 355 ? -16.63 53.99 11.019 1 94.27 355 ILE B O 1
ATOM 7639 N N . THR B 1 356 ? -15.841 55.082 9.184 1 95.71 356 THR B N 1
ATOM 7640 C CA . THR B 1 356 ? -17.153 55.496 8.7 1 95.71 356 THR B CA 1
ATOM 7641 C C . THR B 1 356 ? -17.525 54.738 7.429 1 95.71 356 THR B C 1
ATOM 7643 O O . THR B 1 356 ? -16.762 54.725 6.462 1 95.71 356 THR B O 1
ATOM 7646 N N . VAL B 1 357 ? -18.69 54.096 7.461 1 96 357 VAL B N 1
ATOM 7647 C CA . VAL B 1 357 ? -19.078 53.253 6.335 1 96 357 VAL B CA 1
ATOM 7648 C C . VAL B 1 357 ? -20.359 53.792 5.703 1 96 357 VAL B C 1
ATOM 7650 O O . VAL B 1 357 ? -21.179 54.416 6.381 1 96 357 VAL B O 1
ATOM 7653 N N . GLN B 1 358 ? -20.433 53.549 4.382 1 94.21 358 GLN B N 1
ATOM 7654 C CA . GLN B 1 358 ? -21.649 53.891 3.65 1 94.21 358 GLN B CA 1
ATOM 7655 C C . GLN B 1 358 ? -22.665 52.754 3.71 1 94.21 358 GLN B C 1
ATOM 7657 O O . GLN B 1 358 ? -22.414 51.662 3.195 1 94.21 358 GLN B O 1
ATOM 7662 N N . LEU B 1 359 ? -23.738 52.965 4.358 1 91.59 359 LEU B N 1
ATOM 7663 C CA . LEU B 1 359 ? -24.816 51.987 4.459 1 91.59 359 LEU B CA 1
ATOM 7664 C C . LEU B 1 359 ? -25.857 52.21 3.368 1 91.59 359 LEU B C 1
ATOM 7666 O O . LEU B 1 359 ? -25.8 53.207 2.644 1 91.59 359 LEU B O 1
ATOM 7670 N N . PRO B 1 360 ? -26.718 51.23 3.201 1 85.61 360 PRO B N 1
ATOM 7671 C CA . PRO B 1 360 ? -27.771 51.437 2.203 1 85.61 360 PRO B CA 1
ATOM 7672 C C . PRO B 1 360 ? -28.619 52.675 2.488 1 85.61 360 PRO B C 1
ATOM 7674 O O . PRO B 1 360 ? -28.741 53.091 3.643 1 85.61 360 PRO B O 1
ATOM 7677 N N . ASN B 1 361 ? -29.235 53.335 1.481 1 86.97 361 ASN B N 1
ATOM 7678 C CA . ASN B 1 361 ? -30.117 54.496 1.544 1 86.97 361 ASN B CA 1
ATOM 7679 C C . ASN B 1 361 ? -29.368 55.746 1.996 1 86.97 361 ASN B C 1
ATOM 7681 O O . ASN B 1 361 ? -29.905 56.557 2.752 1 86.97 361 ASN B O 1
ATOM 7685 N N . ASN B 1 362 ? -28.138 55.813 1.75 1 84.22 362 ASN B N 1
ATOM 7686 C CA . ASN B 1 362 ? -27.281 56.973 1.971 1 84.22 362 ASN B CA 1
ATOM 7687 C C . ASN B 1 362 ? -27.084 57.249 3.458 1 84.22 362 ASN B C 1
ATOM 7689 O O . ASN B 1 362 ? -26.909 58.399 3.863 1 84.22 362 ASN B O 1
ATOM 7693 N N . GLN B 1 363 ? -27.245 56.206 4.12 1 90.2 363 GLN B N 1
ATOM 7694 C CA . GLN B 1 363 ? -26.951 56.339 5.543 1 90.2 363 GLN B CA 1
ATOM 7695 C C . GLN B 1 363 ? -25.472 56.088 5.824 1 90.2 363 GLN B C 1
ATOM 7697 O O . GLN B 1 363 ? -24.784 55.444 5.029 1 90.2 363 GLN B O 1
ATOM 7702 N N . ILE B 1 364 ? -25.009 56.751 6.894 1 91.2 364 ILE B N 1
ATOM 7703 C CA . ILE B 1 364 ? -23.615 56.599 7.3 1 91.2 364 ILE B CA 1
ATOM 7704 C C . ILE B 1 364 ? -23.545 55.903 8.656 1 91.2 364 ILE B C 1
ATOM 7706 O O . ILE B 1 364 ? -24.362 56.169 9.541 1 91.2 364 ILE B O 1
ATOM 7710 N N . GLY B 1 365 ? -22.703 54.929 8.76 1 92.19 365 GLY B N 1
ATOM 7711 C CA . GLY B 1 365 ? -22.483 54.228 10.014 1 92.19 365 GLY B CA 1
ATOM 7712 C C . GLY B 1 365 ? -21.047 54.305 10.497 1 92.19 365 GLY B C 1
ATOM 7713 O O . GLY B 1 365 ? -20.121 54.42 9.692 1 92.19 365 GLY B O 1
ATOM 7714 N N . VAL B 1 366 ? -20.893 54.338 11.791 1 93.29 366 VAL B N 1
ATOM 7715 C CA . VAL B 1 366 ? -19.563 54.329 12.39 1 93.29 366 VAL B CA 1
ATOM 7716 C C . VAL B 1 366 ? -19.295 52.97 13.033 1 93.29 366 VAL B C 1
ATOM 7718 O O . VAL B 1 366 ? -20.12 52.464 13.797 1 93.29 366 VAL B O 1
ATOM 7721 N N . VAL B 1 367 ? -18.26 52.377 12.687 1 92.38 367 VAL B N 1
ATOM 7722 C CA . VAL B 1 367 ? -17.864 51.083 13.233 1 92.38 367 VAL B CA 1
ATOM 7723 C C . VAL B 1 367 ? -16.601 51.242 14.076 1 92.38 367 VAL B C 1
ATOM 7725 O O . VAL B 1 367 ? -15.582 51.739 13.59 1 92.38 367 VAL B O 1
ATOM 7728 N N . ASN B 1 368 ? -16.611 50.839 15.338 1 89.18 368 ASN B N 1
ATOM 7729 C CA . ASN B 1 368 ? -15.449 50.866 16.22 1 89.18 368 ASN B CA 1
ATOM 7730 C C . ASN B 1 368 ? -14.547 49.656 15.997 1 89.18 368 ASN B C 1
ATOM 7732 O O . ASN B 1 368 ? -15.033 48.535 15.837 1 89.18 368 ASN B O 1
ATOM 7736 N N . LEU B 1 369 ? -13.316 49.904 15.949 1 88.39 369 LEU B N 1
ATOM 7737 C CA . LEU B 1 369 ? -12.332 48.841 15.778 1 88.39 369 LEU B CA 1
ATOM 7738 C C . LEU B 1 369 ? -11.649 48.514 17.103 1 88.39 369 LEU B C 1
ATOM 7740 O O . LEU B 1 369 ? -11.086 49.4 17.75 1 88.39 369 LEU B O 1
ATOM 7744 N N . PRO B 1 370 ? -11.734 47.344 17.484 1 82.55 370 PRO B N 1
ATOM 7745 C CA . PRO B 1 370 ? -11.073 46.97 18.736 1 82.55 370 PRO B CA 1
ATOM 7746 C C . PRO B 1 370 ? -9.551 47.033 18.643 1 82.55 370 PRO B C 1
ATOM 7748 O O . PRO B 1 370 ? -8.868 47.12 19.667 1 82.55 370 PRO B O 1
ATOM 7751 N N . VAL B 1 371 ? -9.012 46.915 17.439 1 81.37 371 VAL B N 1
ATOM 7752 C CA . VAL B 1 371 ? -7.57 46.968 17.219 1 81.37 371 VAL B CA 1
ATOM 7753 C C . VAL B 1 371 ? -7.267 47.781 15.963 1 81.37 371 VAL B C 1
ATOM 7755 O O . VAL B 1 371 ? -8.069 47.81 15.027 1 81.37 371 VAL B O 1
ATOM 7758 N N . ARG B 1 372 ? -6.198 48.44 15.996 1 82.05 372 ARG B N 1
ATOM 7759 C CA . ARG B 1 372 ? -5.703 49.143 14.817 1 82.05 372 ARG B CA 1
ATOM 7760 C C . ARG B 1 372 ? -4.728 48.274 14.03 1 82.05 372 ARG B C 1
ATOM 7762 O O . ARG B 1 372 ? -3.526 48.278 14.303 1 82.05 372 ARG B O 1
ATOM 7769 N N . GLY B 1 373 ? -5.213 47.606 13.092 1 81.14 373 GLY B N 1
ATOM 7770 C CA . GLY B 1 373 ? -4.414 46.649 12.342 1 81.14 373 GLY B CA 1
ATOM 7771 C C . GLY B 1 373 ? -3.414 47.308 11.41 1 81.14 373 GLY B C 1
ATOM 7772 O O . GLY B 1 373 ? -2.343 46.756 11.151 1 81.14 373 GLY B O 1
ATOM 7773 N N . GLY B 1 374 ? -3.756 48.484 10.881 1 81.87 374 GLY B N 1
ATOM 7774 C CA . GLY B 1 374 ? -2.867 49.164 9.952 1 81.87 374 GLY B CA 1
ATOM 7775 C C . GLY B 1 374 ? -3.193 48.881 8.498 1 81.87 374 GLY B C 1
ATOM 7776 O O . GLY B 1 374 ? -4.118 48.122 8.2 1 81.87 374 GLY B O 1
ATOM 7777 N N . LEU B 1 375 ? -2.405 49.439 7.626 1 84.36 375 LEU B N 1
ATOM 7778 C CA . LEU B 1 375 ? -2.66 49.368 6.191 1 84.36 375 LEU B CA 1
ATOM 7779 C C . LEU B 1 375 ? -2.381 47.967 5.657 1 84.36 375 LEU B C 1
ATOM 7781 O O . LEU B 1 375 ? -1.402 47.331 6.054 1 84.36 375 LEU B O 1
ATOM 7785 N N . ASP B 1 376 ? -3.2 47.468 4.76 1 87.24 376 ASP B N 1
ATOM 7786 C CA . ASP B 1 376 ? -3.06 46.21 4.033 1 87.24 376 ASP B CA 1
ATOM 7787 C C . ASP B 1 376 ? -3.177 45.014 4.975 1 87.24 376 ASP B C 1
ATOM 7789 O O . ASP B 1 376 ? -2.39 44.069 4.888 1 87.24 376 ASP B O 1
ATOM 7793 N N . GLN B 1 377 ? -4.044 45.132 5.962 1 89.9 377 GLN B N 1
ATOM 7794 C CA . GLN B 1 377 ? -4.381 44.053 6.884 1 89.9 377 GLN B CA 1
ATOM 7795 C C . GLN B 1 377 ? -5.892 43.925 7.053 1 89.9 377 GLN B C 1
ATOM 7797 O O . GLN B 1 377 ? -6.614 44.924 7.011 1 89.9 377 GLN B O 1
ATOM 7802 N N . ASN B 1 378 ? -6.307 42.758 7.114 1 93.35 378 ASN B N 1
ATOM 7803 C CA . ASN B 1 378 ? -7.714 42.502 7.404 1 93.35 378 ASN B CA 1
ATOM 7804 C C . ASN B 1 378 ? -7.944 42.257 8.892 1 93.35 378 ASN B C 1
ATOM 7806 O O . ASN B 1 378 ? -7.195 41.512 9.527 1 93.35 378 ASN B O 1
ATOM 7810 N N . THR B 1 379 ? -8.92 42.933 9.442 1 93.55 379 THR B N 1
ATOM 7811 C CA . THR B 1 379 ? -9.286 42.744 10.841 1 93.55 379 THR B CA 1
ATOM 7812 C C . THR B 1 379 ? -10.635 42.041 10.958 1 93.55 379 THR B C 1
ATOM 7814 O O . THR B 1 379 ? -11.669 42.608 10.598 1 93.55 379 THR B O 1
ATOM 7817 N N . TYR B 1 380 ? -10.572 40.861 11.392 1 96.08 380 TYR B N 1
ATOM 7818 C CA . TYR B 1 380 ? -11.8 40.132 11.686 1 96.08 380 TYR B CA 1
ATOM 7819 C C . TYR B 1 380 ? -12.246 40.371 13.124 1 96.08 380 TYR B C 1
ATOM 7821 O O . TYR B 1 380 ? -11.431 40.324 14.049 1 96.08 380 TYR B O 1
ATOM 7829 N N . MET B 1 381 ? -13.598 40.633 13.315 1 95.43 381 MET B N 1
ATOM 7830 C CA . MET B 1 381 ? -14.12 40.97 14.637 1 95.43 381 MET B CA 1
ATOM 7831 C C . MET B 1 381 ? -15.43 40.239 14.907 1 95.43 381 MET B C 1
ATOM 7833 O O . MET B 1 381 ? -16.217 40.004 13.988 1 95.43 381 MET B O 1
ATOM 7837 N N . THR B 1 382 ? -15.583 39.884 16.113 1 95.38 382 THR B N 1
ATOM 7838 C CA . THR B 1 382 ? -16.85 39.293 16.53 1 95.38 382 THR B CA 1
ATOM 7839 C C . THR B 1 382 ? -17.223 39.75 17.938 1 95.38 382 THR B C 1
ATOM 7841 O O . THR B 1 382 ? -16.346 39.982 18.773 1 95.38 382 THR B O 1
ATOM 7844 N N . ASP B 1 383 ? -18.468 40.051 18.139 1 91.41 383 ASP B N 1
ATOM 7845 C CA . ASP B 1 383 ? -19.058 40.333 19.444 1 91.41 383 ASP B CA 1
ATOM 7846 C C . ASP B 1 383 ? -19.821 39.121 19.975 1 91.41 383 ASP B C 1
ATOM 7848 O O . ASP B 1 383 ? -20.889 38.78 19.462 1 91.41 383 ASP B O 1
ATOM 7852 N N . THR B 1 384 ? -19.284 38.522 20.969 1 87.39 384 THR B N 1
ATOM 7853 C CA . THR B 1 384 ? -19.82 37.254 21.451 1 87.39 384 THR B CA 1
ATOM 7854 C C . THR B 1 384 ? -21.179 37.458 22.115 1 87.39 384 THR B C 1
ATOM 7856 O O . THR B 1 384 ? -21.891 36.492 22.394 1 87.39 384 THR B O 1
ATOM 7859 N N . ARG B 1 385 ? -21.61 38.66 22.342 1 85.55 385 ARG B N 1
ATOM 7860 C CA . ARG B 1 385 ? -22.896 38.944 22.969 1 85.55 385 ARG B CA 1
ATOM 7861 C C . ARG B 1 385 ? -24.025 38.91 21.943 1 85.55 385 ARG B C 1
ATOM 7863 O O . ARG B 1 385 ? -25.193 38.756 22.303 1 85.55 385 ARG B O 1
ATOM 7870 N N . ILE B 1 386 ? -23.594 39.067 20.689 1 88.66 386 ILE B N 1
ATOM 7871 C CA . ILE B 1 386 ? -24.607 39.081 19.639 1 88.66 386 ILE B CA 1
ATOM 7872 C C . ILE B 1 386 ? -24.948 37.65 19.232 1 88.66 386 ILE B C 1
ATOM 7874 O O . ILE B 1 386 ? -24.057 36.858 18.916 1 88.66 386 ILE B O 1
ATOM 7878 N N . GLU B 1 387 ? -26.218 37.365 19.225 1 86.15 387 GLU B N 1
ATOM 7879 C CA . GLU B 1 387 ? -26.627 35.995 18.928 1 86.15 387 GLU B CA 1
ATOM 7880 C C . GLU B 1 387 ? -27.329 35.91 17.576 1 86.15 387 GLU B C 1
ATOM 7882 O O . GLU B 1 387 ? -28.118 36.789 17.224 1 86.15 387 GLU B O 1
ATOM 7887 N N . CYS B 1 388 ? -27.045 35.088 16.741 1 91.62 388 CYS B N 1
ATOM 7888 C CA . CYS B 1 388 ? -27.715 34.793 15.48 1 91.62 388 CYS B CA 1
ATOM 7889 C C . CYS B 1 388 ? -28.335 33.401 15.505 1 91.62 388 CYS B C 1
ATOM 7891 O O . CYS B 1 388 ? -28.951 32.973 14.527 1 91.62 388 CYS B O 1
ATOM 7893 N N . GLY B 1 389 ? -28.268 32.685 16.584 1 89.71 389 GLY B N 1
ATOM 7894 C CA . GLY B 1 389 ? -28.74 31.319 16.744 1 89.71 389 GLY B CA 1
ATOM 7895 C C . GLY B 1 389 ? -27.702 30.396 17.354 1 89.71 389 GLY B C 1
ATOM 7896 O O . GLY B 1 389 ? -26.57 30.81 17.612 1 89.71 389 GLY B O 1
ATOM 7897 N N . PRO B 1 390 ? -28.03 29.139 17.547 1 91.27 390 PRO B N 1
ATOM 7898 C CA . PRO B 1 390 ? -27.148 28.234 18.289 1 91.27 390 PRO B CA 1
ATOM 7899 C C . PRO B 1 390 ? -25.941 27.783 17.47 1 91.27 390 PRO B C 1
ATOM 7901 O O . PRO B 1 390 ? -24.918 27.389 18.037 1 91.27 390 PRO B O 1
ATOM 7904 N N . ARG B 1 391 ? -25.947 27.874 16.169 1 95.99 391 ARG B N 1
ATOM 7905 C CA . ARG B 1 391 ? -24.874 27.294 15.368 1 95.99 391 ARG B CA 1
ATOM 7906 C C . ARG B 1 391 ? -24.331 28.305 14.365 1 95.99 391 ARG B C 1
ATOM 7908 O O . ARG B 1 391 ? -23.927 27.937 13.26 1 95.99 391 ARG B O 1
ATOM 7915 N N . CYS B 1 392 ? -24.477 29.542 14.697 1 96.71 392 CYS B N 1
ATOM 7916 C CA . CYS B 1 392 ? -23.968 30.579 13.806 1 96.71 392 CYS B CA 1
ATOM 7917 C C . CYS B 1 392 ? -23.246 31.667 14.592 1 96.71 392 CYS B C 1
ATOM 7919 O O . CYS B 1 392 ? -23.322 31.705 15.821 1 96.71 392 CYS B O 1
ATOM 7921 N N . ALA B 1 393 ? -22.496 32.465 13.932 1 97.48 393 ALA B N 1
ATOM 7922 C CA . ALA B 1 393 ? -21.808 33.622 14.501 1 97.48 393 ALA B CA 1
ATOM 7923 C C . ALA B 1 393 ? -21.745 34.77 13.498 1 97.48 393 ALA B C 1
ATOM 7925 O O . ALA B 1 393 ? -21.63 34.543 12.291 1 97.48 393 ALA B O 1
ATOM 7926 N N . ILE B 1 394 ? -21.886 35.912 14.017 1 97.51 394 ILE B N 1
ATOM 7927 C CA . ILE B 1 394 ? -21.724 37.111 13.201 1 97.51 394 ILE B CA 1
ATOM 7928 C C . ILE B 1 394 ? -20.281 37.602 13.286 1 97.51 394 ILE B C 1
ATOM 7930 O O . ILE B 1 394 ? -19.777 37.883 14.377 1 97.51 394 ILE B O 1
ATOM 7934 N N . VAL B 1 395 ? -19.67 37.638 12.164 1 97.83 395 VAL B N 1
ATOM 7935 C CA . VAL B 1 395 ? -18.289 38.101 12.076 1 97.83 395 VAL B CA 1
ATOM 7936 C C . VAL B 1 395 ? -18.196 39.271 11.099 1 97.83 395 VAL B C 1
ATOM 7938 O O . VAL B 1 395 ? -18.643 39.168 9.954 1 97.83 395 VAL B O 1
ATOM 7941 N N . THR B 1 396 ? -17.625 40.338 11.53 1 96.76 396 THR B N 1
ATOM 7942 C CA . THR B 1 396 ? -17.382 41.47 10.642 1 96.76 396 THR B CA 1
ATOM 7943 C C . THR B 1 396 ? -15.907 41.549 10.259 1 96.76 396 THR B C 1
ATOM 7945 O O . THR B 1 396 ? -15.044 41.049 10.983 1 96.76 396 THR B O 1
ATOM 7948 N N . MET B 1 397 ? -15.718 42.056 9.128 1 97.25 397 MET B N 1
ATOM 7949 C CA . MET B 1 397 ? -14.341 42.133 8.647 1 97.25 397 MET B CA 1
ATOM 7950 C C . MET B 1 397 ? -14.056 43.499 8.031 1 97.25 397 MET B C 1
ATOM 7952 O O . MET B 1 397 ? -14.818 43.976 7.188 1 97.25 397 MET B O 1
ATOM 7956 N N . PHE B 1 398 ? -13.013 44.111 8.55 1 96.23 398 PHE B N 1
ATOM 7957 C CA . PHE B 1 398 ? -12.542 45.376 7.999 1 96.23 398 PHE B CA 1
ATOM 7958 C C . PHE B 1 398 ? -11.302 45.163 7.139 1 96.23 398 PHE B C 1
ATOM 7960 O O . PHE B 1 398 ? -10.28 44.672 7.624 1 96.23 398 PHE B O 1
ATOM 7967 N N . GLU B 1 399 ? -11.447 45.494 5.896 1 95.92 399 GLU B N 1
ATOM 7968 C CA . GLU B 1 399 ? -10.337 45.464 4.949 1 95.92 399 GLU B CA 1
ATOM 7969 C C . GLU B 1 399 ? -9.668 46.831 4.839 1 95.92 399 GLU B C 1
ATOM 7971 O O . GLU B 1 399 ? -10.213 47.746 4.217 1 95.92 399 GLU B O 1
ATOM 7976 N N . ALA B 1 400 ? -8.536 46.928 5.478 1 91.84 400 ALA B N 1
ATOM 7977 C CA . ALA B 1 400 ? -7.808 48.193 5.416 1 91.84 400 ALA B CA 1
ATOM 7978 C C . ALA B 1 400 ? -7.03 48.315 4.109 1 91.84 400 ALA B C 1
ATOM 7980 O O . ALA B 1 400 ? -6.084 47.562 3.869 1 91.84 400 ALA B O 1
ATOM 7981 N N . ALA B 1 401 ? -7.526 49.023 3.316 1 87.71 401 ALA B N 1
ATOM 7982 C CA . ALA B 1 401 ? -6.877 49.303 2.038 1 87.71 401 ALA B CA 1
ATOM 7983 C C . ALA B 1 401 ? -7.063 50.764 1.637 1 87.71 401 ALA B C 1
ATOM 7985 O O . ALA B 1 401 ? -8.068 51.387 1.988 1 87.71 401 ALA B O 1
ATOM 7986 N N . TYR B 1 402 ? -6.041 51.426 1.06 1 80.76 402 TYR B N 1
ATOM 7987 C CA . TYR B 1 402 ? -6.174 52.798 0.584 1 80.76 402 TYR B CA 1
ATOM 7988 C C . TYR B 1 402 ? -5.977 52.874 -0.925 1 80.76 402 TYR B C 1
ATOM 7990 O O . TYR B 1 402 ? -4.994 52.351 -1.456 1 80.76 402 TYR B O 1
ATOM 7998 N N . PRO B 1 403 ? -6.938 53.422 -1.567 1 80.7 403 PRO B N 1
ATOM 7999 C CA . PRO B 1 403 ? -8.077 54.224 -1.114 1 80.7 403 PRO B CA 1
ATOM 8000 C C . PRO B 1 403 ? -9.369 53.415 -1.024 1 80.7 403 PRO B C 1
ATOM 8002 O O . PRO B 1 403 ? -10.391 53.927 -0.559 1 80.7 403 PRO B O 1
ATOM 8005 N N . ASP B 1 404 ? -9.356 52.208 -1.507 1 88.89 404 ASP B N 1
ATOM 8006 C CA . ASP B 1 404 ? -10.585 51.424 -1.586 1 88.89 404 ASP B CA 1
ATOM 8007 C C . ASP B 1 404 ? -10.675 50.428 -0.432 1 88.89 404 ASP B C 1
ATOM 8009 O O . ASP B 1 404 ? -10.409 49.238 -0.61 1 88.89 404 ASP B O 1
ATOM 8013 N N . ALA B 1 405 ? -11.146 50.936 0.744 1 94.86 405 ALA B N 1
ATOM 8014 C CA . ALA B 1 405 ? -11.332 50.092 1.921 1 94.86 405 ALA B CA 1
ATOM 8015 C C . ALA B 1 405 ? -12.78 49.625 2.039 1 94.86 405 ALA B C 1
ATOM 8017 O O . ALA B 1 405 ? -13.699 50.31 1.582 1 94.86 405 ALA B O 1
ATOM 8018 N N . TRP B 1 406 ? -12.942 48.5 2.571 1 96.62 406 TRP B N 1
ATOM 8019 C CA . TRP B 1 406 ? -14.27 47.902 2.663 1 96.62 406 TRP B CA 1
ATOM 8020 C C . TRP B 1 406 ? -14.509 47.319 4.052 1 96.62 406 TRP B C 1
ATOM 8022 O O . TRP B 1 406 ? -13.565 46.905 4.729 1 96.62 406 TRP B O 1
ATOM 8032 N N . TRP B 1 407 ? -15.71 47.358 4.459 1 96.94 407 TRP B N 1
ATOM 8033 C CA . TRP B 1 407 ? -16.189 46.691 5.665 1 96.94 407 TRP B CA 1
ATOM 8034 C C . TRP B 1 407 ? -17.27 45.669 5.33 1 96.94 407 TRP B C 1
ATOM 8036 O O . TRP B 1 407 ? -18.156 45.938 4.515 1 96.94 407 TRP B O 1
ATOM 8046 N N . TYR B 1 408 ? -17.157 44.51 5.902 1 97.32 408 TYR B N 1
ATOM 8047 C CA . TYR B 1 408 ? -18.077 43.417 5.605 1 97.32 408 TYR B CA 1
ATOM 8048 C C . TYR B 1 408 ? -18.821 42.973 6.859 1 97.32 408 TYR B C 1
ATOM 8050 O O . TYR B 1 408 ? -18.267 43.004 7.96 1 97.32 408 TYR B O 1
ATOM 8058 N N . ASN B 1 409 ? -20.021 42.642 6.709 1 96.67 409 ASN B N 1
ATOM 8059 C CA . ASN B 1 409 ? -20.847 41.996 7.724 1 96.67 409 ASN B CA 1
ATOM 8060 C C . ASN B 1 409 ? -21.271 40.595 7.293 1 96.67 409 ASN B C 1
ATOM 8062 O O . ASN B 1 409 ? -22.042 40.44 6.344 1 96.67 409 ASN B O 1
ATOM 8066 N N . CYS B 1 410 ? -20.789 39.613 8.034 1 97.7 410 CYS B N 1
ATOM 8067 C CA . CYS B 1 410 ? -20.966 38.238 7.582 1 97.7 410 CYS B CA 1
ATOM 8068 C C . CYS B 1 410 ? -21.615 37.386 8.666 1 97.7 410 CYS B C 1
ATOM 8070 O O . CYS B 1 410 ? -21.387 37.609 9.856 1 97.7 410 CYS B O 1
ATOM 8072 N N . THR B 1 411 ? -22.444 36.467 8.3 1 97.96 411 THR B N 1
ATOM 8073 C CA . THR B 1 411 ? -23.008 35.444 9.173 1 97.96 411 THR B CA 1
ATOM 8074 C C . THR B 1 411 ? -22.536 34.055 8.753 1 97.96 411 THR B C 1
ATOM 8076 O O . THR B 1 411 ? -22.832 33.601 7.646 1 97.96 411 THR B O 1
ATOM 8079 N N . VAL B 1 412 ? -21.789 33.467 9.557 1 98.26 412 VAL B N 1
ATOM 8080 C CA . VAL B 1 412 ? -21.293 32.118 9.307 1 98.26 412 VAL B CA 1
ATOM 8081 C C . VAL B 1 412 ? -22.206 31.097 9.982 1 98.26 412 VAL B C 1
ATOM 8083 O O . VAL B 1 412 ? -22.448 31.175 11.189 1 98.26 412 VAL B O 1
ATOM 8086 N N . SER B 1 413 ? -22.696 30.164 9.238 1 98.13 413 SER B N 1
ATOM 8087 C CA . SER B 1 413 ? -23.609 29.153 9.761 1 98.13 413 SER B CA 1
ATOM 8088 C C . SER B 1 413 ? -23.051 27.748 9.561 1 98.13 413 SER B C 1
ATOM 8090 O O . SER B 1 413 ? -22.558 27.418 8.48 1 98.13 413 SER B O 1
ATOM 8092 N N . VAL B 1 414 ? -23.12 26.991 10.624 1 98.43 414 VAL B N 1
ATOM 8093 C CA . VAL B 1 414 ? -22.684 25.6 10.574 1 98.43 414 VAL B CA 1
ATOM 8094 C C . VAL B 1 414 ? -23.899 24.676 10.578 1 98.43 414 VAL B C 1
ATOM 8096 O O . VAL B 1 414 ? -24.762 24.778 11.454 1 98.43 414 VAL B O 1
ATOM 8099 N N . GLY B 1 415 ? -23.956 23.814 9.637 1 97.13 415 GLY B N 1
ATOM 8100 C CA . GLY B 1 415 ? -25.086 22.904 9.538 1 97.13 415 GLY B CA 1
ATOM 8101 C C . GLY B 1 415 ? -25.001 21.74 10.507 1 97.13 415 GLY B C 1
ATOM 8102 O O . GLY B 1 415 ? -24.046 21.636 11.279 1 97.13 415 GLY B O 1
ATOM 8103 N N . ASP B 1 416 ? -26.062 20.977 10.471 1 96.4 416 ASP B N 1
ATOM 8104 C CA . ASP B 1 416 ? -26.068 19.725 11.221 1 96.4 416 ASP B CA 1
ATOM 8105 C C . ASP B 1 416 ? -25.261 18.649 10.498 1 96.4 416 ASP B C 1
ATOM 8107 O O . ASP B 1 416 ? -24.971 18.777 9.307 1 96.4 416 ASP B O 1
ATOM 8111 N N . VAL B 1 417 ? -24.909 17.691 11.291 1 97.93 417 VAL B N 1
ATOM 8112 C CA . VAL B 1 417 ? -24.195 16.576 10.677 1 97.93 417 VAL B CA 1
ATOM 8113 C C . VAL B 1 417 ? -25.168 15.723 9.867 1 97.93 417 VAL B C 1
ATOM 8115 O O . VAL B 1 417 ? -26.141 15.193 10.41 1 97.93 417 VAL B O 1
ATOM 8118 N N . GLU B 1 418 ? -24.919 15.641 8.614 1 96.82 418 GLU B N 1
ATOM 8119 C CA . GLU B 1 418 ? -25.693 14.74 7.766 1 96.82 418 GLU B CA 1
ATOM 8120 C C . GLU B 1 418 ? -25.2 13.301 7.895 1 96.82 418 GLU B C 1
ATOM 8122 O O . GLU B 1 418 ? -23.994 13.047 7.846 1 96.82 418 GLU B O 1
ATOM 8127 N N . GLY B 1 419 ? -26.055 12.404 8.044 1 94.55 419 GLY B N 1
ATOM 8128 C CA . GLY B 1 419 ? -25.692 10.996 8.072 1 94.55 419 GLY B CA 1
ATOM 8129 C C . GLY B 1 419 ? -25.408 10.482 9.471 1 94.55 419 GLY B C 1
ATOM 8130 O O . GLY B 1 419 ? -24.913 9.365 9.638 1 94.55 419 GLY B O 1
ATOM 8131 N N . ALA B 1 420 ? -25.623 11.303 10.431 1 94.73 420 ALA B N 1
ATOM 8132 C CA . ALA B 1 420 ? -25.397 10.864 11.805 1 94.73 420 ALA B CA 1
ATOM 8133 C C . ALA B 1 420 ? -26.505 9.923 12.269 1 94.73 420 ALA B C 1
ATOM 8135 O O . ALA B 1 420 ? -27.688 10.193 12.054 1 94.73 420 ALA B O 1
ATOM 8136 N N . ALA B 1 421 ? -26.14 8.827 12.872 1 91.8 421 ALA B N 1
ATOM 8137 C CA . ALA B 1 421 ? -27.112 7.839 13.334 1 91.8 421 ALA B CA 1
ATOM 8138 C C . ALA B 1 421 ? -27.214 7.839 14.856 1 91.8 421 ALA B C 1
ATOM 8140 O O . ALA B 1 421 ? -28.182 7.323 15.42 1 91.8 421 ALA B O 1
ATOM 8141 N N . ARG B 1 422 ? -26.244 8.389 15.55 1 94.1 422 ARG B N 1
ATOM 8142 C CA . ARG B 1 422 ? -26.218 8.424 17.008 1 94.1 422 ARG B CA 1
ATOM 8143 C C . ARG B 1 422 ? -25.82 9.805 17.517 1 94.1 422 ARG B C 1
ATOM 8145 O O . ARG B 1 422 ? -25.211 10.59 16.786 1 94.1 422 ARG B O 1
ATOM 8152 N N . PRO B 1 423 ? -26.058 10.071 18.753 1 94.74 423 PRO B N 1
ATOM 8153 C CA . PRO B 1 423 ? -25.768 11.389 19.321 1 94.74 423 PRO B CA 1
ATOM 8154 C C . PRO B 1 423 ? -24.272 11.693 19.374 1 94.74 423 PRO B C 1
ATOM 8156 O O . PRO B 1 423 ? -23.867 12.848 19.217 1 94.74 423 PRO B O 1
ATOM 8159 N N . GLU B 1 424 ? -23.508 10.638 19.55 1 95.42 424 GLU B N 1
ATOM 8160 C CA . GLU B 1 424 ? -22.065 10.835 19.654 1 95.42 424 GLU B CA 1
ATOM 8161 C C . GLU B 1 424 ? -21.477 11.319 18.332 1 95.42 424 GLU B C 1
ATOM 8163 O O . GLU B 1 424 ? -20.35 11.816 18.293 1 95.42 424 GLU B O 1
ATOM 8168 N N . GLU B 1 425 ? -22.316 11.202 17.282 1 95.59 425 GLU B N 1
ATOM 8169 C CA . GLU B 1 425 ? -21.841 11.557 15.948 1 95.59 425 GLU B CA 1
ATOM 8170 C C . GLU B 1 425 ? -22.215 12.993 15.593 1 95.59 425 GLU B C 1
ATOM 8172 O O . GLU B 1 425 ? -21.839 13.493 14.531 1 95.59 425 GLU B O 1
ATOM 8177 N N . MET B 1 426 ? -22.865 13.634 16.472 1 96.82 426 MET B N 1
ATOM 8178 C CA . MET B 1 426 ? -23.296 15.005 16.218 1 96.82 426 MET B CA 1
ATOM 8179 C C . MET B 1 426 ? -22.239 16.002 16.682 1 96.82 426 MET B C 1
ATOM 8181 O O . MET B 1 426 ? -21.379 15.667 17.499 1 96.82 426 MET B O 1
ATOM 8185 N N . VAL B 1 427 ? -22.232 17.117 16.076 1 97.84 427 VAL B N 1
ATOM 8186 C CA . VAL B 1 427 ? -21.395 18.234 16.5 1 97.84 427 VAL B CA 1
ATOM 8187 C C . VAL B 1 427 ? -22.183 19.145 17.438 1 97.84 427 VAL B C 1
ATOM 8189 O O . VAL B 1 427 ? -23.297 19.565 17.115 1 97.84 427 VAL B O 1
ATOM 8192 N N . GLY B 1 428 ? -21.68 19.391 18.578 1 97.06 428 GLY B N 1
ATOM 8193 C CA . GLY B 1 428 ? -22.354 20.239 19.549 1 97.06 428 GLY B CA 1
ATOM 8194 C C . GLY B 1 428 ? -22.496 21.677 19.088 1 97.06 428 GLY B C 1
ATOM 8195 O O . GLY B 1 428 ? -21.698 22.157 18.28 1 97.06 428 GLY B O 1
ATOM 8196 N N . ASP B 1 429 ? -23.448 22.376 19.671 1 96.42 429 ASP B N 1
ATOM 8197 C CA . ASP B 1 429 ? -23.711 23.767 19.315 1 96.42 429 ASP B CA 1
ATOM 8198 C C . ASP B 1 429 ? -22.547 24.668 19.722 1 96.42 429 ASP B C 1
ATOM 8200 O O . ASP B 1 429 ? -22.233 25.636 19.027 1 96.42 429 ASP B O 1
ATOM 8204 N N . ASP B 1 430 ? -21.966 24.321 20.764 1 94.15 430 ASP B N 1
ATOM 8205 C CA . ASP B 1 430 ? -20.842 25.125 21.235 1 94.15 430 ASP B CA 1
ATOM 8206 C C . ASP B 1 430 ? -19.674 25.065 20.253 1 94.15 430 ASP B C 1
ATOM 8208 O O . ASP B 1 430 ? -19.073 26.092 19.933 1 94.15 430 ASP B O 1
ATOM 8212 N N . LEU B 1 431 ? -19.372 23.887 19.875 1 97.31 431 LEU B N 1
ATOM 8213 C CA . LEU B 1 431 ? -18.294 23.715 18.907 1 97.31 431 LEU B CA 1
ATOM 8214 C C . LEU B 1 431 ? -18.636 24.393 17.585 1 97.31 431 LEU B C 1
ATOM 8216 O O . LEU B 1 431 ? -17.789 25.061 16.987 1 97.31 431 LEU B O 1
ATOM 8220 N N . ALA B 1 432 ? -19.865 24.263 17.142 1 97.95 432 ALA B N 1
ATOM 8221 C CA . ALA B 1 432 ? -20.308 24.884 15.897 1 97.95 432 ALA B CA 1
ATOM 8222 C C . ALA B 1 432 ? -20.181 26.403 15.966 1 97.95 432 ALA B C 1
ATOM 8224 O O . ALA B 1 432 ? -19.711 27.037 15.018 1 97.95 432 ALA B O 1
ATOM 8225 N N . ARG B 1 433 ? -20.597 26.924 17.051 1 96.28 433 ARG B N 1
ATOM 8226 C CA . ARG B 1 433 ? -20.536 28.372 17.227 1 96.28 433 ARG B CA 1
ATOM 8227 C C . ARG B 1 433 ? -19.091 28.857 17.271 1 96.28 433 ARG B C 1
ATOM 8229 O O . ARG B 1 433 ? -18.761 29.894 16.692 1 96.28 433 ARG B O 1
ATOM 8236 N N . MET B 1 434 ? -18.255 28.127 17.973 1 96.1 434 MET B N 1
ATOM 8237 C CA . MET B 1 434 ? -16.842 28.486 18.057 1 96.1 434 MET B CA 1
ATOM 8238 C C . MET B 1 434 ? -16.177 28.4 16.688 1 96.1 434 MET B C 1
ATOM 8240 O O . MET B 1 434 ? -15.33 29.23 16.351 1 96.1 434 MET B O 1
ATOM 8244 N N . ALA B 1 435 ? -16.571 27.385 15.997 1 98.18 435 ALA B N 1
ATOM 8245 C CA . ALA B 1 435 ? -16.028 27.248 14.647 1 98.18 435 ALA B CA 1
ATOM 8246 C C . ALA B 1 435 ? -16.469 28.408 13.759 1 98.18 435 ALA B C 1
ATOM 8248 O O . ALA B 1 435 ? -15.664 28.962 13.006 1 98.18 435 ALA B O 1
ATOM 8249 N N . ALA B 1 436 ? -17.668 28.781 13.844 1 98.17 436 ALA B N 1
ATOM 8250 C CA . ALA B 1 436 ? -18.231 29.852 13.027 1 98.17 436 ALA B CA 1
ATOM 8251 C C . ALA B 1 436 ? -17.52 31.176 13.292 1 98.17 436 ALA B C 1
ATOM 8253 O O . ALA B 1 436 ? -17.284 31.957 12.367 1 98.17 436 ALA B O 1
ATOM 8254 N N . ALA B 1 437 ? -17.158 31.407 14.548 1 97.48 437 ALA B N 1
ATOM 8255 C CA . ALA B 1 437 ? -16.524 32.669 14.923 1 97.48 437 ALA B CA 1
ATOM 8256 C C . ALA B 1 437 ? -15.004 32.536 14.937 1 97.48 437 ALA B C 1
ATOM 8258 O O . ALA B 1 437 ? -14.294 33.496 15.246 1 97.48 437 ALA B O 1
ATOM 8259 N N . GLY B 1 438 ? -14.491 31.385 14.647 1 97.27 438 GLY B N 1
ATOM 8260 C CA . GLY B 1 438 ? -13.108 31.008 14.894 1 97.27 438 GLY B CA 1
ATOM 8261 C C . GLY B 1 438 ? -12.109 31.991 14.313 1 97.27 438 GLY B C 1
ATOM 8262 O O . GLY B 1 438 ? -11.07 32.258 14.92 1 97.27 438 GLY B O 1
ATOM 8263 N N . ILE B 1 439 ? -12.36 32.561 13.193 1 97.23 439 ILE B N 1
ATOM 8264 C CA . ILE B 1 439 ? -11.412 33.404 12.474 1 97.23 439 ILE B CA 1
ATOM 8265 C C . ILE B 1 439 ? -11.158 34.686 13.264 1 97.23 439 ILE B C 1
ATOM 8267 O O . ILE B 1 439 ? -10.103 35.309 13.126 1 97.23 439 ILE B O 1
ATOM 8271 N N . ALA B 1 440 ? -12.128 35.102 14.127 1 96.53 440 ALA B N 1
ATOM 8272 C CA . ALA B 1 440 ? -12.033 36.364 14.856 1 96.53 440 ALA B CA 1
ATOM 8273 C C . ALA B 1 440 ? -11.726 36.124 16.331 1 96.53 440 ALA B C 1
ATOM 8275 O O . ALA B 1 440 ? -11.479 37.071 17.082 1 96.53 440 ALA B O 1
ATOM 8276 N N . LEU B 1 441 ? -11.764 34.862 16.733 1 94.46 441 LEU B N 1
ATOM 8277 C CA . LEU B 1 441 ? -11.616 34.576 18.156 1 94.46 441 LEU B CA 1
ATOM 8278 C C . LEU B 1 441 ? -10.165 34.741 18.596 1 94.46 441 LEU B C 1
ATOM 8280 O O . LEU B 1 441 ? -9.244 34.372 17.863 1 94.46 441 LEU B O 1
ATOM 8284 N N . GLN B 1 442 ? -9.965 35.295 19.745 1 87.9 442 GLN B N 1
ATOM 8285 C CA . GLN B 1 442 ? -8.644 35.505 20.327 1 87.9 442 GLN B CA 1
ATOM 8286 C C . GLN B 1 442 ? -8.453 34.653 21.579 1 87.9 442 GLN B C 1
ATOM 8288 O O . GLN B 1 442 ? -7.377 34.092 21.797 1 87.9 442 GLN B O 1
ATOM 8293 N N . GLY B 1 443 ? -9.537 34.516 22.395 1 84.55 443 GLY B N 1
ATOM 8294 C CA . GLY B 1 443 ? -9.478 33.796 23.657 1 84.55 443 GLY B CA 1
ATOM 8295 C C . GLY B 1 443 ? -8.857 34.608 24.778 1 84.55 443 GLY B C 1
ATOM 8296 O O . GLY B 1 443 ? -9.57 35.21 25.584 1 84.55 443 GLY B O 1
ATOM 8297 N N . PHE B 1 444 ? -7.52 34.717 24.724 1 78.72 444 PHE B N 1
ATOM 8298 C CA . PHE B 1 444 ? -6.825 35.409 25.802 1 78.72 444 PHE B CA 1
ATOM 8299 C C . PHE B 1 444 ? -6.366 36.791 25.351 1 78.72 444 PHE B C 1
ATOM 8301 O O . PHE B 1 444 ? -5.956 36.97 24.203 1 78.72 444 PHE B O 1
ATOM 8308 N N . ALA B 1 445 ? -6.833 37.809 26.129 1 62.53 445 ALA B N 1
ATOM 8309 C CA . ALA B 1 445 ? -6.603 39.208 25.78 1 62.53 445 ALA B CA 1
ATOM 8310 C C . ALA B 1 445 ? -5.116 39.547 25.818 1 62.53 445 ALA B C 1
ATOM 8312 O O . ALA B 1 445 ? -4.366 38.986 26.621 1 62.53 445 ALA B O 1
ATOM 8313 N N . SER B 1 446 ? -4.584 39.958 24.672 1 56.7 446 SER B N 1
ATOM 8314 C CA . SER B 1 446 ? -3.309 40.651 24.824 1 56.7 446 SER B CA 1
ATOM 8315 C C . SER B 1 446 ? -3.502 42.037 25.43 1 56.7 446 SER B C 1
ATOM 8317 O O . SER B 1 446 ? -4.517 42.692 25.183 1 56.7 446 SER B O 1
ATOM 8319 N N . VAL B 1 447 ? -3.222 42.21 26.767 1 45.32 447 VAL B N 1
ATOM 8320 C CA . VAL B 1 447 ? -3.45 43.474 27.459 1 45.32 447 VAL B CA 1
ATOM 8321 C C . VAL B 1 447 ? -3.025 44.637 26.564 1 45.32 447 VAL B C 1
ATOM 8323 O O . VAL B 1 447 ? -1.876 44.699 26.122 1 45.32 447 VAL B O 1
ATOM 8326 N N . SER B 1 448 ? -3.893 44.975 25.646 1 43.05 448 SER B N 1
ATOM 8327 C CA . SER B 1 448 ? -3.605 46.189 24.89 1 43.05 448 SER B CA 1
ATOM 8328 C C . SER B 1 448 ? -3.089 47.298 25.801 1 43.05 448 SER B C 1
ATOM 8330 O O . SER B 1 448 ? -3.344 47.287 27.007 1 43.05 448 SER B O 1
ATOM 8332 N N . ALA B 1 449 ? -2.118 47.959 25.334 1 41.4 449 ALA B N 1
ATOM 8333 C CA . ALA B 1 449 ? -1.5 49.095 26.012 1 41.4 449 ALA B CA 1
ATOM 8334 C C . ALA B 1 449 ? -2.538 49.899 26.791 1 41.4 449 ALA B C 1
ATOM 8336 O O . ALA B 1 449 ? -2.237 50.447 27.854 1 41.4 449 ALA B O 1
ATOM 8337 N N . ASP B 1 450 ? -3.699 50.114 26.2 1 39.11 450 ASP B N 1
ATOM 8338 C CA . ASP B 1 450 ? -4.62 51.061 26.82 1 39.11 450 ASP B CA 1
ATOM 8339 C C . ASP B 1 450 ? -5.443 50.388 27.917 1 39.11 450 ASP B C 1
ATOM 8341 O O . ASP B 1 450 ? -6.366 50.993 28.467 1 39.11 450 ASP B O 1
ATOM 8345 N N . ALA B 1 451 ? -5.281 49.106 27.952 1 42.12 451 ALA B N 1
ATOM 8346 C CA . ALA B 1 451 ? -6.117 48.554 29.014 1 42.12 451 ALA B CA 1
ATOM 8347 C C . ALA B 1 451 ? -5.612 48.983 30.389 1 42.12 451 ALA B C 1
ATOM 8349 O O . ALA B 1 451 ? -4.403 49.024 30.627 1 42.12 451 ALA B O 1
ATOM 8350 N N . PRO B 1 452 ? -6.358 49.726 31.101 1 38.52 452 PRO B N 1
ATOM 8351 C CA . PRO B 1 452 ? -5.915 50.102 32.445 1 38.52 452 PRO B CA 1
ATOM 8352 C C . PRO B 1 452 ? -5.168 48.976 33.156 1 38.52 452 PRO B C 1
ATOM 8354 O O . PRO B 1 452 ? -5.427 47.798 32.898 1 38.52 452 PRO B O 1
ATOM 8357 N N . SER B 1 453 ? -3.898 49.219 33.468 1 39.37 453 SER B N 1
ATOM 8358 C CA . SER B 1 453 ? -2.936 48.416 34.215 1 39.37 453 SER B CA 1
ATOM 8359 C C . SER B 1 453 ? -3.64 47.401 35.11 1 39.37 453 SER B C 1
ATOM 8361 O O . SER B 1 453 ? -2.99 46.68 35.869 1 39.37 453 SER B O 1
ATOM 8363 N N . GLY B 1 454 ? -4.927 47.589 35.338 1 40.18 454 GLY B N 1
ATOM 8364 C CA . GLY B 1 454 ? -5.434 46.839 36.476 1 40.18 454 GLY B CA 1
ATOM 8365 C C . GLY B 1 454 ? -5.37 45.337 36.276 1 40.18 454 GLY B C 1
ATOM 8366 O O . GLY B 1 454 ? -4.922 44.863 35.23 1 40.18 454 GLY B O 1
ATOM 8367 N N . THR B 1 455 ? -5.93 44.466 37.326 1 46.62 455 THR B N 1
ATOM 8368 C CA . THR B 1 455 ? -5.936 43.048 37.669 1 46.62 455 THR B CA 1
ATOM 8369 C C . THR B 1 455 ? -6.566 42.223 36.551 1 46.62 455 THR B C 1
ATOM 8371 O O . THR B 1 455 ? -7.787 42.064 36.501 1 46.62 455 THR B O 1
ATOM 8374 N N . GLN B 1 456 ? -6.206 42.498 35.37 1 51.52 456 GLN B N 1
ATOM 8375 C CA . GLN B 1 456 ? -6.843 41.579 34.433 1 51.52 456 GLN B CA 1
ATOM 8376 C C . GLN B 1 456 ? -6.561 40.127 34.808 1 51.52 456 GLN B C 1
ATOM 8378 O O . GLN B 1 456 ? -5.403 39.71 34.871 1 51.52 456 GLN B O 1
ATOM 8383 N N . SER B 1 457 ? -7.504 39.62 35.541 1 58.9 457 SER B N 1
ATOM 8384 C CA . SER B 1 457 ? -7.451 38.212 35.921 1 58.9 457 SER B CA 1
ATOM 8385 C C . SER B 1 457 ? -7.672 37.305 34.714 1 58.9 457 SER B C 1
ATOM 8387 O O . SER B 1 457 ? -8.242 37.731 33.707 1 58.9 457 SER B O 1
ATOM 8389 N N . LYS B 1 458 ? -7.001 36.279 34.582 1 67.67 458 LYS B N 1
ATOM 8390 C CA . LYS B 1 458 ? -7.21 35.22 33.598 1 67.67 458 LYS B CA 1
ATOM 8391 C C . LYS B 1 458 ? -8.695 34.915 33.426 1 67.67 458 LYS B C 1
ATOM 8393 O O . LYS B 1 458 ? -9.109 34.383 32.394 1 67.67 458 LYS B O 1
ATOM 8398 N N . GLU B 1 459 ? -9.508 35.589 34.323 1 65.39 459 GLU B N 1
ATOM 8399 C CA . GLU B 1 459 ? -10.925 35.238 34.324 1 65.39 459 GLU B CA 1
ATOM 8400 C C . GLU B 1 459 ? -11.753 36.285 33.586 1 65.39 459 GLU B C 1
ATOM 8402 O O . GLU B 1 459 ? -12.923 36.052 33.274 1 65.39 459 GLU B O 1
ATOM 8407 N N . THR B 1 460 ? -11.108 37.414 33.216 1 70.51 460 THR B N 1
ATOM 8408 C CA . THR B 1 460 ? -11.89 38.454 32.557 1 70.51 460 THR B CA 1
ATOM 8409 C C . THR B 1 460 ? -12.186 38.073 31.109 1 70.51 460 THR B C 1
ATOM 8411 O O . THR B 1 460 ? -11.27 37.761 30.344 1 70.51 460 THR B O 1
ATOM 8414 N N . GLU B 1 461 ? -13.47 38.053 30.801 1 71.94 461 GLU B N 1
ATOM 8415 C CA . GLU B 1 461 ? -13.907 37.667 29.463 1 71.94 461 GLU B CA 1
ATOM 8416 C C . GLU B 1 461 ? -13.674 38.793 28.46 1 71.94 461 GLU B C 1
ATOM 8418 O O . GLU B 1 461 ? -13.912 39.963 28.766 1 71.94 461 GLU B O 1
ATOM 8423 N N . VAL B 1 462 ? -13.13 38.458 27.357 1 77.31 462 VAL B N 1
ATOM 8424 C CA . VAL B 1 462 ? -13.042 39.371 26.223 1 77.31 462 VAL B CA 1
ATOM 8425 C C . VAL B 1 462 ? -14.302 39.257 25.368 1 77.31 462 VAL B C 1
ATOM 8427 O O . VAL B 1 462 ? -14.462 38.295 24.613 1 77.31 462 VAL B O 1
ATOM 8430 N N . VAL B 1 463 ? -15.158 40.224 25.415 1 82.13 463 VAL B N 1
ATOM 8431 C CA . VAL B 1 463 ? -16.467 40.113 24.78 1 82.13 463 VAL B CA 1
ATOM 8432 C C . VAL B 1 463 ? -16.359 40.487 23.303 1 82.13 463 VAL B C 1
ATOM 8434 O O . VAL B 1 463 ? -17.041 39.904 22.457 1 82.13 463 VAL B O 1
ATOM 8437 N N . VAL B 1 464 ? -15.501 41.509 22.958 1 88.63 464 VAL B N 1
ATOM 8438 C CA . VAL B 1 464 ? -15.216 41.84 21.566 1 88.63 464 VAL B CA 1
ATOM 8439 C C . VAL B 1 464 ? -13.832 41.319 21.184 1 88.63 464 VAL B C 1
ATOM 8441 O O . VAL B 1 464 ? -12.822 41.756 21.74 1 88.63 464 VAL B O 1
ATOM 8444 N N . GLN B 1 465 ? -13.884 40.41 20.314 1 91.89 465 GLN B N 1
ATOM 8445 C CA . GLN B 1 465 ? -12.637 39.755 19.932 1 91.89 465 GLN B CA 1
ATOM 8446 C C . GLN B 1 465 ? -12.27 40.073 18.485 1 91.89 465 GLN B C 1
ATOM 8448 O O . GLN B 1 465 ? -13.146 40.34 17.66 1 91.89 465 GLN B O 1
ATOM 8453 N N . SER B 1 466 ? -10.961 40.12 18.236 1 91.43 466 SER B N 1
ATOM 8454 C CA . SER B 1 466 ? -10.52 40.453 16.886 1 91.43 466 SER B CA 1
ATOM 8455 C C . SER B 1 466 ? -9.189 39.784 16.558 1 91.43 466 SER B C 1
ATOM 8457 O O . SER B 1 466 ? -8.426 39.433 17.46 1 91.43 466 SER B O 1
ATOM 8459 N N . GLN B 1 467 ? -9.018 39.47 15.339 1 92.15 467 GLN B N 1
ATOM 8460 C CA . GLN B 1 467 ? -7.761 38.982 14.783 1 92.15 467 GLN B CA 1
ATOM 8461 C C . GLN B 1 467 ? -7.368 39.769 13.536 1 92.15 467 GLN B C 1
ATOM 8463 O O . GLN B 1 467 ? -8.224 40.116 12.719 1 92.15 467 GLN B O 1
ATOM 8468 N N . VAL B 1 468 ? -6.085 40.088 13.432 1 90.14 468 VAL B N 1
ATOM 8469 C CA . VAL B 1 468 ? -5.573 40.824 12.281 1 90.14 468 VAL B CA 1
ATOM 8470 C C . VAL B 1 468 ? -4.699 39.908 11.428 1 90.14 468 VAL B C 1
ATOM 8472 O O . VAL B 1 468 ? -3.819 39.218 11.949 1 90.14 468 VAL B O 1
ATOM 8475 N N . TYR B 1 469 ? -4.982 39.879 10.164 1 91 469 TYR B N 1
ATOM 8476 C CA . TYR B 1 469 ? -4.197 39.099 9.213 1 91 469 TYR B CA 1
ATOM 8477 C C . TYR B 1 469 ? -3.599 39.995 8.135 1 91 469 TYR B C 1
ATOM 8479 O O . TYR B 1 469 ? -4.319 40.746 7.472 1 91 469 TYR B O 1
ATOM 8487 N N . PRO B 1 470 ? -2.299 39.919 7.986 1 88.69 470 PRO B N 1
ATOM 8488 C CA . PRO B 1 470 ? -1.692 40.706 6.909 1 88.69 470 PRO B CA 1
ATOM 8489 C C . PRO B 1 470 ? -2.044 40.176 5.521 1 88.69 470 PRO B C 1
ATOM 8491 O O . PRO B 1 470 ? -2.464 39.025 5.384 1 88.69 470 PRO B O 1
ATOM 8494 N N . SER B 1 471 ? -1.856 40.961 4.478 1 88.38 471 SER B N 1
ATOM 8495 C CA . SER B 1 471 ? -2.207 40.608 3.106 1 88.38 471 SER B CA 1
ATOM 8496 C C . SER B 1 471 ? -1.37 39.435 2.606 1 88.38 471 SER B C 1
ATOM 8498 O O . SER B 1 471 ? -1.719 38.795 1.612 1 88.38 471 SER B O 1
ATOM 8500 N N . GLU B 1 472 ? -0.332 39.101 3.334 1 83.97 472 GLU B N 1
ATOM 8501 C CA . GLU B 1 472 ? 0.561 38.011 2.952 1 83.97 472 GLU B CA 1
ATOM 8502 C C . GLU B 1 472 ? 0.054 36.671 3.479 1 83.97 472 GLU B C 1
ATOM 8504 O O . GLU B 1 472 ? 0.625 35.622 3.175 1 83.97 472 GLU B O 1
ATOM 8509 N N . ASN B 1 473 ? -1.006 36.757 4.185 1 86.55 473 ASN B N 1
ATOM 8510 C CA . ASN B 1 473 ? -1.724 35.571 4.641 1 86.55 473 ASN B CA 1
ATOM 8511 C C . ASN B 1 473 ? -3.013 35.359 3.852 1 86.55 473 ASN B C 1
ATOM 8513 O O . ASN B 1 473 ? -3.598 36.315 3.342 1 86.55 473 ASN B O 1
ATOM 8517 N N . LEU B 1 474 ? -3.356 34.122 3.747 1 86.5 474 LEU B N 1
ATOM 8518 C CA . LEU B 1 474 ? -4.572 33.78 3.017 1 86.5 474 LEU B CA 1
ATOM 8519 C C . LEU B 1 474 ? -5.763 34.575 3.541 1 86.5 474 LEU B C 1
ATOM 8521 O O . LEU B 1 474 ? -6.598 35.038 2.761 1 86.5 474 LEU B O 1
ATOM 8525 N N . TYR B 1 475 ? -5.868 34.809 4.795 1 92.17 475 TYR B N 1
ATOM 8526 C CA . TYR B 1 475 ? -7.035 35.423 5.417 1 92.17 475 TYR B CA 1
ATOM 8527 C C . TYR B 1 475 ? -6.91 36.942 5.431 1 92.17 475 TYR B C 1
ATOM 8529 O O . TYR B 1 475 ? -7.852 37.645 5.803 1 92.17 475 TYR B O 1
ATOM 8537 N N . GLY B 1 476 ? -5.751 37.429 5.034 1 91.09 476 GLY B N 1
ATOM 8538 C CA . GLY B 1 476 ? -5.536 38.864 4.94 1 91.09 476 GLY B CA 1
ATOM 8539 C C . GLY B 1 476 ? -5.569 39.381 3.515 1 91.09 476 GLY B C 1
ATOM 8540 O O . GLY B 1 476 ? -5.329 40.566 3.273 1 91.09 476 GLY B O 1
ATOM 8541 N N . THR B 1 477 ? -5.888 38.507 2.609 1 88.99 477 THR B N 1
ATOM 8542 C CA . THR B 1 477 ? -5.946 38.904 1.206 1 88.99 477 THR B CA 1
ATOM 8543 C C . THR B 1 477 ? -7.056 39.926 0.979 1 88.99 477 THR B C 1
ATOM 8545 O O . THR B 1 477 ? -8.157 39.784 1.515 1 88.99 477 THR B O 1
ATOM 8548 N N . PRO B 1 478 ? -6.706 40.903 0.199 1 90.85 478 PRO B N 1
ATOM 8549 C CA . PRO B 1 478 ? -7.75 41.885 -0.104 1 90.85 478 PRO B CA 1
ATOM 8550 C C . PRO B 1 478 ? -8.859 41.314 -0.985 1 90.85 478 PRO B C 1
ATOM 8552 O O . PRO B 1 478 ? -8.584 40.545 -1.909 1 90.85 478 PRO B O 1
ATOM 8555 N N . PHE B 1 479 ? -10.101 41.752 -0.715 1 93.25 479 PHE B N 1
ATOM 8556 C CA . PHE B 1 479 ? -11.242 41.22 -1.452 1 93.25 479 PHE B CA 1
ATOM 8557 C C . PHE B 1 479 ? -11.881 42.301 -2.315 1 93.25 479 PHE B C 1
ATOM 8559 O O . PHE B 1 479 ? -12.648 41.999 -3.232 1 93.25 479 PHE B O 1
ATOM 8566 N N . SER B 1 480 ? -11.659 43.525 -2.132 1 93 480 SER B N 1
ATOM 8567 C CA . SER B 1 480 ? -12.098 44.664 -2.93 1 93 480 SER B CA 1
ATOM 8568 C C . SER B 1 480 ? -13.604 44.628 -3.164 1 93 480 SER B C 1
ATOM 8570 O O . SER B 1 480 ? -14.066 44.782 -4.297 1 93 480 SER B O 1
ATOM 8572 N N . GLY B 1 481 ? -14.311 44.257 -2.091 1 93.87 481 GLY B N 1
ATOM 8573 C CA . GLY B 1 481 ? -15.763 44.295 -2.175 1 93.87 481 GLY B CA 1
ATOM 8574 C C . GLY B 1 481 ? -16.37 42.978 -2.618 1 93.87 481 GLY B C 1
ATOM 8575 O O . GLY B 1 481 ? -17.594 42.841 -2.676 1 93.87 481 GLY B O 1
ATOM 8576 N N . ALA B 1 482 ? -15.61 41.992 -2.907 1 94.52 482 ALA B N 1
ATOM 8577 C CA . ALA B 1 482 ? -16.112 40.694 -3.349 1 94.52 482 ALA B CA 1
ATOM 8578 C C . ALA B 1 482 ? -16.65 39.885 -2.172 1 94.52 482 ALA B C 1
ATOM 8580 O O . ALA B 1 482 ? -15.897 39.173 -1.504 1 94.52 482 ALA B O 1
ATOM 8581 N N . VAL B 1 483 ? -17.957 39.804 -2.052 1 95.6 483 VAL B N 1
ATOM 8582 C CA . VAL B 1 483 ? -18.599 39.195 -0.892 1 95.6 483 VAL B CA 1
ATOM 8583 C C . VAL B 1 483 ? -18.504 37.674 -0.988 1 95.6 483 VAL B C 1
ATOM 8585 O O . VAL B 1 483 ? -18.379 36.988 0.03 1 95.6 483 VAL B O 1
ATOM 8588 N N . LYS B 1 484 ? -18.548 37.135 -2.2 1 94.91 484 LYS B N 1
ATOM 8589 C CA . LYS B 1 484 ? -18.536 35.684 -2.367 1 94.91 484 LYS B CA 1
ATOM 8590 C C . LYS B 1 484 ? -17.181 35.098 -1.98 1 94.91 484 LYS B C 1
ATOM 8592 O O . LYS B 1 484 ? -17.115 34.066 -1.309 1 94.91 484 LYS B O 1
ATOM 8597 N N . THR B 1 485 ? -16.164 35.747 -2.407 1 95.38 485 THR B N 1
ATOM 8598 C CA . THR B 1 485 ? -14.819 35.262 -2.12 1 95.38 485 THR B CA 1
ATOM 8599 C C . THR B 1 485 ? -14.535 35.311 -0.621 1 95.38 485 THR B C 1
ATOM 8601 O O . THR B 1 485 ? -13.941 34.385 -0.065 1 95.38 485 THR B O 1
ATOM 8604 N N . LEU B 1 486 ? -14.957 36.38 0.009 1 96.84 486 LEU B N 1
ATOM 8605 C CA . LEU B 1 486 ? -14.769 36.48 1.452 1 96.84 486 LEU B CA 1
ATOM 8606 C C . LEU B 1 486 ? -15.591 35.423 2.182 1 96.84 486 LEU B C 1
ATOM 8608 O O . LEU B 1 486 ? -15.102 34.79 3.121 1 96.84 486 LEU B O 1
ATOM 8612 N N . ALA B 1 487 ? -16.796 35.281 1.713 1 97.65 487 ALA B N 1
ATOM 8613 C CA . ALA B 1 487 ? -17.661 34.279 2.331 1 97.65 487 ALA B CA 1
ATOM 8614 C C . ALA B 1 487 ? -17.043 32.887 2.236 1 97.65 487 ALA B C 1
ATOM 8616 O O . ALA B 1 487 ? -17.076 32.12 3.201 1 97.65 487 ALA B O 1
ATOM 8617 N N . ALA B 1 488 ? -16.548 32.617 1.081 1 96.64 488 ALA B N 1
ATOM 8618 C CA . ALA B 1 488 ? -15.91 31.319 0.878 1 96.64 488 ALA B CA 1
ATOM 8619 C C . ALA B 1 488 ? -14.705 31.149 1.799 1 96.64 488 ALA B C 1
ATOM 8621 O O . ALA B 1 488 ? -14.484 30.068 2.349 1 96.64 488 ALA B O 1
ATOM 8622 N N . THR B 1 489 ? -13.949 32.189 1.973 1 96.42 489 THR B N 1
ATOM 8623 C CA . THR B 1 489 ? -12.767 32.155 2.827 1 96.42 489 THR B CA 1
ATOM 8624 C C . THR B 1 489 ? -13.158 31.917 4.282 1 96.42 489 THR B C 1
ATOM 8626 O O . THR B 1 489 ? -12.504 31.146 4.988 1 96.42 489 THR B O 1
ATOM 8629 N N . MET B 1 490 ? -14.222 32.524 4.722 1 97.54 490 MET B N 1
ATOM 8630 C CA . MET B 1 490 ? -14.684 32.366 6.098 1 97.54 490 MET B CA 1
ATOM 8631 C C . MET B 1 490 ? -15.226 30.96 6.332 1 97.54 490 MET B C 1
ATOM 8633 O O . MET B 1 490 ? -14.991 30.367 7.387 1 97.54 490 MET B O 1
ATOM 8637 N N . SER B 1 491 ? -15.924 30.469 5.312 1 98.03 491 SER B N 1
ATOM 8638 C CA . SER B 1 491 ? -16.406 29.096 5.418 1 98.03 491 SER B CA 1
ATOM 8639 C C . SER B 1 491 ? -15.247 28.106 5.474 1 98.03 491 SER B C 1
ATOM 8641 O O . SER B 1 491 ? -15.309 27.11 6.198 1 98.03 491 SER B O 1
ATOM 8643 N N . ARG B 1 492 ? -14.27 28.4 4.679 1 96.96 492 ARG B N 1
ATOM 8644 C CA . ARG B 1 492 ? -13.084 27.549 4.674 1 96.96 492 ARG B CA 1
ATOM 8645 C C . ARG B 1 492 ? -12.422 27.524 6.047 1 96.96 492 ARG B C 1
ATOM 8647 O O . ARG B 1 492 ? -12.017 26.464 6.528 1 96.96 492 ARG B O 1
ATOM 8654 N N . PHE B 1 493 ? -12.316 28.664 6.678 1 97.35 493 PHE B N 1
ATOM 8655 C CA . PHE B 1 493 ? -11.726 28.744 8.009 1 97.35 493 PHE B CA 1
ATOM 8656 C C . PHE B 1 493 ? -12.55 27.95 9.015 1 97.35 493 PHE B C 1
ATOM 8658 O O . PHE B 1 493 ? -12.001 27.17 9.797 1 97.35 493 PHE B O 1
ATOM 8665 N N . ALA B 1 494 ? -13.806 28.155 8.977 1 98.54 494 ALA B N 1
ATOM 8666 C CA . ALA B 1 494 ? -14.694 27.501 9.934 1 98.54 494 ALA B CA 1
ATOM 8667 C C . ALA B 1 494 ? -14.685 25.987 9.746 1 98.54 494 ALA B C 1
ATOM 8669 O O . ALA B 1 494 ? -14.649 25.234 10.722 1 98.54 494 ALA B O 1
ATOM 8670 N N . THR B 1 495 ? -14.757 25.575 8.529 1 98.29 495 THR B N 1
ATOM 8671 C CA . THR B 1 495 ? -14.681 24.144 8.257 1 98.29 495 THR B CA 1
ATOM 8672 C C . THR B 1 495 ? -13.341 23.577 8.714 1 98.29 495 THR B C 1
ATOM 8674 O O . THR B 1 495 ? -13.273 22.445 9.199 1 98.29 495 THR B O 1
ATOM 8677 N N . GLY B 1 496 ? -12.29 24.368 8.48 1 97.55 496 GLY B N 1
ATOM 8678 C CA . GLY B 1 496 ? -10.982 23.968 8.973 1 97.55 496 GLY B CA 1
ATOM 8679 C C . GLY B 1 496 ? -10.959 23.716 10.469 1 97.55 496 GLY B C 1
ATOM 8680 O O . GLY B 1 496 ? -10.351 22.748 10.931 1 97.55 496 GLY B O 1
ATOM 8681 N N . VAL B 1 497 ? -11.619 24.541 11.23 1 97.96 497 VAL B N 1
ATOM 8682 C CA . VAL B 1 497 ? -11.694 24.371 12.677 1 97.96 497 VAL B CA 1
ATOM 8683 C C . VAL B 1 497 ? -12.351 23.033 13.007 1 97.96 497 VAL B C 1
ATOM 8685 O O . VAL B 1 497 ? -11.848 22.277 13.842 1 97.96 497 VAL B O 1
ATOM 8688 N N . ILE B 1 498 ? -13.42 22.747 12.312 1 98.36 498 ILE B N 1
ATOM 8689 C CA . ILE B 1 498 ? -14.162 21.516 12.557 1 98.36 498 ILE B CA 1
ATOM 8690 C C . ILE B 1 498 ? -13.304 20.311 12.177 1 98.36 498 ILE B C 1
ATOM 8692 O O . ILE B 1 498 ? -13.235 19.331 12.922 1 98.36 498 ILE B O 1
ATOM 8696 N N . ALA B 1 499 ? -12.69 20.433 11.064 1 97.6 499 ALA B N 1
ATOM 8697 C CA . ALA B 1 499 ? -11.88 19.325 10.563 1 97.6 499 ALA B CA 1
ATOM 8698 C C . ALA B 1 499 ? -10.721 19.022 11.508 1 97.6 499 ALA B C 1
ATOM 8700 O O . ALA B 1 499 ? -10.461 17.86 11.828 1 97.6 499 ALA B O 1
ATOM 8701 N N . ILE B 1 500 ? -10.019 20.079 11.934 1 96.31 500 ILE B N 1
ATOM 8702 C CA . ILE B 1 500 ? -8.884 19.87 12.827 1 96.31 500 ILE B CA 1
ATOM 8703 C C . ILE B 1 500 ? -9.379 19.369 14.182 1 96.31 500 ILE B C 1
ATOM 8705 O O . ILE B 1 500 ? -8.722 18.546 14.824 1 96.31 500 ILE B O 1
ATOM 8709 N N . ALA B 1 501 ? -10.489 19.84 14.663 1 96.99 501 ALA B N 1
ATOM 8710 C CA . ALA B 1 501 ? -11.078 19.321 15.894 1 96.99 501 ALA B CA 1
ATOM 8711 C C . ALA B 1 501 ? -11.39 17.832 15.767 1 96.99 501 ALA B C 1
ATOM 8713 O O . ALA B 1 501 ? -11.152 17.06 16.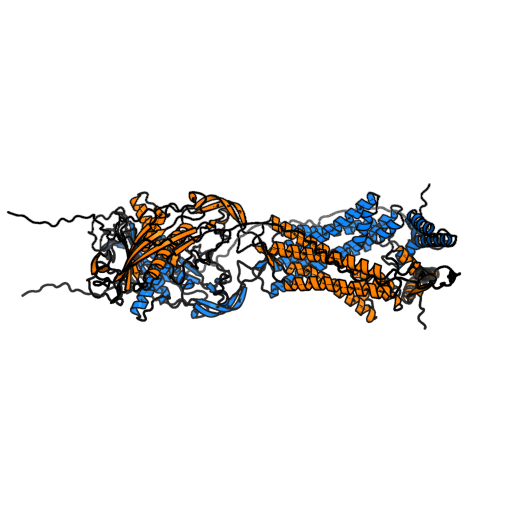699 1 96.99 501 ALA B O 1
ATOM 8714 N N . ALA B 1 502 ? -11.869 17.462 14.606 1 96.81 502 ALA B N 1
ATOM 8715 C CA . ALA B 1 502 ? -12.248 16.073 14.358 1 96.81 502 ALA B CA 1
ATOM 8716 C C . ALA B 1 502 ? -11.019 15.17 14.308 1 96.81 502 ALA B C 1
ATOM 8718 O O . ALA B 1 502 ? -11.133 13.948 14.425 1 96.81 502 ALA B O 1
ATOM 8719 N N . GLU B 1 503 ? -9.889 15.732 14.138 1 92.09 503 GLU B N 1
ATOM 8720 C CA . GLU B 1 503 ? -8.661 14.943 14.09 1 92.09 503 GLU B CA 1
ATOM 8721 C C . GLU B 1 503 ? -7.955 14.94 15.442 1 92.09 503 GLU B C 1
ATOM 8723 O O . GLU B 1 503 ? -7.19 14.023 15.747 1 92.09 503 GLU B O 1
ATOM 8728 N N . ASN B 1 504 ? -8.265 15.947 16.323 1 91.4 504 ASN B N 1
ATOM 8729 C CA . ASN B 1 504 ? -7.39 16.137 17.475 1 91.4 504 ASN B CA 1
ATOM 8730 C C . ASN B 1 504 ? -8.163 16.046 18.787 1 91.4 504 ASN B C 1
ATOM 8732 O O . ASN B 1 504 ? -7.568 15.885 19.854 1 91.4 504 ASN B O 1
ATOM 8736 N N . ASN B 1 505 ? -9.469 16.148 18.738 1 95.4 505 ASN B N 1
ATOM 8737 C CA . ASN B 1 505 ? -10.257 16.067 19.964 1 95.4 505 ASN B CA 1
ATOM 8738 C C . ASN B 1 505 ? -10.092 14.713 20.648 1 95.4 505 ASN B C 1
ATOM 8740 O O . ASN B 1 505 ? -9.489 13.798 20.086 1 95.4 505 ASN B O 1
ATOM 8744 N N . ASP B 1 506 ? -10.657 14.651 21.854 1 94.26 506 ASP B N 1
ATOM 8745 C CA . ASP B 1 506 ? -10.613 13.403 22.609 1 94.26 506 ASP B CA 1
ATOM 8746 C C . ASP B 1 506 ? -11.374 12.295 21.884 1 94.26 506 ASP B C 1
ATOM 8748 O O . ASP B 1 506 ? -12.414 12.547 21.273 1 94.26 506 ASP B O 1
ATOM 8752 N N . ALA B 1 507 ? -10.9 11.13 22.105 1 94.55 507 ALA B N 1
ATOM 8753 C CA . ALA B 1 507 ? -11.454 9.997 21.367 1 94.55 507 ALA B CA 1
ATOM 8754 C C . ALA B 1 507 ? -12.51 9.268 22.193 1 94.55 507 ALA B C 1
ATOM 8756 O O . ALA B 1 507 ? -12.428 9.23 23.423 1 94.55 507 ALA B O 1
ATOM 8757 N N . ILE B 1 508 ? -13.471 8.773 21.503 1 96.07 508 ILE B N 1
ATOM 8758 C CA . ILE B 1 508 ? -14.486 7.891 22.068 1 96.07 508 ILE B CA 1
ATOM 8759 C C . ILE B 1 508 ? -14.557 6.6 21.256 1 96.07 508 ILE B C 1
ATOM 8761 O O . ILE B 1 508 ? -14.48 6.627 20.026 1 96.07 508 ILE B O 1
ATOM 8765 N N . VAL B 1 509 ? -14.645 5.512 21.96 1 96.7 509 VAL B N 1
ATOM 8766 C CA . VAL B 1 509 ? -14.746 4.216 21.296 1 96.7 509 VAL B CA 1
ATOM 8767 C C . VAL B 1 509 ? -16.186 3.711 21.366 1 96.7 509 VAL B C 1
ATOM 8769 O O . VAL B 1 509 ? -16.79 3.685 22.441 1 96.7 509 VAL B O 1
ATOM 8772 N N . LEU B 1 510 ? -16.769 3.386 20.22 1 96.69 510 LEU B N 1
ATOM 8773 C CA . LEU B 1 510 ? -18.139 2.9 20.102 1 96.69 510 LEU B CA 1
ATOM 8774 C C . LEU B 1 510 ? -18.201 1.656 19.223 1 96.69 510 LEU B C 1
ATOM 8776 O O . LEU B 1 510 ? -17.304 1.418 18.412 1 96.69 510 LEU B O 1
ATOM 8780 N N . PRO B 1 511 ? -19.243 0.925 19.415 1 96.18 511 PRO B N 1
ATOM 8781 C CA . PRO B 1 511 ? -19.429 -0.204 18.501 1 96.18 511 PRO B CA 1
ATOM 8782 C C . PRO B 1 511 ? -19.869 0.233 17.106 1 96.18 511 PRO B C 1
ATOM 8784 O O . PRO B 1 511 ? -20.649 1.18 16.968 1 96.18 511 PRO B O 1
ATOM 8787 N N . GLY B 1 512 ? -19.335 -0.322 16.065 1 95.46 512 GLY B N 1
ATOM 8788 C CA . GLY B 1 512 ? -19.705 -0.022 14.69 1 95.46 512 GLY B CA 1
ATOM 8789 C C . GLY B 1 512 ? -18.983 -0.888 13.676 1 95.46 512 GLY B C 1
ATOM 8790 O O . GLY B 1 512 ? -18.643 -2.038 13.963 1 95.46 512 GLY B O 1
ATOM 8791 N N . MET B 1 513 ? -18.959 -0.431 12.463 1 95.64 513 MET B N 1
ATOM 8792 C CA . MET B 1 513 ? -18.241 -1.125 11.397 1 95.64 513 MET B CA 1
ATOM 8793 C C . MET B 1 513 ? -16.782 -0.683 11.347 1 95.64 513 MET B C 1
ATOM 8795 O O . MET B 1 513 ? -16.466 0.365 10.781 1 95.64 513 MET B O 1
ATOM 8799 N N . MET B 1 514 ? -15.938 -1.449 11.904 1 96.56 514 MET B N 1
ATOM 8800 C CA . MET B 1 514 ? -14.518 -1.144 12.057 1 96.56 514 MET B CA 1
ATOM 8801 C C . MET B 1 514 ? -13.787 -1.274 10.724 1 96.56 514 MET B C 1
ATOM 8803 O O . MET B 1 514 ? -13.876 -2.309 10.061 1 96.56 514 MET B O 1
ATOM 8807 N N . PRO B 1 515 ? -13.139 -0.29 10.279 1 96.8 515 PRO B N 1
ATOM 8808 C CA . PRO B 1 515 ? -12.375 -0.381 9.033 1 96.8 515 PRO B CA 1
ATOM 8809 C C . PRO B 1 515 ? -11.113 -1.229 9.176 1 96.8 515 PRO B C 1
ATOM 8811 O O . PRO B 1 515 ? -10.395 -1.111 10.172 1 96.8 515 PRO B O 1
ATOM 8814 N N . GLU B 1 516 ? -10.878 -2.073 8.257 1 94.75 516 GLU B N 1
ATOM 8815 C CA . GLU B 1 516 ? -9.684 -2.906 8.156 1 94.75 516 GLU B CA 1
ATOM 8816 C C . GLU B 1 516 ? -9.101 -2.867 6.746 1 94.75 516 GLU B C 1
ATOM 8818 O O . GLU B 1 516 ? -9.797 -2.515 5.791 1 94.75 516 GLU B O 1
ATOM 8823 N N . ILE B 1 517 ? -7.788 -3.115 6.726 1 91.61 517 ILE B N 1
ATOM 8824 C CA . ILE B 1 517 ? -7.175 -3.228 5.407 1 91.61 517 ILE B CA 1
ATOM 8825 C C . ILE B 1 517 ? -7.572 -4.556 4.766 1 91.61 517 ILE B C 1
ATOM 8827 O O . ILE B 1 517 ? -7.274 -5.626 5.303 1 91.61 517 ILE B O 1
ATOM 8831 N N . GLY B 1 518 ? -8.297 -4.449 3.773 1 92.47 518 GLY B N 1
ATOM 8832 C CA . GLY B 1 518 ? -8.658 -5.64 3.02 1 92.47 518 GLY B CA 1
ATOM 8833 C C . GLY B 1 518 ? -7.699 -5.941 1.884 1 92.47 518 GLY B C 1
ATOM 8834 O O . GLY B 1 518 ? -6.566 -5.456 1.876 1 92.47 518 GLY B O 1
ATOM 8835 N N . ASN B 1 519 ? -8.154 -6.902 1.006 1 92.21 519 ASN B N 1
ATOM 8836 C CA . ASN B 1 519 ? -7.348 -7.266 -0.154 1 92.21 519 ASN B CA 1
ATOM 8837 C C . ASN B 1 519 ? -8.018 -6.841 -1.458 1 92.21 519 ASN B C 1
ATOM 8839 O O . ASN B 1 519 ? -9.224 -6.586 -1.487 1 92.21 519 ASN B O 1
ATOM 8843 N N . LYS B 1 520 ? -7.217 -6.62 -2.414 1 92.87 520 LYS B N 1
ATOM 8844 C CA . LYS B 1 520 ? -7.698 -6.281 -3.75 1 92.87 520 LYS B CA 1
ATOM 8845 C C . LYS B 1 520 ? -6.931 -7.051 -4.822 1 92.87 520 LYS B C 1
ATOM 8847 O O . LYS B 1 520 ? -5.714 -7.22 -4.721 1 92.87 520 LYS B O 1
ATOM 8852 N N . LEU B 1 521 ? -7.681 -7.563 -5.795 1 93.65 521 LEU B N 1
ATOM 8853 C CA . LEU B 1 521 ? -7.056 -8.249 -6.921 1 93.65 521 LEU B CA 1
ATOM 8854 C C . LEU B 1 521 ? -6.6 -7.251 -7.98 1 93.65 521 LEU B C 1
ATOM 8856 O O . LEU B 1 521 ? -7.427 -6.632 -8.653 1 93.65 521 LEU B O 1
ATOM 8860 N N . LYS B 1 522 ? -5.355 -7.128 -8.1 1 90.02 522 LYS B N 1
ATOM 8861 C CA . LYS B 1 522 ? -4.784 -6.235 -9.104 1 90.02 522 LYS B CA 1
ATOM 8862 C C . LYS B 1 522 ? -4.385 -7.004 -10.36 1 90.02 522 LYS B C 1
ATOM 8864 O O . LYS B 1 522 ? -3.545 -7.904 -10.303 1 90.02 522 LYS B O 1
ATOM 8869 N N . MET B 1 523 ? -4.996 -6.601 -11.484 1 91.59 523 MET B N 1
ATOM 8870 C CA . MET B 1 523 ? -4.675 -7.207 -12.773 1 91.59 523 MET B CA 1
ATOM 8871 C C . MET B 1 523 ? -3.527 -6.468 -13.452 1 91.59 523 MET B C 1
ATOM 8873 O O . MET B 1 523 ? -3.71 -5.359 -13.957 1 91.59 523 MET B O 1
ATOM 8877 N N . GLU B 1 524 ? -2.4 -6.994 -13.457 1 85.65 524 GLU B N 1
ATOM 8878 C CA . GLU B 1 524 ? -1.22 -6.335 -14.01 1 85.65 524 GLU B CA 1
ATOM 8879 C C . GLU B 1 524 ? -1.197 -6.43 -15.532 1 85.65 524 GLU B C 1
ATOM 8881 O O . GLU B 1 524 ? -0.874 -5.457 -16.216 1 85.65 524 GLU B O 1
ATOM 8886 N N . HIS B 1 525 ? -1.526 -7.622 -16.014 1 90.46 525 HIS B N 1
ATOM 8887 C CA . HIS B 1 525 ? -1.389 -7.829 -17.451 1 90.46 525 HIS B CA 1
ATOM 8888 C C . HIS B 1 525 ? -2.58 -8.597 -18.014 1 90.46 525 HIS B C 1
ATOM 8890 O O . HIS B 1 525 ? -2.448 -9.762 -18.396 1 90.46 525 HIS B O 1
ATOM 8896 N N . TRP B 1 526 ? -3.674 -7.935 -18.316 1 92.5 526 TRP B N 1
ATOM 8897 C CA . TRP B 1 526 ? -4.846 -8.543 -18.938 1 92.5 526 TRP B CA 1
ATOM 8898 C C . TRP B 1 526 ? -4.526 -9.025 -20.349 1 92.5 526 TRP B C 1
ATOM 8900 O O . TRP B 1 526 ? -4.919 -10.126 -20.74 1 92.5 526 TRP B O 1
ATOM 8910 N N . PRO B 1 527 ? -3.832 -8.222 -21.105 1 94.96 527 PRO B N 1
ATOM 8911 C CA . PRO B 1 527 ? -3.56 -8.64 -22.482 1 94.96 527 PRO B CA 1
ATOM 8912 C C . PRO B 1 527 ? -2.789 -9.956 -22.557 1 94.96 527 PRO B C 1
ATOM 8914 O O . PRO B 1 527 ? -3.043 -10.775 -23.444 1 94.96 527 PRO B O 1
ATOM 8917 N N . ILE B 1 528 ? -1.856 -10.126 -21.699 1 93.75 528 ILE B N 1
ATOM 8918 C CA . ILE B 1 528 ? -1.072 -11.356 -21.709 1 93.75 528 ILE B CA 1
ATOM 8919 C C . ILE B 1 528 ? -1.971 -12.545 -21.377 1 93.75 528 ILE B C 1
ATOM 8921 O O . ILE B 1 528 ? -1.838 -13.617 -21.972 1 93.75 528 ILE B O 1
ATOM 8925 N N . ILE B 1 529 ? -2.889 -12.338 -20.466 1 94.91 529 ILE B N 1
ATOM 8926 C CA . ILE B 1 529 ? -3.824 -13.401 -20.112 1 94.91 529 ILE B CA 1
ATOM 8927 C C . ILE B 1 529 ? -4.668 -13.771 -21.33 1 94.91 529 ILE B C 1
ATOM 8929 O O . ILE B 1 529 ? -4.852 -14.954 -21.629 1 94.91 529 ILE B O 1
ATOM 8933 N N . HIS B 1 530 ? -5.137 -12.748 -22.119 1 95.73 530 HIS B N 1
ATOM 8934 C CA . HIS B 1 530 ? -5.91 -13.001 -23.33 1 95.73 530 HIS B CA 1
ATOM 8935 C C . HIS B 1 530 ? -5.096 -13.793 -24.348 1 95.73 530 HIS B C 1
ATOM 8937 O O . HIS B 1 530 ? -5.593 -14.761 -24.929 1 95.73 530 HIS B O 1
ATOM 8943 N N . VAL B 1 531 ? -3.909 -13.362 -24.46 1 96.08 531 VAL B N 1
ATOM 8944 C CA . VAL B 1 531 ? -3.059 -14.008 -25.455 1 96.08 531 VAL B CA 1
ATOM 8945 C C . VAL B 1 531 ? -2.828 -15.467 -25.069 1 96.08 531 VAL B C 1
ATOM 8947 O O . VAL B 1 531 ? -2.93 -16.362 -25.911 1 96.08 531 VAL B O 1
ATOM 8950 N N . ILE B 1 532 ? -2.518 -15.736 -23.816 1 95.44 532 ILE B N 1
ATOM 8951 C CA . ILE B 1 532 ? -2.227 -17.089 -23.354 1 95.44 532 ILE B CA 1
ATOM 8952 C C . ILE B 1 532 ? -3.463 -17.969 -23.525 1 95.44 532 ILE B C 1
ATOM 8954 O O . ILE B 1 532 ? -3.38 -19.066 -24.082 1 95.44 532 ILE B O 1
ATOM 8958 N N . LEU B 1 533 ? -4.611 -17.49 -23.093 1 96.13 533 LEU B N 1
ATOM 8959 C CA . LEU B 1 533 ? -5.821 -18.305 -23.103 1 96.13 533 LEU B CA 1
ATOM 8960 C C . LEU B 1 533 ? -6.327 -18.509 -24.527 1 96.13 533 LEU B C 1
ATOM 8962 O O . LEU B 1 533 ? -6.727 -19.616 -24.895 1 96.13 533 LEU B O 1
ATOM 8966 N N . ILE B 1 534 ? -6.293 -17.496 -25.407 1 96.07 534 ILE B N 1
ATOM 8967 C CA . ILE B 1 534 ? -6.719 -17.614 -26.797 1 96.07 534 ILE B CA 1
ATOM 8968 C C . ILE B 1 534 ? -5.748 -18.513 -27.56 1 96.07 534 ILE B C 1
ATOM 8970 O O . ILE B 1 534 ? -6.169 -19.368 -28.343 1 96.07 534 ILE B O 1
ATOM 8974 N N . ALA B 1 535 ? -4.504 -18.283 -27.267 1 95.53 535 ALA B N 1
ATOM 8975 C CA . ALA B 1 535 ? -3.502 -19.13 -27.91 1 95.53 535 ALA B CA 1
ATOM 8976 C C . ALA B 1 535 ? -3.682 -20.592 -27.509 1 95.53 535 ALA B C 1
ATOM 8978 O O . ALA B 1 535 ? -3.489 -21.494 -28.327 1 95.53 535 ALA B O 1
ATOM 8979 N N . THR B 1 536 ? -3.962 -20.792 -26.262 1 95.06 536 THR B N 1
ATOM 8980 C CA . THR B 1 536 ? -4.19 -22.157 -25.801 1 95.06 536 THR B CA 1
ATOM 8981 C C . THR B 1 536 ? -5.411 -22.763 -26.487 1 95.06 536 THR B C 1
ATOM 8983 O O . THR B 1 536 ? -5.353 -23.887 -26.99 1 95.06 536 THR B O 1
ATOM 8986 N N . ALA B 1 537 ? -6.501 -22.04 -26.539 1 95.72 537 ALA B N 1
ATOM 8987 C CA . ALA B 1 537 ? -7.727 -22.527 -27.166 1 95.72 537 ALA B CA 1
ATOM 8988 C C . ALA B 1 537 ? -7.518 -22.781 -28.656 1 95.72 537 ALA B C 1
ATOM 8990 O O . ALA B 1 537 ? -7.824 -23.866 -29.156 1 95.72 537 ALA B O 1
ATOM 8991 N N . ILE B 1 538 ? -6.955 -21.862 -29.364 1 96.57 538 ILE B N 1
ATOM 8992 C CA . ILE B 1 538 ? -6.757 -21.964 -30.806 1 96.57 538 ILE B CA 1
ATOM 8993 C C . ILE B 1 538 ? -5.667 -22.99 -31.106 1 96.57 538 ILE B C 1
ATOM 8995 O O . ILE B 1 538 ? -5.786 -23.773 -32.051 1 96.57 538 ILE B O 1
ATOM 8999 N N . GLY B 1 539 ? -4.601 -22.935 -30.286 1 94.96 539 GLY B N 1
ATOM 9000 C CA . GLY B 1 539 ? -3.529 -23.899 -30.472 1 94.96 539 GLY B CA 1
ATOM 9001 C C . GLY B 1 539 ? -3.991 -25.338 -30.344 1 94.96 539 GLY B C 1
ATOM 9002 O O . GLY B 1 539 ? -3.632 -26.187 -31.163 1 94.96 539 GLY B O 1
ATOM 9003 N N . LEU B 1 540 ? -4.796 -25.638 -29.321 1 95.33 540 LEU B N 1
ATOM 9004 C CA . LEU B 1 540 ? -5.294 -26.995 -29.12 1 95.33 540 LEU B CA 1
ATOM 9005 C C . LEU B 1 540 ? -6.259 -27.39 -30.233 1 95.33 540 LEU B C 1
ATOM 9007 O O . LEU B 1 540 ? -6.303 -28.554 -30.637 1 95.33 540 LEU B O 1
ATOM 9011 N N . LEU B 1 541 ? -7.032 -26.387 -30.737 1 95.85 541 LEU B N 1
ATOM 9012 C CA . LEU B 1 541 ? -7.939 -26.669 -31.844 1 95.85 541 LEU B CA 1
ATOM 9013 C C . LEU B 1 541 ? -7.163 -27.034 -33.105 1 95.85 541 LEU B C 1
ATOM 9015 O O . LEU B 1 541 ? -7.485 -28.018 -33.774 1 95.85 541 LEU B O 1
ATOM 9019 N N . VAL B 1 542 ? -6.162 -26.275 -33.41 1 95.27 542 VAL B N 1
ATOM 9020 C CA . VAL B 1 542 ? -5.348 -26.519 -34.596 1 95.27 542 VAL B CA 1
ATOM 9021 C C . VAL B 1 542 ? -4.607 -27.846 -34.451 1 95.27 542 VAL B C 1
ATOM 9023 O O . VAL B 1 542 ? -4.575 -28.652 -35.383 1 95.27 542 VAL B O 1
ATOM 9026 N N . LEU B 1 543 ? -4.04 -28.048 -33.302 1 93.34 543 LEU B N 1
ATOM 9027 C CA . LEU B 1 543 ? -3.308 -29.286 -33.056 1 93.34 543 LEU B CA 1
ATOM 9028 C C . LEU B 1 543 ? -4.243 -30.489 -33.099 1 93.34 543 LEU B C 1
ATOM 9030 O O . LEU B 1 543 ? -3.886 -31.539 -33.638 1 93.34 543 LEU B O 1
ATOM 9034 N N . GLY B 1 544 ? -5.412 -30.339 -32.457 1 92.85 544 GLY B N 1
ATOM 9035 C CA . GLY B 1 544 ? -6.392 -31.414 -32.471 1 92.85 544 GLY B CA 1
ATOM 9036 C C . GLY B 1 544 ? -6.894 -31.747 -33.863 1 92.85 544 GLY B C 1
ATOM 9037 O O . GLY B 1 544 ? -6.936 -32.916 -34.25 1 92.85 544 GLY B O 1
ATOM 9038 N N . LEU B 1 545 ? -7.178 -30.77 -34.679 1 94.08 545 LEU B N 1
ATOM 9039 C CA . LEU B 1 545 ? -7.674 -30.979 -36.035 1 94.08 545 LEU B CA 1
ATOM 9040 C C . LEU B 1 545 ? -6.592 -31.583 -36.924 1 94.08 545 LEU B C 1
ATOM 9042 O O . LEU B 1 545 ? -6.857 -32.516 -37.685 1 94.08 545 LEU B O 1
ATOM 9046 N N . THR B 1 546 ? -5.439 -31.059 -36.803 1 91.79 546 THR B N 1
ATOM 9047 C CA . THR B 1 546 ? -4.333 -31.605 -37.581 1 91.79 546 THR B CA 1
ATOM 9048 C C . THR B 1 546 ? -4.042 -33.046 -37.171 1 91.79 546 THR B C 1
ATOM 9050 O O . THR B 1 546 ? -3.779 -33.898 -38.023 1 91.79 546 THR B O 1
ATOM 9053 N N . GLY B 1 547 ? -4.117 -33.31 -35.869 1 90.79 547 GLY B N 1
ATOM 9054 C CA . GLY B 1 547 ? -3.893 -34.661 -35.379 1 90.79 547 GLY B CA 1
ATOM 9055 C C . GLY B 1 547 ? -4.917 -35.658 -35.887 1 90.79 547 GLY B C 1
ATOM 9056 O O . GLY B 1 547 ? -4.559 -36.747 -36.34 1 90.79 547 GLY B O 1
ATOM 9057 N N . VAL B 1 548 ? -6.123 -35.276 -35.879 1 90.64 548 VAL B N 1
ATOM 9058 C CA . VAL B 1 548 ? -7.196 -36.165 -36.313 1 90.64 548 VAL B CA 1
ATOM 9059 C C . VAL B 1 548 ? -7.109 -36.382 -37.822 1 90.64 548 VAL B C 1
ATOM 9061 O O . VAL B 1 548 ? -7.301 -37.499 -38.308 1 90.64 548 VAL B O 1
ATOM 9064 N N . LEU B 1 549 ? -6.72 -35.363 -38.626 1 91.93 549 LEU B N 1
ATOM 9065 C CA . LEU B 1 549 ? -6.635 -35.471 -40.078 1 91.93 549 LEU B CA 1
ATOM 9066 C C . LEU B 1 549 ? -5.452 -36.341 -40.49 1 91.93 549 LEU B C 1
ATOM 9068 O O . LEU B 1 549 ? -5.564 -37.153 -41.411 1 91.93 549 LEU B O 1
ATOM 9072 N N . LEU B 1 550 ? -4.391 -36.184 -39.799 1 89.63 550 LEU B N 1
ATOM 9073 C CA . LEU B 1 550 ? -3.228 -37.009 -40.108 1 89.63 550 LEU B CA 1
ATOM 9074 C C . LEU B 1 550 ? -3.452 -38.451 -39.666 1 89.63 550 LEU B C 1
ATOM 9076 O O . LEU B 1 550 ? -3.03 -39.387 -40.35 1 89.63 550 LEU B O 1
ATOM 9080 N N . ALA B 1 551 ? -4.104 -38.567 -38.564 1 85.99 551 ALA B N 1
ATOM 9081 C CA . ALA B 1 551 ? -4.37 -39.904 -38.04 1 85.99 551 ALA B CA 1
ATOM 9082 C C . ALA B 1 551 ? -5.38 -40.644 -38.912 1 85.99 551 ALA B C 1
ATOM 9084 O O . ALA B 1 551 ? -5.353 -41.874 -38.997 1 85.99 551 ALA B O 1
ATOM 9085 N N . HIS B 1 552 ? -6.2 -39.929 -39.629 1 87.32 552 HIS B N 1
ATOM 9086 C CA . HIS B 1 552 ? -7.236 -40.558 -40.44 1 87.32 552 HIS B CA 1
ATOM 9087 C C . HIS B 1 552 ? -6.673 -41.048 -41.77 1 87.32 552 HIS B C 1
ATOM 9089 O O . HIS B 1 552 ? -7.338 -41.791 -42.495 1 87.32 552 HIS B O 1
ATOM 9095 N N . LYS B 1 553 ? -5.444 -40.732 -42.051 1 87.54 553 LYS B N 1
ATOM 9096 C CA . LYS B 1 553 ? -4.806 -41.216 -43.271 1 87.54 553 LYS B CA 1
ATOM 9097 C C . LYS B 1 553 ? -4.434 -42.691 -43.15 1 87.54 553 LYS B C 1
ATOM 9099 O O . LYS B 1 553 ? -4.253 -43.376 -44.158 1 87.54 553 LYS B O 1
ATOM 9104 N N . ILE B 1 554 ? -4.296 -43.116 -41.903 1 88.37 554 ILE B N 1
ATOM 9105 C CA . ILE B 1 554 ? -3.997 -44.522 -41.653 1 88.37 554 ILE B CA 1
ATOM 9106 C C . ILE B 1 554 ? -4.988 -45.088 -40.638 1 88.37 554 ILE B C 1
ATOM 9108 O O . ILE B 1 554 ? -5.711 -44.336 -39.981 1 88.37 554 ILE B O 1
ATOM 9112 N N . VAL B 1 555 ? -5.018 -46.385 -40.594 1 89.15 555 VAL B N 1
ATOM 9113 C CA . VAL B 1 555 ? -5.866 -47.025 -39.594 1 89.15 555 VAL B CA 1
ATOM 9114 C C . VAL B 1 555 ? -5.082 -47.218 -38.298 1 89.15 555 VAL B C 1
ATOM 9116 O O . VAL B 1 555 ? -4.025 -47.853 -38.293 1 89.15 555 VAL B O 1
ATOM 9119 N N . ILE B 1 556 ? -5.532 -46.566 -37.3 1 87.99 556 ILE B N 1
ATOM 9120 C CA . ILE B 1 556 ? -4.836 -46.567 -36.018 1 87.99 556 ILE B CA 1
ATOM 9121 C C . ILE B 1 556 ? -5.467 -47.602 -35.089 1 87.99 556 ILE B C 1
ATOM 9123 O O . ILE B 1 556 ? -6.692 -47.732 -35.035 1 87.99 556 ILE B O 1
ATOM 9127 N N . PRO B 1 557 ? -4.535 -48.332 -34.503 1 86.52 557 PRO B N 1
ATOM 9128 C CA . PRO B 1 557 ? -5.079 -49.263 -33.512 1 86.52 557 PRO B CA 1
ATOM 9129 C C . PRO B 1 557 ? -5.657 -48.552 -32.29 1 86.52 557 PRO B C 1
ATOM 9131 O O . PRO B 1 557 ? -5.262 -47.425 -31.982 1 86.52 557 PRO B O 1
ATOM 9134 N N . SER B 1 558 ? -6.651 -49.181 -31.687 1 79.98 558 SER B N 1
ATOM 9135 C CA . SER B 1 558 ? -7.225 -48.628 -30.465 1 79.98 558 SER B CA 1
ATOM 9136 C C . SER B 1 558 ? -6.175 -48.51 -29.365 1 79.98 558 SER B C 1
ATOM 9138 O O . SER B 1 558 ? -5.194 -49.257 -29.353 1 79.98 558 SER B O 1
ATOM 9140 N N . GLN B 1 559 ? -6.248 -47.586 -28.551 1 76.66 559 GLN B N 1
ATOM 9141 C CA . GLN B 1 559 ? -5.277 -47.336 -27.491 1 76.66 559 GLN B CA 1
ATOM 9142 C C . GLN B 1 559 ? -5.41 -48.363 -26.37 1 76.66 559 GLN B C 1
ATOM 9144 O O . GLN B 1 559 ? -5.963 -48.063 -25.31 1 76.66 559 GLN B O 1
ATOM 9149 N N . SER B 1 560 ? -5.058 -49.563 -26.642 1 79.49 560 SER B N 1
ATOM 9150 C CA . SER B 1 560 ? -5.041 -50.675 -25.697 1 79.49 560 SER B CA 1
ATOM 9151 C C . SER B 1 560 ? -3.717 -51.429 -25.753 1 79.49 560 SER B C 1
ATOM 9153 O O . SER B 1 560 ? -3.157 -51.632 -26.833 1 79.49 560 SER B O 1
ATOM 9155 N N . PRO B 1 561 ? -3.164 -51.671 -24.657 1 81.16 561 PRO B N 1
ATOM 9156 C CA . PRO B 1 561 ? -1.887 -52.389 -24.645 1 81.16 561 PRO B CA 1
ATOM 9157 C C . PRO B 1 561 ? -1.966 -53.744 -25.344 1 81.16 561 PRO B C 1
ATOM 9159 O O . PRO B 1 561 ? -0.989 -54.184 -25.956 1 81.16 561 PRO B O 1
ATOM 9162 N N . ILE B 1 562 ? -3.144 -54.37 -25.371 1 83.97 562 ILE B N 1
ATOM 9163 C CA . ILE B 1 562 ? -3.305 -55.682 -25.988 1 83.97 562 ILE B CA 1
ATOM 9164 C C . ILE B 1 562 ? -3.302 -55.541 -27.509 1 83.97 562 ILE B C 1
ATOM 9166 O O . ILE B 1 562 ? -2.683 -56.343 -28.212 1 83.97 562 ILE B O 1
ATOM 9170 N N . VAL B 1 563 ? -3.983 -54.547 -27.895 1 85.59 563 VAL B N 1
ATOM 9171 C CA . VAL B 1 563 ? -4.022 -54.303 -29.333 1 85.59 563 VAL B CA 1
ATOM 9172 C C . VAL B 1 563 ? -2.629 -53.921 -29.83 1 85.59 563 VAL B C 1
ATOM 9174 O O . VAL B 1 563 ? -2.202 -54.363 -30.899 1 85.59 563 VAL B O 1
ATOM 9177 N N . GLU B 1 564 ? -1.957 -53.231 -29.03 1 87.64 564 GLU B N 1
ATOM 9178 C CA . GLU B 1 564 ? -0.601 -52.836 -29.399 1 87.64 564 GLU B CA 1
ATOM 9179 C C . GLU B 1 564 ? 0.334 -54.041 -29.435 1 87.64 564 GLU B C 1
ATOM 9181 O O . GLU B 1 564 ? 1.209 -54.129 -30.3 1 87.64 564 GLU B O 1
ATOM 9186 N N . ALA B 1 565 ? 0.112 -54.918 -28.519 1 87.58 565 ALA B N 1
ATOM 9187 C CA . ALA B 1 565 ? 0.934 -56.126 -28.486 1 87.58 565 ALA B CA 1
ATOM 9188 C C . ALA B 1 565 ? 0.688 -56.99 -29.719 1 87.58 565 ALA B C 1
ATOM 9190 O O . ALA B 1 565 ? 1.605 -57.649 -30.216 1 87.58 565 ALA B O 1
ATOM 9191 N N . GLN B 1 566 ? -0.544 -56.986 -30.211 1 88.76 566 GLN B N 1
ATOM 9192 C CA . GLN B 1 566 ? -0.872 -57.756 -31.407 1 88.76 566 GLN B CA 1
ATOM 9193 C C . GLN B 1 566 ? -0.218 -57.153 -32.646 1 88.76 566 GLN B C 1
ATOM 9195 O O . GLN B 1 566 ? 0.229 -57.88 -33.535 1 88.76 566 GLN B O 1
ATOM 9200 N N . VAL B 1 567 ? -0.148 -55.923 -32.632 1 90.08 567 VAL B N 1
ATOM 9201 C CA . VAL B 1 567 ? 0.462 -55.232 -33.764 1 90.08 567 VAL B CA 1
ATOM 9202 C C . VAL B 1 567 ? 1.972 -55.46 -33.756 1 90.08 567 VAL B C 1
ATOM 9204 O O . VAL B 1 567 ? 2.602 -55.526 -34.815 1 90.08 567 VAL B O 1
ATOM 9207 N N . LEU B 1 568 ? 2.522 -55.691 -32.543 1 90.3 568 LEU B N 1
ATOM 9208 C CA . LEU B 1 568 ? 3.967 -55.835 -32.41 1 90.3 568 LEU B CA 1
ATOM 9209 C C . LEU B 1 568 ? 4.369 -57.306 -32.409 1 90.3 568 LEU B C 1
ATOM 9211 O O . LEU B 1 568 ? 5.504 -57.644 -32.065 1 90.3 568 LEU B O 1
ATOM 9215 N N . LYS B 1 569 ? 3.493 -58.155 -32.801 1 86.78 569 LYS B N 1
ATOM 9216 C CA . LYS B 1 569 ? 3.721 -59.596 -32.766 1 86.78 569 LYS B CA 1
ATOM 9217 C C . LYS B 1 569 ? 4.965 -59.975 -33.565 1 86.78 569 LYS B C 1
ATOM 9219 O O . LYS B 1 569 ? 5.793 -60.761 -33.099 1 86.78 569 LYS B O 1
ATOM 9224 N N . SER B 1 570 ? 5.092 -59.404 -34.717 1 86.53 570 SER B N 1
ATOM 9225 C CA . SER B 1 570 ? 6.228 -59.732 -35.573 1 86.53 570 SER B CA 1
ATOM 9226 C C . SER B 1 570 ? 7.539 -59.251 -34.961 1 86.53 570 SER B C 1
ATOM 9228 O O . SER B 1 570 ? 8.564 -59.928 -35.064 1 86.53 570 SER B O 1
ATOM 9230 N N . MET B 1 571 ? 7.463 -58.184 -34.379 1 87.78 571 MET B N 1
ATOM 9231 C CA . MET B 1 571 ? 8.669 -57.658 -33.746 1 87.78 571 MET B CA 1
ATOM 9232 C C . MET B 1 571 ? 9.058 -58.496 -32.534 1 87.78 571 MET B C 1
ATOM 9234 O O . MET B 1 571 ? 10.245 -58.686 -32.26 1 87.78 571 MET B O 1
ATOM 9238 N N . VAL B 1 572 ? 8.048 -58.932 -31.856 1 85.63 572 VAL B N 1
ATOM 9239 C CA . VAL B 1 572 ? 8.279 -59.776 -30.689 1 85.63 572 VAL B CA 1
ATOM 9240 C C . VAL B 1 572 ? 8.896 -61.103 -31.125 1 85.63 572 VAL B C 1
ATOM 9242 O O . VAL B 1 572 ? 9.83 -61.599 -30.491 1 85.63 572 VAL B O 1
ATOM 9245 N N . LYS B 1 573 ? 8.408 -61.625 -32.189 1 82.68 573 LYS B N 1
ATOM 9246 C CA . LYS B 1 573 ? 8.95 -62.875 -32.713 1 82.68 573 LYS B CA 1
ATOM 9247 C C . LYS B 1 573 ? 10.416 -62.717 -33.107 1 82.68 573 LYS B C 1
ATOM 9249 O O . LYS B 1 573 ? 11.235 -63.599 -32.838 1 82.68 573 LYS B O 1
ATOM 9254 N N . ALA B 1 574 ? 10.642 -61.622 -33.656 1 83.64 574 ALA B N 1
ATOM 9255 C CA . ALA B 1 574 ? 12.02 -61.361 -34.066 1 83.64 574 ALA B CA 1
ATOM 9256 C C . ALA B 1 574 ? 12.927 -61.179 -32.853 1 83.64 574 ALA B C 1
ATOM 9258 O O . ALA B 1 574 ? 14.072 -61.638 -32.852 1 83.64 574 ALA B O 1
ATOM 9259 N N . ALA B 1 575 ? 12.445 -60.537 -31.906 1 78.63 575 ALA B N 1
ATOM 9260 C CA . ALA B 1 575 ? 13.231 -60.301 -30.698 1 78.63 575 ALA B CA 1
ATOM 9261 C C . ALA B 1 575 ? 13.541 -61.612 -29.981 1 78.63 575 ALA B C 1
ATOM 9263 O O . ALA B 1 575 ? 14.64 -61.792 -29.451 1 78.63 575 ALA B O 1
ATOM 9264 N N . VAL B 1 576 ? 12.593 -62.534 -29.952 1 77.67 576 VAL B N 1
ATOM 9265 C CA . VAL B 1 576 ? 12.784 -63.838 -29.326 1 77.67 576 VAL B CA 1
ATOM 9266 C C . VAL B 1 576 ? 13.823 -64.64 -30.108 1 77.67 576 VAL B C 1
ATOM 9268 O O . VAL B 1 576 ? 14.675 -65.307 -29.517 1 77.67 576 VAL B O 1
ATOM 9271 N N . ARG B 1 577 ? 13.749 -64.467 -31.405 1 77.17 577 ARG B N 1
ATOM 9272 C CA . ARG B 1 577 ? 14.706 -65.166 -32.257 1 77.17 577 ARG B CA 1
ATOM 9273 C C . ARG B 1 577 ? 16.126 -64.667 -32.01 1 77.17 577 ARG B C 1
ATOM 9275 O O . ARG B 1 577 ? 17.066 -65.462 -31.945 1 77.17 577 ARG B O 1
ATOM 9282 N N . TYR B 1 578 ? 16.205 -63.395 -31.804 1 75.18 578 TYR B N 1
ATOM 9283 C CA . TYR B 1 578 ? 17.528 -62.821 -31.586 1 75.18 578 TYR B CA 1
ATOM 9284 C C . TYR B 1 578 ? 18.071 -63.208 -30.216 1 75.18 578 TYR B C 1
ATOM 9286 O O . TYR B 1 578 ? 19.273 -63.438 -30.061 1 75.18 578 TYR B O 1
ATOM 9294 N N . THR B 1 579 ? 17.219 -63.299 -29.23 1 69.66 579 THR B N 1
ATOM 9295 C CA . THR B 1 579 ? 17.629 -63.671 -27.88 1 69.66 579 THR B CA 1
ATOM 9296 C C . THR B 1 579 ? 18.012 -65.147 -27.818 1 69.66 579 THR B C 1
ATOM 9298 O O . THR B 1 579 ? 18.993 -65.512 -27.169 1 69.66 579 THR B O 1
ATOM 9301 N N . GLU B 1 580 ? 17.276 -65.961 -28.496 1 67.94 580 GLU B N 1
ATOM 9302 C CA . GLU B 1 580 ? 17.567 -67.391 -28.525 1 67.94 580 GLU B CA 1
ATOM 9303 C C . GLU B 1 580 ? 18.866 -67.675 -29.274 1 67.94 580 GLU B C 1
ATOM 9305 O O . GLU B 1 580 ? 19.667 -68.507 -28.843 1 67.94 580 GLU B O 1
ATOM 9310 N N . THR B 1 581 ? 18.933 -66.97 -30.332 1 65.55 581 THR B N 1
ATOM 9311 C CA . THR B 1 581 ? 20.165 -67.152 -31.092 1 65.55 581 THR B CA 1
ATOM 9312 C C . THR B 1 581 ? 21.371 -66.667 -30.292 1 65.55 581 THR B C 1
ATOM 9314 O O . THR B 1 581 ? 22.453 -67.251 -30.376 1 65.55 581 THR B O 1
ATOM 9317 N N . GLY B 1 582 ? 21.14 -65.641 -29.517 1 61.55 582 GLY B N 1
ATOM 9318 C CA . GLY B 1 582 ? 22.21 -65.14 -28.67 1 61.55 582 GLY B CA 1
ATOM 9319 C C . GLY B 1 582 ? 22.548 -66.072 -27.522 1 61.55 582 GLY B C 1
ATOM 9320 O O . GLY B 1 582 ? 23.721 -66.257 -27.19 1 61.55 582 GLY B O 1
ATOM 9321 N N . LEU B 1 583 ? 21.579 -66.637 -26.886 1 61.14 583 LEU B N 1
ATOM 9322 C CA . LEU B 1 583 ? 21.779 -67.58 -25.792 1 61.14 583 LEU B CA 1
ATOM 9323 C C . LEU B 1 583 ? 22.426 -68.866 -26.294 1 61.14 583 LEU B C 1
ATOM 9325 O O . LEU B 1 583 ? 23.252 -69.463 -25.6 1 61.14 583 LEU B O 1
ATOM 9329 N N . GLN B 1 584 ? 21.999 -69.394 -27.438 1 58.17 584 GLN B N 1
ATOM 9330 C CA . GLN B 1 584 ? 22.605 -70.585 -28.023 1 58.17 584 GLN B CA 1
ATOM 9331 C C . GLN B 1 584 ? 24.087 -70.362 -28.314 1 58.17 584 GLN B C 1
ATOM 9333 O O . GLN B 1 584 ? 24.899 -71.277 -28.16 1 58.17 584 GLN B O 1
ATOM 9338 N N . LYS B 1 585 ? 24.388 -69.171 -28.63 1 59.79 585 LYS B N 1
ATOM 9339 C CA . LYS B 1 585 ? 25.799 -68.889 -28.879 1 59.79 585 LYS B CA 1
ATOM 9340 C C . LYS B 1 585 ? 26.569 -68.743 -27.569 1 59.79 585 LYS B C 1
ATOM 9342 O O . LYS B 1 585 ? 27.782 -68.958 -27.529 1 59.79 585 LYS B O 1
ATOM 9347 N N . GLN B 1 586 ? 25.946 -68.311 -26.614 1 53.68 586 GLN B N 1
ATOM 9348 C CA . GLN B 1 586 ? 26.586 -68.238 -25.305 1 53.68 586 GLN B CA 1
ATOM 9349 C C . GLN B 1 586 ? 26.931 -69.63 -24.783 1 53.68 586 GLN B C 1
ATOM 9351 O O . GLN B 1 586 ? 27.956 -69.814 -24.123 1 53.68 586 GLN B O 1
ATOM 9356 N N . SER B 1 587 ? 26.05 -70.644 -24.829 1 50.55 587 SER B N 1
ATOM 9357 C CA . SER B 1 587 ? 26.408 -71.989 -24.391 1 50.55 587 SER B CA 1
ATOM 9358 C C . SER B 1 587 ? 27.589 -72.534 -25.186 1 50.55 587 SER B C 1
ATOM 9360 O O . SER B 1 587 ? 28.238 -73.494 -24.765 1 50.55 587 SER B O 1
ATOM 9362 N N . GLY B 1 588 ? 27.716 -72.145 -26.397 1 47.87 588 GLY B N 1
ATOM 9363 C CA . GLY B 1 588 ? 28.817 -72.67 -27.188 1 47.87 588 GLY B CA 1
ATOM 9364 C C . GLY B 1 588 ? 30.113 -71.908 -26.987 1 47.87 588 GLY B C 1
ATOM 9365 O O . GLY B 1 588 ? 31.037 -72.019 -27.795 1 47.87 588 GLY B O 1
ATOM 9366 N N . GLY B 1 589 ? 30.572 -71.318 -25.72 1 49.14 589 GLY B N 1
ATOM 9367 C CA . GLY B 1 589 ? 31.848 -70.864 -25.191 1 49.14 589 GLY B CA 1
ATOM 9368 C C . GLY B 1 589 ? 31.894 -69.368 -24.944 1 49.14 589 GLY B C 1
ATOM 9369 O O . GLY B 1 589 ? 32.593 -68.903 -24.042 1 49.14 589 GLY B O 1
ATOM 9370 N N . ASP B 1 590 ? 31.894 -68.338 -25.933 1 46.48 590 ASP B N 1
ATOM 9371 C CA . ASP B 1 590 ? 32.306 -66.955 -25.717 1 46.48 590 ASP B CA 1
ATOM 9372 C C . ASP B 1 590 ? 31.128 -66.097 -25.259 1 46.48 590 ASP B C 1
ATOM 9374 O O . ASP B 1 590 ? 30.291 -65.697 -26.071 1 46.48 590 ASP B O 1
ATOM 9378 N N . SER B 1 591 ? 30.724 -65.925 -24.082 1 50.68 591 SER B N 1
ATOM 9379 C CA . SER B 1 591 ? 29.594 -65.377 -23.34 1 50.68 591 SER B CA 1
ATOM 9380 C C . SER B 1 591 ? 29.348 -63.917 -23.707 1 50.68 591 SER B C 1
ATOM 9382 O O . SER B 1 591 ? 28.202 -63.5 -23.883 1 50.68 591 SER B O 1
ATOM 9384 N N . THR B 1 592 ? 30.331 -63.041 -23.616 1 52.6 592 THR B N 1
ATOM 9385 C CA . THR B 1 592 ? 30.208 -61.596 -23.77 1 52.6 592 THR B CA 1
ATOM 9386 C C . THR B 1 592 ? 29.846 -61.234 -25.208 1 52.6 592 THR B C 1
ATOM 9388 O O . THR B 1 592 ? 29.095 -60.286 -25.445 1 52.6 592 THR B O 1
ATOM 9391 N N . THR B 1 593 ? 30.268 -61.974 -26.182 1 52.93 593 THR B N 1
ATOM 9392 C CA . THR B 1 593 ? 30.14 -61.652 -27.599 1 52.93 593 THR B CA 1
ATOM 9393 C C . THR B 1 593 ? 28.731 -61.96 -28.098 1 52.93 593 THR B C 1
ATOM 9395 O O . THR B 1 593 ? 28.243 -61.318 -29.031 1 52.93 593 THR B O 1
ATOM 9398 N N . GLY B 1 594 ? 28.037 -62.759 -27.494 1 47.11 594 GLY B N 1
ATOM 9399 C CA . GLY B 1 594 ? 26.709 -63.146 -27.944 1 47.11 594 GLY B CA 1
ATOM 9400 C C . GLY B 1 594 ? 25.64 -62.128 -27.596 1 47.11 594 GLY B C 1
ATOM 9401 O O . GLY B 1 594 ? 24.788 -61.806 -28.426 1 47.11 594 GLY B O 1
ATOM 9402 N N . ARG B 1 595 ? 25.625 -61.674 -26.36 1 55.56 595 ARG B N 1
ATOM 9403 C CA . ARG B 1 595 ? 24.665 -60.658 -25.939 1 55.56 595 ARG B CA 1
ATOM 9404 C C . ARG B 1 595 ? 24.829 -59.379 -26.753 1 55.56 595 ARG B C 1
ATOM 9406 O O . ARG B 1 595 ? 23.84 -58.753 -27.141 1 55.56 595 ARG B O 1
ATOM 9413 N N . LYS B 1 596 ? 25.878 -59.119 -26.998 1 56.83 596 LYS B N 1
ATOM 9414 C CA . LYS B 1 596 ? 26.193 -57.935 -27.792 1 56.83 596 LYS B CA 1
ATOM 9415 C C . LYS B 1 596 ? 25.741 -58.107 -29.239 1 56.83 596 LYS B C 1
ATOM 9417 O O . LYS B 1 596 ? 25.294 -57.149 -29.873 1 56.83 596 LYS B O 1
ATOM 9422 N N . SER B 1 597 ? 25.915 -59.233 -29.661 1 53.93 597 SER B N 1
ATOM 9423 C CA . SER B 1 597 ? 25.542 -59.541 -31.038 1 53.93 597 SER B CA 1
ATOM 9424 C C . SER B 1 597 ? 24.027 -59.543 -31.213 1 53.93 597 SER B C 1
ATOM 9426 O O . SER B 1 597 ? 23.514 -59.078 -32.233 1 53.93 597 SER B O 1
ATOM 9428 N N . ALA B 1 598 ? 23.332 -60.03 -30.285 1 56.97 598 ALA B N 1
ATOM 9429 C CA . ALA B 1 598 ? 21.872 -60.001 -30.318 1 56.97 598 ALA B CA 1
ATOM 9430 C C . ALA B 1 598 ? 21.351 -58.57 -30.219 1 56.97 598 ALA B C 1
ATOM 9432 O O . ALA B 1 598 ? 20.442 -58.181 -30.957 1 56.97 598 ALA B O 1
ATOM 9433 N N . GLU B 1 599 ? 21.919 -57.9 -29.306 1 61.38 599 GLU B N 1
ATOM 9434 C CA . GLU B 1 599 ? 21.539 -56.496 -29.177 1 61.38 599 GLU B CA 1
ATOM 9435 C C . GLU B 1 599 ? 21.902 -55.708 -30.432 1 61.38 599 GLU B C 1
ATOM 9437 O O . GLU B 1 599 ? 21.142 -54.841 -30.868 1 61.38 599 GLU B O 1
ATOM 9442 N N . SER B 1 600 ? 23.009 -56.066 -30.973 1 61.09 600 SER B N 1
ATOM 9443 C CA . SER B 1 600 ? 23.451 -55.411 -32.2 1 61.09 600 SER B CA 1
ATOM 9444 C C . SER B 1 600 ? 22.552 -55.777 -33.377 1 61.09 600 SER B C 1
ATOM 9446 O O . SER B 1 600 ? 22.225 -54.923 -34.204 1 61.09 600 SER B O 1
ATOM 9448 N N . ASN B 1 601 ? 22.158 -57.028 -33.423 1 59.44 601 ASN B N 1
ATOM 9449 C CA . ASN B 1 601 ? 21.283 -57.44 -34.515 1 59.44 601 ASN B CA 1
ATOM 9450 C C . ASN B 1 601 ? 19.889 -56.834 -34.377 1 59.44 601 ASN B C 1
ATOM 9452 O O . ASN B 1 601 ? 19.26 -56.479 -35.375 1 59.44 601 ASN B O 1
ATOM 9456 N N . GLN B 1 602 ? 19.494 -56.738 -33.138 1 63.86 602 GLN B N 1
ATOM 9457 C CA . GLN B 1 602 ? 18.211 -56.097 -32.868 1 63.86 602 GLN B CA 1
ATOM 9458 C C . GLN B 1 602 ? 18.249 -54.615 -33.232 1 63.86 602 GLN B C 1
ATOM 9460 O O . GLN B 1 602 ? 17.275 -54.075 -33.759 1 63.86 602 GLN B O 1
ATOM 9465 N N . GLU B 1 603 ? 19.343 -54.097 -33.016 1 65.37 603 GLU B N 1
ATOM 9466 C CA . GLU B 1 603 ? 19.478 -52.676 -33.322 1 65.37 603 GLU B CA 1
ATOM 9467 C C . GLU B 1 603 ? 19.551 -52.44 -34.828 1 65.37 603 GLU B C 1
ATOM 9469 O O . GLU B 1 603 ? 19.153 -51.38 -35.316 1 65.37 603 GLU B O 1
ATOM 9474 N N . LYS B 1 604 ? 19.916 -53.462 -35.584 1 71.51 604 LYS B N 1
ATOM 9475 C CA . LYS B 1 604 ? 20.085 -53.291 -37.024 1 71.51 604 LYS B CA 1
ATOM 9476 C C . LYS B 1 604 ? 18.784 -53.579 -37.768 1 71.51 604 LYS B C 1
ATOM 9478 O O . LYS B 1 604 ? 18.633 -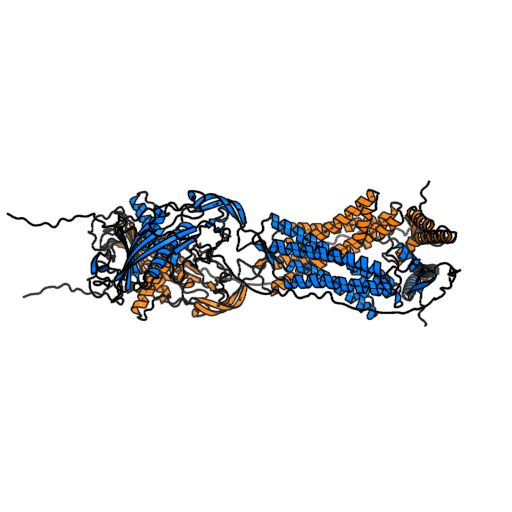53.205 -38.933 1 71.51 604 LYS B O 1
ATOM 9483 N N . SER B 1 605 ? 17.789 -54.133 -37.055 1 82.97 605 SER B N 1
ATOM 9484 C CA . SER B 1 605 ? 16.537 -54.449 -37.735 1 82.97 605 SER B CA 1
ATOM 9485 C C . SER B 1 605 ? 15.641 -53.219 -37.841 1 82.97 605 SER B C 1
ATOM 9487 O O . SER B 1 605 ? 15.494 -52.466 -36.877 1 82.97 605 SER B O 1
ATOM 9489 N N . MET B 1 606 ? 15.152 -52.963 -39.086 1 89.72 606 MET B N 1
ATOM 9490 C CA . MET B 1 606 ? 14.266 -51.832 -39.343 1 89.72 606 MET B CA 1
ATOM 9491 C C . MET B 1 606 ? 12.815 -52.29 -39.447 1 89.72 606 MET B C 1
ATOM 9493 O O . MET B 1 606 ? 12.532 -53.346 -40.016 1 89.72 606 MET B O 1
ATOM 9497 N N . TRP B 1 607 ? 11.97 -51.488 -38.813 1 91.91 607 TRP B N 1
ATOM 9498 C CA . TRP B 1 607 ? 10.566 -51.879 -38.749 1 91.91 607 TRP B CA 1
ATOM 9499 C C . TRP B 1 607 ? 9.665 -50.759 -39.261 1 91.91 607 TRP B C 1
ATOM 9501 O O . TRP B 1 607 ? 9.943 -49.579 -39.037 1 91.91 607 TRP B O 1
ATOM 9511 N N . ILE B 1 608 ? 8.585 -51.114 -39.961 1 92.72 608 ILE B N 1
ATOM 9512 C CA . ILE B 1 608 ? 7.617 -50.149 -40.472 1 92.72 608 ILE B CA 1
ATOM 9513 C C . ILE B 1 608 ? 6.2 -50.638 -40.182 1 92.72 608 ILE B C 1
ATOM 9515 O O . ILE B 1 608 ? 5.925 -51.839 -40.249 1 92.72 608 ILE B O 1
ATOM 9519 N N . TYR B 1 609 ? 5.344 -49.749 -39.859 1 92.62 609 TYR B N 1
ATOM 9520 C CA . TYR B 1 609 ? 3.939 -50.042 -39.6 1 92.62 609 TYR B CA 1
ATOM 9521 C C . TYR B 1 609 ? 3.153 -50.14 -40.902 1 92.62 609 TYR B C 1
ATOM 9523 O O . TYR B 1 609 ? 3.248 -49.259 -41.76 1 92.62 609 TYR B O 1
ATOM 9531 N N . LYS B 1 610 ? 2.375 -51.199 -41.067 1 92.42 610 LYS B N 1
ATOM 9532 C CA . LYS B 1 610 ? 1.589 -51.418 -42.278 1 92.42 610 LYS B CA 1
ATOM 9533 C C . LYS B 1 610 ? 0.121 -51.666 -41.943 1 92.42 610 LYS B C 1
ATOM 9535 O O . LYS B 1 610 ? -0.192 -52.331 -40.953 1 92.42 610 LYS B O 1
ATOM 9540 N N . ASP B 1 611 ? -0.712 -51.106 -42.657 1 91.37 611 ASP B N 1
ATOM 9541 C CA . ASP B 1 611 ? -2.151 -51.343 -42.585 1 91.37 611 ASP B CA 1
ATOM 9542 C C . ASP B 1 611 ? -2.679 -51.92 -43.896 1 91.37 611 ASP B C 1
ATOM 9544 O O . ASP B 1 611 ? -3.176 -51.182 -44.749 1 91.37 611 ASP B O 1
ATOM 9548 N N . LYS B 1 612 ? -2.718 -53.158 -44.022 1 89.46 612 LYS B N 1
ATOM 9549 C CA . LYS B 1 612 ? -3.106 -53.838 -45.254 1 89.46 612 LYS B CA 1
ATOM 9550 C C . LYS B 1 612 ? -4.61 -54.091 -45.293 1 89.46 612 LYS B C 1
ATOM 9552 O O . LYS B 1 612 ? -5.176 -54.649 -44.35 1 89.46 612 LYS B O 1
ATOM 9557 N N . TYR B 1 613 ? -5.203 -53.726 -46.363 1 88.98 613 TYR B N 1
ATOM 9558 C CA . TYR B 1 613 ? -6.636 -53.924 -46.553 1 88.98 613 TYR B CA 1
ATOM 9559 C C . TYR B 1 613 ? -6.946 -55.38 -46.879 1 88.98 613 TYR B C 1
ATOM 9561 O O . TYR B 1 613 ? -6.38 -55.946 -47.817 1 88.98 613 TYR B O 1
ATOM 9569 N N . CYS B 1 614 ? -7.742 -56.069 -45.97 1 86.55 614 CYS B N 1
ATOM 9570 C CA . CYS B 1 614 ? -8.059 -57.482 -46.143 1 86.55 614 CYS B CA 1
ATOM 9571 C C . CYS B 1 614 ? -9.464 -57.661 -46.707 1 86.55 614 CYS B C 1
ATOM 9573 O O . CYS B 1 614 ? -9.947 -58.787 -46.835 1 86.55 614 CYS B O 1
ATOM 9575 N N . GLY B 1 615 ? -10.29 -56.678 -46.996 1 79.08 615 GLY B N 1
ATOM 9576 C CA . GLY B 1 615 ? -11.618 -56.781 -47.578 1 79.08 615 GLY B CA 1
ATOM 9577 C C . GLY B 1 615 ? -12.726 -56.437 -46.601 1 79.08 615 GLY B C 1
ATOM 9578 O O . GLY B 1 615 ? -12.556 -56.574 -45.387 1 79.08 615 GLY B O 1
ATOM 9579 N N . ASN B 1 616 ? -13.815 -56.047 -46.979 1 79.08 616 ASN B N 1
ATOM 9580 C CA . ASN B 1 616 ? -15.023 -55.725 -46.227 1 79.08 616 ASN B CA 1
ATOM 9581 C C . ASN B 1 616 ? -14.761 -54.646 -45.18 1 79.08 616 ASN B C 1
ATOM 9583 O O . ASN B 1 616 ? -15.261 -54.731 -44.057 1 79.08 616 ASN B O 1
ATOM 9587 N N . GLY B 1 617 ? -13.802 -53.849 -45.43 1 80.88 617 GLY B N 1
ATOM 9588 C CA . GLY B 1 617 ? -13.554 -52.727 -44.54 1 80.88 617 GLY B CA 1
ATOM 9589 C C . GLY B 1 617 ? -12.596 -53.061 -43.411 1 80.88 617 GLY B C 1
ATOM 9590 O O . GLY B 1 617 ? -12.372 -52.242 -42.518 1 80.88 617 GLY B O 1
ATOM 9591 N N . ILE B 1 618 ? -12.05 -54.271 -43.442 1 86.29 618 ILE B N 1
ATOM 9592 C CA . ILE B 1 618 ? -11.154 -54.712 -42.379 1 86.29 618 ILE B CA 1
ATOM 9593 C C . ILE B 1 618 ? -9.704 -54.579 -42.839 1 86.29 618 ILE B C 1
ATOM 9595 O O . ILE B 1 618 ? -9.378 -54.894 -43.986 1 86.29 618 ILE B O 1
ATOM 9599 N N . TYR B 1 619 ? -8.901 -54.01 -41.961 1 89.61 619 TYR B N 1
ATOM 9600 C CA . TYR B 1 619 ? -7.477 -53.839 -42.226 1 89.61 619 TYR B CA 1
ATOM 9601 C C . TYR B 1 619 ? -6.64 -54.692 -41.281 1 89.61 619 TYR B C 1
ATOM 9603 O O . TYR B 1 619 ? -7.007 -54.886 -40.12 1 89.61 619 TYR B O 1
ATOM 9611 N N . ASP B 1 620 ? -5.623 -55.257 -41.834 1 89.58 620 ASP B N 1
ATOM 9612 C CA . ASP B 1 620 ? -4.65 -55.972 -41.015 1 89.58 620 ASP B CA 1
ATOM 9613 C C . ASP B 1 620 ? -3.499 -55.057 -40.603 1 89.58 620 ASP B C 1
ATOM 9615 O O . ASP B 1 620 ? -2.757 -54.562 -41.455 1 89.58 620 ASP B O 1
ATOM 9619 N N . LEU B 1 621 ? -3.338 -54.836 -39.306 1 91.89 621 LEU B N 1
ATOM 9620 C CA . LEU B 1 621 ? -2.316 -53.94 -38.776 1 91.89 621 LEU B CA 1
ATOM 9621 C C . LEU B 1 621 ? -1.136 -54.729 -38.219 1 91.89 621 LEU B C 1
ATOM 9623 O O . LEU B 1 621 ? -1.313 -55.589 -37.354 1 91.89 621 LEU B O 1
ATOM 9627 N N . TYR B 1 622 ? 0.075 -54.513 -38.666 1 91.82 622 TYR B N 1
ATOM 9628 C CA . TYR B 1 622 ? 1.242 -55.236 -38.172 1 91.82 622 TYR B CA 1
ATOM 9629 C C . TYR B 1 622 ? 2.524 -54.467 -38.469 1 91.82 622 TYR B C 1
ATOM 9631 O O . TYR B 1 622 ? 2.52 -53.521 -39.259 1 91.82 622 TYR B O 1
ATOM 9639 N N . MET B 1 623 ? 3.554 -54.864 -37.783 1 91.72 623 MET B N 1
ATOM 9640 C CA . MET B 1 623 ? 4.889 -54.339 -38.055 1 91.72 623 MET B CA 1
ATOM 9641 C C . MET B 1 623 ? 5.656 -55.264 -38.995 1 91.72 623 MET B C 1
ATOM 9643 O O . MET B 1 623 ? 5.618 -56.486 -38.838 1 91.72 623 MET B O 1
ATOM 9647 N N . GLU B 1 624 ? 6.25 -54.666 -40.024 1 91.44 624 GLU B N 1
ATOM 9648 C CA . GLU B 1 624 ? 7.009 -55.45 -40.995 1 91.44 624 GLU B CA 1
ATOM 9649 C C . GLU B 1 624 ? 8.499 -55.129 -40.919 1 91.44 624 GLU B C 1
ATOM 9651 O O . GLU B 1 624 ? 8.882 -53.965 -40.784 1 91.44 624 GLU B O 1
ATOM 9656 N N . GLU B 1 625 ? 9.279 -56.191 -40.844 1 89.88 625 GLU B N 1
ATOM 9657 C CA . GLU B 1 625 ? 10.729 -56.024 -40.856 1 89.88 625 GLU B CA 1
ATOM 9658 C C . GLU B 1 625 ? 11.239 -55.729 -42.264 1 89.88 625 GLU B C 1
ATOM 9660 O O . GLU B 1 625 ? 10.889 -56.43 -43.216 1 89.88 625 GLU B O 1
ATOM 9665 N N . VAL B 1 626 ? 11.907 -54.605 -42.476 1 83.42 626 VAL B N 1
ATOM 9666 C CA . VAL B 1 626 ? 12.446 -54.246 -43.784 1 83.42 626 VAL B CA 1
ATOM 9667 C C . VAL B 1 626 ? 13.955 -54.479 -43.803 1 83.42 626 VAL B C 1
ATOM 9669 O O . VAL B 1 626 ? 14.664 -54.071 -42.88 1 83.42 626 VAL B O 1
ATOM 9672 N N . THR B 1 627 ? 14.552 -55.652 -44.06 1 64.23 627 THR B N 1
ATOM 9673 C CA . THR B 1 627 ? 15.982 -55.913 -44.18 1 64.23 627 THR B CA 1
ATOM 9674 C C . THR B 1 627 ? 16.672 -54.795 -44.956 1 64.23 627 THR B C 1
ATOM 9676 O O . THR B 1 627 ? 16.189 -54.372 -46.008 1 64.23 627 THR B O 1
ATOM 9679 N N . PRO B 1 628 ? 17.645 -54.129 -44.383 1 52.39 628 PRO B N 1
ATOM 9680 C CA . PRO B 1 628 ? 18.419 -53.219 -45.23 1 52.39 628 PRO B CA 1
ATOM 9681 C C . PRO B 1 628 ? 18.963 -53.899 -46.484 1 52.39 628 PRO B C 1
ATOM 9683 O O . PRO B 1 628 ? 19.344 -55.072 -46.439 1 52.39 628 PRO B O 1
ATOM 9686 N N . PHE B 1 629 ? 18.436 -53.699 -47.699 1 37.85 629 PHE B N 1
ATOM 9687 C CA . PHE B 1 629 ? 19.28 -54.139 -48.803 1 37.85 629 PHE B CA 1
ATOM 9688 C C . PHE B 1 629 ? 20.745 -53.828 -48.521 1 37.85 629 PHE B C 1
ATOM 9690 O O . PHE B 1 629 ? 21.089 -52.697 -48.172 1 37.85 629 PHE B O 1
ATOM 9697 N N . ASN B 1 630 ? 21.564 -54.821 -47.942 1 31.67 630 ASN B N 1
ATOM 9698 C CA . ASN B 1 630 ? 22.947 -54.592 -48.344 1 31.67 630 ASN B CA 1
ATOM 9699 C C . ASN B 1 630 ? 23.048 -54.215 -49.819 1 31.67 630 ASN B C 1
ATOM 9701 O O . ASN B 1 630 ? 22.496 -54.904 -50.68 1 31.67 630 ASN B O 1
#

Solvent-accessible surface area (backbone atoms only — not comparable to full-atom values): 67842 Å² total; per-residue (Å²): 139,88,83,75,86,74,85,75,87,84,84,79,84,71,84,64,82,87,76,89,76,82,75,78,75,74,84,77,77,85,72,77,71,87,72,85,75,81,81,71,76,71,70,74,71,77,70,76,76,81,87,66,88,82,85,74,84,67,81,72,75,79,78,79,72,79,73,76,62,63,70,74,86,78,73,80,81,30,35,78,41,64,70,74,59,66,67,57,55,51,50,54,52,49,52,56,50,48,50,50,51,50,34,51,48,48,46,49,51,52,53,52,57,50,48,69,39,72,51,32,52,74,65,54,48,50,50,49,52,51,50,51,50,49,35,50,51,50,43,52,52,48,50,52,51,53,51,42,55,40,49,67,46,40,41,58,46,58,36,48,73,43,68,36,34,49,67,53,50,47,34,48,74,40,52,80,37,70,66,40,39,53,52,44,53,74,70,53,86,52,65,69,64,39,50,53,48,49,50,49,51,48,51,55,49,50,51,52,50,48,60,58,45,49,64,72,29,40,36,72,34,74,30,78,54,34,37,33,70,37,86,40,51,22,29,36,36,44,37,53,46,66,66,62,75,56,86,62,84,49,65,59,44,42,51,26,43,35,30,30,46,26,22,49,27,25,60,44,38,69,78,51,46,70,34,42,63,88,67,60,77,51,64,35,26,44,56,54,68,73,42,59,60,38,24,32,42,86,82,24,73,42,26,52,14,32,33,61,42,61,38,28,20,66,89,30,62,84,38,92,89,46,77,54,42,31,19,31,40,71,29,31,34,42,21,38,29,48,49,44,65,29,49,34,79,41,49,29,43,20,62,40,58,44,32,34,29,48,42,82,92,83,35,77,43,77,49,78,42,95,63,27,46,23,54,50,17,20,36,25,30,31,47,74,80,43,77,76,56,70,28,24,21,53,37,32,36,39,40,15,25,80,82,71,11,34,34,34,51,27,42,24,36,41,55,68,49,40,70,53,88,50,76,72,59,37,65,24,47,62,31,32,22,41,20,36,38,9,78,12,35,42,34,65,69,63,49,49,74,77,48,70,75,61,87,69,49,79,62,65,79,65,54,73,27,53,32,69,28,46,45,58,35,87,81,7,48,85,56,83,68,41,39,47,44,52,15,16,50,51,10,44,34,21,37,22,17,50,45,44,41,60,73,64,25,54,76,42,79,43,82,40,67,16,37,36,83,19,28,25,49,45,76,75,36,63,67,58,46,50,50,47,54,49,47,50,56,52,46,50,49,51,52,49,51,50,34,54,57,55,29,65,76,49,75,71,77,66,98,38,67,59,55,48,25,31,25,39,41,50,53,40,51,49,51,51,50,34,49,50,55,18,51,57,41,28,74,70,70,59,53,74,62,18,57,53,44,25,55,48,52,46,51,64,42,25,36,28,45,44,68,44,79,57,48,91,67,32,24,37,28,28,44,43,77,50,74,74,82,126,138,88,80,74,82,72,86,74,86,81,84,77,81,75,82,81,82,90,76,89,72,81,74,74,74,75,76,76,65,85,82,80,90,78,84,93,87,90,76,85,79,80,84,67,82,60,85,63,83,65,81,76,68,78,87,81,83,66,86,70,76,75,80,73,75,76,69,76,60,63,70,73,86,78,74,79,81,31,35,78,42,63,68,76,60,66,67,58,55,52,49,53,51,49,53,56,49,50,52,49,51,50,35,52,50,48,45,50,50,52,54,51,58,50,49,69,40,73,51,32,52,73,67,55,48,50,49,49,52,52,49,51,51,49,36,49,52,49,41,50,52,49,49,51,52,54,50,45,54,40,49,67,45,40,41,56,46,60,36,46,73,43,67,35,34,49,67,53,51,48,34,48,74,41,51,79,35,69,65,38,40,52,50,44,52,75,72,52,84,52,63,70,64,40,50,52,50,51,50,50,50,47,52,56,51,50,51,51,50,47,60,58,46,50,65,72,28,41,38,72,34,73,30,78,53,34,36,33,70,38,86,39,49,23,29,36,37,45,36,53,47,67,65,62,75,56,86,64,82,48,67,59,44,43,52,27,43,35,32,30,46,26,21,49,26,24,59,45,38,70,79,51,46,69,34,42,62,88,68,62,77,51,64,36,26,44,56,53,67,72,42,58,61,37,24,33,43,86,82,24,75,42,26,50,16,32,32,61,44,61,38,27,19,66,88,30,61,84,37,92,89,49,78,52,42,30,20,31,40,72,28,32,35,41,22,39,29,51,50,44,66,29,47,33,77,40,49,28,43,20,65,41,59,44,34,35,31,49,43,82,92,81,35,77,42,76,47,78,42,96,64,28,47,22,55,50,18,20,35,26,29,31,49,73,84,59,77,73,54,68,28,25,21,54,38,32,35,39,39,16,24,83,83,70,10,32,35,33,50,29,41,24,36,43,55,68,50,40,70,52,87,51,78,74,59,37,65,25,48,63,31,32,23,42,20,36,35,11,79,13,35,44,34,66,68,63,50,51,76,76,48,72,73,61,88,69,50,79,61,65,80,65,53,73,25,52,31,70,28,46,45,58,35,86,82,8,47,85,57,83,67,42,39,46,43,51,16,15,51,53,11,46,33,22,37,21,16,49,44,45,40,59,72,65,24,54,75,43,79,43,81,40,67,16,39,36,82,20,28,24,51,44,73,76,36,62,67,59,48,51,49,47,53,50,47,49,55,52,48,50,49,51,50,49,51,52,34,53,57,54,29,64,74,48,74,71,77,67,98,40,67,60,52,49,26,32,24,38,39,50,53,38,52,49,51,52,50,34,49,48,54,18,51,59,42,27,76,73,70,58,55,75,61,18,58,49,45,26,53,48,51,47,53,65,41,25,36,28,45,44,68,45,79,55,49,89,67,32,24,38,28,28,44,42,77,49,74,72,81,126

Foldseek 3Di:
DPVPPPPDPDPDDPPFDDDDDDDPDDPDDCPDDPDDDDDDPDPPPPPPDDDDDDDDDPPDDPPPPPPPQPQPPPDFLFDKDFFDDLVVLLVVLVVLLVVLVVLLVQLVVLCVVQQPDQFDFPVRVVVSCVSNVVSLVVNLVSLLVLLLVLLCLVLQLVQFVFWAFPLLNVLSNVLSDLVSLVVSLVPDPDDVSNVVSVVSNCVNVVLVVLSVCLVVQKDKFWRQWFWDWAWDKKKFFQQQAFDFPDPDPDPLLVLLRRLQLLLVLLVVLVVFDEAAPVPDDEWGTWDDSNDGQWHFDPVLQALKIKGWFKIWFPVQVPDPVDDTTITTHPKMKMKFKFKAKWWWDPPLQQQDQWTWTQDPPRDIDIGGHPDRQGHQKKKKKFFQPHDPDLQKGWIKIWQRYPPTTMIMIMIMGMDWIPPDDDPSSTRHSNLNHSLNSNNFGNSADPCPPPNPPDDPDSNDDDRMTMDMGHCVDPLSPDDSRPRSSNSNSSRSSSNSSSSSSRVDHDMDMDTDTHTHTGIHMGRNPPPSSVCSSVCSSVVSSVSSVVSSVSSSVARDDDPDPVSVCRQCVVVVVLLVVLVVQLVVVCVVPDPPVSVVVSVVVSRQWIKHWDWDDSDPSMTRTHIDTDHPPD/DCPPPPPDPDPDDPCPDDDDDPDPPDPPPPDDDDDYDDDDDDDDPCPPDDPDDPDDDDPDDPPPDPPVQPQPPPDFLFDKDFFDDLVVLLVVLVVLLVVLVVLLVQLVVLCVVQQPDQFDFPVRVVVSCVSNVVSLVVNLVSLLVLLLVLLCLVLQLVQFVDWDFPLLNVLSNVLSDLVSLVVSLVPDPDDVSNVVSVVSNCVNVVLVVLSVCLVVQKDKFWRQWFWDWAWWKKKFFQQQAFDFPDPDPDPLLVLLRRLQLLLVLLVVLVVFDEAAPVPDDEWGTWDDSNDGQWHFDPVLQALKIKGWAKIWFPVQVPDPVDDTTITTHPKMKMKFKFKAKWWWDPPLQQQDQWTWTQDPPRDIDIGGHPDRQGHQKKKKKFFQPDDPDLQKGWIKIWQRYPPTTMIMIMIMGMDWIPPDDDPSSTRHSNLNHSLNSNNFGNSADPCPPPNPPDDPDSNDDDRMTMDMGHCVDPLSPDDSRPRSSNSNSSRSSSNSSSSSSRVDHDMDMDTDTHTDTGIHMGRNPPPSSVCSSVCSSVVSSVSSVVSSVSSSVARDDDPDPVSVCRQCVVVVVLLVVLVVQLVVVCVVPDPVVSVVVSVVVSRQWIKHWDWDDSDPSMTRTHIDTDHPPD

Radius of gyration: 48.0 Å; Cα contacts (8 Å, |Δi|>4): 2293; chains: 2; bounding box: 81×161×101 Å

Organism: Pyricularia oryzae (strain 70-15 / ATCC MYA-4617 / FGSC 8958) (NCBI:txid242507)